Protein 2EXD (pdb70)

InterPro domains:
  IPR002810 NfeD-like, C-terminal domain [PF01957] (87-139)
  IPR012340 Nucleic acid-binding, OB-fold [G3DSA:2.40.50.140] (72-143)
  IPR052165 Membrane-associated protease and related proteins [PTHR33507] (9-140)

Secondary structure (DSSP, 8-state):
---------------TTT-EEEEEE--TT-EEEEETTEEEEE--SS---TT-EEEEEEE-SS-EEEEE---TT-

Nearest PDB structures (foldseek):
  2exd-assembly1_A  TM=8.924E-01  e=5.926E-13  Pyrococcus horikoshii OT3
  3wwv-assembly1_A-2  TM=7.969E-01  e=8.576E-05  Pyrococcus horikoshii OT3
  2k5h-assembly1_A  TM=7.679E-01  e=2.609E-04  Methanothermobacter thermautotrophicus str. Delta H
  8z5g-assembly1_B  TM=8.182E-01  e=1.064E-02  Escherichia coli K-12
  3vyr-assembly1_A  TM=7.582E-01  e=8.183E-02  Thermococcus kodakarensis KOD1

Radius of gyration: 13.89 Å; Cα contacts (8 Å, |Δi|>4): 131; chains: 1; bounding box: 31×40×33 Å

CATH classification: 2.40.50.140

Organism: Pyrococcus horikoshii (strain ATCC 700860 / DSM 12428 / JCM 9974 / NBRC 100139 / OT-3) (NCBI:txid70601)

Foldseek 3Di:
DVDDDDPNDDPDDVPLQFFKWFFQACDPVWTWTQTPNRTATEDDPDDDDHGFIWGFPADPGRYTYTDGDDDDVD

Sequence (74 aa):
RRETTDIGGGKYTFELKGKVGKVVKIAEDHYLVEVEGDKWIAYSDEKLSLGDRVMVVDVDGLKLKVKRIPPQLERRETTDIGGGKYTFELKGKVGKVVKIAEDHYLVEVEGDKWIAYSDEKLSLGDRVMVVDVDGLKLKVKRIPPQLERRETTDIGGGKYTFELKGKVGKVVKIAEDHYLVEVEGDKWIAYSDEKLSLGDRVMVVDVDGLKLKVKRIPPQLERRETTDIGGGKYTFELKGKVGKVVKIAEDHYLVEVEGDKWIAYSDEKLSLGDRVMVVDVDGLKLKVKRIPPQLERRETTDIGGGKYTFELKGKVGKVVKIAEDHYLVEVEGDKWIAYSDEKLSLGDRVMVVDVDGLKLKVKRIPPQLERRETTDIGGGKYTFELKGKVGKVVKIAEDHYLVEVEGDKWIAYSDEKLSLGDRVMVVDVDGLKLKVKRIPPQLERRETTDIGGGKYTFELKGKVGKVVKIAEDHYLVEVEGDKWIAYSDEKLSLGDRVMVVDVDGLKLKVKRIPPQLERRETTDIGGGKYTFELKGKVGKVVKIAEDHYLVEVEGDKWIAYSDEKLSLGDRVMVVDVDGLKLKVKRIPPQLERRETTDIGGGKYTFELKGKVGKVVKIAEDHYLVEVEGDKWIAYSDEKLSLGDRVMVVDVDGLKLKVKRIPPQLERRETTDIGGGKYTFELKGKVGKVVKIAEDHYLVEVEGDKWIAYSDEKLSLGDRVMVVDVDGLKLKVKRIPPQLERRETTDIGGGKYTFELKGKVGKVVKIAEDHYLVEVEGDKWIAYSDEKLSLGDRVMVVDVDGLKLKVKRIPPQLERRETTDIGGGKYTFELKGKVGKVVKIAEDHYLVEVEGDKWIAYSDEKLSLGDRVMVVDVDGLKLKVKRIPPQLERRETTDIGGGKYTFELKGKVGKVVKIAEDHYLVEVEGDKWIAYSDEKLSLGDRVMVVDVDGLKLKVKRIPPQLERRETTDIGGGKYTFELKGKVGKVVKIAEDHYLVEVEGDKWIAYSDEKLSLGDRVMVVDVDGLKLKVKRIPPQLERRETTDIGGGKYTFELKGKVGKVVKIAEDHYLVEVEGDKWIAYSDEKLSLGDRVMVVDVDGLKLKVKRIPPQLERRETTDIGGGKYTFELKGKVGKVVKIAEDHYLVEVEGDKWIAYSDEKLSLGDRVMVVDVDGLKLKVKRIPPQLERRETTDIGGGKYTFELKGKVGKVVKIAEDHYLVEVEGDKWIAYSDEKLSLGDRVMVVDVDGLKLKVKRIPPQLERRETTDIGGGKYTFELKGKVGKVVKIAEDHYLVEVEGDKWIAYSDEKLSLGDRVMVVDVDGLKLKVKRIPPQLERRETTDIGGGKYTFELKGKVGKVVKIAEDHYLVEVEGDKWIAYSDEKLSLGDRVMVVDVDGLKLKVKRIPPQLERRETTDIGGGKYTFELKGKVGKVVKIAEDHYLVEVEGDKWIAYSDEKLSLGDRVMVVDVDGLKLKVKRIPPQLE

Solvent-accessible surface area: 5885 Å² total; per-residue (Å²): 262,207,151,118,116,116,172,57,83,66,79,142,53,138,63,0,103,39,106,75,4,91,1,50,95,48,24,157,132,63,18,25,0,61,1,88,59,54,115,2,57,0,101,10,164,81,188,19,62,136,35,38,136,0,81,2,67,58,9,102,51,89,82,0,71,5,117,161,49,108,62,176,172,163

Structure (mmCIF, N/CA/C/O backbone):
data_2EXD
#
_entry.id   2EXD
#
_cell.length_a   1.000
_cell.length_b   1.000
_cell.length_c   1.000
_cell.angle_alpha   90.00
_cell.angle_beta   90.00
_cell.angle_gamma   90.00
#
_symmetry.space_group_name_H-M   'P 1'
#
loop_
_atom_site.group_PDB
_atom_site.id
_atom_site.type_symbol
_atom_site.label_atom_id
_atom_site.label_alt_id
_atom_site.label_comp_id
_atom_site.label_asym_id
_atom_site.label_entity_id
_atom_site.label_seq_id
_atom_site.pdbx_PDB_ins_code
_atom_site.Cartn_x
_atom_site.Cartn_y
_atom_site.Cartn_z
_atom_site.occupancy
_atom_site.B_iso_or_equiv
_atom_site.auth_seq_id
_atom_site.auth_comp_id
_atom_site.auth_asym_id
_atom_site.auth_atom_id
_atom_site.pdbx_PDB_model_num
ATOM 1 N N . ARG A 1 1 ? 10.306 -25.791 17.509 1.00 0.00 72 ARG A N 1
ATOM 2 C CA . ARG A 1 1 ? 9.524 -25.981 16.293 1.00 0.00 72 ARG A CA 1
ATOM 3 C C . ARG A 1 1 ? 8.517 -24.849 16.112 1.00 0.00 72 ARG A C 1
ATOM 4 O O . ARG A 1 1 ? 8.580 -24.098 15.139 1.00 0.00 72 ARG A O 1
ATOM 25 N N . ARG A 1 2 ? 7.588 -24.734 17.056 1.00 0.00 73 ARG A N 1
ATOM 26 C CA . ARG A 1 2 ? 6.567 -23.695 17.000 1.00 0.00 73 ARG A CA 1
ATOM 27 C C . ARG A 1 2 ? 7.025 -22.441 17.738 1.00 0.00 73 ARG A C 1
ATOM 28 O O . ARG A 1 2 ? 6.767 -21.322 17.298 1.00 0.00 73 ARG A O 1
ATOM 49 N N . GLU A 1 3 ? 7.705 -22.639 18.863 1.00 0.00 74 GLU A N 1
ATOM 50 C CA . GLU A 1 3 ? 8.198 -21.523 19.663 1.00 0.00 74 GLU A CA 1
ATOM 51 C C . GLU A 1 3 ? 8.589 -20.347 18.773 1.00 0.00 74 GLU A C 1
ATOM 52 O O . GLU A 1 3 ? 9.257 -20.519 17.753 1.00 0.00 74 GLU A O 1
ATOM 64 N N . THR A 1 4 ? 8.167 -19.149 19.166 1.00 0.00 75 THR A N 1
ATOM 65 C CA . THR A 1 4 ? 8.471 -17.944 18.405 1.00 0.00 75 THR A CA 1
ATOM 66 C C . THR A 1 4 ? 9.554 -17.119 19.090 1.00 0.00 75 THR A C 1
ATOM 67 O O . THR A 1 4 ? 9.386 -16.675 20.227 1.00 0.00 75 THR A O 1
ATOM 78 N N . THR A 1 5 ? 10.667 -16.915 18.392 1.00 0.00 76 THR A N 1
ATOM 79 C CA . THR A 1 5 ? 11.778 -16.143 18.934 1.00 0.00 76 THR A CA 1
ATOM 80 C C . THR A 1 5 ? 12.077 -14.926 18.066 1.00 0.00 76 THR A C 1
ATOM 81 O O . THR A 1 5 ? 13.221 -14.701 17.669 1.00 0.00 76 THR A O 1
ATOM 92 N N . ASP A 1 6 ? 11.043 -14.144 17.776 1.00 0.00 77 ASP A N 1
ATOM 93 C CA . ASP A 1 6 ? 11.196 -12.948 16.956 1.00 0.00 77 ASP A CA 1
ATOM 94 C C . ASP A 1 6 ? 10.664 -11.718 17.685 1.00 0.00 77 ASP A C 1
ATOM 95 O O . ASP A 1 6 ? 9.454 -11.556 17.847 1.00 0.00 77 ASP A O 1
ATOM 104 N N . ILE A 1 7 ? 11.575 -10.856 18.123 1.00 0.00 78 ILE A N 1
ATOM 105 C CA . ILE A 1 7 ? 11.197 -9.641 18.835 1.00 0.00 78 ILE A CA 1
ATOM 106 C C . ILE A 1 7 ? 10.600 -8.610 17.883 1.00 0.00 78 ILE A C 1
ATOM 107 O O . ILE A 1 7 ? 9.607 -7.958 18.202 1.00 0.00 78 ILE A O 1
ATOM 123 N N . GLY A 1 8 ? 11.213 -8.469 16.712 1.00 0.00 79 GLY A N 1
ATOM 124 C CA . GLY A 1 8 ? 10.727 -7.517 15.730 1.00 0.00 79 GLY A CA 1
ATOM 125 C C . GLY A 1 8 ? 11.489 -6.207 15.767 1.00 0.00 79 GLY A C 1
ATOM 126 O O . GLY A 1 8 ? 12.678 -6.181 16.079 1.00 0.00 79 GLY A O 1
ATOM 130 N N . GLY A 1 9 ? 10.802 -5.115 15.444 1.00 0.00 80 GLY A N 1
ATOM 131 C CA . GLY A 1 9 ? 11.438 -3.811 15.445 1.00 0.00 80 GLY A CA 1
ATOM 132 C C . GLY A 1 9 ? 11.208 -3.052 14.154 1.00 0.00 80 GLY A C 1
ATOM 133 O O . GLY A 1 9 ? 10.480 -2.060 14.129 1.00 0.00 80 GLY A O 1
ATOM 137 N N . GLY A 1 10 ? 11.832 -3.517 13.076 1.00 0.00 81 GLY A N 1
ATOM 138 C CA . GLY A 1 10 ? 11.680 -2.862 11.790 1.00 0.00 81 GLY A CA 1
ATOM 139 C C . GLY A 1 10 ? 10.384 -3.236 11.099 1.00 0.00 81 GLY A C 1
ATOM 140 O O . GLY A 1 10 ? 9.961 -4.391 11.137 1.00 0.00 81 GLY A O 1
ATOM 144 N N . LYS A 1 11 ? 9.749 -2.255 10.465 1.00 0.00 82 LYS A N 1
ATOM 145 C CA . LYS A 1 11 ? 8.492 -2.485 9.763 1.00 0.00 82 LYS A CA 1
ATOM 146 C C . LYS A 1 11 ? 8.746 -2.938 8.329 1.00 0.00 82 LYS A C 1
ATOM 147 O O . LYS A 1 11 ? 7.854 -2.878 7.482 1.00 0.00 82 LYS A O 1
ATOM 166 N N . TYR A 1 12 ? 9.965 -3.393 8.064 1.00 0.00 83 TYR A N 1
ATOM 167 C CA . TYR A 1 12 ? 10.336 -3.856 6.732 1.00 0.00 83 TYR A CA 1
ATOM 168 C C . TYR A 1 12 ? 10.158 -5.366 6.611 1.00 0.00 83 TYR A C 1
ATOM 169 O O . TYR A 1 12 ? 11.052 -6.139 6.959 1.00 0.00 83 TYR A O 1
ATOM 187 N N . THR A 1 13 ? 8.997 -5.781 6.113 1.00 0.00 84 THR A N 1
ATOM 188 C CA . THR A 1 13 ? 8.701 -7.198 5.946 1.00 0.00 84 THR A CA 1
ATOM 189 C C . THR A 1 13 ? 8.970 -7.651 4.516 1.00 0.00 84 THR A C 1
ATOM 190 O O . THR A 1 13 ? 8.939 -8.845 4.216 1.00 0.00 84 THR A O 1
ATOM 201 N N . PHE A 1 14 ? 9.235 -6.691 3.636 1.00 0.00 85 PHE A N 1
ATOM 202 C CA . PHE A 1 14 ? 9.511 -6.992 2.236 1.00 0.00 85 PHE A CA 1
ATOM 203 C C . PHE A 1 14 ? 8.580 -8.086 1.721 1.00 0.00 85 PHE A C 1
ATOM 204 O O . PHE A 1 14 ? 9.025 -9.059 1.115 1.00 0.00 85 PHE A O 1
ATOM 221 N N . GLU A 1 15 ? 7.284 -7.917 1.969 1.00 0.00 86 GLU A N 1
ATOM 222 C CA . GLU A 1 15 ? 6.291 -8.891 1.533 1.00 0.00 86 GLU A CA 1
ATOM 223 C C . GLU A 1 15 ? 5.205 -8.222 0.694 1.00 0.00 86 GLU A C 1
ATOM 224 O O . GLU A 1 15 ? 4.547 -8.869 -0.121 1.00 0.00 86 GLU A O 1
ATOM 236 N N . LEU A 1 16 ? 5.024 -6.922 0.901 1.00 0.00 87 LEU A N 1
ATOM 237 C CA . LEU A 1 16 ? 4.018 -6.163 0.165 1.00 0.00 87 LEU A CA 1
ATOM 238 C C . LEU A 1 16 ? 3.960 -6.608 -1.293 1.00 0.00 87 LEU A C 1
ATOM 239 O O . LEU A 1 16 ? 2.892 -6.623 -1.907 1.00 0.00 87 LEU A O 1
ATOM 255 N N . LYS A 1 17 ? 5.114 -6.972 -1.842 1.00 0.00 88 LYS A N 1
ATOM 256 C CA . LYS A 1 17 ? 5.195 -7.420 -3.227 1.00 0.00 88 LYS A CA 1
ATOM 257 C C . LYS A 1 17 ? 4.154 -8.498 -3.512 1.00 0.00 88 LYS A C 1
ATOM 258 O O . LYS A 1 17 ? 4.241 -9.611 -2.995 1.00 0.00 88 LYS A O 1
ATOM 277 N N . GLY A 1 18 ? 3.170 -8.160 -4.339 1.00 0.00 89 GLY A N 1
ATOM 278 C CA . GLY A 1 18 ? 2.127 -9.111 -4.679 1.00 0.00 89 GLY A CA 1
ATOM 279 C C . GLY A 1 18 ? 0.851 -8.877 -3.895 1.00 0.00 89 GLY A C 1
ATOM 280 O O . GLY A 1 18 ? -0.245 -9.156 -4.380 1.00 0.00 89 GLY A O 1
ATOM 284 N N . LYS A 1 19 ? 0.993 -8.366 -2.677 1.00 0.00 90 LYS A N 1
ATOM 285 C CA . LYS A 1 19 ? -0.156 -8.095 -1.821 1.00 0.00 90 LYS A CA 1
ATOM 286 C C . LYS A 1 19 ? -0.935 -6.883 -2.323 1.00 0.00 90 LYS A C 1
ATOM 287 O O . LYS A 1 19 ? -0.413 -6.071 -3.087 1.00 0.00 90 LYS A O 1
ATOM 306 N N . VAL A 1 20 ? -2.185 -6.767 -1.887 1.00 0.00 91 VAL A N 1
ATOM 307 C CA . VAL A 1 20 ? -3.034 -5.652 -2.290 1.00 0.00 91 VAL A CA 1
ATOM 308 C C . VAL A 1 20 ? -3.199 -4.648 -1.155 1.00 0.00 91 VAL A C 1
ATOM 309 O O . VAL A 1 20 ? -3.526 -5.018 -0.028 1.00 0.00 91 VAL A O 1
ATOM 322 N N . GLY A 1 21 ? -2.971 -3.374 -1.460 1.00 0.00 92 GLY A N 1
ATOM 323 C CA . GLY A 1 21 ? -3.100 -2.336 -0.455 1.00 0.00 92 GLY A CA 1
ATOM 324 C C . GLY A 1 21 ? -4.123 -1.284 -0.835 1.00 0.00 92 GLY A C 1
ATOM 325 O O . GLY A 1 21 ? -4.545 -1.206 -1.989 1.00 0.00 92 GLY A O 1
ATOM 329 N N . LYS A 1 22 ? -4.525 -0.474 0.138 1.00 0.00 93 LYS A N 1
ATOM 330 C CA . LYS A 1 22 ? -5.506 0.579 -0.099 1.00 0.00 93 LYS A CA 1
ATOM 331 C C . LYS A 1 22 ? -4.855 1.956 -0.023 1.00 0.00 93 LYS A C 1
ATOM 332 O O . LYS A 1 22 ? -3.994 2.201 0.822 1.00 0.00 93 LYS A O 1
ATOM 351 N N . VAL A 1 23 ? -5.274 2.854 -0.910 1.00 0.00 94 VAL A N 1
ATOM 352 C CA . VAL A 1 23 ? -4.734 4.208 -0.941 1.00 0.00 94 VAL A CA 1
ATOM 353 C C . VAL A 1 23 ? -5.432 5.102 0.077 1.00 0.00 94 VAL A C 1
ATOM 354 O O . VAL A 1 23 ? -6.555 5.556 -0.147 1.00 0.00 94 VAL A O 1
ATOM 367 N N . VAL A 1 24 ? -4.761 5.352 1.196 1.00 0.00 95 VAL A N 1
ATOM 368 C CA . VAL A 1 24 ? -5.316 6.194 2.249 1.00 0.00 95 VAL A CA 1
ATOM 369 C C . VAL A 1 24 ? -5.084 7.671 1.952 1.00 0.00 95 VAL A C 1
ATOM 370 O O . VAL A 1 24 ? -5.775 8.539 2.485 1.00 0.00 95 VAL A O 1
ATOM 383 N N . LYS A 1 25 ? -4.107 7.950 1.096 1.00 0.00 96 LYS A N 1
ATOM 384 C CA . LYS A 1 25 ? -3.783 9.322 0.724 1.00 0.00 96 LYS A CA 1
ATOM 385 C C . LYS A 1 25 ? -2.879 9.354 -0.504 1.00 0.00 96 LYS A C 1
ATOM 386 O O . LYS A 1 25 ? -2.082 8.442 -0.723 1.00 0.00 96 LYS A O 1
ATOM 405 N N . ILE A 1 26 ? -3.007 10.411 -1.299 1.00 0.00 97 ILE A N 1
ATOM 406 C CA . ILE A 1 26 ? -2.199 10.562 -2.503 1.00 0.00 97 ILE A CA 1
ATOM 407 C C . ILE A 1 26 ? -1.512 11.923 -2.537 1.00 0.00 97 ILE A C 1
ATOM 408 O O . ILE A 1 26 ? -2.067 12.921 -2.079 1.00 0.00 97 ILE A O 1
ATOM 424 N N . ALA A 1 27 ? -0.301 11.955 -3.084 1.00 0.00 98 ALA A N 1
ATOM 425 C CA . ALA A 1 27 ? 0.460 13.194 -3.181 1.00 0.00 98 ALA A CA 1
ATOM 426 C C . ALA A 1 27 ? 1.492 13.118 -4.301 1.00 0.00 98 ALA A C 1
ATOM 427 O O . ALA A 1 27 ? 2.256 12.157 -4.389 1.00 0.00 98 ALA A O 1
ATOM 434 N N . GLU A 1 28 ? 1.508 14.136 -5.156 1.00 0.00 99 GLU A N 1
ATOM 435 C CA . GLU A 1 28 ? 2.446 14.182 -6.271 1.00 0.00 99 GLU A CA 1
ATOM 436 C C . GLU A 1 28 ? 3.833 13.717 -5.835 1.00 0.00 99 GLU A C 1
ATOM 437 O O . GLU A 1 28 ? 4.417 12.818 -6.440 1.00 0.00 99 GLU A O 1
ATOM 449 N N . ASP A 1 29 ? 4.354 14.337 -4.782 1.00 0.00 100 ASP A N 1
ATOM 450 C CA . ASP A 1 29 ? 5.672 13.988 -4.264 1.00 0.00 100 ASP A CA 1
ATOM 451 C C . ASP A 1 29 ? 5.750 12.500 -3.937 1.00 0.00 100 ASP A C 1
ATOM 452 O O . ASP A 1 29 ? 6.792 11.868 -4.115 1.00 0.00 100 ASP A O 1
ATOM 461 N N . HIS A 1 30 ? 4.642 11.946 -3.456 1.00 0.00 101 HIS A N 1
ATOM 462 C CA . HIS A 1 30 ? 4.585 10.532 -3.104 1.00 0.00 101 HIS A CA 1
ATOM 463 C C . HIS A 1 30 ? 3.170 10.129 -2.701 1.00 0.00 101 HIS A C 1
ATOM 464 O O . HIS A 1 30 ? 2.395 10.951 -2.210 1.00 0.00 101 HIS A O 1
ATOM 479 N N . TYR A 1 31 ? 2.838 8.860 -2.911 1.00 0.00 102 TYR A N 1
ATOM 480 C CA . TYR A 1 31 ? 1.516 8.348 -2.573 1.00 0.00 102 TYR A CA 1
ATOM 481 C C . TYR A 1 31 ? 1.562 7.523 -1.291 1.00 0.00 102 TYR A C 1
ATOM 482 O O . TYR A 1 31 ? 2.586 6.924 -0.961 1.00 0.00 102 TYR A O 1
ATOM 500 N N . LEU A 1 32 ? 0.445 7.495 -0.572 1.00 0.00 103 LEU A N 1
ATOM 501 C CA . LEU A 1 32 ? 0.356 6.743 0.674 1.00 0.00 103 LEU A CA 1
ATOM 502 C C . LEU A 1 32 ? -0.541 5.520 0.509 1.00 0.00 103 LEU A C 1
ATOM 503 O O . LEU A 1 32 ? -1.767 5.633 0.492 1.00 0.00 103 LEU A O 1
ATOM 519 N N . VAL A 1 33 ? 0.079 4.350 0.390 1.00 0.00 104 VAL A N 1
ATOM 520 C CA . VAL A 1 33 ? -0.663 3.105 0.229 1.00 0.00 104 VAL A CA 1
ATOM 521 C C . VAL A 1 33 ? -0.576 2.248 1.487 1.00 0.00 104 VAL A C 1
ATOM 522 O O . VAL A 1 33 ? 0.477 1.695 1.801 1.00 0.00 104 VAL A O 1
ATOM 535 N N . GLU A 1 34 ? -1.692 2.141 2.202 1.00 0.00 105 GLU A N 1
ATOM 536 C CA . GLU A 1 34 ? -1.741 1.351 3.426 1.00 0.00 105 GLU A CA 1
ATOM 537 C C . GLU A 1 34 ? -1.720 -0.142 3.111 1.00 0.00 105 GLU A C 1
ATOM 538 O O . GLU A 1 34 ? -2.743 -0.728 2.757 1.00 0.00 105 GLU A O 1
ATOM 550 N N . VAL A 1 35 ? -0.546 -0.752 3.243 1.00 0.00 106 VAL A N 1
ATOM 551 C CA . VAL A 1 35 ? -0.391 -2.177 2.973 1.00 0.00 106 VAL A CA 1
ATOM 552 C C . VAL A 1 35 ? -0.176 -2.960 4.263 1.00 0.00 106 VAL A C 1
ATOM 553 O O . VAL A 1 35 ? 0.591 -2.546 5.131 1.00 0.00 106 VAL A O 1
ATOM 566 N N . GLU A 1 36 ? -0.860 -4.094 4.381 1.00 0.00 107 GLU A N 1
ATOM 567 C CA . GLU A 1 36 ? -0.743 -4.936 5.566 1.00 0.00 107 GLU A CA 1
ATOM 568 C C . GLU A 1 36 ? -0.957 -4.118 6.837 1.00 0.00 107 GLU A C 1
ATOM 569 O O . GLU A 1 36 ? -0.474 -4.480 7.909 1.00 0.00 107 GLU A O 1
ATOM 581 N N . GLY A 1 37 ? -1.684 -3.013 6.707 1.00 0.00 108 GLY A N 1
ATOM 582 C CA . GLY A 1 37 ? -1.949 -2.160 7.852 1.00 0.00 108 GLY A CA 1
ATOM 583 C C . GLY A 1 37 ? -0.819 -1.187 8.123 1.00 0.00 108 GLY A C 1
ATOM 584 O O . GLY A 1 37 ? -0.596 -0.787 9.266 1.00 0.00 108 GLY A O 1
ATOM 588 N N . ASP A 1 38 ? -0.104 -0.805 7.071 1.00 0.00 109 ASP A N 1
ATOM 589 C CA . ASP A 1 38 ? 1.009 0.128 7.201 1.00 0.00 109 ASP A CA 1
ATOM 590 C C . ASP A 1 38 ? 1.120 1.018 5.967 1.00 0.00 109 ASP A C 1
ATOM 591 O O . ASP A 1 38 ? 1.198 0.528 4.840 1.00 0.00 109 ASP A O 1
ATOM 600 N N . LYS A 1 39 ? 1.125 2.328 6.187 1.00 0.00 110 LYS A N 1
ATOM 601 C CA . LYS A 1 39 ? 1.225 3.288 5.094 1.00 0.00 110 LYS A CA 1
ATOM 602 C C . LYS A 1 39 ? 2.628 3.284 4.494 1.00 0.00 110 LYS A C 1
ATOM 603 O O . LYS A 1 39 ? 3.601 3.627 5.165 1.00 0.00 110 LYS A O 1
ATOM 622 N N . TRP A 1 40 ? 2.723 2.895 3.228 1.00 0.00 111 TRP A N 1
ATOM 623 C CA . TRP A 1 40 ? 4.006 2.848 2.537 1.00 0.00 111 TRP A CA 1
ATOM 624 C C . TRP A 1 40 ? 4.190 4.071 1.645 1.00 0.00 111 TRP A C 1
ATOM 625 O O . TRP A 1 40 ? 3.309 4.928 1.563 1.00 0.00 111 TRP A O 1
ATOM 646 N N . ILE A 1 41 ? 5.337 4.145 0.979 1.00 0.00 112 ILE A N 1
ATOM 647 C CA . ILE A 1 41 ? 5.633 5.263 0.092 1.00 0.00 112 ILE A CA 1
ATOM 648 C C . ILE A 1 41 ? 5.809 4.792 -1.347 1.00 0.00 112 ILE A C 1
ATOM 649 O O . ILE A 1 41 ? 6.912 4.439 -1.765 1.00 0.00 112 ILE A O 1
ATOM 665 N N . ALA A 1 42 ? 4.715 4.790 -2.102 1.00 0.00 113 ALA A N 1
ATOM 666 C CA . ALA A 1 42 ? 4.749 4.366 -3.496 1.00 0.00 113 ALA A CA 1
ATOM 667 C C . ALA A 1 42 ? 4.377 5.514 -4.428 1.00 0.00 113 ALA A C 1
ATOM 668 O O . ALA A 1 42 ? 3.855 6.539 -3.989 1.00 0.00 113 ALA A O 1
ATOM 675 N N . TYR A 1 43 ? 4.648 5.335 -5.716 1.00 0.00 114 TYR A N 1
ATOM 676 C CA . TYR A 1 43 ? 4.345 6.358 -6.710 1.00 0.00 114 TYR A CA 1
ATOM 677 C C . TYR A 1 43 ? 3.712 5.739 -7.952 1.00 0.00 114 TYR A C 1
ATOM 678 O O . TYR A 1 43 ? 4.227 4.769 -8.508 1.00 0.00 114 TYR A O 1
ATOM 696 N N . SER A 1 44 ? 2.591 6.308 -8.384 1.00 0.00 115 SER A N 1
ATOM 697 C CA . SER A 1 44 ? 1.884 5.812 -9.559 1.00 0.00 115 SER A CA 1
ATOM 698 C C . SER A 1 44 ? 1.790 6.892 -10.632 1.00 0.00 115 SER A C 1
ATOM 699 O O . SER A 1 44 ? 1.427 8.034 -10.350 1.00 0.00 115 SER A O 1
ATOM 707 N N . ASP A 1 45 ? 2.119 6.521 -11.865 1.00 0.00 116 ASP A N 1
ATOM 708 C CA . ASP A 1 45 ? 2.071 7.456 -12.983 1.00 0.00 116 ASP A CA 1
ATOM 709 C C . ASP A 1 45 ? 0.630 7.826 -13.321 1.00 0.00 116 ASP A C 1
ATOM 710 O O . ASP A 1 45 ? 0.375 8.849 -13.955 1.00 0.00 116 ASP A O 1
ATOM 719 N N . GLU A 1 46 ? -0.307 6.985 -12.894 1.00 0.00 117 GLU A N 1
ATOM 720 C CA . GLU A 1 46 ? -1.722 7.223 -13.153 1.00 0.00 117 GLU A CA 1
ATOM 721 C C . GLU A 1 46 ? -2.434 7.699 -11.890 1.00 0.00 117 GLU A C 1
ATOM 722 O O . GLU A 1 46 ? -2.601 6.941 -10.935 1.00 0.00 117 GLU A O 1
ATOM 734 N N . LYS A 1 47 ? -2.852 8.960 -11.893 1.00 0.00 118 LYS A N 1
ATOM 735 C CA . LYS A 1 47 ? -3.547 9.540 -10.750 1.00 0.00 118 LYS A CA 1
ATOM 736 C C . LYS A 1 47 ? -4.517 8.535 -10.136 1.00 0.00 118 LYS A C 1
ATOM 737 O O . LYS A 1 47 ? -5.376 7.985 -10.827 1.00 0.00 118 LYS A O 1
ATOM 756 N N . LEU A 1 48 ? -4.375 8.300 -8.836 1.00 0.00 119 LEU A N 1
ATOM 757 C CA . LEU A 1 48 ? -5.240 7.362 -8.129 1.00 0.00 119 LEU A CA 1
ATOM 758 C C . LEU A 1 48 ? -6.368 8.097 -7.411 1.00 0.00 119 LEU A C 1
ATOM 759 O O . LEU A 1 48 ? -6.385 9.327 -7.357 1.00 0.00 119 LEU A O 1
ATOM 775 N N . SER A 1 49 ? -7.307 7.335 -6.860 1.00 0.00 120 SER A N 1
ATOM 776 C CA . SER A 1 49 ? -8.439 7.913 -6.146 1.00 0.00 120 SER A CA 1
ATOM 777 C C . SER A 1 49 ? -8.522 7.366 -4.725 1.00 0.00 120 SER A C 1
ATOM 778 O O . SER A 1 49 ? -8.336 6.170 -4.495 1.00 0.00 120 SER A O 1
ATOM 786 N N . LEU A 1 50 ? -8.802 8.250 -3.773 1.00 0.00 121 LEU A N 1
ATOM 787 C CA . LEU A 1 50 ? -8.911 7.857 -2.372 1.00 0.00 121 LEU A CA 1
ATOM 788 C C . LEU A 1 50 ? -9.786 6.617 -2.220 1.00 0.00 121 LEU A C 1
ATOM 789 O O . LEU A 1 50 ? -10.960 6.625 -2.588 1.00 0.00 121 LEU A O 1
ATOM 805 N N . GLY A 1 51 ? -9.206 5.553 -1.674 1.00 0.00 122 GLY A N 1
ATOM 806 C CA . GLY A 1 51 ? -9.949 4.321 -1.481 1.00 0.00 122 GLY A CA 1
ATOM 807 C C . GLY A 1 51 ? -9.792 3.361 -2.643 1.00 0.00 122 GLY A C 1
ATOM 808 O O . GLY A 1 51 ? -10.442 2.316 -2.687 1.00 0.00 122 GLY A O 1
ATOM 812 N N . ASP A 1 52 ? -8.929 3.715 -3.589 1.00 0.00 123 ASP A N 1
ATOM 813 C CA . ASP A 1 52 ? -8.688 2.877 -4.758 1.00 0.00 123 ASP A CA 1
ATOM 814 C C . ASP A 1 52 ? -7.785 1.700 -4.406 1.00 0.00 123 ASP A C 1
ATOM 815 O O . ASP A 1 52 ? -6.743 1.871 -3.774 1.00 0.00 123 ASP A O 1
ATOM 824 N N . ARG A 1 53 ? -8.192 0.504 -4.819 1.00 0.00 124 ARG A N 1
ATOM 825 C CA . ARG A 1 53 ? -7.421 -0.703 -4.546 1.00 0.00 124 ARG A CA 1
ATOM 826 C C . ARG A 1 53 ? -6.253 -0.833 -5.519 1.00 0.00 124 ARG A C 1
ATOM 827 O O . ARG A 1 53 ? -6.420 -0.684 -6.729 1.00 0.00 124 ARG A O 1
ATOM 848 N N . VAL A 1 54 ? -5.070 -1.112 -4.981 1.00 0.00 125 VAL A N 1
ATOM 849 C CA . VAL A 1 54 ? -3.874 -1.264 -5.801 1.00 0.00 125 VAL A CA 1
ATOM 850 C C . VAL A 1 54 ? -2.994 -2.398 -5.286 1.00 0.00 125 VAL A C 1
ATOM 851 O O . VAL A 1 54 ? -2.882 -2.611 -4.079 1.00 0.00 125 VAL A O 1
ATOM 864 N N . MET A 1 55 ? -2.372 -3.123 -6.210 1.00 0.00 126 MET A N 1
ATOM 865 C CA . MET A 1 55 ? -1.501 -4.235 -5.849 1.00 0.00 126 MET A CA 1
ATOM 866 C C . MET A 1 55 ? -0.039 -3.889 -6.116 1.00 0.00 126 MET A C 1
ATOM 867 O O . MET A 1 55 ? 0.301 -3.367 -7.178 1.00 0.00 126 MET A O 1
ATOM 881 N N . VAL A 1 56 ? 0.821 -4.184 -5.146 1.00 0.00 127 VAL A N 1
ATOM 882 C CA . VAL A 1 56 ? 2.246 -3.904 -5.277 1.00 0.00 127 VAL A CA 1
ATOM 883 C C . VAL A 1 56 ? 2.883 -4.787 -6.345 1.00 0.00 127 VAL A C 1
ATOM 884 O O . VAL A 1 56 ? 2.946 -6.008 -6.200 1.00 0.00 127 VAL A O 1
ATOM 897 N N . VAL A 1 57 ? 3.356 -4.161 -7.418 1.00 0.00 128 VAL A N 1
ATOM 898 C CA . VAL A 1 57 ? 3.990 -4.889 -8.510 1.00 0.00 128 VAL A CA 1
ATOM 899 C C . VAL A 1 57 ? 5.417 -5.288 -8.149 1.00 0.00 128 VAL A C 1
ATOM 900 O O . VAL A 1 57 ? 5.888 -6.360 -8.530 1.00 0.00 128 VAL A O 1
ATOM 913 N N . ASP A 1 58 ? 6.099 -4.418 -7.412 1.00 0.00 129 ASP A N 1
ATOM 914 C CA . ASP A 1 58 ? 7.473 -4.680 -6.998 1.00 0.00 129 ASP A CA 1
ATOM 915 C C . ASP A 1 58 ? 7.879 -3.759 -5.851 1.00 0.00 129 ASP A C 1
ATOM 916 O O . ASP A 1 58 ? 7.309 -2.683 -5.674 1.00 0.00 129 ASP A O 1
ATOM 925 N N . VAL A 1 59 ? 8.868 -4.191 -5.074 1.00 0.00 130 VAL A N 1
ATOM 926 C CA . VAL A 1 59 ? 9.350 -3.406 -3.944 1.00 0.00 130 VAL A CA 1
ATOM 927 C C . VAL A 1 59 ? 10.856 -3.185 -4.032 1.00 0.00 130 VAL A C 1
ATOM 928 O O . VAL A 1 59 ? 11.631 -4.139 -4.096 1.00 0.00 130 VAL A O 1
ATOM 941 N N . ASP A 1 60 ? 11.264 -1.920 -4.034 1.00 0.00 131 ASP A N 1
ATOM 942 C CA . ASP A 1 60 ? 12.678 -1.573 -4.112 1.00 0.00 131 ASP A CA 1
ATOM 943 C C . ASP A 1 60 ? 13.204 -1.128 -2.751 1.00 0.00 131 ASP A C 1
ATOM 944 O O . ASP A 1 60 ? 13.922 -0.134 -2.647 1.00 0.00 131 ASP A O 1
ATOM 953 N N . GLY A 1 61 ? 12.840 -1.869 -1.709 1.00 0.00 132 GLY A N 1
ATOM 954 C CA . GLY A 1 61 ? 13.283 -1.534 -0.368 1.00 0.00 132 GLY A CA 1
ATOM 955 C C . GLY A 1 61 ? 12.203 -0.845 0.444 1.00 0.00 132 GLY A C 1
ATOM 956 O O . GLY A 1 61 ? 11.401 -1.503 1.107 1.00 0.00 132 GLY A O 1
ATOM 960 N N . LEU A 1 62 ? 12.184 0.482 0.393 1.00 0.00 133 LEU A N 1
ATOM 961 C CA . LEU A 1 62 ? 11.195 1.261 1.132 1.00 0.00 133 LEU A CA 1
ATOM 962 C C . LEU A 1 62 ? 10.099 1.771 0.202 1.00 0.00 133 LEU A C 1
ATOM 963 O O . LEU A 1 62 ? 9.203 2.503 0.623 1.00 0.00 133 LEU A O 1
ATOM 979 N N . LYS A 1 63 ? 10.175 1.378 -1.065 1.00 0.00 134 LYS A N 1
ATOM 980 C CA . LYS A 1 63 ? 9.188 1.792 -2.055 1.00 0.00 134 LYS A CA 1
ATOM 981 C C . LYS A 1 63 ? 8.563 0.580 -2.740 1.00 0.00 134 LYS A C 1
ATOM 982 O O . LYS A 1 63 ? 9.244 -0.406 -3.023 1.00 0.00 134 LYS A O 1
ATOM 1001 N N . LEU A 1 64 ? 7.263 0.661 -3.003 1.00 0.00 135 LEU A N 1
ATOM 1002 C CA . LEU A 1 64 ? 6.546 -0.429 -3.657 1.00 0.00 135 LEU A CA 1
ATOM 1003 C C . LEU A 1 64 ? 5.600 0.106 -4.727 1.00 0.00 135 LEU A C 1
ATOM 1004 O O . LEU A 1 64 ? 4.573 0.711 -4.417 1.00 0.00 135 LEU A O 1
ATOM 1020 N N . LYS A 1 65 ? 5.951 -0.123 -5.987 1.00 0.00 136 LYS A N 1
ATOM 1021 C CA . LYS A 1 65 ? 5.132 0.333 -7.105 1.00 0.00 136 LYS A CA 1
ATOM 1022 C C . LYS A 1 65 ? 3.735 -0.276 -7.040 1.00 0.00 136 LYS A C 1
ATOM 1023 O O . LYS A 1 65 ? 3.582 -1.495 -6.958 1.00 0.00 136 LYS A O 1
ATOM 1042 N N . VAL A 1 66 ? 2.719 0.580 -7.077 1.00 0.00 137 VAL A N 1
ATOM 1043 C CA . VAL A 1 66 ? 1.334 0.125 -7.025 1.00 0.00 137 VAL A CA 1
ATOM 1044 C C . VAL A 1 66 ? 0.645 0.308 -8.372 1.00 0.00 137 VAL A C 1
ATOM 1045 O O . VAL A 1 66 ? 0.895 1.281 -9.083 1.00 0.00 137 VAL A O 1
ATOM 1058 N N . LYS A 1 67 ? -0.225 -0.635 -8.718 1.00 0.00 138 LYS A N 1
ATOM 1059 C CA . LYS A 1 67 ? -0.953 -0.579 -9.980 1.00 0.00 138 LYS A CA 1
ATOM 1060 C C . LYS A 1 67 ? -2.444 -0.814 -9.758 1.00 0.00 138 LYS A C 1
ATOM 1061 O O . LYS A 1 67 ? -2.852 -1.882 -9.301 1.00 0.00 138 LYS A O 1
ATOM 1080 N N . ARG A 1 68 ? -3.252 0.189 -10.086 1.00 0.00 139 ARG A N 1
ATOM 1081 C CA . ARG A 1 68 ? -4.698 0.090 -9.923 1.00 0.00 139 ARG A CA 1
ATOM 1082 C C . ARG A 1 68 ? -5.218 -1.233 -10.478 1.00 0.00 139 ARG A C 1
ATOM 1083 O O . ARG A 1 68 ? -4.833 -1.655 -11.569 1.00 0.00 139 ARG A O 1
ATOM 1104 N N . ILE A 1 69 ? -6.095 -1.882 -9.719 1.00 0.00 140 ILE A N 1
ATOM 1105 C CA . ILE A 1 69 ? -6.668 -3.157 -10.135 1.00 0.00 140 ILE A CA 1
ATOM 1106 C C . ILE A 1 69 ? -8.191 -3.118 -10.081 1.00 0.00 140 ILE A C 1
ATOM 1107 O O . ILE A 1 69 ? -8.790 -2.513 -9.192 1.00 0.00 140 ILE A O 1
ATOM 1123 N N . PRO A 1 70 ? -8.835 -3.780 -11.054 1.00 0.00 141 PRO A N 1
ATOM 1124 C CA . PRO A 1 70 ? -10.297 -3.839 -11.138 1.00 0.00 141 PRO A CA 1
ATOM 1125 C C . PRO A 1 70 ? -10.908 -4.682 -10.024 1.00 0.00 141 PRO A C 1
ATOM 1126 O O . PRO A 1 70 ? -10.321 -5.659 -9.559 1.00 0.00 141 PRO A O 1
ATOM 1137 N N . PRO A 1 71 ? -12.117 -4.299 -9.586 1.00 0.00 142 PRO A N 1
ATOM 1138 C CA . PRO A 1 71 ? -12.834 -5.008 -8.522 1.00 0.00 142 PRO A CA 1
ATOM 1139 C C . PRO A 1 71 ? -13.324 -6.381 -8.968 1.00 0.00 142 PRO A C 1
ATOM 1140 O O . PRO A 1 71 ? -13.391 -6.667 -10.163 1.00 0.00 142 PRO A O 1
ATOM 1151 N N . GLN A 1 72 ? -13.664 -7.226 -8.000 1.00 0.00 143 GLN A N 1
ATOM 1152 C CA . GLN A 1 72 ? -14.148 -8.570 -8.295 1.00 0.00 143 GLN A CA 1
ATOM 1153 C C . GLN A 1 72 ? -15.424 -8.519 -9.128 1.00 0.00 143 GLN A C 1
ATOM 1154 O O . GLN A 1 72 ? -15.481 -9.065 -10.231 1.00 0.00 143 GLN A O 1
ATOM 1168 N N . LEU A 1 73 ? -16.447 -7.859 -8.595 1.00 0.00 144 LEU A N 1
ATOM 1169 C CA . LEU A 1 73 ? -17.724 -7.737 -9.289 1.00 0.00 144 LEU A CA 1
ATOM 1170 C C . LEU A 1 73 ? -17.516 -7.637 -10.797 1.00 0.00 144 LEU A C 1
ATOM 1171 O O . LEU A 1 73 ? -18.308 -8.163 -11.578 1.00 0.00 144 LEU A O 1
ATOM 1187 N N . GLU A 1 74 ? -16.445 -6.960 -11.199 1.00 0.00 145 GLU A N 1
ATOM 1188 C CA . GLU A 1 74 ? -16.133 -6.793 -12.613 1.00 0.00 145 GLU A CA 1
ATOM 1189 C C . GLU A 1 74 ? -15.468 -8.047 -13.175 1.00 0.00 145 GLU A C 1
ATOM 1190 O O . GLU A 1 74 ? -14.434 -8.489 -12.676 1.00 0.00 145 GLU A O 1
ATOM 1202 N N . ARG A 1 1 ? -5.923 -3.637 29.577 1.00 0.00 72 ARG A N 2
ATOM 1203 C CA . ARG A 1 1 ? -5.159 -3.637 28.335 1.00 0.00 72 ARG A CA 2
ATOM 1204 C C . ARG A 1 1 ? -4.992 -5.056 27.799 1.00 0.00 72 ARG A C 2
ATOM 1205 O O . ARG A 1 1 ? -3.905 -5.447 27.374 1.00 0.00 72 ARG A O 2
ATOM 1226 N N . ARG A 1 2 ? -6.078 -5.823 27.823 1.00 0.00 73 ARG A N 2
ATOM 1227 C CA . ARG A 1 2 ? -6.052 -7.199 27.341 1.00 0.00 73 ARG A CA 2
ATOM 1228 C C . ARG A 1 2 ? -6.259 -7.250 25.830 1.00 0.00 73 ARG A C 2
ATOM 1229 O O . ARG A 1 2 ? -6.375 -8.327 25.247 1.00 0.00 73 ARG A O 2
ATOM 1250 N N . GLU A 1 3 ? -6.305 -6.078 25.204 1.00 0.00 74 GLU A N 2
ATOM 1251 C CA . GLU A 1 3 ? -6.500 -5.990 23.762 1.00 0.00 74 GLU A CA 2
ATOM 1252 C C . GLU A 1 3 ? -5.160 -5.913 23.036 1.00 0.00 74 GLU A C 2
ATOM 1253 O O . GLU A 1 3 ? -5.055 -5.316 21.964 1.00 0.00 74 GLU A O 2
ATOM 1265 N N . THR A 1 4 ? -4.137 -6.521 23.628 1.00 0.00 75 THR A N 2
ATOM 1266 C CA . THR A 1 4 ? -2.803 -6.520 23.040 1.00 0.00 75 THR A CA 2
ATOM 1267 C C . THR A 1 4 ? -2.801 -7.213 21.682 1.00 0.00 75 THR A C 2
ATOM 1268 O O . THR A 1 4 ? -2.508 -8.404 21.580 1.00 0.00 75 THR A O 2
ATOM 1279 N N . THR A 1 5 ? -3.129 -6.458 20.637 1.00 0.00 76 THR A N 2
ATOM 1280 C CA . THR A 1 5 ? -3.165 -6.999 19.285 1.00 0.00 76 THR A CA 2
ATOM 1281 C C . THR A 1 5 ? -1.908 -6.622 18.508 1.00 0.00 76 THR A C 2
ATOM 1282 O O . THR A 1 5 ? -1.156 -7.491 18.066 1.00 0.00 76 THR A O 2
ATOM 1293 N N . ASP A 1 6 ? -1.686 -5.323 18.346 1.00 0.00 77 ASP A N 2
ATOM 1294 C CA . ASP A 1 6 ? -0.519 -4.831 17.624 1.00 0.00 77 ASP A CA 2
ATOM 1295 C C . ASP A 1 6 ? 0.723 -4.870 18.508 1.00 0.00 77 ASP A C 2
ATOM 1296 O O . ASP A 1 6 ? 0.820 -4.136 19.492 1.00 0.00 77 ASP A O 2
ATOM 1305 N N . ILE A 1 7 ? 1.670 -5.732 18.152 1.00 0.00 78 ILE A N 2
ATOM 1306 C CA . ILE A 1 7 ? 2.906 -5.866 18.913 1.00 0.00 78 ILE A CA 2
ATOM 1307 C C . ILE A 1 7 ? 3.948 -4.853 18.453 1.00 0.00 78 ILE A C 2
ATOM 1308 O O . ILE A 1 7 ? 4.544 -4.147 19.266 1.00 0.00 78 ILE A O 2
ATOM 1324 N N . GLY A 1 8 ? 4.163 -4.786 17.143 1.00 0.00 79 GLY A N 2
ATOM 1325 C CA . GLY A 1 8 ? 5.133 -3.855 16.596 1.00 0.00 79 GLY A CA 2
ATOM 1326 C C . GLY A 1 8 ? 6.447 -4.525 16.247 1.00 0.00 79 GLY A C 2
ATOM 1327 O O . GLY A 1 8 ? 7.494 -4.171 16.785 1.00 0.00 79 GLY A O 2
ATOM 1331 N N . GLY A 1 9 ? 6.391 -5.498 15.342 1.00 0.00 80 GLY A N 2
ATOM 1332 C CA . GLY A 1 9 ? 7.592 -6.205 14.939 1.00 0.00 80 GLY A CA 2
ATOM 1333 C C . GLY A 1 9 ? 8.186 -5.654 13.657 1.00 0.00 80 GLY A C 2
ATOM 1334 O O . GLY A 1 9 ? 8.558 -6.411 12.762 1.00 0.00 80 GLY A O 2
ATOM 1338 N N . GLY A 1 10 ? 8.274 -4.330 13.568 1.00 0.00 81 GLY A N 2
ATOM 1339 C CA . GLY A 1 10 ? 8.825 -3.702 12.382 1.00 0.00 81 GLY A CA 2
ATOM 1340 C C . GLY A 1 10 ? 7.885 -3.778 11.195 1.00 0.00 81 GLY A C 2
ATOM 1341 O O . GLY A 1 10 ? 7.183 -4.772 11.012 1.00 0.00 81 GLY A O 2
ATOM 1345 N N . LYS A 1 11 ? 7.869 -2.724 10.386 1.00 0.00 82 LYS A N 2
ATOM 1346 C CA . LYS A 1 11 ? 7.008 -2.673 9.211 1.00 0.00 82 LYS A CA 2
ATOM 1347 C C . LYS A 1 11 ? 7.725 -3.234 7.987 1.00 0.00 82 LYS A C 2
ATOM 1348 O O . LYS A 1 11 ? 7.090 -3.735 7.059 1.00 0.00 82 LYS A O 2
ATOM 1367 N N . TYR A 1 12 ? 9.051 -3.147 7.992 1.00 0.00 83 TYR A N 2
ATOM 1368 C CA . TYR A 1 12 ? 9.854 -3.645 6.881 1.00 0.00 83 TYR A CA 2
ATOM 1369 C C . TYR A 1 12 ? 9.867 -5.170 6.860 1.00 0.00 83 TYR A C 2
ATOM 1370 O O . TYR A 1 12 ? 10.654 -5.807 7.561 1.00 0.00 83 TYR A O 2
ATOM 1388 N N . THR A 1 13 ? 8.989 -5.752 6.048 1.00 0.00 84 THR A N 2
ATOM 1389 C CA . THR A 1 13 ? 8.898 -7.202 5.934 1.00 0.00 84 THR A CA 2
ATOM 1390 C C . THR A 1 13 ? 9.350 -7.674 4.557 1.00 0.00 84 THR A C 2
ATOM 1391 O O . THR A 1 13 ? 9.668 -8.848 4.366 1.00 0.00 84 THR A O 2
ATOM 1402 N N . PHE A 1 14 ? 9.376 -6.753 3.600 1.00 0.00 85 PHE A N 2
ATOM 1403 C CA . PHE A 1 14 ? 9.789 -7.076 2.239 1.00 0.00 85 PHE A CA 2
ATOM 1404 C C . PHE A 1 14 ? 8.860 -8.116 1.620 1.00 0.00 85 PHE A C 2
ATOM 1405 O O . PHE A 1 14 ? 9.310 -9.039 0.942 1.00 0.00 85 PHE A O 2
ATOM 1422 N N . GLU A 1 15 ? 7.562 -7.959 1.861 1.00 0.00 86 GLU A N 2
ATOM 1423 C CA . GLU A 1 15 ? 6.570 -8.885 1.329 1.00 0.00 86 GLU A CA 2
ATOM 1424 C C . GLU A 1 15 ? 5.513 -8.143 0.516 1.00 0.00 86 GLU A C 2
ATOM 1425 O O . GLU A 1 15 ? 4.848 -8.728 -0.340 1.00 0.00 86 GLU A O 2
ATOM 1437 N N . LEU A 1 16 ? 5.364 -6.852 0.790 1.00 0.00 87 LEU A N 2
ATOM 1438 C CA . LEU A 1 16 ? 4.389 -6.028 0.084 1.00 0.00 87 LEU A CA 2
ATOM 1439 C C . LEU A 1 16 ? 4.261 -6.463 -1.372 1.00 0.00 87 LEU A C 2
ATOM 1440 O O . LEU A 1 16 ? 3.170 -6.442 -1.944 1.00 0.00 87 LEU A O 2
ATOM 1456 N N . LYS A 1 17 ? 5.381 -6.857 -1.967 1.00 0.00 88 LYS A N 2
ATOM 1457 C CA . LYS A 1 17 ? 5.395 -7.301 -3.356 1.00 0.00 88 LYS A CA 2
ATOM 1458 C C . LYS A 1 17 ? 4.288 -8.319 -3.614 1.00 0.00 88 LYS A C 2
ATOM 1459 O O . LYS A 1 17 ? 4.298 -9.415 -3.055 1.00 0.00 88 LYS A O 2
ATOM 1478 N N . GLY A 1 18 ? 3.336 -7.948 -4.465 1.00 0.00 89 GLY A N 2
ATOM 1479 C CA . GLY A 1 18 ? 2.237 -8.841 -4.782 1.00 0.00 89 GLY A CA 2
ATOM 1480 C C . GLY A 1 18 ? 1.018 -8.590 -3.918 1.00 0.00 89 GLY A C 2
ATOM 1481 O O . GLY A 1 18 ? -0.116 -8.774 -4.361 1.00 0.00 89 GLY A O 2
ATOM 1485 N N . LYS A 1 19 ? 1.249 -8.169 -2.679 1.00 0.00 90 LYS A N 2
ATOM 1486 C CA . LYS A 1 19 ? 0.161 -7.892 -1.748 1.00 0.00 90 LYS A CA 2
ATOM 1487 C C . LYS A 1 19 ? -0.655 -6.688 -2.208 1.00 0.00 90 LYS A C 2
ATOM 1488 O O . LYS A 1 19 ? -0.158 -5.831 -2.939 1.00 0.00 90 LYS A O 2
ATOM 1507 N N . VAL A 1 20 ? -1.910 -6.629 -1.774 1.00 0.00 91 VAL A N 2
ATOM 1508 C CA . VAL A 1 20 ? -2.794 -5.529 -2.139 1.00 0.00 91 VAL A CA 2
ATOM 1509 C C . VAL A 1 20 ? -3.024 -4.593 -0.958 1.00 0.00 91 VAL A C 2
ATOM 1510 O O . VAL A 1 20 ? -3.173 -5.038 0.180 1.00 0.00 91 VAL A O 2
ATOM 1523 N N . GLY A 1 21 ? -3.051 -3.293 -1.236 1.00 0.00 92 GLY A N 2
ATOM 1524 C CA . GLY A 1 21 ? -3.264 -2.314 -0.186 1.00 0.00 92 GLY A CA 2
ATOM 1525 C C . GLY A 1 21 ? -4.336 -1.305 -0.543 1.00 0.00 92 GLY A C 2
ATOM 1526 O O . GLY A 1 21 ? -4.869 -1.320 -1.653 1.00 0.00 92 GLY A O 2
ATOM 1530 N N . LYS A 1 22 ? -4.656 -0.425 0.400 1.00 0.00 93 LYS A N 2
ATOM 1531 C CA . LYS A 1 22 ? -5.672 0.597 0.180 1.00 0.00 93 LYS A CA 2
ATOM 1532 C C . LYS A 1 22 ? -5.062 1.994 0.244 1.00 0.00 93 LYS A C 2
ATOM 1533 O O . LYS A 1 22 ? -4.480 2.382 1.256 1.00 0.00 93 LYS A O 2
ATOM 1552 N N . VAL A 1 23 ? -5.202 2.746 -0.844 1.00 0.00 94 VAL A N 2
ATOM 1553 C CA . VAL A 1 23 ? -4.666 4.100 -0.910 1.00 0.00 94 VAL A CA 2
ATOM 1554 C C . VAL A 1 23 ? -5.339 5.008 0.113 1.00 0.00 94 VAL A C 2
ATOM 1555 O O . VAL A 1 23 ? -6.496 5.396 -0.051 1.00 0.00 94 VAL A O 2
ATOM 1568 N N . VAL A 1 24 ? -4.607 5.343 1.171 1.00 0.00 95 VAL A N 2
ATOM 1569 C CA . VAL A 1 24 ? -5.132 6.207 2.222 1.00 0.00 95 VAL A CA 2
ATOM 1570 C C . VAL A 1 24 ? -5.026 7.677 1.829 1.00 0.00 95 VAL A C 2
ATOM 1571 O O . VAL A 1 24 ? -5.714 8.531 2.387 1.00 0.00 95 VAL A O 2
ATOM 1584 N N . LYS A 1 25 ? -4.159 7.964 0.864 1.00 0.00 96 LYS A N 2
ATOM 1585 C CA . LYS A 1 25 ? -3.963 9.331 0.394 1.00 0.00 96 LYS A CA 2
ATOM 1586 C C . LYS A 1 25 ? -3.047 9.360 -0.826 1.00 0.00 96 LYS A C 2
ATOM 1587 O O . LYS A 1 25 ? -2.339 8.392 -1.105 1.00 0.00 96 LYS A O 2
ATOM 1606 N N . ILE A 1 26 ? -3.066 10.475 -1.547 1.00 0.00 97 ILE A N 2
ATOM 1607 C CA . ILE A 1 26 ? -2.236 10.630 -2.735 1.00 0.00 97 ILE A CA 2
ATOM 1608 C C . ILE A 1 26 ? -1.517 11.975 -2.732 1.00 0.00 97 ILE A C 2
ATOM 1609 O O . ILE A 1 26 ? -2.071 12.986 -2.301 1.00 0.00 97 ILE A O 2
ATOM 1625 N N . ALA A 1 27 ? -0.279 11.979 -3.216 1.00 0.00 98 ALA A N 2
ATOM 1626 C CA . ALA A 1 27 ? 0.515 13.200 -3.273 1.00 0.00 98 ALA A CA 2
ATOM 1627 C C . ALA A 1 27 ? 1.524 13.146 -4.415 1.00 0.00 98 ALA A C 2
ATOM 1628 O O . ALA A 1 27 ? 2.204 12.139 -4.606 1.00 0.00 98 ALA A O 2
ATOM 1635 N N . GLU A 1 28 ? 1.615 14.237 -5.170 1.00 0.00 99 GLU A N 2
ATOM 1636 C CA . GLU A 1 28 ? 2.541 14.311 -6.294 1.00 0.00 99 GLU A CA 2
ATOM 1637 C C . GLU A 1 28 ? 3.929 13.822 -5.889 1.00 0.00 99 GLU A C 2
ATOM 1638 O O . GLU A 1 28 ? 4.524 12.983 -6.565 1.00 0.00 99 GLU A O 2
ATOM 1650 N N . ASP A 1 29 ? 4.437 14.354 -4.783 1.00 0.00 100 ASP A N 2
ATOM 1651 C CA . ASP A 1 29 ? 5.754 13.972 -4.287 1.00 0.00 100 ASP A CA 2
ATOM 1652 C C . ASP A 1 29 ? 5.806 12.479 -3.977 1.00 0.00 100 ASP A C 2
ATOM 1653 O O . ASP A 1 29 ? 6.843 11.836 -4.142 1.00 0.00 100 ASP A O 2
ATOM 1662 N N . HIS A 1 30 ? 4.681 11.933 -3.527 1.00 0.00 101 HIS A N 2
ATOM 1663 C CA . HIS A 1 30 ? 4.598 10.516 -3.194 1.00 0.00 101 HIS A CA 2
ATOM 1664 C C . HIS A 1 30 ? 3.166 10.123 -2.841 1.00 0.00 101 HIS A C 2
ATOM 1665 O O . HIS A 1 30 ? 2.347 10.973 -2.491 1.00 0.00 101 HIS A O 2
ATOM 1680 N N . TYR A 1 31 ? 2.872 8.831 -2.936 1.00 0.00 102 TYR A N 2
ATOM 1681 C CA . TYR A 1 31 ? 1.539 8.327 -2.630 1.00 0.00 102 TYR A CA 2
ATOM 1682 C C . TYR A 1 31 ? 1.546 7.517 -1.337 1.00 0.00 102 TYR A C 2
ATOM 1683 O O . TYR A 1 31 ? 2.571 6.957 -0.947 1.00 0.00 102 TYR A O 2
ATOM 1701 N N . LEU A 1 32 ? 0.395 7.459 -0.676 1.00 0.00 103 LEU A N 2
ATOM 1702 C CA . LEU A 1 32 ? 0.266 6.718 0.573 1.00 0.00 103 LEU A CA 2
ATOM 1703 C C . LEU A 1 32 ? -0.604 5.479 0.384 1.00 0.00 103 LEU A C 2
ATOM 1704 O O . LEU A 1 32 ? -1.815 5.583 0.188 1.00 0.00 103 LEU A O 2
ATOM 1720 N N . VAL A 1 33 ? 0.021 4.308 0.447 1.00 0.00 104 VAL A N 2
ATOM 1721 C CA . VAL A 1 33 ? -0.696 3.049 0.286 1.00 0.00 104 VAL A CA 2
ATOM 1722 C C . VAL A 1 33 ? -0.608 2.201 1.550 1.00 0.00 104 VAL A C 2
ATOM 1723 O O . VAL A 1 33 ? 0.483 1.868 2.010 1.00 0.00 104 VAL A O 2
ATOM 1736 N N . GLU A 1 34 ? -1.765 1.855 2.106 1.00 0.00 105 GLU A N 2
ATOM 1737 C CA . GLU A 1 34 ? -1.818 1.045 3.317 1.00 0.00 105 GLU A CA 2
ATOM 1738 C C . GLU A 1 34 ? -1.710 -0.440 2.985 1.00 0.00 105 GLU A C 2
ATOM 1739 O O . GLU A 1 34 ? -2.604 -1.015 2.363 1.00 0.00 105 GLU A O 2
ATOM 1751 N N . VAL A 1 35 ? -0.609 -1.056 3.403 1.00 0.00 106 VAL A N 2
ATOM 1752 C CA . VAL A 1 35 ? -0.383 -2.474 3.150 1.00 0.00 106 VAL A CA 2
ATOM 1753 C C . VAL A 1 35 ? -0.222 -3.246 4.455 1.00 0.00 106 VAL A C 2
ATOM 1754 O O . VAL A 1 35 ? 0.719 -3.014 5.213 1.00 0.00 106 VAL A O 2
ATOM 1767 N N . GLU A 1 36 ? -1.149 -4.164 4.711 1.00 0.00 107 GLU A N 2
ATOM 1768 C CA . GLU A 1 36 ? -1.109 -4.971 5.925 1.00 0.00 107 GLU A CA 2
ATOM 1769 C C . GLU A 1 36 ? -1.248 -4.093 7.166 1.00 0.00 107 GLU A C 2
ATOM 1770 O O . GLU A 1 36 ? -0.761 -4.438 8.241 1.00 0.00 107 GLU A O 2
ATOM 1782 N N . GLY A 1 37 ? -1.917 -2.955 7.006 1.00 0.00 108 GLY A N 2
ATOM 1783 C CA . GLY A 1 37 ? -2.108 -2.044 8.120 1.00 0.00 108 GLY A CA 2
ATOM 1784 C C . GLY A 1 37 ? -0.917 -1.132 8.334 1.00 0.00 108 GLY A C 2
ATOM 1785 O O . GLY A 1 37 ? -0.668 -0.677 9.451 1.00 0.00 108 GLY A O 2
ATOM 1789 N N . ASP A 1 38 ? -0.179 -0.865 7.263 1.00 0.00 109 ASP A N 2
ATOM 1790 C CA . ASP A 1 38 ? 0.993 -0.001 7.338 1.00 0.00 109 ASP A CA 2
ATOM 1791 C C . ASP A 1 38 ? 1.154 0.811 6.056 1.00 0.00 109 ASP A C 2
ATOM 1792 O O . ASP A 1 38 ? 1.399 0.257 4.984 1.00 0.00 109 ASP A O 2
ATOM 1801 N N . LYS A 1 39 ? 1.012 2.127 6.174 1.00 0.00 110 LYS A N 2
ATOM 1802 C CA . LYS A 1 39 ? 1.140 3.016 5.025 1.00 0.00 110 LYS A CA 2
ATOM 1803 C C . LYS A 1 39 ? 2.553 2.966 4.453 1.00 0.00 110 LYS A C 2
ATOM 1804 O O . LYS A 1 39 ? 3.534 2.974 5.197 1.00 0.00 110 LYS A O 2
ATOM 1823 N N . TRP A 1 40 ? 2.649 2.915 3.130 1.00 0.00 111 TRP A N 2
ATOM 1824 C CA . TRP A 1 40 ? 3.943 2.864 2.459 1.00 0.00 111 TRP A CA 2
ATOM 1825 C C . TRP A 1 40 ? 4.144 4.088 1.571 1.00 0.00 111 TRP A C 2
ATOM 1826 O O . TRP A 1 40 ? 3.253 4.929 1.448 1.00 0.00 111 TRP A O 2
ATOM 1847 N N . ILE A 1 41 ? 5.317 4.180 0.954 1.00 0.00 112 ILE A N 2
ATOM 1848 C CA . ILE A 1 41 ? 5.632 5.300 0.077 1.00 0.00 112 ILE A CA 2
ATOM 1849 C C . ILE A 1 41 ? 5.854 4.830 -1.357 1.00 0.00 112 ILE A C 2
ATOM 1850 O O . ILE A 1 41 ? 6.964 4.453 -1.732 1.00 0.00 112 ILE A O 2
ATOM 1866 N N . ALA A 1 42 ? 4.791 4.857 -2.154 1.00 0.00 113 ALA A N 2
ATOM 1867 C CA . ALA A 1 42 ? 4.870 4.438 -3.548 1.00 0.00 113 ALA A CA 2
ATOM 1868 C C . ALA A 1 42 ? 4.454 5.566 -4.485 1.00 0.00 113 ALA A C 2
ATOM 1869 O O . ALA A 1 42 ? 3.854 6.552 -4.057 1.00 0.00 113 ALA A O 2
ATOM 1876 N N . TYR A 1 43 ? 4.777 5.416 -5.765 1.00 0.00 114 TYR A N 2
ATOM 1877 C CA . TYR A 1 43 ? 4.439 6.424 -6.762 1.00 0.00 114 TYR A CA 2
ATOM 1878 C C . TYR A 1 43 ? 3.869 5.776 -8.020 1.00 0.00 114 TYR A C 2
ATOM 1879 O O . TYR A 1 43 ? 4.478 4.876 -8.599 1.00 0.00 114 TYR A O 2
ATOM 1897 N N . SER A 1 44 ? 2.696 6.241 -8.438 1.00 0.00 115 SER A N 2
ATOM 1898 C CA . SER A 1 44 ? 2.041 5.706 -9.626 1.00 0.00 115 SER A CA 2
ATOM 1899 C C . SER A 1 44 ? 1.766 6.812 -10.640 1.00 0.00 115 SER A C 2
ATOM 1900 O O . SER A 1 44 ? 1.186 7.845 -10.306 1.00 0.00 115 SER A O 2
ATOM 1908 N N . ASP A 1 45 ? 2.187 6.587 -11.880 1.00 0.00 116 ASP A N 2
ATOM 1909 C CA . ASP A 1 45 ? 1.986 7.564 -12.944 1.00 0.00 116 ASP A CA 2
ATOM 1910 C C . ASP A 1 45 ? 0.502 7.859 -13.137 1.00 0.00 116 ASP A C 2
ATOM 1911 O O . ASP A 1 45 ? 0.128 8.945 -13.580 1.00 0.00 116 ASP A O 2
ATOM 1920 N N . GLU A 1 46 ? -0.339 6.886 -12.802 1.00 0.00 117 GLU A N 2
ATOM 1921 C CA . GLU A 1 46 ? -1.782 7.042 -12.941 1.00 0.00 117 GLU A CA 2
ATOM 1922 C C . GLU A 1 46 ? -2.387 7.650 -11.679 1.00 0.00 117 GLU A C 2
ATOM 1923 O O . GLU A 1 46 ? -2.352 7.046 -10.606 1.00 0.00 117 GLU A O 2
ATOM 1935 N N . LYS A 1 47 ? -2.941 8.850 -11.814 1.00 0.00 118 LYS A N 2
ATOM 1936 C CA . LYS A 1 47 ? -3.555 9.542 -10.687 1.00 0.00 118 LYS A CA 2
ATOM 1937 C C . LYS A 1 47 ? -4.580 8.649 -9.994 1.00 0.00 118 LYS A C 2
ATOM 1938 O O . LYS A 1 47 ? -5.725 8.543 -10.435 1.00 0.00 118 LYS A O 2
ATOM 1957 N N . LEU A 1 48 ? -4.163 8.012 -8.906 1.00 0.00 119 LEU A N 2
ATOM 1958 C CA . LEU A 1 48 ? -5.045 7.130 -8.150 1.00 0.00 119 LEU A CA 2
ATOM 1959 C C . LEU A 1 48 ? -6.168 7.921 -7.487 1.00 0.00 119 LEU A C 2
ATOM 1960 O O . LEU A 1 48 ? -6.269 9.136 -7.656 1.00 0.00 119 LEU A O 2
ATOM 1976 N N . SER A 1 49 ? -7.010 7.224 -6.730 1.00 0.00 120 SER A N 2
ATOM 1977 C CA . SER A 1 49 ? -8.127 7.861 -6.043 1.00 0.00 120 SER A CA 2
ATOM 1978 C C . SER A 1 49 ? -8.311 7.275 -4.646 1.00 0.00 120 SER A C 2
ATOM 1979 O O . SER A 1 49 ? -8.275 6.057 -4.461 1.00 0.00 120 SER A O 2
ATOM 1987 N N . LEU A 1 50 ? -8.508 8.149 -3.666 1.00 0.00 121 LEU A N 2
ATOM 1988 C CA . LEU A 1 50 ? -8.698 7.720 -2.284 1.00 0.00 121 LEU A CA 2
ATOM 1989 C C . LEU A 1 50 ? -9.665 6.543 -2.208 1.00 0.00 121 LEU A C 2
ATOM 1990 O O . LEU A 1 50 ? -10.813 6.641 -2.637 1.00 0.00 121 LEU A O 2
ATOM 2006 N N . GLY A 1 51 ? -9.192 5.429 -1.656 1.00 0.00 122 GLY A N 2
ATOM 2007 C CA . GLY A 1 51 ? -10.028 4.250 -1.532 1.00 0.00 122 GLY A CA 2
ATOM 2008 C C . GLY A 1 51 ? -9.865 3.297 -2.699 1.00 0.00 122 GLY A C 2
ATOM 2009 O O . GLY A 1 51 ? -10.569 2.292 -2.792 1.00 0.00 122 GLY A O 2
ATOM 2013 N N . ASP A 1 52 ? -8.935 3.614 -3.593 1.00 0.00 123 ASP A N 2
ATOM 2014 C CA . ASP A 1 52 ? -8.681 2.779 -4.761 1.00 0.00 123 ASP A CA 2
ATOM 2015 C C . ASP A 1 52 ? -7.758 1.616 -4.408 1.00 0.00 123 ASP A C 2
ATOM 2016 O O . ASP A 1 52 ? -6.643 1.820 -3.928 1.00 0.00 123 ASP A O 2
ATOM 2025 N N . ARG A 1 53 ? -8.231 0.398 -4.649 1.00 0.00 124 ARG A N 2
ATOM 2026 C CA . ARG A 1 53 ? -7.449 -0.797 -4.354 1.00 0.00 124 ARG A CA 2
ATOM 2027 C C . ARG A 1 53 ? -6.303 -0.956 -5.349 1.00 0.00 124 ARG A C 2
ATOM 2028 O O . ARG A 1 53 ? -6.513 -0.941 -6.562 1.00 0.00 124 ARG A O 2
ATOM 2049 N N . VAL A 1 54 ? -5.090 -1.107 -4.827 1.00 0.00 125 VAL A N 2
ATOM 2050 C CA . VAL A 1 54 ? -3.910 -1.270 -5.669 1.00 0.00 125 VAL A CA 2
ATOM 2051 C C . VAL A 1 54 ? -3.063 -2.450 -5.207 1.00 0.00 125 VAL A C 2
ATOM 2052 O O . VAL A 1 54 ? -3.233 -2.952 -4.096 1.00 0.00 125 VAL A O 2
ATOM 2065 N N . MET A 1 55 ? -2.151 -2.889 -6.068 1.00 0.00 126 MET A N 2
ATOM 2066 C CA . MET A 1 55 ? -1.275 -4.011 -5.747 1.00 0.00 126 MET A CA 2
ATOM 2067 C C . MET A 1 55 ? 0.182 -3.662 -6.033 1.00 0.00 126 MET A C 2
ATOM 2068 O O . MET A 1 55 ? 0.486 -2.972 -7.005 1.00 0.00 126 MET A O 2
ATOM 2082 N N . VAL A 1 56 ? 1.079 -4.144 -5.179 1.00 0.00 127 VAL A N 2
ATOM 2083 C CA . VAL A 1 56 ? 2.505 -3.884 -5.340 1.00 0.00 127 VAL A CA 2
ATOM 2084 C C . VAL A 1 56 ? 3.096 -4.737 -6.456 1.00 0.00 127 VAL A C 2
ATOM 2085 O O . VAL A 1 56 ? 3.332 -5.933 -6.280 1.00 0.00 127 VAL A O 2
ATOM 2098 N N . VAL A 1 57 ? 3.336 -4.115 -7.606 1.00 0.00 128 VAL A N 2
ATOM 2099 C CA . VAL A 1 57 ? 3.902 -4.817 -8.752 1.00 0.00 128 VAL A CA 2
ATOM 2100 C C . VAL A 1 57 ? 5.407 -4.998 -8.597 1.00 0.00 128 VAL A C 2
ATOM 2101 O O . VAL A 1 57 ? 6.020 -5.810 -9.290 1.00 0.00 128 VAL A O 2
ATOM 2114 N N . ASP A 1 58 ? 5.998 -4.237 -7.682 1.00 0.00 129 ASP A N 2
ATOM 2115 C CA . ASP A 1 58 ? 7.432 -4.314 -7.433 1.00 0.00 129 ASP A CA 2
ATOM 2116 C C . ASP A 1 58 ? 7.829 -3.424 -6.260 1.00 0.00 129 ASP A C 2
ATOM 2117 O O . ASP A 1 58 ? 7.170 -2.424 -5.974 1.00 0.00 129 ASP A O 2
ATOM 2126 N N . VAL A 1 59 ? 8.911 -3.795 -5.581 1.00 0.00 130 VAL A N 2
ATOM 2127 C CA . VAL A 1 59 ? 9.396 -3.031 -4.438 1.00 0.00 130 VAL A CA 2
ATOM 2128 C C . VAL A 1 59 ? 10.826 -3.420 -4.084 1.00 0.00 130 VAL A C 2
ATOM 2129 O O . VAL A 1 59 ? 11.162 -4.603 -4.024 1.00 0.00 130 VAL A O 2
ATOM 2142 N N . ASP A 1 60 ? 11.666 -2.417 -3.850 1.00 0.00 131 ASP A N 2
ATOM 2143 C CA . ASP A 1 60 ? 13.061 -2.654 -3.499 1.00 0.00 131 ASP A CA 2
ATOM 2144 C C . ASP A 1 60 ? 13.443 -1.884 -2.239 1.00 0.00 131 ASP A C 2
ATOM 2145 O O . ASP A 1 60 ? 14.447 -1.174 -2.213 1.00 0.00 131 ASP A O 2
ATOM 2154 N N . GLY A 1 61 ? 12.633 -2.029 -1.194 1.00 0.00 132 GLY A N 2
ATOM 2155 C CA . GLY A 1 61 ? 12.903 -1.341 0.055 1.00 0.00 132 GLY A CA 2
ATOM 2156 C C . GLY A 1 61 ? 11.667 -0.677 0.629 1.00 0.00 132 GLY A C 2
ATOM 2157 O O . GLY A 1 61 ? 10.851 -1.328 1.283 1.00 0.00 132 GLY A O 2
ATOM 2161 N N . LEU A 1 62 ? 11.528 0.622 0.387 1.00 0.00 133 LEU A N 2
ATOM 2162 C CA . LEU A 1 62 ? 10.383 1.375 0.886 1.00 0.00 133 LEU A CA 2
ATOM 2163 C C . LEU A 1 62 ? 9.529 1.895 -0.266 1.00 0.00 133 LEU A C 2
ATOM 2164 O O . LEU A 1 62 ? 8.499 2.534 -0.050 1.00 0.00 133 LEU A O 2
ATOM 2180 N N . LYS A 1 63 ? 9.962 1.614 -1.490 1.00 0.00 134 LYS A N 2
ATOM 2181 C CA . LYS A 1 63 ? 9.237 2.050 -2.678 1.00 0.00 134 LYS A CA 2
ATOM 2182 C C . LYS A 1 63 ? 8.570 0.867 -3.373 1.00 0.00 134 LYS A C 2
ATOM 2183 O O . LYS A 1 63 ? 9.217 0.123 -4.111 1.00 0.00 134 LYS A O 2
ATOM 2202 N N . LEU A 1 64 ? 7.274 0.700 -3.133 1.00 0.00 135 LEU A N 2
ATOM 2203 C CA . LEU A 1 64 ? 6.520 -0.392 -3.738 1.00 0.00 135 LEU A CA 2
ATOM 2204 C C . LEU A 1 64 ? 5.614 0.123 -4.852 1.00 0.00 135 LEU A C 2
ATOM 2205 O O . LEU A 1 64 ? 4.584 0.746 -4.591 1.00 0.00 135 LEU A O 2
ATOM 2221 N N . LYS A 1 65 ? 6.002 -0.143 -6.094 1.00 0.00 136 LYS A N 2
ATOM 2222 C CA . LYS A 1 65 ? 5.225 0.291 -7.249 1.00 0.00 136 LYS A CA 2
ATOM 2223 C C . LYS A 1 65 ? 3.806 -0.267 -7.190 1.00 0.00 136 LYS A C 2
ATOM 2224 O O . LYS A 1 65 ? 3.601 -1.478 -7.265 1.00 0.00 136 LYS A O 2
ATOM 2243 N N . VAL A 1 66 ? 2.830 0.625 -7.055 1.00 0.00 137 VAL A N 2
ATOM 2244 C CA . VAL A 1 66 ? 1.430 0.222 -6.989 1.00 0.00 137 VAL A CA 2
ATOM 2245 C C . VAL A 1 66 ? 0.722 0.475 -8.315 1.00 0.00 137 VAL A C 2
ATOM 2246 O O . VAL A 1 66 ? 1.075 1.394 -9.055 1.00 0.00 137 VAL A O 2
ATOM 2259 N N . LYS A 1 67 ? -0.281 -0.345 -8.610 1.00 0.00 138 LYS A N 2
ATOM 2260 C CA . LYS A 1 67 ? -1.042 -0.211 -9.846 1.00 0.00 138 LYS A CA 2
ATOM 2261 C C . LYS A 1 67 ? -2.530 -0.432 -9.596 1.00 0.00 138 LYS A C 2
ATOM 2262 O O . LYS A 1 67 ? -2.920 -1.378 -8.911 1.00 0.00 138 LYS A O 2
ATOM 2281 N N . ARG A 1 68 ? -3.356 0.446 -10.156 1.00 0.00 139 ARG A N 2
ATOM 2282 C CA . ARG A 1 68 ? -4.802 0.346 -9.994 1.00 0.00 139 ARG A CA 2
ATOM 2283 C C . ARG A 1 68 ? -5.314 -1.001 -10.498 1.00 0.00 139 ARG A C 2
ATOM 2284 O O . ARG A 1 68 ? -5.105 -1.360 -11.657 1.00 0.00 139 ARG A O 2
ATOM 2305 N N . ILE A 1 69 ? -5.983 -1.739 -9.619 1.00 0.00 140 ILE A N 2
ATOM 2306 C CA . ILE A 1 69 ? -6.525 -3.045 -9.976 1.00 0.00 140 ILE A CA 2
ATOM 2307 C C . ILE A 1 69 ? -8.042 -3.072 -9.821 1.00 0.00 140 ILE A C 2
ATOM 2308 O O . ILE A 1 69 ? -8.603 -2.538 -8.864 1.00 0.00 140 ILE A O 2
ATOM 2324 N N . PRO A 1 70 ? -8.723 -3.710 -10.784 1.00 0.00 141 PRO A N 2
ATOM 2325 C CA . PRO A 1 70 ? -10.185 -3.824 -10.776 1.00 0.00 141 PRO A CA 2
ATOM 2326 C C . PRO A 1 70 ? -10.689 -4.747 -9.672 1.00 0.00 141 PRO A C 2
ATOM 2327 O O . PRO A 1 70 ? -9.927 -5.499 -9.063 1.00 0.00 141 PRO A O 2
ATOM 2338 N N . PRO A 1 71 ? -12.002 -4.691 -9.406 1.00 0.00 142 PRO A N 2
ATOM 2339 C CA . PRO A 1 71 ? -12.637 -5.517 -8.375 1.00 0.00 142 PRO A CA 2
ATOM 2340 C C . PRO A 1 71 ? -12.677 -6.993 -8.757 1.00 0.00 142 PRO A C 2
ATOM 2341 O O . PRO A 1 71 ? -12.493 -7.346 -9.921 1.00 0.00 142 PRO A O 2
ATOM 2352 N N . GLN A 1 72 ? -12.919 -7.849 -7.769 1.00 0.00 143 GLN A N 2
ATOM 2353 C CA . GLN A 1 72 ? -12.983 -9.286 -8.004 1.00 0.00 143 GLN A CA 2
ATOM 2354 C C . GLN A 1 72 ? -14.408 -9.722 -8.330 1.00 0.00 143 GLN A C 2
ATOM 2355 O O . GLN A 1 72 ? -14.861 -10.779 -7.888 1.00 0.00 143 GLN A O 2
ATOM 2369 N N . LEU A 1 73 ? -15.109 -8.901 -9.104 1.00 0.00 144 LEU A N 2
ATOM 2370 C CA . LEU A 1 73 ? -16.484 -9.202 -9.489 1.00 0.00 144 LEU A CA 2
ATOM 2371 C C . LEU A 1 73 ? -16.586 -10.595 -10.102 1.00 0.00 144 LEU A C 2
ATOM 2372 O O . LEU A 1 73 ? -17.545 -11.324 -9.852 1.00 0.00 144 LEU A O 2
ATOM 2388 N N . GLU A 1 74 ? -15.589 -10.958 -10.903 1.00 0.00 145 GLU A N 2
ATOM 2389 C CA . GLU A 1 74 ? -15.567 -12.265 -11.550 1.00 0.00 145 GLU A CA 2
ATOM 2390 C C . GLU A 1 74 ? -15.016 -13.330 -10.605 1.00 0.00 145 GLU A C 2
ATOM 2391 O O . GLU A 1 74 ? -15.260 -14.522 -10.789 1.00 0.00 145 GLU A O 2
ATOM 2403 N N . ARG A 1 1 ? -5.464 8.654 20.832 1.00 0.00 72 ARG A N 3
ATOM 2404 C CA . ARG A 1 1 ? -4.168 8.110 20.445 1.00 0.00 72 ARG A CA 3
ATOM 2405 C C . ARG A 1 1 ? -3.841 8.462 18.997 1.00 0.00 72 ARG A C 3
ATOM 2406 O O . ARG A 1 1 ? -4.131 7.693 18.080 1.00 0.00 72 ARG A O 3
ATOM 2427 N N . ARG A 1 2 ? -3.237 9.629 18.798 1.00 0.00 73 ARG A N 3
ATOM 2428 C CA . ARG A 1 2 ? -2.872 10.083 17.462 1.00 0.00 73 ARG A CA 3
ATOM 2429 C C . ARG A 1 2 ? -2.366 8.921 16.612 1.00 0.00 73 ARG A C 3
ATOM 2430 O O . ARG A 1 2 ? -2.849 8.695 15.503 1.00 0.00 73 ARG A O 3
ATOM 2451 N N . GLU A 1 3 ? -1.391 8.189 17.141 1.00 0.00 74 GLU A N 3
ATOM 2452 C CA . GLU A 1 3 ? -0.819 7.051 16.429 1.00 0.00 74 GLU A CA 3
ATOM 2453 C C . GLU A 1 3 ? -0.392 5.958 17.405 1.00 0.00 74 GLU A C 3
ATOM 2454 O O . GLU A 1 3 ? 0.078 6.242 18.507 1.00 0.00 74 GLU A O 3
ATOM 2466 N N . THR A 1 4 ? -0.559 4.706 16.991 1.00 0.00 75 THR A N 3
ATOM 2467 C CA . THR A 1 4 ? -0.193 3.570 17.827 1.00 0.00 75 THR A CA 3
ATOM 2468 C C . THR A 1 4 ? 1.313 3.521 18.060 1.00 0.00 75 THR A C 3
ATOM 2469 O O . THR A 1 4 ? 2.094 3.383 17.117 1.00 0.00 75 THR A O 3
ATOM 2480 N N . THR A 1 5 ? 1.716 3.633 19.322 1.00 0.00 76 THR A N 3
ATOM 2481 C CA . THR A 1 5 ? 3.129 3.602 19.678 1.00 0.00 76 THR A CA 3
ATOM 2482 C C . THR A 1 5 ? 3.535 2.227 20.196 1.00 0.00 76 THR A C 3
ATOM 2483 O O . THR A 1 5 ? 3.557 1.989 21.404 1.00 0.00 76 THR A O 3
ATOM 2494 N N . ASP A 1 6 ? 3.857 1.324 19.276 1.00 0.00 77 ASP A N 3
ATOM 2495 C CA . ASP A 1 6 ? 4.265 -0.027 19.640 1.00 0.00 77 ASP A CA 3
ATOM 2496 C C . ASP A 1 6 ? 5.153 -0.637 18.560 1.00 0.00 77 ASP A C 3
ATOM 2497 O O . ASP A 1 6 ? 4.804 -0.628 17.379 1.00 0.00 77 ASP A O 3
ATOM 2506 N N . ILE A 1 7 ? 6.300 -1.165 18.972 1.00 0.00 78 ILE A N 3
ATOM 2507 C CA . ILE A 1 7 ? 7.238 -1.778 18.040 1.00 0.00 78 ILE A CA 3
ATOM 2508 C C . ILE A 1 7 ? 6.589 -2.939 17.293 1.00 0.00 78 ILE A C 3
ATOM 2509 O O . ILE A 1 7 ? 6.753 -3.080 16.082 1.00 0.00 78 ILE A O 3
ATOM 2525 N N . GLY A 1 8 ? 5.850 -3.767 18.024 1.00 0.00 79 GLY A N 3
ATOM 2526 C CA . GLY A 1 8 ? 5.186 -4.904 17.414 1.00 0.00 79 GLY A CA 3
ATOM 2527 C C . GLY A 1 8 ? 6.166 -5.908 16.840 1.00 0.00 79 GLY A C 3
ATOM 2528 O O . GLY A 1 8 ? 6.848 -6.614 17.581 1.00 0.00 79 GLY A O 3
ATOM 2532 N N . GLY A 1 9 ? 6.235 -5.974 15.513 1.00 0.00 80 GLY A N 3
ATOM 2533 C CA . GLY A 1 9 ? 7.139 -6.903 14.863 1.00 0.00 80 GLY A CA 3
ATOM 2534 C C . GLY A 1 9 ? 8.171 -6.201 14.002 1.00 0.00 80 GLY A C 3
ATOM 2535 O O . GLY A 1 9 ? 9.373 -6.392 14.181 1.00 0.00 80 GLY A O 3
ATOM 2539 N N . GLY A 1 10 ? 7.700 -5.388 13.061 1.00 0.00 81 GLY A N 3
ATOM 2540 C CA . GLY A 1 10 ? 8.603 -4.669 12.182 1.00 0.00 81 GLY A CA 3
ATOM 2541 C C . GLY A 1 10 ? 7.918 -4.178 10.922 1.00 0.00 81 GLY A C 3
ATOM 2542 O O . GLY A 1 10 ? 7.399 -4.972 10.138 1.00 0.00 81 GLY A O 3
ATOM 2546 N N . LYS A 1 11 ? 7.913 -2.863 10.728 1.00 0.00 82 LYS A N 3
ATOM 2547 C CA . LYS A 1 11 ? 7.286 -2.265 9.555 1.00 0.00 82 LYS A CA 3
ATOM 2548 C C . LYS A 1 11 ? 7.853 -2.861 8.271 1.00 0.00 82 LYS A C 3
ATOM 2549 O O . LYS A 1 11 ? 7.220 -2.804 7.216 1.00 0.00 82 LYS A O 3
ATOM 2568 N N . TYR A 1 12 ? 9.048 -3.433 8.367 1.00 0.00 83 TYR A N 3
ATOM 2569 C CA . TYR A 1 12 ? 9.700 -4.039 7.212 1.00 0.00 83 TYR A CA 3
ATOM 2570 C C . TYR A 1 12 ? 9.483 -5.549 7.194 1.00 0.00 83 TYR A C 3
ATOM 2571 O O . TYR A 1 12 ? 10.206 -6.301 7.848 1.00 0.00 83 TYR A O 3
ATOM 2589 N N . THR A 1 13 ? 8.480 -5.987 6.438 1.00 0.00 84 THR A N 3
ATOM 2590 C CA . THR A 1 13 ? 8.166 -7.406 6.333 1.00 0.00 84 THR A CA 3
ATOM 2591 C C . THR A 1 13 ? 8.542 -7.952 4.960 1.00 0.00 84 THR A C 3
ATOM 2592 O O . THR A 1 13 ? 8.350 -9.135 4.678 1.00 0.00 84 THR A O 3
ATOM 2603 N N . PHE A 1 14 ? 9.080 -7.084 4.110 1.00 0.00 85 PHE A N 3
ATOM 2604 C CA . PHE A 1 14 ? 9.484 -7.480 2.766 1.00 0.00 85 PHE A CA 3
ATOM 2605 C C . PHE A 1 14 ? 8.503 -8.491 2.179 1.00 0.00 85 PHE A C 3
ATOM 2606 O O . PHE A 1 14 ? 8.905 -9.462 1.540 1.00 0.00 85 PHE A O 3
ATOM 2623 N N . GLU A 1 15 ? 7.214 -8.254 2.403 1.00 0.00 86 GLU A N 3
ATOM 2624 C CA . GLU A 1 15 ? 6.176 -9.144 1.898 1.00 0.00 86 GLU A CA 3
ATOM 2625 C C . GLU A 1 15 ? 5.184 -8.383 1.024 1.00 0.00 86 GLU A C 3
ATOM 2626 O O . GLU A 1 15 ? 4.444 -8.979 0.240 1.00 0.00 86 GLU A O 3
ATOM 2638 N N . LEU A 1 16 ? 5.174 -7.062 1.165 1.00 0.00 87 LEU A N 3
ATOM 2639 C CA . LEU A 1 16 ? 4.272 -6.217 0.389 1.00 0.00 87 LEU A CA 3
ATOM 2640 C C . LEU A 1 16 ? 4.192 -6.691 -1.059 1.00 0.00 87 LEU A C 3
ATOM 2641 O O . LEU A 1 16 ? 3.118 -6.707 -1.660 1.00 0.00 87 LEU A O 3
ATOM 2657 N N . LYS A 1 17 ? 5.336 -7.080 -1.613 1.00 0.00 88 LYS A N 3
ATOM 2658 C CA . LYS A 1 17 ? 5.396 -7.558 -2.989 1.00 0.00 88 LYS A CA 3
ATOM 2659 C C . LYS A 1 17 ? 4.284 -8.566 -3.263 1.00 0.00 88 LYS A C 3
ATOM 2660 O O . LYS A 1 17 ? 4.200 -9.606 -2.612 1.00 0.00 88 LYS A O 3
ATOM 2679 N N . GLY A 1 18 ? 3.431 -8.250 -4.234 1.00 0.00 89 GLY A N 3
ATOM 2680 C CA . GLY A 1 18 ? 2.337 -9.139 -4.578 1.00 0.00 89 GLY A CA 3
ATOM 2681 C C . GLY A 1 18 ? 1.078 -8.841 -3.789 1.00 0.00 89 GLY A C 3
ATOM 2682 O O . GLY A 1 18 ? -0.034 -9.039 -4.280 1.00 0.00 89 GLY A O 3
ATOM 2686 N N . LYS A 1 19 ? 1.250 -8.365 -2.561 1.00 0.00 90 LYS A N 3
ATOM 2687 C CA . LYS A 1 19 ? 0.119 -8.039 -1.700 1.00 0.00 90 LYS A CA 3
ATOM 2688 C C . LYS A 1 19 ? -0.601 -6.791 -2.198 1.00 0.00 90 LYS A C 3
ATOM 2689 O O . LYS A 1 19 ? 0.005 -5.919 -2.821 1.00 0.00 90 LYS A O 3
ATOM 2708 N N . VAL A 1 20 ? -1.898 -6.710 -1.917 1.00 0.00 91 VAL A N 3
ATOM 2709 C CA . VAL A 1 20 ? -2.701 -5.566 -2.334 1.00 0.00 91 VAL A CA 3
ATOM 2710 C C . VAL A 1 20 ? -3.094 -4.706 -1.139 1.00 0.00 91 VAL A C 3
ATOM 2711 O O . VAL A 1 20 ? -3.465 -5.221 -0.085 1.00 0.00 91 VAL A O 3
ATOM 2724 N N . GLY A 1 21 ? -3.011 -3.390 -1.311 1.00 0.00 92 GLY A N 3
ATOM 2725 C CA . GLY A 1 21 ? -3.362 -2.478 -0.238 1.00 0.00 92 GLY A CA 3
ATOM 2726 C C . GLY A 1 21 ? -4.435 -1.488 -0.647 1.00 0.00 92 GLY A C 3
ATOM 2727 O O . GLY A 1 21 ? -5.110 -1.674 -1.659 1.00 0.00 92 GLY A O 3
ATOM 2731 N N . LYS A 1 22 ? -4.594 -0.431 0.143 1.00 0.00 93 LYS A N 3
ATOM 2732 C CA . LYS A 1 22 ? -5.592 0.593 -0.140 1.00 0.00 93 LYS A CA 3
ATOM 2733 C C . LYS A 1 22 ? -4.979 1.988 -0.058 1.00 0.00 93 LYS A C 3
ATOM 2734 O O . LYS A 1 22 ? -4.310 2.326 0.919 1.00 0.00 93 LYS A O 3
ATOM 2753 N N . VAL A 1 23 ? -5.213 2.794 -1.089 1.00 0.00 94 VAL A N 3
ATOM 2754 C CA . VAL A 1 23 ? -4.686 4.153 -1.131 1.00 0.00 94 VAL A CA 3
ATOM 2755 C C . VAL A 1 23 ? -5.304 5.016 -0.038 1.00 0.00 94 VAL A C 3
ATOM 2756 O O . VAL A 1 23 ? -6.449 5.453 -0.149 1.00 0.00 94 VAL A O 3
ATOM 2769 N N . VAL A 1 24 ? -4.537 5.259 1.021 1.00 0.00 95 VAL A N 3
ATOM 2770 C CA . VAL A 1 24 ? -5.008 6.073 2.135 1.00 0.00 95 VAL A CA 3
ATOM 2771 C C . VAL A 1 24 ? -4.970 7.556 1.788 1.00 0.00 95 VAL A C 3
ATOM 2772 O O . VAL A 1 24 ? -5.779 8.343 2.282 1.00 0.00 95 VAL A O 3
ATOM 2785 N N . LYS A 1 25 ? -4.026 7.934 0.933 1.00 0.00 96 LYS A N 3
ATOM 2786 C CA . LYS A 1 25 ? -3.882 9.324 0.516 1.00 0.00 96 LYS A CA 3
ATOM 2787 C C . LYS A 1 25 ? -2.884 9.447 -0.631 1.00 0.00 96 LYS A C 3
ATOM 2788 O O . LYS A 1 25 ? -2.060 8.558 -0.848 1.00 0.00 96 LYS A O 3
ATOM 2807 N N . ILE A 1 26 ? -2.963 10.554 -1.362 1.00 0.00 97 ILE A N 3
ATOM 2808 C CA . ILE A 1 26 ? -2.065 10.794 -2.484 1.00 0.00 97 ILE A CA 3
ATOM 2809 C C . ILE A 1 26 ? -1.324 12.117 -2.323 1.00 0.00 97 ILE A C 3
ATOM 2810 O O . ILE A 1 26 ? -1.848 13.067 -1.743 1.00 0.00 97 ILE A O 3
ATOM 2826 N N . ALA A 1 27 ? -0.102 12.172 -2.844 1.00 0.00 98 ALA A N 3
ATOM 2827 C CA . ALA A 1 27 ? 0.710 13.379 -2.761 1.00 0.00 98 ALA A CA 3
ATOM 2828 C C . ALA A 1 27 ? 1.506 13.595 -4.044 1.00 0.00 98 ALA A C 3
ATOM 2829 O O . ALA A 1 27 ? 1.762 12.651 -4.791 1.00 0.00 98 ALA A O 3
ATOM 2836 N N . GLU A 1 28 ? 1.892 14.842 -4.293 1.00 0.00 99 GLU A N 3
ATOM 2837 C CA . GLU A 1 28 ? 2.657 15.180 -5.487 1.00 0.00 99 GLU A CA 3
ATOM 2838 C C . GLU A 1 28 ? 4.016 14.485 -5.477 1.00 0.00 99 GLU A C 3
ATOM 2839 O O . GLU A 1 28 ? 4.438 13.909 -6.480 1.00 0.00 99 GLU A O 3
ATOM 2851 N N . ASP A 1 29 ? 4.696 14.544 -4.337 1.00 0.00 100 ASP A N 3
ATOM 2852 C CA . ASP A 1 29 ? 6.006 13.920 -4.195 1.00 0.00 100 ASP A CA 3
ATOM 2853 C C . ASP A 1 29 ? 5.901 12.403 -4.308 1.00 0.00 100 ASP A C 3
ATOM 2854 O O . ASP A 1 29 ? 6.788 11.748 -4.857 1.00 0.00 100 ASP A O 3
ATOM 2863 N N . HIS A 1 30 ? 4.811 11.849 -3.785 1.00 0.00 101 HIS A N 3
ATOM 2864 C CA . HIS A 1 30 ? 4.590 10.408 -3.827 1.00 0.00 101 HIS A CA 3
ATOM 2865 C C . HIS A 1 30 ? 3.164 10.065 -3.409 1.00 0.00 101 HIS A C 3
ATOM 2866 O O . HIS A 1 30 ? 2.345 10.954 -3.172 1.00 0.00 101 HIS A O 3
ATOM 2881 N N . TYR A 1 31 ? 2.873 8.772 -3.321 1.00 0.00 102 TYR A N 3
ATOM 2882 C CA . TYR A 1 31 ? 1.545 8.312 -2.935 1.00 0.00 102 TYR A CA 3
ATOM 2883 C C . TYR A 1 31 ? 1.602 7.506 -1.641 1.00 0.00 102 TYR A C 3
ATOM 2884 O O . TYR A 1 31 ? 2.623 6.895 -1.320 1.00 0.00 102 TYR A O 3
ATOM 2902 N N . LEU A 1 32 ? 0.499 7.508 -0.901 1.00 0.00 103 LEU A N 3
ATOM 2903 C CA . LEU A 1 32 ? 0.422 6.776 0.359 1.00 0.00 103 LEU A CA 3
ATOM 2904 C C . LEU A 1 32 ? -0.440 5.527 0.211 1.00 0.00 103 LEU A C 3
ATOM 2905 O O . LEU A 1 32 ? -1.639 5.614 -0.056 1.00 0.00 103 LEU A O 3
ATOM 2921 N N . VAL A 1 33 ? 0.178 4.363 0.388 1.00 0.00 104 VAL A N 3
ATOM 2922 C CA . VAL A 1 33 ? -0.533 3.095 0.277 1.00 0.00 104 VAL A CA 3
ATOM 2923 C C . VAL A 1 33 ? -0.440 2.298 1.573 1.00 0.00 104 VAL A C 3
ATOM 2924 O O . VAL A 1 33 ? 0.654 1.982 2.041 1.00 0.00 104 VAL A O 3
ATOM 2937 N N . GLU A 1 34 ? -1.594 1.976 2.148 1.00 0.00 105 GLU A N 3
ATOM 2938 C CA . GLU A 1 34 ? -1.642 1.216 3.391 1.00 0.00 105 GLU A CA 3
ATOM 2939 C C . GLU A 1 34 ? -1.634 -0.285 3.112 1.00 0.00 105 GLU A C 3
ATOM 2940 O O . GLU A 1 34 ? -2.631 -0.848 2.659 1.00 0.00 105 GLU A O 3
ATOM 2952 N N . VAL A 1 35 ? -0.502 -0.926 3.385 1.00 0.00 106 VAL A N 3
ATOM 2953 C CA . VAL A 1 35 ? -0.364 -2.360 3.165 1.00 0.00 106 VAL A CA 3
ATOM 2954 C C . VAL A 1 35 ? -0.291 -3.115 4.487 1.00 0.00 106 VAL A C 3
ATOM 2955 O O . VAL A 1 35 ? 0.614 -2.892 5.291 1.00 0.00 106 VAL A O 3
ATOM 2968 N N . GLU A 1 36 ? -1.249 -4.011 4.705 1.00 0.00 107 GLU A N 3
ATOM 2969 C CA . GLU A 1 36 ? -1.292 -4.799 5.931 1.00 0.00 107 GLU A CA 3
ATOM 2970 C C . GLU A 1 36 ? -1.467 -3.899 7.150 1.00 0.00 107 GLU A C 3
ATOM 2971 O O . GLU A 1 36 ? -0.988 -4.211 8.240 1.00 0.00 107 GLU A O 3
ATOM 2983 N N . GLY A 1 37 ? -2.156 -2.778 6.958 1.00 0.00 108 GLY A N 3
ATOM 2984 C CA . GLY A 1 37 ? -2.381 -1.849 8.050 1.00 0.00 108 GLY A CA 3
ATOM 2985 C C . GLY A 1 37 ? -1.172 -0.978 8.329 1.00 0.00 108 GLY A C 3
ATOM 2986 O O . GLY A 1 37 ? -0.946 -0.563 9.465 1.00 0.00 108 GLY A O 3
ATOM 2990 N N . ASP A 1 38 ? -0.392 -0.701 7.289 1.00 0.00 109 ASP A N 3
ATOM 2991 C CA . ASP A 1 38 ? 0.801 0.126 7.427 1.00 0.00 109 ASP A CA 3
ATOM 2992 C C . ASP A 1 38 ? 1.027 0.967 6.175 1.00 0.00 109 ASP A C 3
ATOM 2993 O O . ASP A 1 38 ? 1.121 0.438 5.067 1.00 0.00 109 ASP A O 3
ATOM 3002 N N . LYS A 1 39 ? 1.112 2.280 6.358 1.00 0.00 110 LYS A N 3
ATOM 3003 C CA . LYS A 1 39 ? 1.328 3.196 5.244 1.00 0.00 110 LYS A CA 3
ATOM 3004 C C . LYS A 1 39 ? 2.666 2.922 4.565 1.00 0.00 110 LYS A C 3
ATOM 3005 O O . LYS A 1 39 ? 3.653 2.599 5.226 1.00 0.00 110 LYS A O 3
ATOM 3024 N N . TRP A 1 40 ? 2.692 3.055 3.244 1.00 0.00 111 TRP A N 3
ATOM 3025 C CA . TRP A 1 40 ? 3.910 2.823 2.477 1.00 0.00 111 TRP A CA 3
ATOM 3026 C C . TRP A 1 40 ? 4.129 3.933 1.454 1.00 0.00 111 TRP A C 3
ATOM 3027 O O . TRP A 1 40 ? 3.263 4.786 1.255 1.00 0.00 111 TRP A O 3
ATOM 3048 N N . ILE A 1 41 ? 5.291 3.917 0.809 1.00 0.00 112 ILE A N 3
ATOM 3049 C CA . ILE A 1 41 ? 5.621 4.922 -0.194 1.00 0.00 112 ILE A CA 3
ATOM 3050 C C . ILE A 1 41 ? 5.627 4.319 -1.595 1.00 0.00 112 ILE A C 3
ATOM 3051 O O . ILE A 1 41 ? 6.595 3.678 -2.002 1.00 0.00 112 ILE A O 3
ATOM 3067 N N . ALA A 1 42 ? 4.540 4.532 -2.329 1.00 0.00 113 ALA A N 3
ATOM 3068 C CA . ALA A 1 42 ? 4.420 4.014 -3.686 1.00 0.00 113 ALA A CA 3
ATOM 3069 C C . ALA A 1 42 ? 4.166 5.140 -4.683 1.00 0.00 113 ALA A C 3
ATOM 3070 O O . ALA A 1 42 ? 3.622 6.185 -4.328 1.00 0.00 113 ALA A O 3
ATOM 3077 N N . TYR A 1 43 ? 4.564 4.919 -5.931 1.00 0.00 114 TYR A N 3
ATOM 3078 C CA . TYR A 1 43 ? 4.382 5.916 -6.979 1.00 0.00 114 TYR A CA 3
ATOM 3079 C C . TYR A 1 43 ? 3.510 5.370 -8.105 1.00 0.00 114 TYR A C 3
ATOM 3080 O O . TYR A 1 43 ? 3.761 4.285 -8.630 1.00 0.00 114 TYR A O 3
ATOM 3098 N N . SER A 1 44 ? 2.484 6.131 -8.472 1.00 0.00 115 SER A N 3
ATOM 3099 C CA . SER A 1 44 ? 1.571 5.724 -9.534 1.00 0.00 115 SER A CA 3
ATOM 3100 C C . SER A 1 44 ? 1.615 6.711 -10.696 1.00 0.00 115 SER A C 3
ATOM 3101 O O . SER A 1 44 ? 1.584 7.925 -10.495 1.00 0.00 115 SER A O 3
ATOM 3109 N N . ASP A 1 45 ? 1.687 6.181 -11.912 1.00 0.00 116 ASP A N 3
ATOM 3110 C CA . ASP A 1 45 ? 1.733 7.014 -13.108 1.00 0.00 116 ASP A CA 3
ATOM 3111 C C . ASP A 1 45 ? 0.359 7.600 -13.416 1.00 0.00 116 ASP A C 3
ATOM 3112 O O . ASP A 1 45 ? 0.242 8.578 -14.153 1.00 0.00 116 ASP A O 3
ATOM 3121 N N . GLU A 1 46 ? -0.678 6.993 -12.847 1.00 0.00 117 GLU A N 3
ATOM 3122 C CA . GLU A 1 46 ? -2.045 7.455 -13.063 1.00 0.00 117 GLU A CA 3
ATOM 3123 C C . GLU A 1 46 ? -2.677 7.916 -11.753 1.00 0.00 117 GLU A C 3
ATOM 3124 O O . GLU A 1 46 ? -2.943 7.111 -10.860 1.00 0.00 117 GLU A O 3
ATOM 3136 N N . LYS A 1 47 ? -2.914 9.219 -11.644 1.00 0.00 118 LYS A N 3
ATOM 3137 C CA . LYS A 1 47 ? -3.515 9.791 -10.445 1.00 0.00 118 LYS A CA 3
ATOM 3138 C C . LYS A 1 47 ? -4.582 8.862 -9.876 1.00 0.00 118 LYS A C 3
ATOM 3139 O O . LYS A 1 47 ? -5.680 8.751 -10.424 1.00 0.00 118 LYS A O 3
ATOM 3158 N N . LEU A 1 48 ? -4.255 8.198 -8.773 1.00 0.00 119 LEU A N 3
ATOM 3159 C CA . LEU A 1 48 ? -5.188 7.280 -8.128 1.00 0.00 119 LEU A CA 3
ATOM 3160 C C . LEU A 1 48 ? -6.284 8.044 -7.393 1.00 0.00 119 LEU A C 3
ATOM 3161 O O . LEU A 1 48 ? -6.237 9.269 -7.288 1.00 0.00 119 LEU A O 3
ATOM 3177 N N . SER A 1 49 ? -7.269 7.311 -6.883 1.00 0.00 120 SER A N 3
ATOM 3178 C CA . SER A 1 49 ? -8.378 7.920 -6.158 1.00 0.00 120 SER A CA 3
ATOM 3179 C C . SER A 1 49 ? -8.498 7.333 -4.755 1.00 0.00 120 SER A C 3
ATOM 3180 O O . SER A 1 49 ? -8.420 6.118 -4.569 1.00 0.00 120 SER A O 3
ATOM 3188 N N . LEU A 1 50 ? -8.689 8.204 -3.771 1.00 0.00 121 LEU A N 3
ATOM 3189 C CA . LEU A 1 50 ? -8.820 7.773 -2.383 1.00 0.00 121 LEU A CA 3
ATOM 3190 C C . LEU A 1 50 ? -9.797 6.608 -2.264 1.00 0.00 121 LEU A C 3
ATOM 3191 O O . LEU A 1 50 ? -10.966 6.725 -2.630 1.00 0.00 121 LEU A O 3
ATOM 3207 N N . GLY A 1 51 ? -9.309 5.484 -1.748 1.00 0.00 122 GLY A N 3
ATOM 3208 C CA . GLY A 1 51 ? -10.153 4.314 -1.589 1.00 0.00 122 GLY A CA 3
ATOM 3209 C C . GLY A 1 51 ? -9.986 3.319 -2.720 1.00 0.00 122 GLY A C 3
ATOM 3210 O O . GLY A 1 51 ? -10.681 2.305 -2.772 1.00 0.00 122 GLY A O 3
ATOM 3214 N N . ASP A 1 52 ? -9.062 3.611 -3.630 1.00 0.00 123 ASP A N 3
ATOM 3215 C CA . ASP A 1 52 ? -8.806 2.734 -4.767 1.00 0.00 123 ASP A CA 3
ATOM 3216 C C . ASP A 1 52 ? -7.843 1.615 -4.384 1.00 0.00 123 ASP A C 3
ATOM 3217 O O . ASP A 1 52 ? -6.812 1.857 -3.756 1.00 0.00 123 ASP A O 3
ATOM 3226 N N . ARG A 1 53 ? -8.188 0.389 -4.765 1.00 0.00 124 ARG A N 3
ATOM 3227 C CA . ARG A 1 53 ? -7.355 -0.768 -4.459 1.00 0.00 124 ARG A CA 3
ATOM 3228 C C . ARG A 1 53 ? -6.222 -0.906 -5.472 1.00 0.00 124 ARG A C 3
ATOM 3229 O O . ARG A 1 53 ? -6.431 -0.760 -6.676 1.00 0.00 124 ARG A O 3
ATOM 3250 N N . VAL A 1 54 ? -5.022 -1.186 -4.975 1.00 0.00 125 VAL A N 3
ATOM 3251 C CA . VAL A 1 54 ? -3.856 -1.344 -5.835 1.00 0.00 125 VAL A CA 3
ATOM 3252 C C . VAL A 1 54 ? -2.950 -2.463 -5.334 1.00 0.00 125 VAL A C 3
ATOM 3253 O O . VAL A 1 54 ? -2.810 -2.669 -4.128 1.00 0.00 125 VAL A O 3
ATOM 3266 N N . MET A 1 55 ? -2.335 -3.182 -6.267 1.00 0.00 126 MET A N 3
ATOM 3267 C CA . MET A 1 55 ? -1.440 -4.280 -5.919 1.00 0.00 126 MET A CA 3
ATOM 3268 C C . MET A 1 55 ? 0.011 -3.914 -6.217 1.00 0.00 126 MET A C 3
ATOM 3269 O O . MET A 1 55 ? 0.320 -3.379 -7.282 1.00 0.00 126 MET A O 3
ATOM 3283 N N . VAL A 1 56 ? 0.897 -4.205 -5.270 1.00 0.00 127 VAL A N 3
ATOM 3284 C CA . VAL A 1 56 ? 2.315 -3.907 -5.432 1.00 0.00 127 VAL A CA 3
ATOM 3285 C C . VAL A 1 56 ? 2.930 -4.751 -6.542 1.00 0.00 127 VAL A C 3
ATOM 3286 O O . VAL A 1 56 ? 2.897 -5.980 -6.494 1.00 0.00 127 VAL A O 3
ATOM 3299 N N . VAL A 1 57 ? 3.493 -4.082 -7.544 1.00 0.00 128 VAL A N 3
ATOM 3300 C CA . VAL A 1 57 ? 4.118 -4.770 -8.667 1.00 0.00 128 VAL A CA 3
ATOM 3301 C C . VAL A 1 57 ? 5.561 -5.146 -8.347 1.00 0.00 128 VAL A C 3
ATOM 3302 O O . VAL A 1 57 ? 6.048 -6.194 -8.770 1.00 0.00 128 VAL A O 3
ATOM 3315 N N . ASP A 1 58 ? 6.238 -4.283 -7.597 1.00 0.00 129 ASP A N 3
ATOM 3316 C CA . ASP A 1 58 ? 7.626 -4.525 -7.218 1.00 0.00 129 ASP A CA 3
ATOM 3317 C C . ASP A 1 58 ? 8.032 -3.636 -6.047 1.00 0.00 129 ASP A C 3
ATOM 3318 O O . ASP A 1 58 ? 7.577 -2.498 -5.931 1.00 0.00 129 ASP A O 3
ATOM 3327 N N . VAL A 1 59 ? 8.891 -4.164 -5.180 1.00 0.00 130 VAL A N 3
ATOM 3328 C CA . VAL A 1 59 ? 9.359 -3.418 -4.018 1.00 0.00 130 VAL A CA 3
ATOM 3329 C C . VAL A 1 59 ? 10.838 -3.071 -4.146 1.00 0.00 130 VAL A C 3
ATOM 3330 O O . VAL A 1 59 ? 11.689 -3.957 -4.223 1.00 0.00 130 VAL A O 3
ATOM 3343 N N . ASP A 1 60 ? 11.135 -1.777 -4.169 1.00 0.00 131 ASP A N 3
ATOM 3344 C CA . ASP A 1 60 ? 12.513 -1.311 -4.286 1.00 0.00 131 ASP A CA 3
ATOM 3345 C C . ASP A 1 60 ? 13.047 -0.848 -2.935 1.00 0.00 131 ASP A C 3
ATOM 3346 O O . ASP A 1 60 ? 13.621 0.234 -2.820 1.00 0.00 131 ASP A O 3
ATOM 3355 N N . GLY A 1 61 ? 12.852 -1.675 -1.912 1.00 0.00 132 GLY A N 3
ATOM 3356 C CA . GLY A 1 61 ? 13.319 -1.332 -0.581 1.00 0.00 132 GLY A CA 3
ATOM 3357 C C . GLY A 1 61 ? 12.222 -0.745 0.285 1.00 0.00 132 GLY A C 3
ATOM 3358 O O . GLY A 1 61 ? 11.305 -1.452 0.703 1.00 0.00 132 GLY A O 3
ATOM 3362 N N . LEU A 1 62 ? 12.315 0.553 0.556 1.00 0.00 133 LEU A N 3
ATOM 3363 C CA . LEU A 1 62 ? 11.323 1.236 1.379 1.00 0.00 133 LEU A CA 3
ATOM 3364 C C . LEU A 1 62 ? 10.161 1.737 0.528 1.00 0.00 133 LEU A C 3
ATOM 3365 O O . LEU A 1 62 ? 9.280 2.445 1.016 1.00 0.00 133 LEU A O 3
ATOM 3381 N N . LYS A 1 63 ? 10.163 1.362 -0.747 1.00 0.00 134 LYS A N 3
ATOM 3382 C CA . LYS A 1 63 ? 9.108 1.770 -1.666 1.00 0.00 134 LYS A CA 3
ATOM 3383 C C . LYS A 1 63 ? 8.590 0.577 -2.464 1.00 0.00 134 LYS A C 3
ATOM 3384 O O . LYS A 1 63 ? 9.334 -0.363 -2.747 1.00 0.00 134 LYS A O 3
ATOM 3403 N N . LEU A 1 64 ? 7.312 0.622 -2.825 1.00 0.00 135 LEU A N 3
ATOM 3404 C CA . LEU A 1 64 ? 6.696 -0.455 -3.592 1.00 0.00 135 LEU A CA 3
ATOM 3405 C C . LEU A 1 64 ? 5.701 0.100 -4.606 1.00 0.00 135 LEU A C 3
ATOM 3406 O O . LEU A 1 64 ? 4.661 0.647 -4.238 1.00 0.00 135 LEU A O 3
ATOM 3422 N N . LYS A 1 65 ? 6.026 -0.046 -5.886 1.00 0.00 136 LYS A N 3
ATOM 3423 C CA . LYS A 1 65 ? 5.161 0.438 -6.956 1.00 0.00 136 LYS A CA 3
ATOM 3424 C C . LYS A 1 65 ? 3.797 -0.245 -6.902 1.00 0.00 136 LYS A C 3
ATOM 3425 O O . LYS A 1 65 ? 3.707 -1.467 -6.786 1.00 0.00 136 LYS A O 3
ATOM 3444 N N . VAL A 1 66 ? 2.738 0.553 -6.990 1.00 0.00 137 VAL A N 3
ATOM 3445 C CA . VAL A 1 66 ? 1.379 0.026 -6.954 1.00 0.00 137 VAL A CA 3
ATOM 3446 C C . VAL A 1 66 ? 0.637 0.332 -8.250 1.00 0.00 137 VAL A C 3
ATOM 3447 O O . VAL A 1 66 ? 0.731 1.435 -8.788 1.00 0.00 137 VAL A O 3
ATOM 3460 N N . LYS A 1 67 ? -0.103 -0.654 -8.748 1.00 0.00 138 LYS A N 3
ATOM 3461 C CA . LYS A 1 67 ? -0.864 -0.492 -9.981 1.00 0.00 138 LYS A CA 3
ATOM 3462 C C . LYS A 1 67 ? -2.340 -0.802 -9.755 1.00 0.00 138 LYS A C 3
ATOM 3463 O O . LYS A 1 67 ? -2.694 -1.899 -9.320 1.00 0.00 138 LYS A O 3
ATOM 3482 N N . ARG A 1 68 ? -3.197 0.169 -10.053 1.00 0.00 139 ARG A N 3
ATOM 3483 C CA . ARG A 1 68 ? -4.634 -0.002 -9.881 1.00 0.00 139 ARG A CA 3
ATOM 3484 C C . ARG A 1 68 ? -5.093 -1.345 -10.441 1.00 0.00 139 ARG A C 3
ATOM 3485 O O . ARG A 1 68 ? -4.683 -1.748 -11.530 1.00 0.00 139 ARG A O 3
ATOM 3506 N N . ILE A 1 69 ? -5.945 -2.034 -9.689 1.00 0.00 140 ILE A N 3
ATOM 3507 C CA . ILE A 1 69 ? -6.459 -3.331 -10.110 1.00 0.00 140 ILE A CA 3
ATOM 3508 C C . ILE A 1 69 ? -7.984 -3.337 -10.132 1.00 0.00 140 ILE A C 3
ATOM 3509 O O . ILE A 1 69 ? -8.644 -2.676 -9.330 1.00 0.00 140 ILE A O 3
ATOM 3525 N N . PRO A 1 70 ? -8.559 -4.104 -11.070 1.00 0.00 141 PRO A N 3
ATOM 3526 C CA . PRO A 1 70 ? -10.013 -4.217 -11.218 1.00 0.00 141 PRO A CA 3
ATOM 3527 C C . PRO A 1 70 ? -10.655 -4.978 -10.064 1.00 0.00 141 PRO A C 3
ATOM 3528 O O . PRO A 1 70 ? -10.048 -5.859 -9.454 1.00 0.00 141 PRO A O 3
ATOM 3539 N N . PRO A 1 71 ? -11.914 -4.633 -9.754 1.00 0.00 142 PRO A N 3
ATOM 3540 C CA . PRO A 1 71 ? -12.667 -5.273 -8.671 1.00 0.00 142 PRO A CA 3
ATOM 3541 C C . PRO A 1 71 ? -13.038 -6.716 -8.997 1.00 0.00 142 PRO A C 3
ATOM 3542 O O . PRO A 1 71 ? -12.739 -7.213 -10.082 1.00 0.00 142 PRO A O 3
ATOM 3553 N N . GLN A 1 72 ? -13.691 -7.382 -8.050 1.00 0.00 143 GLN A N 3
ATOM 3554 C CA . GLN A 1 72 ? -14.102 -8.768 -8.238 1.00 0.00 143 GLN A CA 3
ATOM 3555 C C . GLN A 1 72 ? -15.529 -8.846 -8.771 1.00 0.00 143 GLN A C 3
ATOM 3556 O O . GLN A 1 72 ? -16.071 -9.934 -8.968 1.00 0.00 143 GLN A O 3
ATOM 3570 N N . LEU A 1 73 ? -16.132 -7.685 -9.003 1.00 0.00 144 LEU A N 3
ATOM 3571 C CA . LEU A 1 73 ? -17.497 -7.620 -9.514 1.00 0.00 144 LEU A CA 3
ATOM 3572 C C . LEU A 1 73 ? -17.507 -7.600 -11.039 1.00 0.00 144 LEU A C 3
ATOM 3573 O O . LEU A 1 73 ? -18.277 -6.862 -11.654 1.00 0.00 144 LEU A O 3
ATOM 3589 N N . GLU A 1 74 ? -16.648 -8.416 -11.643 1.00 0.00 145 GLU A N 3
ATOM 3590 C CA . GLU A 1 74 ? -16.560 -8.491 -13.096 1.00 0.00 145 GLU A CA 3
ATOM 3591 C C . GLU A 1 74 ? -17.924 -8.797 -13.709 1.00 0.00 145 GLU A C 3
ATOM 3592 O O . GLU A 1 74 ? -18.589 -9.756 -13.320 1.00 0.00 145 GLU A O 3
ATOM 3604 N N . ARG A 1 1 ? -0.583 -19.111 12.001 1.00 0.00 72 ARG A N 4
ATOM 3605 C CA . ARG A 1 1 ? 0.472 -18.281 11.431 1.00 0.00 72 ARG A CA 4
ATOM 3606 C C . ARG A 1 1 ? 1.808 -18.552 12.116 1.00 0.00 72 ARG A C 4
ATOM 3607 O O . ARG A 1 1 ? 1.920 -18.456 13.338 1.00 0.00 72 ARG A O 4
ATOM 3628 N N . ARG A 1 2 ? 2.817 -18.892 11.321 1.00 0.00 73 ARG A N 4
ATOM 3629 C CA . ARG A 1 2 ? 4.144 -19.178 11.850 1.00 0.00 73 ARG A CA 4
ATOM 3630 C C . ARG A 1 2 ? 4.954 -17.895 12.011 1.00 0.00 73 ARG A C 4
ATOM 3631 O O . ARG A 1 2 ? 5.569 -17.665 13.052 1.00 0.00 73 ARG A O 4
ATOM 3652 N N . GLU A 1 3 ? 4.949 -17.064 10.974 1.00 0.00 74 GLU A N 4
ATOM 3653 C CA . GLU A 1 3 ? 5.685 -15.805 11.000 1.00 0.00 74 GLU A CA 4
ATOM 3654 C C . GLU A 1 3 ? 5.221 -14.929 12.160 1.00 0.00 74 GLU A C 4
ATOM 3655 O O . GLU A 1 3 ? 4.239 -15.240 12.835 1.00 0.00 74 GLU A O 4
ATOM 3667 N N . THR A 1 4 ? 5.935 -13.831 12.387 1.00 0.00 75 THR A N 4
ATOM 3668 C CA . THR A 1 4 ? 5.599 -12.910 13.465 1.00 0.00 75 THR A CA 4
ATOM 3669 C C . THR A 1 4 ? 4.916 -11.658 12.926 1.00 0.00 75 THR A C 4
ATOM 3670 O O . THR A 1 4 ? 5.452 -10.971 12.056 1.00 0.00 75 THR A O 4
ATOM 3681 N N . THR A 1 5 ? 3.730 -11.364 13.449 1.00 0.00 76 THR A N 4
ATOM 3682 C CA . THR A 1 5 ? 2.973 -10.195 13.020 1.00 0.00 76 THR A CA 4
ATOM 3683 C C . THR A 1 5 ? 3.800 -8.922 13.166 1.00 0.00 76 THR A C 4
ATOM 3684 O O . THR A 1 5 ? 3.902 -8.127 12.232 1.00 0.00 76 THR A O 4
ATOM 3695 N N . ASP A 1 6 ? 4.388 -8.736 14.342 1.00 0.00 77 ASP A N 4
ATOM 3696 C CA . ASP A 1 6 ? 5.208 -7.559 14.610 1.00 0.00 77 ASP A CA 4
ATOM 3697 C C . ASP A 1 6 ? 6.482 -7.943 15.355 1.00 0.00 77 ASP A C 4
ATOM 3698 O O . ASP A 1 6 ? 6.435 -8.348 16.517 1.00 0.00 77 ASP A O 4
ATOM 3707 N N . ILE A 1 7 ? 7.618 -7.815 14.678 1.00 0.00 78 ILE A N 4
ATOM 3708 C CA . ILE A 1 7 ? 8.905 -8.148 15.277 1.00 0.00 78 ILE A CA 4
ATOM 3709 C C . ILE A 1 7 ? 9.251 -7.187 16.409 1.00 0.00 78 ILE A C 4
ATOM 3710 O O . ILE A 1 7 ? 10.002 -7.529 17.320 1.00 0.00 78 ILE A O 4
ATOM 3726 N N . GLY A 1 8 ? 8.694 -5.981 16.344 1.00 0.00 79 GLY A N 4
ATOM 3727 C CA . GLY A 1 8 ? 8.954 -4.988 17.371 1.00 0.00 79 GLY A CA 4
ATOM 3728 C C . GLY A 1 8 ? 10.077 -4.043 16.993 1.00 0.00 79 GLY A C 4
ATOM 3729 O O . GLY A 1 8 ? 10.022 -2.851 17.291 1.00 0.00 79 GLY A O 4
ATOM 3733 N N . GLY A 1 9 ? 11.102 -4.578 16.335 1.00 0.00 80 GLY A N 4
ATOM 3734 C CA . GLY A 1 9 ? 12.230 -3.760 15.928 1.00 0.00 80 GLY A CA 4
ATOM 3735 C C . GLY A 1 9 ? 11.868 -2.778 14.832 1.00 0.00 80 GLY A C 4
ATOM 3736 O O . GLY A 1 9 ? 12.192 -1.595 14.917 1.00 0.00 80 GLY A O 4
ATOM 3740 N N . GLY A 1 10 ? 11.195 -3.271 13.796 1.00 0.00 81 GLY A N 4
ATOM 3741 C CA . GLY A 1 10 ? 10.803 -2.416 12.691 1.00 0.00 81 GLY A CA 4
ATOM 3742 C C . GLY A 1 10 ? 9.537 -2.895 12.009 1.00 0.00 81 GLY A C 4
ATOM 3743 O O . GLY A 1 10 ? 9.116 -4.037 12.194 1.00 0.00 81 GLY A O 4
ATOM 3747 N N . LYS A 1 11 ? 8.926 -2.020 11.218 1.00 0.00 82 LYS A N 4
ATOM 3748 C CA . LYS A 1 11 ? 7.699 -2.358 10.505 1.00 0.00 82 LYS A CA 4
ATOM 3749 C C . LYS A 1 11 ? 7.999 -2.746 9.061 1.00 0.00 82 LYS A C 4
ATOM 3750 O O . LYS A 1 11 ? 7.249 -2.402 8.147 1.00 0.00 82 LYS A O 4
ATOM 3769 N N . TYR A 1 12 ? 9.097 -3.466 8.863 1.00 0.00 83 TYR A N 4
ATOM 3770 C CA . TYR A 1 12 ? 9.496 -3.901 7.529 1.00 0.00 83 TYR A CA 4
ATOM 3771 C C . TYR A 1 12 ? 9.535 -5.424 7.441 1.00 0.00 83 TYR A C 4
ATOM 3772 O O . TYR A 1 12 ? 10.380 -6.072 8.059 1.00 0.00 83 TYR A O 4
ATOM 3790 N N . THR A 1 13 ? 8.613 -5.989 6.668 1.00 0.00 84 THR A N 4
ATOM 3791 C CA . THR A 1 13 ? 8.540 -7.435 6.498 1.00 0.00 84 THR A CA 4
ATOM 3792 C C . THR A 1 13 ? 9.042 -7.852 5.121 1.00 0.00 84 THR A C 4
ATOM 3793 O O . THR A 1 13 ? 9.418 -9.005 4.909 1.00 0.00 84 THR A O 4
ATOM 3804 N N . PHE A 1 14 ? 9.046 -6.908 4.186 1.00 0.00 85 PHE A N 4
ATOM 3805 C CA . PHE A 1 14 ? 9.502 -7.178 2.828 1.00 0.00 85 PHE A CA 4
ATOM 3806 C C . PHE A 1 14 ? 8.670 -8.284 2.185 1.00 0.00 85 PHE A C 4
ATOM 3807 O O . PHE A 1 14 ? 9.208 -9.182 1.538 1.00 0.00 85 PHE A O 4
ATOM 3824 N N . GLU A 1 15 ? 7.356 -8.211 2.369 1.00 0.00 86 GLU A N 4
ATOM 3825 C CA . GLU A 1 15 ? 6.450 -9.207 1.808 1.00 0.00 86 GLU A CA 4
ATOM 3826 C C . GLU A 1 15 ? 5.372 -8.543 0.956 1.00 0.00 86 GLU A C 4
ATOM 3827 O O . GLU A 1 15 ? 4.829 -9.155 0.035 1.00 0.00 86 GLU A O 4
ATOM 3839 N N . LEU A 1 16 ? 5.067 -7.289 1.269 1.00 0.00 87 LEU A N 4
ATOM 3840 C CA . LEU A 1 16 ? 4.054 -6.541 0.533 1.00 0.00 87 LEU A CA 4
ATOM 3841 C C . LEU A 1 16 ? 4.030 -6.957 -0.935 1.00 0.00 87 LEU A C 4
ATOM 3842 O O . LEU A 1 16 ? 2.971 -6.998 -1.562 1.00 0.00 87 LEU A O 4
ATOM 3858 N N . LYS A 1 17 ? 5.203 -7.266 -1.476 1.00 0.00 88 LYS A N 4
ATOM 3859 C CA . LYS A 1 17 ? 5.317 -7.682 -2.869 1.00 0.00 88 LYS A CA 4
ATOM 3860 C C . LYS A 1 17 ? 4.186 -8.633 -3.247 1.00 0.00 88 LYS A C 4
ATOM 3861 O O . LYS A 1 17 ? 4.145 -9.776 -2.793 1.00 0.00 88 LYS A O 4
ATOM 3880 N N . GLY A 1 18 ? 3.270 -8.153 -4.083 1.00 0.00 89 GLY A N 4
ATOM 3881 C CA . GLY A 1 18 ? 2.151 -8.974 -4.509 1.00 0.00 89 GLY A CA 4
ATOM 3882 C C . GLY A 1 18 ? 0.875 -8.649 -3.759 1.00 0.00 89 GLY A C 4
ATOM 3883 O O . GLY A 1 18 ? -0.214 -8.670 -4.333 1.00 0.00 89 GLY A O 4
ATOM 3887 N N . LYS A 1 19 ? 1.007 -8.348 -2.472 1.00 0.00 90 LYS A N 4
ATOM 3888 C CA . LYS A 1 19 ? -0.145 -8.018 -1.641 1.00 0.00 90 LYS A CA 4
ATOM 3889 C C . LYS A 1 19 ? -0.838 -6.757 -2.148 1.00 0.00 90 LYS A C 4
ATOM 3890 O O . LYS A 1 19 ? -0.217 -5.912 -2.792 1.00 0.00 90 LYS A O 4
ATOM 3909 N N . VAL A 1 20 ? -2.129 -6.637 -1.853 1.00 0.00 91 VAL A N 4
ATOM 3910 C CA . VAL A 1 20 ? -2.905 -5.479 -2.277 1.00 0.00 91 VAL A CA 4
ATOM 3911 C C . VAL A 1 20 ? -3.068 -4.479 -1.137 1.00 0.00 91 VAL A C 4
ATOM 3912 O O . VAL A 1 20 ? -3.356 -4.857 -0.002 1.00 0.00 91 VAL A O 4
ATOM 3925 N N . GLY A 1 21 ? -2.881 -3.200 -1.447 1.00 0.00 92 GLY A N 4
ATOM 3926 C CA . GLY A 1 21 ? -3.012 -2.165 -0.439 1.00 0.00 92 GLY A CA 4
ATOM 3927 C C . GLY A 1 21 ? -4.154 -1.212 -0.730 1.00 0.00 92 GLY A C 4
ATOM 3928 O O . GLY A 1 21 ? -4.620 -1.118 -1.866 1.00 0.00 92 GLY A O 4
ATOM 3932 N N . LYS A 1 22 ? -4.609 -0.504 0.298 1.00 0.00 93 LYS A N 4
ATOM 3933 C CA . LYS A 1 22 ? -5.704 0.447 0.148 1.00 0.00 93 LYS A CA 4
ATOM 3934 C C . LYS A 1 22 ? -5.173 1.866 -0.027 1.00 0.00 93 LYS A C 4
ATOM 3935 O O . LYS A 1 22 ? -4.284 2.302 0.704 1.00 0.00 93 LYS A O 4
ATOM 3954 N N . VAL A 1 23 ? -5.725 2.583 -1.001 1.00 0.00 94 VAL A N 4
ATOM 3955 C CA . VAL A 1 23 ? -5.309 3.954 -1.271 1.00 0.00 94 VAL A CA 4
ATOM 3956 C C . VAL A 1 23 ? -5.802 4.902 -0.184 1.00 0.00 94 VAL A C 4
ATOM 3957 O O . VAL A 1 23 ? -6.939 5.373 -0.224 1.00 0.00 94 VAL A O 4
ATOM 3970 N N . VAL A 1 24 ? -4.939 5.180 0.788 1.00 0.00 95 VAL A N 4
ATOM 3971 C CA . VAL A 1 24 ? -5.286 6.074 1.887 1.00 0.00 95 VAL A CA 4
ATOM 3972 C C . VAL A 1 24 ? -5.203 7.534 1.454 1.00 0.00 95 VAL A C 4
ATOM 3973 O O . VAL A 1 24 ? -6.070 8.342 1.788 1.00 0.00 95 VAL A O 4
ATOM 3986 N N . LYS A 1 25 ? -4.154 7.865 0.709 1.00 0.00 96 LYS A N 4
ATOM 3987 C CA . LYS A 1 25 ? -3.956 9.228 0.229 1.00 0.00 96 LYS A CA 4
ATOM 3988 C C . LYS A 1 25 ? -3.080 9.243 -1.020 1.00 0.00 96 LYS A C 4
ATOM 3989 O O . LYS A 1 25 ? -2.496 8.224 -1.391 1.00 0.00 96 LYS A O 4
ATOM 4008 N N . ILE A 1 26 ? -2.993 10.403 -1.662 1.00 0.00 97 ILE A N 4
ATOM 4009 C CA . ILE A 1 26 ? -2.186 10.549 -2.867 1.00 0.00 97 ILE A CA 4
ATOM 4010 C C . ILE A 1 26 ? -1.485 11.903 -2.897 1.00 0.00 97 ILE A C 4
ATOM 4011 O O . ILE A 1 26 ? -2.087 12.933 -2.596 1.00 0.00 97 ILE A O 4
ATOM 4027 N N . ALA A 1 27 ? -0.208 11.893 -3.265 1.00 0.00 98 ALA A N 4
ATOM 4028 C CA . ALA A 1 27 ? 0.575 13.121 -3.339 1.00 0.00 98 ALA A CA 4
ATOM 4029 C C . ALA A 1 27 ? 1.474 13.125 -4.571 1.00 0.00 98 ALA A C 4
ATOM 4030 O O . ALA A 1 27 ? 1.965 12.080 -4.995 1.00 0.00 98 ALA A O 4
ATOM 4037 N N . GLU A 1 28 ? 1.683 14.308 -5.141 1.00 0.00 99 GLU A N 4
ATOM 4038 C CA . GLU A 1 28 ? 2.522 14.446 -6.326 1.00 0.00 99 GLU A CA 4
ATOM 4039 C C . GLU A 1 28 ? 3.925 13.906 -6.066 1.00 0.00 99 GLU A C 4
ATOM 4040 O O . GLU A 1 28 ? 4.466 13.142 -6.866 1.00 0.00 99 GLU A O 4
ATOM 4052 N N . ASP A 1 29 ? 4.508 14.308 -4.942 1.00 0.00 100 ASP A N 4
ATOM 4053 C CA . ASP A 1 29 ? 5.848 13.864 -4.575 1.00 0.00 100 ASP A CA 4
ATOM 4054 C C . ASP A 1 29 ? 5.867 12.363 -4.303 1.00 0.00 100 ASP A C 4
ATOM 4055 O O . ASP A 1 29 ? 6.863 11.687 -4.563 1.00 0.00 100 ASP A O 4
ATOM 4064 N N . HIS A 1 30 ? 4.761 11.848 -3.776 1.00 0.00 101 HIS A N 4
ATOM 4065 C CA . HIS A 1 30 ? 4.651 10.426 -3.468 1.00 0.00 101 HIS A CA 4
ATOM 4066 C C . HIS A 1 30 ? 3.215 10.058 -3.109 1.00 0.00 101 HIS A C 4
ATOM 4067 O O . HIS A 1 30 ? 2.395 10.928 -2.816 1.00 0.00 101 HIS A O 4
ATOM 4082 N N . TYR A 1 31 ? 2.918 8.763 -3.133 1.00 0.00 102 TYR A N 4
ATOM 4083 C CA . TYR A 1 31 ? 1.580 8.280 -2.813 1.00 0.00 102 TYR A CA 4
ATOM 4084 C C . TYR A 1 31 ? 1.576 7.525 -1.487 1.00 0.00 102 TYR A C 4
ATOM 4085 O O . TYR A 1 31 ? 2.588 6.949 -1.084 1.00 0.00 102 TYR A O 4
ATOM 4103 N N . LEU A 1 32 ? 0.431 7.531 -0.814 1.00 0.00 103 LEU A N 4
ATOM 4104 C CA . LEU A 1 32 ? 0.293 6.846 0.466 1.00 0.00 103 LEU A CA 4
ATOM 4105 C C . LEU A 1 32 ? -0.568 5.595 0.325 1.00 0.00 103 LEU A C 4
ATOM 4106 O O . LEU A 1 32 ? -1.758 5.678 0.018 1.00 0.00 103 LEU A O 4
ATOM 4122 N N . VAL A 1 33 ? 0.040 4.435 0.552 1.00 0.00 104 VAL A N 4
ATOM 4123 C CA . VAL A 1 33 ? -0.671 3.166 0.453 1.00 0.00 104 VAL A CA 4
ATOM 4124 C C . VAL A 1 33 ? -0.599 2.392 1.764 1.00 0.00 104 VAL A C 4
ATOM 4125 O O . VAL A 1 33 ? 0.457 2.310 2.390 1.00 0.00 104 VAL A O 4
ATOM 4138 N N . GLU A 1 34 ? -1.729 1.825 2.173 1.00 0.00 105 GLU A N 4
ATOM 4139 C CA . GLU A 1 34 ? -1.794 1.057 3.411 1.00 0.00 105 GLU A CA 4
ATOM 4140 C C . GLU A 1 34 ? -1.753 -0.442 3.124 1.00 0.00 105 GLU A C 4
ATOM 4141 O O . GLU A 1 34 ? -2.749 -1.032 2.704 1.00 0.00 105 GLU A O 4
ATOM 4153 N N . VAL A 1 35 ? -0.594 -1.051 3.354 1.00 0.00 106 VAL A N 4
ATOM 4154 C CA . VAL A 1 35 ? -0.423 -2.480 3.122 1.00 0.00 106 VAL A CA 4
ATOM 4155 C C . VAL A 1 35 ? -0.305 -3.241 4.438 1.00 0.00 106 VAL A C 4
ATOM 4156 O O . VAL A 1 35 ? 0.483 -2.874 5.309 1.00 0.00 106 VAL A O 4
ATOM 4169 N N . GLU A 1 36 ? -1.094 -4.302 4.574 1.00 0.00 107 GLU A N 4
ATOM 4170 C CA . GLU A 1 36 ? -1.077 -5.115 5.785 1.00 0.00 107 GLU A CA 4
ATOM 4171 C C . GLU A 1 36 ? -1.189 -4.239 7.029 1.00 0.00 107 GLU A C 4
ATOM 4172 O O . GLU A 1 36 ? -0.643 -4.565 8.082 1.00 0.00 107 GLU A O 4
ATOM 4184 N N . GLY A 1 37 ? -1.900 -3.123 6.899 1.00 0.00 108 GLY A N 4
ATOM 4185 C CA . GLY A 1 37 ? -2.071 -2.216 8.019 1.00 0.00 108 GLY A CA 4
ATOM 4186 C C . GLY A 1 37 ? -0.840 -1.368 8.270 1.00 0.00 108 GLY A C 4
ATOM 4187 O O . GLY A 1 37 ? -0.524 -1.044 9.415 1.00 0.00 108 GLY A O 4
ATOM 4191 N N . ASP A 1 38 ? -0.142 -1.008 7.199 1.00 0.00 109 ASP A N 4
ATOM 4192 C CA . ASP A 1 38 ? 1.061 -0.192 7.308 1.00 0.00 109 ASP A CA 4
ATOM 4193 C C . ASP A 1 38 ? 1.140 0.816 6.166 1.00 0.00 109 ASP A C 4
ATOM 4194 O O . ASP A 1 38 ? 0.878 0.482 5.010 1.00 0.00 109 ASP A O 4
ATOM 4203 N N . LYS A 1 39 ? 1.503 2.050 6.497 1.00 0.00 110 LYS A N 4
ATOM 4204 C CA . LYS A 1 39 ? 1.617 3.108 5.500 1.00 0.00 110 LYS A CA 4
ATOM 4205 C C . LYS A 1 39 ? 2.961 3.036 4.781 1.00 0.00 110 LYS A C 4
ATOM 4206 O O . LYS A 1 39 ? 4.016 3.080 5.413 1.00 0.00 110 LYS A O 4
ATOM 4225 N N . TRP A 1 40 ? 2.913 2.926 3.458 1.00 0.00 111 TRP A N 4
ATOM 4226 C CA . TRP A 1 40 ? 4.128 2.849 2.654 1.00 0.00 111 TRP A CA 4
ATOM 4227 C C . TRP A 1 40 ? 4.221 4.031 1.695 1.00 0.00 111 TRP A C 4
ATOM 4228 O O . TRP A 1 40 ? 3.295 4.837 1.597 1.00 0.00 111 TRP A O 4
ATOM 4249 N N . ILE A 1 41 ? 5.343 4.128 0.990 1.00 0.00 112 ILE A N 4
ATOM 4250 C CA . ILE A 1 41 ? 5.555 5.212 0.039 1.00 0.00 112 ILE A CA 4
ATOM 4251 C C . ILE A 1 41 ? 5.680 4.677 -1.384 1.00 0.00 112 ILE A C 4
ATOM 4252 O O . ILE A 1 41 ? 6.761 4.279 -1.816 1.00 0.00 112 ILE A O 4
ATOM 4268 N N . ALA A 1 42 ? 4.566 4.673 -2.108 1.00 0.00 113 ALA A N 4
ATOM 4269 C CA . ALA A 1 42 ? 4.550 4.191 -3.484 1.00 0.00 113 ALA A CA 4
ATOM 4270 C C . ALA A 1 42 ? 4.331 5.338 -4.465 1.00 0.00 113 ALA A C 4
ATOM 4271 O O . ALA A 1 42 ? 3.894 6.423 -4.079 1.00 0.00 113 ALA A O 4
ATOM 4278 N N . TYR A 1 43 ? 4.638 5.092 -5.733 1.00 0.00 114 TYR A N 4
ATOM 4279 C CA . TYR A 1 43 ? 4.477 6.105 -6.769 1.00 0.00 114 TYR A CA 4
ATOM 4280 C C . TYR A 1 43 ? 3.874 5.501 -8.034 1.00 0.00 114 TYR A C 4
ATOM 4281 O O . TYR A 1 43 ? 4.433 4.574 -8.620 1.00 0.00 114 TYR A O 4
ATOM 4299 N N . SER A 1 44 ? 2.729 6.034 -8.448 1.00 0.00 115 SER A N 4
ATOM 4300 C CA . SER A 1 44 ? 2.047 5.547 -9.641 1.00 0.00 115 SER A CA 4
ATOM 4301 C C . SER A 1 44 ? 1.643 6.706 -10.547 1.00 0.00 115 SER A C 4
ATOM 4302 O O . SER A 1 44 ? 0.758 7.493 -10.210 1.00 0.00 115 SER A O 4
ATOM 4310 N N . ASP A 1 45 ? 2.297 6.805 -11.699 1.00 0.00 116 ASP A N 4
ATOM 4311 C CA . ASP A 1 45 ? 2.006 7.866 -12.656 1.00 0.00 116 ASP A CA 4
ATOM 4312 C C . ASP A 1 45 ? 0.501 8.026 -12.849 1.00 0.00 116 ASP A C 4
ATOM 4313 O O . ASP A 1 45 ? 0.012 9.127 -13.098 1.00 0.00 116 ASP A O 4
ATOM 4322 N N . GLU A 1 46 ? -0.226 6.920 -12.733 1.00 0.00 117 GLU A N 4
ATOM 4323 C CA . GLU A 1 46 ? -1.675 6.938 -12.897 1.00 0.00 117 GLU A CA 4
ATOM 4324 C C . GLU A 1 46 ? -2.352 7.561 -11.679 1.00 0.00 117 GLU A C 4
ATOM 4325 O O . GLU A 1 46 ? -2.329 6.998 -10.585 1.00 0.00 117 GLU A O 4
ATOM 4337 N N . LYS A 1 47 ? -2.954 8.729 -11.878 1.00 0.00 118 LYS A N 4
ATOM 4338 C CA . LYS A 1 47 ? -3.639 9.431 -10.799 1.00 0.00 118 LYS A CA 4
ATOM 4339 C C . LYS A 1 47 ? -4.627 8.509 -10.091 1.00 0.00 118 LYS A C 4
ATOM 4340 O O . LYS A 1 47 ? -5.645 8.117 -10.664 1.00 0.00 118 LYS A O 4
ATOM 4359 N N . LEU A 1 48 ? -4.322 8.168 -8.844 1.00 0.00 119 LEU A N 4
ATOM 4360 C CA . LEU A 1 48 ? -5.185 7.294 -8.058 1.00 0.00 119 LEU A CA 4
ATOM 4361 C C . LEU A 1 48 ? -6.257 8.098 -7.329 1.00 0.00 119 LEU A C 4
ATOM 4362 O O . LEU A 1 48 ? -6.362 9.312 -7.504 1.00 0.00 119 LEU A O 4
ATOM 4378 N N . SER A 1 49 ? -7.049 7.413 -6.511 1.00 0.00 120 SER A N 4
ATOM 4379 C CA . SER A 1 49 ? -8.114 8.064 -5.756 1.00 0.00 120 SER A CA 4
ATOM 4380 C C . SER A 1 49 ? -8.244 7.454 -4.364 1.00 0.00 120 SER A C 4
ATOM 4381 O O . SER A 1 49 ? -7.930 6.281 -4.155 1.00 0.00 120 SER A O 4
ATOM 4389 N N . LEU A 1 50 ? -8.710 8.257 -3.414 1.00 0.00 121 LEU A N 4
ATOM 4390 C CA . LEU A 1 50 ? -8.883 7.798 -2.040 1.00 0.00 121 LEU A CA 4
ATOM 4391 C C . LEU A 1 50 ? -9.850 6.621 -1.977 1.00 0.00 121 LEU A C 4
ATOM 4392 O O . LEU A 1 50 ? -10.894 6.626 -2.628 1.00 0.00 121 LEU A O 4
ATOM 4408 N N . GLY A 1 51 ? -9.496 5.612 -1.187 1.00 0.00 122 GLY A N 4
ATOM 4409 C CA . GLY A 1 51 ? -10.344 4.443 -1.051 1.00 0.00 122 GLY A CA 4
ATOM 4410 C C . GLY A 1 51 ? -10.182 3.472 -2.204 1.00 0.00 122 GLY A C 4
ATOM 4411 O O . GLY A 1 51 ? -10.858 2.444 -2.259 1.00 0.00 122 GLY A O 4
ATOM 4415 N N . ASP A 1 52 ? -9.285 3.798 -3.128 1.00 0.00 123 ASP A N 4
ATOM 4416 C CA . ASP A 1 52 ? -9.036 2.947 -4.286 1.00 0.00 123 ASP A CA 4
ATOM 4417 C C . ASP A 1 52 ? -8.228 1.715 -3.891 1.00 0.00 123 ASP A C 4
ATOM 4418 O O . ASP A 1 52 ? -7.802 1.581 -2.744 1.00 0.00 123 ASP A O 4
ATOM 4427 N N . ARG A 1 53 ? -8.022 0.816 -4.849 1.00 0.00 124 ARG A N 4
ATOM 4428 C CA . ARG A 1 53 ? -7.268 -0.406 -4.600 1.00 0.00 124 ARG A CA 4
ATOM 4429 C C . ARG A 1 53 ? -6.057 -0.495 -5.524 1.00 0.00 124 ARG A C 4
ATOM 4430 O O . ARG A 1 53 ? -6.170 -0.299 -6.734 1.00 0.00 124 ARG A O 4
ATOM 4451 N N . VAL A 1 54 ? -4.898 -0.791 -4.944 1.00 0.00 125 VAL A N 4
ATOM 4452 C CA . VAL A 1 54 ? -3.665 -0.907 -5.714 1.00 0.00 125 VAL A CA 4
ATOM 4453 C C . VAL A 1 54 ? -2.807 -2.061 -5.209 1.00 0.00 125 VAL A C 4
ATOM 4454 O O . VAL A 1 54 ? -2.616 -2.224 -4.004 1.00 0.00 125 VAL A O 4
ATOM 4467 N N . MET A 1 55 ? -2.292 -2.859 -6.138 1.00 0.00 126 MET A N 4
ATOM 4468 C CA . MET A 1 55 ? -1.452 -3.998 -5.786 1.00 0.00 126 MET A CA 4
ATOM 4469 C C . MET A 1 55 ? 0.019 -3.691 -6.048 1.00 0.00 126 MET A C 4
ATOM 4470 O O . MET A 1 55 ? 0.351 -2.920 -6.948 1.00 0.00 126 MET A O 4
ATOM 4484 N N . VAL A 1 56 ? 0.896 -4.297 -5.255 1.00 0.00 127 VAL A N 4
ATOM 4485 C CA . VAL A 1 56 ? 2.331 -4.089 -5.401 1.00 0.00 127 VAL A CA 4
ATOM 4486 C C . VAL A 1 56 ? 2.905 -4.970 -6.505 1.00 0.00 127 VAL A C 4
ATOM 4487 O O . VAL A 1 56 ? 2.783 -6.194 -6.463 1.00 0.00 127 VAL A O 4
ATOM 4500 N N . VAL A 1 57 ? 3.532 -4.339 -7.492 1.00 0.00 128 VAL A N 4
ATOM 4501 C CA . VAL A 1 57 ? 4.127 -5.065 -8.608 1.00 0.00 128 VAL A CA 4
ATOM 4502 C C . VAL A 1 57 ? 5.626 -5.253 -8.404 1.00 0.00 128 VAL A C 4
ATOM 4503 O O . VAL A 1 57 ? 6.218 -6.206 -8.911 1.00 0.00 128 VAL A O 4
ATOM 4516 N N . ASP A 1 58 ? 6.236 -4.337 -7.660 1.00 0.00 129 ASP A N 4
ATOM 4517 C CA . ASP A 1 58 ? 7.667 -4.402 -7.387 1.00 0.00 129 ASP A CA 4
ATOM 4518 C C . ASP A 1 58 ? 8.015 -3.622 -6.123 1.00 0.00 129 ASP A C 4
ATOM 4519 O O . ASP A 1 58 ? 7.399 -2.600 -5.822 1.00 0.00 129 ASP A O 4
ATOM 4528 N N . VAL A 1 59 ? 9.007 -4.112 -5.386 1.00 0.00 130 VAL A N 4
ATOM 4529 C CA . VAL A 1 59 ? 9.438 -3.462 -4.154 1.00 0.00 130 VAL A CA 4
ATOM 4530 C C . VAL A 1 59 ? 10.941 -3.209 -4.162 1.00 0.00 130 VAL A C 4
ATOM 4531 O O . VAL A 1 59 ? 11.737 -4.141 -4.282 1.00 0.00 130 VAL A O 4
ATOM 4544 N N . ASP A 1 60 ? 11.323 -1.943 -4.035 1.00 0.00 131 ASP A N 4
ATOM 4545 C CA . ASP A 1 60 ? 12.732 -1.567 -4.026 1.00 0.00 131 ASP A CA 4
ATOM 4546 C C . ASP A 1 60 ? 13.170 -1.135 -2.630 1.00 0.00 131 ASP A C 4
ATOM 4547 O O . ASP A 1 60 ? 14.117 -0.365 -2.475 1.00 0.00 131 ASP A O 4
ATOM 4556 N N . GLY A 1 61 ? 12.473 -1.637 -1.614 1.00 0.00 132 GLY A N 4
ATOM 4557 C CA . GLY A 1 61 ? 12.805 -1.291 -0.244 1.00 0.00 132 GLY A CA 4
ATOM 4558 C C . GLY A 1 61 ? 11.672 -0.573 0.462 1.00 0.00 132 GLY A C 4
ATOM 4559 O O . GLY A 1 61 ? 10.700 -1.198 0.888 1.00 0.00 132 GLY A O 4
ATOM 4563 N N . LEU A 1 62 ? 11.797 0.743 0.591 1.00 0.00 133 LEU A N 4
ATOM 4564 C CA . LEU A 1 62 ? 10.777 1.548 1.253 1.00 0.00 133 LEU A CA 4
ATOM 4565 C C . LEU A 1 62 ? 9.682 1.954 0.271 1.00 0.00 133 LEU A C 4
ATOM 4566 O O . LEU A 1 62 ? 8.636 2.469 0.668 1.00 0.00 133 LEU A O 4
ATOM 4582 N N . LYS A 1 63 ? 9.927 1.716 -1.013 1.00 0.00 134 LYS A N 4
ATOM 4583 C CA . LYS A 1 63 ? 8.962 2.053 -2.052 1.00 0.00 134 LYS A CA 4
ATOM 4584 C C . LYS A 1 63 ? 8.457 0.796 -2.754 1.00 0.00 134 LYS A C 4
ATOM 4585 O O . LYS A 1 63 ? 9.230 -0.120 -3.041 1.00 0.00 134 LYS A O 4
ATOM 4604 N N . LEU A 1 64 ? 7.158 0.759 -3.030 1.00 0.00 135 LEU A N 4
ATOM 4605 C CA . LEU A 1 64 ? 6.551 -0.385 -3.700 1.00 0.00 135 LEU A CA 4
ATOM 4606 C C . LEU A 1 64 ? 5.670 0.069 -4.860 1.00 0.00 135 LEU A C 4
ATOM 4607 O O . LEU A 1 64 ? 4.570 0.584 -4.654 1.00 0.00 135 LEU A O 4
ATOM 4623 N N . LYS A 1 65 ? 6.158 -0.128 -6.080 1.00 0.00 136 LYS A N 4
ATOM 4624 C CA . LYS A 1 65 ? 5.415 0.257 -7.274 1.00 0.00 136 LYS A CA 4
ATOM 4625 C C . LYS A 1 65 ? 4.036 -0.396 -7.290 1.00 0.00 136 LYS A C 4
ATOM 4626 O O . LYS A 1 65 ? 3.913 -1.604 -7.491 1.00 0.00 136 LYS A O 4
ATOM 4645 N N . VAL A 1 66 ? 3.002 0.412 -7.080 1.00 0.00 137 VAL A N 4
ATOM 4646 C CA . VAL A 1 66 ? 1.632 -0.087 -7.073 1.00 0.00 137 VAL A CA 4
ATOM 4647 C C . VAL A 1 66 ? 0.906 0.283 -8.362 1.00 0.00 137 VAL A C 4
ATOM 4648 O O . VAL A 1 66 ? 1.190 1.313 -8.974 1.00 0.00 137 VAL A O 4
ATOM 4661 N N . LYS A 1 67 ? -0.032 -0.565 -8.770 1.00 0.00 138 LYS A N 4
ATOM 4662 C CA . LYS A 1 67 ? -0.801 -0.328 -9.986 1.00 0.00 138 LYS A CA 4
ATOM 4663 C C . LYS A 1 67 ? -2.297 -0.317 -9.690 1.00 0.00 138 LYS A C 4
ATOM 4664 O O . LYS A 1 67 ? -2.757 -0.955 -8.743 1.00 0.00 138 LYS A O 4
ATOM 4683 N N . ARG A 1 68 ? -3.052 0.412 -10.506 1.00 0.00 139 ARG A N 4
ATOM 4684 C CA . ARG A 1 68 ? -4.496 0.506 -10.331 1.00 0.00 139 ARG A CA 4
ATOM 4685 C C . ARG A 1 68 ? -5.166 -0.836 -10.613 1.00 0.00 139 ARG A C 4
ATOM 4686 O O . ARG A 1 68 ? -5.074 -1.366 -11.721 1.00 0.00 139 ARG A O 4
ATOM 4707 N N . ILE A 1 69 ? -5.840 -1.379 -9.605 1.00 0.00 140 ILE A N 4
ATOM 4708 C CA . ILE A 1 69 ? -6.525 -2.658 -9.745 1.00 0.00 140 ILE A CA 4
ATOM 4709 C C . ILE A 1 69 ? -7.984 -2.549 -9.316 1.00 0.00 140 ILE A C 4
ATOM 4710 O O . ILE A 1 69 ? -8.322 -1.879 -8.339 1.00 0.00 140 ILE A O 4
ATOM 4726 N N . PRO A 1 70 ? -8.872 -3.225 -10.060 1.00 0.00 141 PRO A N 4
ATOM 4727 C CA . PRO A 1 70 ? -10.310 -3.222 -9.775 1.00 0.00 141 PRO A CA 4
ATOM 4728 C C . PRO A 1 70 ? -10.649 -3.987 -8.500 1.00 0.00 141 PRO A C 4
ATOM 4729 O O . PRO A 1 70 ? -10.015 -4.986 -8.160 1.00 0.00 141 PRO A O 4
ATOM 4740 N N . PRO A 1 71 ? -11.674 -3.511 -7.778 1.00 0.00 142 PRO A N 4
ATOM 4741 C CA . PRO A 1 71 ? -12.121 -4.136 -6.530 1.00 0.00 142 PRO A CA 4
ATOM 4742 C C . PRO A 1 71 ? -12.788 -5.487 -6.765 1.00 0.00 142 PRO A C 4
ATOM 4743 O O . PRO A 1 71 ? -13.701 -5.604 -7.581 1.00 0.00 142 PRO A O 4
ATOM 4754 N N . GLN A 1 72 ? -12.324 -6.504 -6.045 1.00 0.00 143 GLN A N 4
ATOM 4755 C CA . GLN A 1 72 ? -12.877 -7.847 -6.176 1.00 0.00 143 GLN A CA 4
ATOM 4756 C C . GLN A 1 72 ? -14.401 -7.809 -6.193 1.00 0.00 143 GLN A C 4
ATOM 4757 O O . GLN A 1 72 ? -15.045 -8.612 -6.870 1.00 0.00 143 GLN A O 4
ATOM 4771 N N . LEU A 1 73 ? -14.973 -6.872 -5.445 1.00 0.00 144 LEU A N 4
ATOM 4772 C CA . LEU A 1 73 ? -16.423 -6.730 -5.374 1.00 0.00 144 LEU A CA 4
ATOM 4773 C C . LEU A 1 73 ? -16.942 -5.861 -6.516 1.00 0.00 144 LEU A C 4
ATOM 4774 O O . LEU A 1 73 ? -17.872 -5.076 -6.337 1.00 0.00 144 LEU A O 4
ATOM 4790 N N . GLU A 1 74 ? -16.334 -6.009 -7.689 1.00 0.00 145 GLU A N 4
ATOM 4791 C CA . GLU A 1 74 ? -16.735 -5.238 -8.859 1.00 0.00 145 GLU A CA 4
ATOM 4792 C C . GLU A 1 74 ? -16.397 -3.761 -8.681 1.00 0.00 145 GLU A C 4
ATOM 4793 O O . GLU A 1 74 ? -17.038 -2.892 -9.270 1.00 0.00 145 GLU A O 4
ATOM 4805 N N . ARG A 1 1 ? 22.548 -2.901 23.994 1.00 0.00 72 ARG A N 5
ATOM 4806 C CA . ARG A 1 1 ? 23.640 -3.812 23.673 1.00 0.00 72 ARG A CA 5
ATOM 4807 C C . ARG A 1 1 ? 23.465 -4.400 22.276 1.00 0.00 72 ARG A C 5
ATOM 4808 O O . ARG A 1 1 ? 22.347 -4.690 21.850 1.00 0.00 72 ARG A O 5
ATOM 4829 N N . ARG A 1 2 ? 24.576 -4.574 21.569 1.00 0.00 73 ARG A N 5
ATOM 4830 C CA . ARG A 1 2 ? 24.545 -5.126 20.220 1.00 0.00 73 ARG A CA 5
ATOM 4831 C C . ARG A 1 2 ? 23.690 -6.389 20.169 1.00 0.00 73 ARG A C 5
ATOM 4832 O O . ARG A 1 2 ? 22.840 -6.538 19.293 1.00 0.00 73 ARG A O 5
ATOM 4853 N N . GLU A 1 3 ? 23.924 -7.294 21.114 1.00 0.00 74 GLU A N 5
ATOM 4854 C CA . GLU A 1 3 ? 23.176 -8.544 21.175 1.00 0.00 74 GLU A CA 5
ATOM 4855 C C . GLU A 1 3 ? 21.740 -8.342 20.701 1.00 0.00 74 GLU A C 5
ATOM 4856 O O . GLU A 1 3 ? 21.168 -7.262 20.855 1.00 0.00 74 GLU A O 5
ATOM 4868 N N . THR A 1 4 ? 21.160 -9.390 20.124 1.00 0.00 75 THR A N 5
ATOM 4869 C CA . THR A 1 4 ? 19.792 -9.329 19.626 1.00 0.00 75 THR A CA 5
ATOM 4870 C C . THR A 1 4 ? 18.799 -9.789 20.688 1.00 0.00 75 THR A C 5
ATOM 4871 O O . THR A 1 4 ? 17.998 -10.694 20.455 1.00 0.00 75 THR A O 5
ATOM 4882 N N . THR A 1 5 ? 18.856 -9.158 21.857 1.00 0.00 76 THR A N 5
ATOM 4883 C CA . THR A 1 5 ? 17.963 -9.502 22.956 1.00 0.00 76 THR A CA 5
ATOM 4884 C C . THR A 1 5 ? 16.588 -8.871 22.765 1.00 0.00 76 THR A C 5
ATOM 4885 O O . THR A 1 5 ? 15.564 -9.500 23.031 1.00 0.00 76 THR A O 5
ATOM 4896 N N . ASP A 1 6 ? 16.574 -7.626 22.303 1.00 0.00 77 ASP A N 5
ATOM 4897 C CA . ASP A 1 6 ? 15.324 -6.910 22.074 1.00 0.00 77 ASP A CA 5
ATOM 4898 C C . ASP A 1 6 ? 14.622 -7.428 20.823 1.00 0.00 77 ASP A C 5
ATOM 4899 O O . ASP A 1 6 ? 15.264 -7.712 19.812 1.00 0.00 77 ASP A O 5
ATOM 4908 N N . ILE A 1 7 ? 13.301 -7.549 20.899 1.00 0.00 78 ILE A N 5
ATOM 4909 C CA . ILE A 1 7 ? 12.512 -8.033 19.773 1.00 0.00 78 ILE A CA 5
ATOM 4910 C C . ILE A 1 7 ? 12.645 -7.105 18.570 1.00 0.00 78 ILE A C 5
ATOM 4911 O O . ILE A 1 7 ? 12.893 -7.554 17.452 1.00 0.00 78 ILE A O 5
ATOM 4927 N N . GLY A 1 8 ? 12.480 -5.808 18.809 1.00 0.00 79 GLY A N 5
ATOM 4928 C CA . GLY A 1 8 ? 12.588 -4.836 17.735 1.00 0.00 79 GLY A CA 5
ATOM 4929 C C . GLY A 1 8 ? 11.449 -4.944 16.741 1.00 0.00 79 GLY A C 5
ATOM 4930 O O . GLY A 1 8 ? 11.377 -5.900 15.970 1.00 0.00 79 GLY A O 5
ATOM 4934 N N . GLY A 1 9 ? 10.555 -3.959 16.757 1.00 0.00 80 GLY A N 5
ATOM 4935 C CA . GLY A 1 9 ? 9.426 -3.967 15.847 1.00 0.00 80 GLY A CA 5
ATOM 4936 C C . GLY A 1 9 ? 9.837 -3.707 14.411 1.00 0.00 80 GLY A C 5
ATOM 4937 O O . GLY A 1 9 ? 10.588 -4.483 13.822 1.00 0.00 80 GLY A O 5
ATOM 4941 N N . GLY A 1 10 ? 9.341 -2.610 13.845 1.00 0.00 81 GLY A N 5
ATOM 4942 C CA . GLY A 1 10 ? 9.671 -2.270 12.473 1.00 0.00 81 GLY A CA 5
ATOM 4943 C C . GLY A 1 10 ? 8.571 -2.648 11.501 1.00 0.00 81 GLY A C 5
ATOM 4944 O O . GLY A 1 10 ? 8.150 -3.804 11.447 1.00 0.00 81 GLY A O 5
ATOM 4948 N N . LYS A 1 11 ? 8.102 -1.671 10.732 1.00 0.00 82 LYS A N 5
ATOM 4949 C CA . LYS A 1 11 ? 7.043 -1.906 9.758 1.00 0.00 82 LYS A CA 5
ATOM 4950 C C . LYS A 1 11 ? 7.620 -2.401 8.435 1.00 0.00 82 LYS A C 5
ATOM 4951 O O . LYS A 1 11 ? 7.164 -2.007 7.362 1.00 0.00 82 LYS A O 5
ATOM 4970 N N . TYR A 1 12 ? 8.624 -3.267 8.521 1.00 0.00 83 TYR A N 5
ATOM 4971 C CA . TYR A 1 12 ? 9.263 -3.815 7.331 1.00 0.00 83 TYR A CA 5
ATOM 4972 C C . TYR A 1 12 ? 9.132 -5.335 7.293 1.00 0.00 83 TYR A C 5
ATOM 4973 O O . TYR A 1 12 ? 9.679 -6.039 8.142 1.00 0.00 83 TYR A O 5
ATOM 4991 N N . THR A 1 13 ? 8.402 -5.834 6.300 1.00 0.00 84 THR A N 5
ATOM 4992 C CA . THR A 1 13 ? 8.197 -7.270 6.150 1.00 0.00 84 THR A CA 5
ATOM 4993 C C . THR A 1 13 ? 8.675 -7.753 4.785 1.00 0.00 84 THR A C 5
ATOM 4994 O O . THR A 1 13 ? 8.770 -8.956 4.540 1.00 0.00 84 THR A O 5
ATOM 5005 N N . PHE A 1 14 ? 8.976 -6.808 3.900 1.00 0.00 85 PHE A N 5
ATOM 5006 C CA . PHE A 1 14 ? 9.445 -7.139 2.559 1.00 0.00 85 PHE A CA 5
ATOM 5007 C C . PHE A 1 14 ? 8.566 -8.213 1.926 1.00 0.00 85 PHE A C 5
ATOM 5008 O O . PHE A 1 14 ? 9.063 -9.126 1.267 1.00 0.00 85 PHE A O 5
ATOM 5025 N N . GLU A 1 15 ? 7.258 -8.097 2.131 1.00 0.00 86 GLU A N 5
ATOM 5026 C CA . GLU A 1 15 ? 6.311 -9.059 1.581 1.00 0.00 86 GLU A CA 5
ATOM 5027 C C . GLU A 1 15 ? 5.261 -8.359 0.723 1.00 0.00 86 GLU A C 5
ATOM 5028 O O . GLU A 1 15 ? 4.685 -8.958 -0.187 1.00 0.00 86 GLU A O 5
ATOM 5040 N N . LEU A 1 16 ? 5.015 -7.087 1.019 1.00 0.00 87 LEU A N 5
ATOM 5041 C CA . LEU A 1 16 ? 4.034 -6.304 0.276 1.00 0.00 87 LEU A CA 5
ATOM 5042 C C . LEU A 1 16 ? 4.037 -6.687 -1.201 1.00 0.00 87 LEU A C 5
ATOM 5043 O O . LEU A 1 16 ? 2.997 -6.675 -1.859 1.00 0.00 87 LEU A O 5
ATOM 5059 N N . LYS A 1 17 ? 5.214 -7.028 -1.715 1.00 0.00 88 LYS A N 5
ATOM 5060 C CA . LYS A 1 17 ? 5.353 -7.418 -3.113 1.00 0.00 88 LYS A CA 5
ATOM 5061 C C . LYS A 1 17 ? 4.324 -8.481 -3.487 1.00 0.00 88 LYS A C 5
ATOM 5062 O O . LYS A 1 17 ? 4.517 -9.666 -3.222 1.00 0.00 88 LYS A O 5
ATOM 5081 N N . GLY A 1 18 ? 3.231 -8.047 -4.107 1.00 0.00 89 GLY A N 5
ATOM 5082 C CA . GLY A 1 18 ? 2.189 -8.973 -4.508 1.00 0.00 89 GLY A CA 5
ATOM 5083 C C . GLY A 1 18 ? 0.884 -8.732 -3.775 1.00 0.00 89 GLY A C 5
ATOM 5084 O O . GLY A 1 18 ? -0.194 -8.996 -4.307 1.00 0.00 89 GLY A O 5
ATOM 5088 N N . LYS A 1 19 ? 0.981 -8.231 -2.548 1.00 0.00 90 LYS A N 5
ATOM 5089 C CA . LYS A 1 19 ? -0.200 -7.955 -1.739 1.00 0.00 90 LYS A CA 5
ATOM 5090 C C . LYS A 1 19 ? -0.932 -6.718 -2.249 1.00 0.00 90 LYS A C 5
ATOM 5091 O O . LYS A 1 19 ? -0.403 -5.964 -3.066 1.00 0.00 90 LYS A O 5
ATOM 5110 N N . VAL A 1 20 ? -2.152 -6.515 -1.762 1.00 0.00 91 VAL A N 5
ATOM 5111 C CA . VAL A 1 20 ? -2.956 -5.368 -2.167 1.00 0.00 91 VAL A CA 5
ATOM 5112 C C . VAL A 1 20 ? -3.037 -4.332 -1.051 1.00 0.00 91 VAL A C 5
ATOM 5113 O O . VAL A 1 20 ? -3.195 -4.676 0.119 1.00 0.00 91 VAL A O 5
ATOM 5126 N N . GLY A 1 21 ? -2.928 -3.060 -1.423 1.00 0.00 92 GLY A N 5
ATOM 5127 C CA . GLY A 1 21 ? -2.992 -1.992 -0.442 1.00 0.00 92 GLY A CA 5
ATOM 5128 C C . GLY A 1 21 ? -4.067 -0.974 -0.763 1.00 0.00 92 GLY A C 5
ATOM 5129 O O . GLY A 1 21 ? -4.487 -0.844 -1.913 1.00 0.00 92 GLY A O 5
ATOM 5133 N N . LYS A 1 22 ? -4.516 -0.249 0.256 1.00 0.00 93 LYS A N 5
ATOM 5134 C CA . LYS A 1 22 ? -5.550 0.764 0.078 1.00 0.00 93 LYS A CA 5
ATOM 5135 C C . LYS A 1 22 ? -4.946 2.164 0.077 1.00 0.00 93 LYS A C 5
ATOM 5136 O O . LYS A 1 22 ? -4.305 2.576 1.044 1.00 0.00 93 LYS A O 5
ATOM 5155 N N . VAL A 1 23 ? -5.155 2.893 -1.015 1.00 0.00 94 VAL A N 5
ATOM 5156 C CA . VAL A 1 23 ? -4.633 4.248 -1.141 1.00 0.00 94 VAL A CA 5
ATOM 5157 C C . VAL A 1 23 ? -5.292 5.187 -0.136 1.00 0.00 94 VAL A C 5
ATOM 5158 O O . VAL A 1 23 ? -6.307 5.816 -0.432 1.00 0.00 94 VAL A O 5
ATOM 5171 N N . VAL A 1 24 ? -4.707 5.276 1.054 1.00 0.00 95 VAL A N 5
ATOM 5172 C CA . VAL A 1 24 ? -5.236 6.139 2.104 1.00 0.00 95 VAL A CA 5
ATOM 5173 C C . VAL A 1 24 ? -5.110 7.609 1.721 1.00 0.00 95 VAL A C 5
ATOM 5174 O O . VAL A 1 24 ? -5.945 8.433 2.095 1.00 0.00 95 VAL A O 5
ATOM 5187 N N . LYS A 1 25 ? -4.060 7.933 0.974 1.00 0.00 96 LYS A N 5
ATOM 5188 C CA . LYS A 1 25 ? -3.823 9.304 0.538 1.00 0.00 96 LYS A CA 5
ATOM 5189 C C . LYS A 1 25 ? -2.976 9.334 -0.729 1.00 0.00 96 LYS A C 5
ATOM 5190 O O . LYS A 1 25 ? -2.371 8.329 -1.106 1.00 0.00 96 LYS A O 5
ATOM 5209 N N . ILE A 1 26 ? -2.935 10.491 -1.381 1.00 0.00 97 ILE A N 5
ATOM 5210 C CA . ILE A 1 26 ? -2.159 10.651 -2.605 1.00 0.00 97 ILE A CA 5
ATOM 5211 C C . ILE A 1 26 ? -1.416 11.982 -2.614 1.00 0.00 97 ILE A C 5
ATOM 5212 O O . ILE A 1 26 ? -1.966 13.015 -2.233 1.00 0.00 97 ILE A O 5
ATOM 5228 N N . ALA A 1 27 ? -0.162 11.951 -3.054 1.00 0.00 98 ALA A N 5
ATOM 5229 C CA . ALA A 1 27 ? 0.656 13.155 -3.117 1.00 0.00 98 ALA A CA 5
ATOM 5230 C C . ALA A 1 27 ? 1.609 13.110 -4.306 1.00 0.00 98 ALA A C 5
ATOM 5231 O O . ALA A 1 27 ? 2.255 12.094 -4.557 1.00 0.00 98 ALA A O 5
ATOM 5238 N N . GLU A 1 28 ? 1.690 14.218 -5.036 1.00 0.00 99 GLU A N 5
ATOM 5239 C CA . GLU A 1 28 ? 2.563 14.303 -6.201 1.00 0.00 99 GLU A CA 5
ATOM 5240 C C . GLU A 1 28 ? 3.934 13.707 -5.897 1.00 0.00 99 GLU A C 5
ATOM 5241 O O . GLU A 1 28 ? 4.420 12.839 -6.623 1.00 0.00 99 GLU A O 5
ATOM 5253 N N . ASP A 1 29 ? 4.553 14.179 -4.821 1.00 0.00 100 ASP A N 5
ATOM 5254 C CA . ASP A 1 29 ? 5.868 13.692 -4.419 1.00 0.00 100 ASP A CA 5
ATOM 5255 C C . ASP A 1 29 ? 5.849 12.181 -4.215 1.00 0.00 100 ASP A C 5
ATOM 5256 O O . ASP A 1 29 ? 6.793 11.482 -4.584 1.00 0.00 100 ASP A O 5
ATOM 5265 N N . HIS A 1 30 ? 4.768 11.682 -3.623 1.00 0.00 101 HIS A N 5
ATOM 5266 C CA . HIS A 1 30 ? 4.626 10.253 -3.369 1.00 0.00 101 HIS A CA 5
ATOM 5267 C C . HIS A 1 30 ? 3.199 9.915 -2.949 1.00 0.00 101 HIS A C 5
ATOM 5268 O O . HIS A 1 30 ? 2.434 10.793 -2.550 1.00 0.00 101 HIS A O 5
ATOM 5283 N N . TYR A 1 31 ? 2.847 8.637 -3.041 1.00 0.00 102 TYR A N 5
ATOM 5284 C CA . TYR A 1 31 ? 1.511 8.184 -2.674 1.00 0.00 102 TYR A CA 5
ATOM 5285 C C . TYR A 1 31 ? 1.547 7.374 -1.381 1.00 0.00 102 TYR A C 5
ATOM 5286 O O . TYR A 1 31 ? 2.493 6.626 -1.129 1.00 0.00 102 TYR A O 5
ATOM 5304 N N . LEU A 1 32 ? 0.510 7.527 -0.566 1.00 0.00 103 LEU A N 5
ATOM 5305 C CA . LEU A 1 32 ? 0.420 6.810 0.701 1.00 0.00 103 LEU A CA 5
ATOM 5306 C C . LEU A 1 32 ? -0.456 5.569 0.564 1.00 0.00 103 LEU A C 5
ATOM 5307 O O . LEU A 1 32 ? -1.674 5.669 0.420 1.00 0.00 103 LEU A O 5
ATOM 5323 N N . VAL A 1 33 ? 0.173 4.398 0.612 1.00 0.00 104 VAL A N 5
ATOM 5324 C CA . VAL A 1 33 ? -0.550 3.137 0.496 1.00 0.00 104 VAL A CA 5
ATOM 5325 C C . VAL A 1 33 ? -0.418 2.310 1.769 1.00 0.00 104 VAL A C 5
ATOM 5326 O O . VAL A 1 33 ? 0.686 2.087 2.265 1.00 0.00 104 VAL A O 5
ATOM 5339 N N . GLU A 1 34 ? -1.552 1.855 2.293 1.00 0.00 105 GLU A N 5
ATOM 5340 C CA . GLU A 1 34 ? -1.563 1.052 3.510 1.00 0.00 105 GLU A CA 5
ATOM 5341 C C . GLU A 1 34 ? -1.572 -0.438 3.178 1.00 0.00 105 GLU A C 5
ATOM 5342 O O . GLU A 1 34 ? -2.594 -0.986 2.764 1.00 0.00 105 GLU A O 5
ATOM 5354 N N . VAL A 1 35 ? -0.427 -1.086 3.363 1.00 0.00 106 VAL A N 5
ATOM 5355 C CA . VAL A 1 35 ? -0.302 -2.512 3.084 1.00 0.00 106 VAL A CA 5
ATOM 5356 C C . VAL A 1 35 ? -0.131 -3.311 4.371 1.00 0.00 106 VAL A C 5
ATOM 5357 O O . VAL A 1 35 ? 0.769 -3.040 5.165 1.00 0.00 106 VAL A O 5
ATOM 5370 N N . GLU A 1 36 ? -1.002 -4.296 4.570 1.00 0.00 107 GLU A N 5
ATOM 5371 C CA . GLU A 1 36 ? -0.946 -5.134 5.762 1.00 0.00 107 GLU A CA 5
ATOM 5372 C C . GLU A 1 36 ? -1.055 -4.288 7.028 1.00 0.00 107 GLU A C 5
ATOM 5373 O O . GLU A 1 36 ? -0.510 -4.641 8.073 1.00 0.00 107 GLU A O 5
ATOM 5385 N N . GLY A 1 37 ? -1.762 -3.167 6.925 1.00 0.00 108 GLY A N 5
ATOM 5386 C CA . GLY A 1 37 ? -1.929 -2.287 8.067 1.00 0.00 108 GLY A CA 5
ATOM 5387 C C . GLY A 1 37 ? -0.707 -1.426 8.318 1.00 0.00 108 GLY A C 5
ATOM 5388 O O . GLY A 1 37 ? -0.449 -1.019 9.451 1.00 0.00 108 GLY A O 5
ATOM 5392 N N . ASP A 1 38 ? 0.048 -1.149 7.261 1.00 0.00 109 ASP A N 5
ATOM 5393 C CA . ASP A 1 38 ? 1.250 -0.331 7.373 1.00 0.00 109 ASP A CA 5
ATOM 5394 C C . ASP A 1 38 ? 1.394 0.591 6.166 1.00 0.00 109 ASP A C 5
ATOM 5395 O O . ASP A 1 38 ? 1.339 0.145 5.020 1.00 0.00 109 ASP A O 5
ATOM 5404 N N . LYS A 1 39 ? 1.576 1.880 6.432 1.00 0.00 110 LYS A N 5
ATOM 5405 C CA . LYS A 1 39 ? 1.727 2.867 5.369 1.00 0.00 110 LYS A CA 5
ATOM 5406 C C . LYS A 1 39 ? 3.012 2.626 4.582 1.00 0.00 110 LYS A C 5
ATOM 5407 O O . LYS A 1 39 ? 4.038 2.255 5.150 1.00 0.00 110 LYS A O 5
ATOM 5426 N N . TRP A 1 40 ? 2.947 2.841 3.273 1.00 0.00 111 TRP A N 5
ATOM 5427 C CA . TRP A 1 40 ? 4.106 2.648 2.409 1.00 0.00 111 TRP A CA 5
ATOM 5428 C C . TRP A 1 40 ? 4.271 3.822 1.450 1.00 0.00 111 TRP A C 5
ATOM 5429 O O . TRP A 1 40 ? 3.413 4.703 1.379 1.00 0.00 111 TRP A O 5
ATOM 5450 N N . ILE A 1 41 ? 5.378 3.829 0.715 1.00 0.00 112 ILE A N 5
ATOM 5451 C CA . ILE A 1 41 ? 5.653 4.895 -0.240 1.00 0.00 112 ILE A CA 5
ATOM 5452 C C . ILE A 1 41 ? 5.663 4.364 -1.669 1.00 0.00 112 ILE A C 5
ATOM 5453 O O . ILE A 1 41 ? 6.687 3.890 -2.160 1.00 0.00 112 ILE A O 5
ATOM 5469 N N . ALA A 1 42 ? 4.515 4.448 -2.334 1.00 0.00 113 ALA A N 5
ATOM 5470 C CA . ALA A 1 42 ? 4.392 3.979 -3.708 1.00 0.00 113 ALA A CA 5
ATOM 5471 C C . ALA A 1 42 ? 4.170 5.144 -4.668 1.00 0.00 113 ALA A C 5
ATOM 5472 O O . ALA A 1 42 ? 3.594 6.167 -4.295 1.00 0.00 113 ALA A O 5
ATOM 5479 N N . TYR A 1 43 ? 4.631 4.983 -5.903 1.00 0.00 114 TYR A N 5
ATOM 5480 C CA . TYR A 1 43 ? 4.486 6.023 -6.915 1.00 0.00 114 TYR A CA 5
ATOM 5481 C C . TYR A 1 43 ? 3.728 5.497 -8.130 1.00 0.00 114 TYR A C 5
ATOM 5482 O O . TYR A 1 43 ? 4.145 4.529 -8.765 1.00 0.00 114 TYR A O 5
ATOM 5500 N N . SER A 1 44 ? 2.612 6.145 -8.449 1.00 0.00 115 SER A N 5
ATOM 5501 C CA . SER A 1 44 ? 1.793 5.743 -9.587 1.00 0.00 115 SER A CA 5
ATOM 5502 C C . SER A 1 44 ? 1.523 6.929 -10.508 1.00 0.00 115 SER A C 5
ATOM 5503 O O . SER A 1 44 ? 0.749 7.826 -10.172 1.00 0.00 115 SER A O 5
ATOM 5511 N N . ASP A 1 45 ? 2.166 6.926 -11.670 1.00 0.00 116 ASP A N 5
ATOM 5512 C CA . ASP A 1 45 ? 1.995 8.000 -12.641 1.00 0.00 116 ASP A CA 5
ATOM 5513 C C . ASP A 1 45 ? 0.520 8.201 -12.975 1.00 0.00 116 ASP A C 5
ATOM 5514 O O . ASP A 1 45 ? 0.096 9.305 -13.316 1.00 0.00 116 ASP A O 5
ATOM 5523 N N . GLU A 1 46 ? -0.256 7.126 -12.876 1.00 0.00 117 GLU A N 5
ATOM 5524 C CA . GLU A 1 46 ? -1.683 7.184 -13.170 1.00 0.00 117 GLU A CA 5
ATOM 5525 C C . GLU A 1 46 ? -2.461 7.736 -11.979 1.00 0.00 117 GLU A C 5
ATOM 5526 O O . GLU A 1 46 ? -2.570 7.087 -10.939 1.00 0.00 117 GLU A O 5
ATOM 5538 N N . LYS A 1 47 ? -3.001 8.940 -12.139 1.00 0.00 118 LYS A N 5
ATOM 5539 C CA . LYS A 1 47 ? -3.770 9.581 -11.079 1.00 0.00 118 LYS A CA 5
ATOM 5540 C C . LYS A 1 47 ? -4.664 8.570 -10.368 1.00 0.00 118 LYS A C 5
ATOM 5541 O O . LYS A 1 47 ? -5.604 8.034 -10.958 1.00 0.00 118 LYS A O 5
ATOM 5560 N N . LEU A 1 48 ? -4.368 8.315 -9.099 1.00 0.00 119 LEU A N 5
ATOM 5561 C CA . LEU A 1 48 ? -5.146 7.370 -8.306 1.00 0.00 119 LEU A CA 5
ATOM 5562 C C . LEU A 1 48 ? -6.270 8.081 -7.559 1.00 0.00 119 LEU A C 5
ATOM 5563 O O . LEU A 1 48 ? -6.253 9.303 -7.409 1.00 0.00 119 LEU A O 5
ATOM 5579 N N . SER A 1 49 ? -7.244 7.307 -7.090 1.00 0.00 120 SER A N 5
ATOM 5580 C CA . SER A 1 49 ? -8.377 7.864 -6.360 1.00 0.00 120 SER A CA 5
ATOM 5581 C C . SER A 1 49 ? -8.389 7.368 -4.917 1.00 0.00 120 SER A C 5
ATOM 5582 O O . SER A 1 49 ? -8.199 6.179 -4.655 1.00 0.00 120 SER A O 5
ATOM 5590 N N . LEU A 1 50 ? -8.614 8.286 -3.984 1.00 0.00 121 LEU A N 5
ATOM 5591 C CA . LEU A 1 50 ? -8.651 7.944 -2.567 1.00 0.00 121 LEU A CA 5
ATOM 5592 C C . LEU A 1 50 ? -9.636 6.809 -2.306 1.00 0.00 121 LEU A C 5
ATOM 5593 O O . LEU A 1 50 ? -10.823 6.921 -2.609 1.00 0.00 121 LEU A O 5
ATOM 5609 N N . GLY A 1 51 ? -9.134 5.715 -1.740 1.00 0.00 122 GLY A N 5
ATOM 5610 C CA . GLY A 1 51 ? -9.983 4.576 -1.447 1.00 0.00 122 GLY A CA 5
ATOM 5611 C C . GLY A 1 51 ? -9.925 3.515 -2.528 1.00 0.00 122 GLY A C 5
ATOM 5612 O O . GLY A 1 51 ? -10.664 2.531 -2.482 1.00 0.00 122 GLY A O 5
ATOM 5616 N N . ASP A 1 52 ? -9.046 3.715 -3.504 1.00 0.00 123 ASP A N 5
ATOM 5617 C CA . ASP A 1 52 ? -8.895 2.768 -4.602 1.00 0.00 123 ASP A CA 5
ATOM 5618 C C . ASP A 1 52 ? -8.035 1.581 -4.181 1.00 0.00 123 ASP A C 5
ATOM 5619 O O . ASP A 1 52 ? -7.107 1.725 -3.385 1.00 0.00 123 ASP A O 5
ATOM 5628 N N . ARG A 1 53 ? -8.350 0.408 -4.720 1.00 0.00 124 ARG A N 5
ATOM 5629 C CA . ARG A 1 53 ? -7.607 -0.805 -4.398 1.00 0.00 124 ARG A CA 5
ATOM 5630 C C . ARG A 1 53 ? -6.483 -1.037 -5.404 1.00 0.00 124 ARG A C 5
ATOM 5631 O O . ARG A 1 53 ? -6.727 -1.180 -6.602 1.00 0.00 124 ARG A O 5
ATOM 5652 N N . VAL A 1 54 ? -5.251 -1.073 -4.908 1.00 0.00 125 VAL A N 5
ATOM 5653 C CA . VAL A 1 54 ? -4.089 -1.288 -5.762 1.00 0.00 125 VAL A CA 5
ATOM 5654 C C . VAL A 1 54 ? -3.265 -2.477 -5.281 1.00 0.00 125 VAL A C 5
ATOM 5655 O O . VAL A 1 54 ? -3.382 -2.901 -4.131 1.00 0.00 125 VAL A O 5
ATOM 5668 N N . MET A 1 55 ? -2.432 -3.011 -6.168 1.00 0.00 126 MET A N 5
ATOM 5669 C CA . MET A 1 55 ? -1.587 -4.151 -5.833 1.00 0.00 126 MET A CA 5
ATOM 5670 C C . MET A 1 55 ? -0.122 -3.846 -6.125 1.00 0.00 126 MET A C 5
ATOM 5671 O O . MET A 1 55 ? 0.219 -3.368 -7.207 1.00 0.00 126 MET A O 5
ATOM 5685 N N . VAL A 1 56 ? 0.742 -4.127 -5.155 1.00 0.00 127 VAL A N 5
ATOM 5686 C CA . VAL A 1 56 ? 2.171 -3.883 -5.309 1.00 0.00 127 VAL A CA 5
ATOM 5687 C C . VAL A 1 56 ? 2.774 -4.802 -6.366 1.00 0.00 127 VAL A C 5
ATOM 5688 O O . VAL A 1 56 ? 2.618 -6.022 -6.306 1.00 0.00 127 VAL A O 5
ATOM 5701 N N . VAL A 1 57 ? 3.465 -4.208 -7.334 1.00 0.00 128 VAL A N 5
ATOM 5702 C CA . VAL A 1 57 ? 4.093 -4.973 -8.405 1.00 0.00 128 VAL A CA 5
ATOM 5703 C C . VAL A 1 57 ? 5.598 -5.085 -8.189 1.00 0.00 128 VAL A C 5
ATOM 5704 O O . VAL A 1 57 ? 6.215 -6.087 -8.553 1.00 0.00 128 VAL A O 5
ATOM 5717 N N . ASP A 1 58 ? 6.184 -4.051 -7.595 1.00 0.00 129 ASP A N 5
ATOM 5718 C CA . ASP A 1 58 ? 7.618 -4.034 -7.329 1.00 0.00 129 ASP A CA 5
ATOM 5719 C C . ASP A 1 58 ? 7.922 -3.275 -6.041 1.00 0.00 129 ASP A C 5
ATOM 5720 O O . ASP A 1 58 ? 7.256 -2.293 -5.715 1.00 0.00 129 ASP A O 5
ATOM 5729 N N . VAL A 1 59 ? 8.933 -3.737 -5.312 1.00 0.00 130 VAL A N 5
ATOM 5730 C CA . VAL A 1 59 ? 9.327 -3.101 -4.060 1.00 0.00 130 VAL A CA 5
ATOM 5731 C C . VAL A 1 59 ? 10.838 -2.915 -3.989 1.00 0.00 130 VAL A C 5
ATOM 5732 O O . VAL A 1 59 ? 11.596 -3.885 -4.031 1.00 0.00 130 VAL A O 5
ATOM 5745 N N . ASP A 1 60 ? 11.270 -1.664 -3.882 1.00 0.00 131 ASP A N 5
ATOM 5746 C CA . ASP A 1 60 ? 12.692 -1.350 -3.803 1.00 0.00 131 ASP A CA 5
ATOM 5747 C C . ASP A 1 60 ? 13.094 -1.005 -2.372 1.00 0.00 131 ASP A C 5
ATOM 5748 O O . ASP A 1 60 ? 14.031 -0.2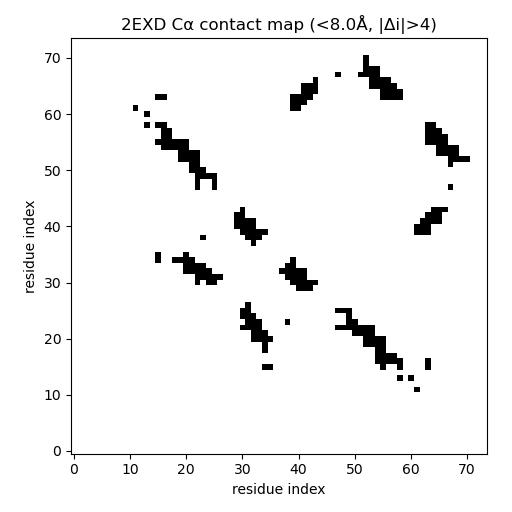40 -2.147 1.00 0.00 131 ASP A O 5
ATOM 5757 N N . GLY A 1 61 ? 12.376 -1.574 -1.408 1.00 0.00 132 GLY A N 5
ATOM 5758 C CA . GLY A 1 61 ? 12.673 -1.314 -0.011 1.00 0.00 132 GLY A CA 5
ATOM 5759 C C . GLY A 1 61 ? 11.595 -0.491 0.667 1.00 0.00 132 GLY A C 5
ATOM 5760 O O . GLY A 1 61 ? 10.499 -0.988 0.933 1.00 0.00 132 GLY A O 5
ATOM 5764 N N . LEU A 1 62 ? 11.904 0.769 0.949 1.00 0.00 133 LEU A N 5
ATOM 5765 C CA . LEU A 1 62 ? 10.954 1.663 1.602 1.00 0.00 133 LEU A CA 5
ATOM 5766 C C . LEU A 1 62 ? 9.996 2.276 0.586 1.00 0.00 133 LEU A C 5
ATOM 5767 O O . LEU A 1 62 ? 9.373 3.305 0.845 1.00 0.00 133 LEU A O 5
ATOM 5783 N N . LYS A 1 63 ? 9.881 1.634 -0.572 1.00 0.00 134 LYS A N 5
ATOM 5784 C CA . LYS A 1 63 ? 8.996 2.113 -1.628 1.00 0.00 134 LYS A CA 5
ATOM 5785 C C . LYS A 1 63 ? 8.660 0.992 -2.606 1.00 0.00 134 LYS A C 5
ATOM 5786 O O . LYS A 1 63 ? 9.527 0.203 -2.983 1.00 0.00 134 LYS A O 5
ATOM 5805 N N . LEU A 1 64 ? 7.398 0.929 -3.016 1.00 0.00 135 LEU A N 5
ATOM 5806 C CA . LEU A 1 64 ? 6.948 -0.095 -3.952 1.00 0.00 135 LEU A CA 5
ATOM 5807 C C . LEU A 1 64 ? 5.926 0.475 -4.932 1.00 0.00 135 LEU A C 5
ATOM 5808 O O . LEU A 1 64 ? 5.156 1.372 -4.591 1.00 0.00 135 LEU A O 5
ATOM 5824 N N . LYS A 1 65 ? 5.925 -0.054 -6.151 1.00 0.00 136 LYS A N 5
ATOM 5825 C CA . LYS A 1 65 ? 4.997 0.398 -7.181 1.00 0.00 136 LYS A CA 5
ATOM 5826 C C . LYS A 1 65 ? 3.657 -0.321 -7.059 1.00 0.00 136 LYS A C 5
ATOM 5827 O O . LYS A 1 65 ? 3.607 -1.520 -6.785 1.00 0.00 136 LYS A O 5
ATOM 5846 N N . VAL A 1 66 ? 2.573 0.419 -7.267 1.00 0.00 137 VAL A N 5
ATOM 5847 C CA . VAL A 1 66 ? 1.232 -0.149 -7.184 1.00 0.00 137 VAL A CA 5
ATOM 5848 C C . VAL A 1 66 ? 0.479 0.025 -8.497 1.00 0.00 137 VAL A C 5
ATOM 5849 O O . VAL A 1 66 ? 0.642 1.029 -9.192 1.00 0.00 137 VAL A O 5
ATOM 5862 N N . LYS A 1 67 ? -0.349 -0.958 -8.834 1.00 0.00 138 LYS A N 5
ATOM 5863 C CA . LYS A 1 67 ? -1.130 -0.915 -10.064 1.00 0.00 138 LYS A CA 5
ATOM 5864 C C . LYS A 1 67 ? -2.623 -0.851 -9.758 1.00 0.00 138 LYS A C 5
ATOM 5865 O O . LYS A 1 67 ? -3.142 -1.651 -8.980 1.00 0.00 138 LYS A O 5
ATOM 5884 N N . ARG A 1 68 ? -3.309 0.106 -10.376 1.00 0.00 139 ARG A N 5
ATOM 5885 C CA . ARG A 1 68 ? -4.742 0.274 -10.169 1.00 0.00 139 ARG A CA 5
ATOM 5886 C C . ARG A 1 68 ? -5.500 -0.988 -10.570 1.00 0.00 139 ARG A C 5
ATOM 5887 O O . ARG A 1 68 ? -5.426 -1.431 -11.717 1.00 0.00 139 ARG A O 5
ATOM 5908 N N . ILE A 1 69 ? -6.229 -1.562 -9.619 1.00 0.00 140 ILE A N 5
ATOM 5909 C CA . ILE A 1 69 ? -7.001 -2.772 -9.873 1.00 0.00 140 ILE A CA 5
ATOM 5910 C C . ILE A 1 69 ? -8.458 -2.592 -9.459 1.00 0.00 140 ILE A C 5
ATOM 5911 O O . ILE A 1 69 ? -8.766 -2.016 -8.416 1.00 0.00 140 ILE A O 5
ATOM 5927 N N . PRO A 1 70 ? -9.377 -3.097 -10.295 1.00 0.00 141 PRO A N 5
ATOM 5928 C CA . PRO A 1 70 ? -10.817 -3.007 -10.036 1.00 0.00 141 PRO A CA 5
ATOM 5929 C C . PRO A 1 70 ? -11.252 -3.886 -8.869 1.00 0.00 141 PRO A C 5
ATOM 5930 O O . PRO A 1 70 ? -10.508 -4.746 -8.397 1.00 0.00 141 PRO A O 5
ATOM 5941 N N . PRO A 1 71 ? -12.487 -3.669 -8.392 1.00 0.00 142 PRO A N 5
ATOM 5942 C CA . PRO A 1 71 ? -13.049 -4.433 -7.274 1.00 0.00 142 PRO A CA 5
ATOM 5943 C C . PRO A 1 71 ? -13.344 -5.880 -7.652 1.00 0.00 142 PRO A C 5
ATOM 5944 O O . PRO A 1 71 ? -13.210 -6.268 -8.812 1.00 0.00 142 PRO A O 5
ATOM 5955 N N . GLN A 1 72 ? -13.748 -6.674 -6.665 1.00 0.00 143 GLN A N 5
ATOM 5956 C CA . GLN A 1 72 ? -14.061 -8.079 -6.895 1.00 0.00 143 GLN A CA 5
ATOM 5957 C C . GLN A 1 72 ? -15.565 -8.283 -7.047 1.00 0.00 143 GLN A C 5
ATOM 5958 O O . GLN A 1 72 ? -16.011 -9.236 -7.688 1.00 0.00 143 GLN A O 5
ATOM 5972 N N . LEU A 1 73 ? -16.342 -7.384 -6.454 1.00 0.00 144 LEU A N 5
ATOM 5973 C CA . LEU A 1 73 ? -17.797 -7.465 -6.523 1.00 0.00 144 LEU A CA 5
ATOM 5974 C C . LEU A 1 73 ? -18.321 -6.791 -7.787 1.00 0.00 144 LEU A C 5
ATOM 5975 O O . LEU A 1 73 ? -19.376 -6.159 -7.772 1.00 0.00 144 LEU A O 5
ATOM 5991 N N . GLU A 1 74 ? -17.576 -6.931 -8.879 1.00 0.00 145 GLU A N 5
ATOM 5992 C CA . GLU A 1 74 ? -17.966 -6.336 -10.151 1.00 0.00 145 GLU A CA 5
ATOM 5993 C C . GLU A 1 74 ? -17.963 -7.381 -11.264 1.00 0.00 145 GLU A C 5
ATOM 5994 O O . GLU A 1 74 ? -17.290 -8.406 -11.164 1.00 0.00 145 GLU A O 5
ATOM 6006 N N . ARG A 1 1 ? 26.297 -23.455 12.671 1.00 0.00 72 ARG A N 6
ATOM 6007 C CA . ARG A 1 1 ? 25.031 -22.925 13.162 1.00 0.00 72 ARG A CA 6
ATOM 6008 C C . ARG A 1 1 ? 24.733 -21.564 12.540 1.00 0.00 72 ARG A C 6
ATOM 6009 O O . ARG A 1 1 ? 24.147 -20.692 13.181 1.00 0.00 72 ARG A O 6
ATOM 6030 N N . ARG A 1 2 ? 25.142 -21.390 11.287 1.00 0.00 73 ARG A N 6
ATOM 6031 C CA . ARG A 1 2 ? 24.921 -20.136 10.578 1.00 0.00 73 ARG A CA 6
ATOM 6032 C C . ARG A 1 2 ? 23.530 -20.104 9.950 1.00 0.00 73 ARG A C 6
ATOM 6033 O O . ARG A 1 2 ? 23.196 -19.182 9.207 1.00 0.00 73 ARG A O 6
ATOM 6054 N N . GLU A 1 3 ? 22.726 -21.118 10.253 1.00 0.00 74 GLU A N 6
ATOM 6055 C CA . GLU A 1 3 ? 21.373 -21.206 9.717 1.00 0.00 74 GLU A CA 6
ATOM 6056 C C . GLU A 1 3 ? 20.704 -19.835 9.701 1.00 0.00 74 GLU A C 6
ATOM 6057 O O . GLU A 1 3 ? 20.397 -19.268 10.751 1.00 0.00 74 GLU A O 6
ATOM 6069 N N . THR A 1 4 ? 20.480 -19.306 8.502 1.00 0.00 75 THR A N 6
ATOM 6070 C CA . THR A 1 4 ? 19.849 -18.001 8.349 1.00 0.00 75 THR A CA 6
ATOM 6071 C C . THR A 1 4 ? 18.333 -18.105 8.477 1.00 0.00 75 THR A C 6
ATOM 6072 O O . THR A 1 4 ? 17.670 -18.727 7.646 1.00 0.00 75 THR A O 6
ATOM 6083 N N . THR A 1 5 ? 17.789 -17.491 9.523 1.00 0.00 76 THR A N 6
ATOM 6084 C CA . THR A 1 5 ? 16.351 -17.514 9.760 1.00 0.00 76 THR A CA 6
ATOM 6085 C C . THR A 1 5 ? 15.832 -16.130 10.131 1.00 0.00 76 THR A C 6
ATOM 6086 O O . THR A 1 5 ? 15.980 -15.685 11.269 1.00 0.00 76 THR A O 6
ATOM 6097 N N . ASP A 1 6 ? 15.224 -15.453 9.163 1.00 0.00 77 ASP A N 6
ATOM 6098 C CA . ASP A 1 6 ? 14.681 -14.118 9.388 1.00 0.00 77 ASP A CA 6
ATOM 6099 C C . ASP A 1 6 ? 13.203 -14.189 9.761 1.00 0.00 77 ASP A C 6
ATOM 6100 O O . ASP A 1 6 ? 12.386 -14.714 9.004 1.00 0.00 77 ASP A O 6
ATOM 6109 N N . ILE A 1 7 ? 12.868 -13.658 10.932 1.00 0.00 78 ILE A N 6
ATOM 6110 C CA . ILE A 1 7 ? 11.489 -13.661 11.405 1.00 0.00 78 ILE A CA 6
ATOM 6111 C C . ILE A 1 7 ? 10.753 -12.402 10.961 1.00 0.00 78 ILE A C 6
ATOM 6112 O O . ILE A 1 7 ? 9.724 -12.475 10.290 1.00 0.00 78 ILE A O 6
ATOM 6128 N N . GLY A 1 8 ? 11.289 -11.245 11.339 1.00 0.00 79 GLY A N 6
ATOM 6129 C CA . GLY A 1 8 ? 10.671 -9.985 10.970 1.00 0.00 79 GLY A CA 6
ATOM 6130 C C . GLY A 1 8 ? 10.748 -8.955 12.079 1.00 0.00 79 GLY A C 6
ATOM 6131 O O . GLY A 1 8 ? 11.798 -8.769 12.692 1.00 0.00 79 GLY A O 6
ATOM 6135 N N . GLY A 1 9 ? 9.631 -8.280 12.337 1.00 0.00 80 GLY A N 6
ATOM 6136 C CA . GLY A 1 9 ? 9.599 -7.269 13.378 1.00 0.00 80 GLY A CA 6
ATOM 6137 C C . GLY A 1 9 ? 9.675 -5.861 12.822 1.00 0.00 80 GLY A C 6
ATOM 6138 O O . GLY A 1 9 ? 10.687 -5.468 12.244 1.00 0.00 80 GLY A O 6
ATOM 6142 N N . GLY A 1 10 ? 8.599 -5.099 12.996 1.00 0.00 81 GLY A N 6
ATOM 6143 C CA . GLY A 1 10 ? 8.568 -3.735 12.500 1.00 0.00 81 GLY A CA 6
ATOM 6144 C C . GLY A 1 10 ? 7.682 -3.582 11.280 1.00 0.00 81 GLY A C 6
ATOM 6145 O O . GLY A 1 10 ? 6.778 -4.387 11.054 1.00 0.00 81 GLY A O 6
ATOM 6149 N N . LYS A 1 11 ? 7.938 -2.545 10.491 1.00 0.00 82 LYS A N 6
ATOM 6150 C CA . LYS A 1 11 ? 7.157 -2.287 9.287 1.00 0.00 82 LYS A CA 6
ATOM 6151 C C . LYS A 1 11 ? 7.884 -2.796 8.047 1.00 0.00 82 LYS A C 6
ATOM 6152 O O . LYS A 1 11 ? 7.326 -2.809 6.949 1.00 0.00 82 LYS A O 6
ATOM 6171 N N . TYR A 1 12 ? 9.131 -3.217 8.228 1.00 0.00 83 TYR A N 6
ATOM 6172 C CA . TYR A 1 12 ? 9.934 -3.727 7.124 1.00 0.00 83 TYR A CA 6
ATOM 6173 C C . TYR A 1 12 ? 9.874 -5.250 7.064 1.00 0.00 83 TYR A C 6
ATOM 6174 O O . TYR A 1 12 ? 10.603 -5.941 7.777 1.00 0.00 83 TYR A O 6
ATOM 6192 N N . THR A 1 13 ? 9.000 -5.769 6.207 1.00 0.00 84 THR A N 6
ATOM 6193 C CA . THR A 1 13 ? 8.844 -7.209 6.053 1.00 0.00 84 THR A CA 6
ATOM 6194 C C . THR A 1 13 ? 9.247 -7.660 4.654 1.00 0.00 84 THR A C 6
ATOM 6195 O O . THR A 1 13 ? 9.410 -8.853 4.398 1.00 0.00 84 THR A O 6
ATOM 6206 N N . PHE A 1 14 ? 9.407 -6.698 3.751 1.00 0.00 85 PHE A N 6
ATOM 6207 C CA . PHE A 1 14 ? 9.792 -6.997 2.376 1.00 0.00 85 PHE A CA 6
ATOM 6208 C C . PHE A 1 14 ? 8.903 -8.089 1.788 1.00 0.00 85 PHE A C 6
ATOM 6209 O O . PHE A 1 14 ? 9.386 -8.999 1.114 1.00 0.00 85 PHE A O 6
ATOM 6226 N N . GLU A 1 15 ? 7.604 -7.990 2.048 1.00 0.00 86 GLU A N 6
ATOM 6227 C CA . GLU A 1 15 ? 6.648 -8.971 1.545 1.00 0.00 86 GLU A CA 6
ATOM 6228 C C . GLU A 1 15 ? 5.539 -8.290 0.749 1.00 0.00 86 GLU A C 6
ATOM 6229 O O . GLU A 1 15 ? 4.910 -8.906 -0.113 1.00 0.00 86 GLU A O 6
ATOM 6241 N N . LEU A 1 16 ? 5.304 -7.016 1.042 1.00 0.00 87 LEU A N 6
ATOM 6242 C CA . LEU A 1 16 ? 4.270 -6.250 0.355 1.00 0.00 87 LEU A CA 6
ATOM 6243 C C . LEU A 1 16 ? 4.152 -6.682 -1.104 1.00 0.00 87 LEU A C 6
ATOM 6244 O O . LEU A 1 16 ? 3.050 -6.816 -1.636 1.00 0.00 87 LEU A O 6
ATOM 6260 N N . LYS A 1 17 ? 5.295 -6.902 -1.745 1.00 0.00 88 LYS A N 6
ATOM 6261 C CA . LYS A 1 17 ? 5.321 -7.322 -3.141 1.00 0.00 88 LYS A CA 6
ATOM 6262 C C . LYS A 1 17 ? 4.315 -8.441 -3.391 1.00 0.00 88 LYS A C 6
ATOM 6263 O O . LYS A 1 17 ? 4.453 -9.543 -2.862 1.00 0.00 88 LYS A O 6
ATOM 6282 N N . GLY A 1 18 ? 3.303 -8.151 -4.203 1.00 0.00 89 GLY A N 6
ATOM 6283 C CA . GLY A 1 18 ? 2.290 -9.143 -4.510 1.00 0.00 89 GLY A CA 6
ATOM 6284 C C . GLY A 1 18 ? 0.993 -8.898 -3.764 1.00 0.00 89 GLY A C 6
ATOM 6285 O O . GLY A 1 18 ? -0.091 -9.171 -4.280 1.00 0.00 89 GLY A O 6
ATOM 6289 N N . LYS A 1 19 ? 1.103 -8.383 -2.544 1.00 0.00 90 LYS A N 6
ATOM 6290 C CA . LYS A 1 19 ? -0.069 -8.102 -1.723 1.00 0.00 90 LYS A CA 6
ATOM 6291 C C . LYS A 1 19 ? -0.827 -6.889 -2.255 1.00 0.00 90 LYS A C 6
ATOM 6292 O O . LYS A 1 19 ? -0.325 -6.156 -3.107 1.00 0.00 90 LYS A O 6
ATOM 6311 N N . VAL A 1 20 ? -2.037 -6.683 -1.745 1.00 0.00 91 VAL A N 6
ATOM 6312 C CA . VAL A 1 20 ? -2.863 -5.558 -2.167 1.00 0.00 91 VAL A CA 6
ATOM 6313 C C . VAL A 1 20 ? -3.030 -4.546 -1.039 1.00 0.00 91 VAL A C 6
ATOM 6314 O O . VAL A 1 20 ? -3.223 -4.916 0.118 1.00 0.00 91 VAL A O 6
ATOM 6327 N N . GLY A 1 21 ? -2.955 -3.264 -1.385 1.00 0.00 92 GLY A N 6
ATOM 6328 C CA . GLY A 1 21 ? -3.101 -2.218 -0.391 1.00 0.00 92 GLY A CA 6
ATOM 6329 C C . GLY A 1 21 ? -4.200 -1.235 -0.740 1.00 0.00 92 GLY A C 6
ATOM 6330 O O . GLY A 1 21 ? -4.751 -1.273 -1.841 1.00 0.00 92 GLY A O 6
ATOM 6334 N N . LYS A 1 22 ? -4.523 -0.352 0.199 1.00 0.00 93 LYS A N 6
ATOM 6335 C CA . LYS A 1 22 ? -5.564 0.646 -0.014 1.00 0.00 93 LYS A CA 6
ATOM 6336 C C . LYS A 1 22 ? -4.988 2.057 0.049 1.00 0.00 93 LYS A C 6
ATOM 6337 O O . LYS A 1 22 ? -4.324 2.424 1.019 1.00 0.00 93 LYS A O 6
ATOM 6356 N N . VAL A 1 23 ? -5.246 2.844 -0.990 1.00 0.00 94 VAL A N 6
ATOM 6357 C CA . VAL A 1 23 ? -4.755 4.216 -1.051 1.00 0.00 94 VAL A CA 6
ATOM 6358 C C . VAL A 1 23 ? -5.442 5.092 -0.010 1.00 0.00 94 VAL A C 6
ATOM 6359 O O . VAL A 1 23 ? -6.584 5.514 -0.194 1.00 0.00 94 VAL A O 6
ATOM 6372 N N . VAL A 1 24 ? -4.738 5.364 1.085 1.00 0.00 95 VAL A N 6
ATOM 6373 C CA . VAL A 1 24 ? -5.279 6.192 2.156 1.00 0.00 95 VAL A CA 6
ATOM 6374 C C . VAL A 1 24 ? -5.129 7.674 1.833 1.00 0.00 95 VAL A C 6
ATOM 6375 O O . VAL A 1 24 ? -5.875 8.511 2.343 1.00 0.00 95 VAL A O 6
ATOM 6388 N N . LYS A 1 25 ? -4.160 7.994 0.982 1.00 0.00 96 LYS A N 6
ATOM 6389 C CA . LYS A 1 25 ? -3.911 9.376 0.589 1.00 0.00 96 LYS A CA 6
ATOM 6390 C C . LYS A 1 25 ? -2.986 9.439 -0.622 1.00 0.00 96 LYS A C 6
ATOM 6391 O O . LYS A 1 25 ? -2.168 8.543 -0.836 1.00 0.00 96 LYS A O 6
ATOM 6410 N N . ILE A 1 26 ? -3.120 10.501 -1.409 1.00 0.00 97 ILE A N 6
ATOM 6411 C CA . ILE A 1 26 ? -2.293 10.681 -2.596 1.00 0.00 97 ILE A CA 6
ATOM 6412 C C . ILE A 1 26 ? -1.553 12.013 -2.554 1.00 0.00 97 ILE A C 6
ATOM 6413 O O . ILE A 1 26 ? -2.116 13.035 -2.163 1.00 0.00 97 ILE A O 6
ATOM 6429 N N . ALA A 1 27 ? -0.288 11.994 -2.961 1.00 0.00 98 ALA A N 6
ATOM 6430 C CA . ALA A 1 27 ? 0.528 13.202 -2.974 1.00 0.00 98 ALA A CA 6
ATOM 6431 C C . ALA A 1 27 ? 1.487 13.203 -4.160 1.00 0.00 98 ALA A C 6
ATOM 6432 O O . ALA A 1 27 ? 2.158 12.207 -4.428 1.00 0.00 98 ALA A O 6
ATOM 6439 N N . GLU A 1 28 ? 1.546 14.328 -4.866 1.00 0.00 99 GLU A N 6
ATOM 6440 C CA . GLU A 1 28 ? 2.422 14.457 -6.024 1.00 0.00 99 GLU A CA 6
ATOM 6441 C C . GLU A 1 28 ? 3.817 13.922 -5.713 1.00 0.00 99 GLU A C 6
ATOM 6442 O O . GLU A 1 28 ? 4.368 13.118 -6.466 1.00 0.00 99 GLU A O 6
ATOM 6454 N N . ASP A 1 29 ? 4.383 14.375 -4.600 1.00 0.00 100 ASP A N 6
ATOM 6455 C CA . ASP A 1 29 ? 5.713 13.942 -4.188 1.00 0.00 100 ASP A CA 6
ATOM 6456 C C . ASP A 1 29 ? 5.747 12.434 -3.956 1.00 0.00 100 ASP A C 6
ATOM 6457 O O . ASP A 1 29 ? 6.731 11.768 -4.279 1.00 0.00 100 ASP A O 6
ATOM 6466 N N . HIS A 1 30 ? 4.666 11.903 -3.393 1.00 0.00 101 HIS A N 6
ATOM 6467 C CA . HIS A 1 30 ? 4.572 10.474 -3.118 1.00 0.00 101 HIS A CA 6
ATOM 6468 C C . HIS A 1 30 ? 3.145 10.087 -2.740 1.00 0.00 101 HIS A C 6
ATOM 6469 O O . HIS A 1 30 ? 2.363 10.923 -2.287 1.00 0.00 101 HIS A O 6
ATOM 6484 N N . TYR A 1 31 ? 2.813 8.815 -2.930 1.00 0.00 102 TYR A N 6
ATOM 6485 C CA . TYR A 1 31 ? 1.479 8.317 -2.612 1.00 0.00 102 TYR A CA 6
ATOM 6486 C C . TYR A 1 31 ? 1.485 7.547 -1.295 1.00 0.00 102 TYR A C 6
ATOM 6487 O O . TYR A 1 31 ? 2.485 6.930 -0.927 1.00 0.00 102 TYR A O 6
ATOM 6505 N N . LEU A 1 32 ? 0.360 7.588 -0.589 1.00 0.00 103 LEU A N 6
ATOM 6506 C CA . LEU A 1 32 ? 0.233 6.895 0.688 1.00 0.00 103 LEU A CA 6
ATOM 6507 C C . LEU A 1 32 ? -0.593 5.621 0.535 1.00 0.00 103 LEU A C 6
ATOM 6508 O O . LEU A 1 32 ? -1.820 5.671 0.448 1.00 0.00 103 LEU A O 6
ATOM 6524 N N . VAL A 1 33 ? 0.088 4.480 0.506 1.00 0.00 104 VAL A N 6
ATOM 6525 C CA . VAL A 1 33 ? -0.582 3.193 0.368 1.00 0.00 104 VAL A CA 6
ATOM 6526 C C . VAL A 1 33 ? -0.457 2.368 1.644 1.00 0.00 104 VAL A C 6
ATOM 6527 O O . VAL A 1 33 ? 0.646 2.026 2.068 1.00 0.00 104 VAL A O 6
ATOM 6540 N N . GLU A 1 34 ? -1.597 2.052 2.252 1.00 0.00 105 GLU A N 6
ATOM 6541 C CA . GLU A 1 34 ? -1.614 1.268 3.481 1.00 0.00 105 GLU A CA 6
ATOM 6542 C C . GLU A 1 34 ? -1.591 -0.227 3.172 1.00 0.00 105 GLU A C 6
ATOM 6543 O O . GLU A 1 34 ? -2.555 -0.777 2.638 1.00 0.00 105 GLU A O 6
ATOM 6555 N N . VAL A 1 35 ? -0.484 -0.878 3.512 1.00 0.00 106 VAL A N 6
ATOM 6556 C CA . VAL A 1 35 ? -0.334 -2.309 3.273 1.00 0.00 106 VAL A CA 6
ATOM 6557 C C . VAL A 1 35 ? -0.272 -3.082 4.586 1.00 0.00 106 VAL A C 6
ATOM 6558 O O . VAL A 1 35 ? 0.459 -2.709 5.502 1.00 0.00 106 VAL A O 6
ATOM 6571 N N . GLU A 1 36 ? -1.044 -4.161 4.668 1.00 0.00 107 GLU A N 6
ATOM 6572 C CA . GLU A 1 36 ? -1.076 -4.987 5.869 1.00 0.00 107 GLU A CA 6
ATOM 6573 C C . GLU A 1 36 ? -1.165 -4.121 7.122 1.00 0.00 107 GLU A C 6
ATOM 6574 O O . GLU A 1 36 ? -0.631 -4.474 8.173 1.00 0.00 107 GLU A O 6
ATOM 6586 N N . GLY A 1 37 ? -1.843 -2.984 7.002 1.00 0.00 108 GLY A N 6
ATOM 6587 C CA . GLY A 1 37 ? -1.990 -2.084 8.131 1.00 0.00 108 GLY A CA 6
ATOM 6588 C C . GLY A 1 37 ? -0.736 -1.274 8.394 1.00 0.00 108 GLY A C 6
ATOM 6589 O O . GLY A 1 37 ? -0.428 -0.948 9.540 1.00 0.00 108 GLY A O 6
ATOM 6593 N N . ASP A 1 38 ? -0.010 -0.950 7.329 1.00 0.00 109 ASP A N 6
ATOM 6594 C CA . ASP A 1 38 ? 1.218 -0.173 7.450 1.00 0.00 109 ASP A CA 6
ATOM 6595 C C . ASP A 1 38 ? 1.399 0.748 6.247 1.00 0.00 109 ASP A C 6
ATOM 6596 O O . ASP A 1 38 ? 1.524 0.288 5.112 1.00 0.00 109 ASP A O 6
ATOM 6605 N N . LYS A 1 39 ? 1.410 2.052 6.503 1.00 0.00 110 LYS A N 6
ATOM 6606 C CA . LYS A 1 39 ? 1.575 3.039 5.443 1.00 0.00 110 LYS A CA 6
ATOM 6607 C C . LYS A 1 39 ? 2.946 2.911 4.788 1.00 0.00 110 LYS A C 6
ATOM 6608 O O . LYS A 1 39 ? 3.944 2.655 5.462 1.00 0.00 110 LYS A O 6
ATOM 6627 N N . TRP A 1 40 ? 2.988 3.090 3.473 1.00 0.00 111 TRP A N 6
ATOM 6628 C CA . TRP A 1 40 ? 4.239 2.996 2.728 1.00 0.00 111 TRP A CA 6
ATOM 6629 C C . TRP A 1 40 ? 4.414 4.195 1.803 1.00 0.00 111 TRP A C 6
ATOM 6630 O O . TRP A 1 40 ? 3.510 5.020 1.664 1.00 0.00 111 TRP A O 6
ATOM 6651 N N . ILE A 1 41 ? 5.580 4.286 1.174 1.00 0.00 112 ILE A N 6
ATOM 6652 C CA . ILE A 1 41 ? 5.872 5.385 0.261 1.00 0.00 112 ILE A CA 6
ATOM 6653 C C . ILE A 1 41 ? 6.030 4.883 -1.170 1.00 0.00 112 ILE A C 6
ATOM 6654 O O . ILE A 1 41 ? 7.119 4.484 -1.582 1.00 0.00 112 ILE A O 6
ATOM 6670 N N . ALA A 1 42 ? 4.936 4.908 -1.925 1.00 0.00 113 ALA A N 6
ATOM 6671 C CA . ALA A 1 42 ? 4.954 4.460 -3.311 1.00 0.00 113 ALA A CA 6
ATOM 6672 C C . ALA A 1 42 ? 4.449 5.552 -4.248 1.00 0.00 113 ALA A C 6
ATOM 6673 O O . ALA A 1 42 ? 3.818 6.515 -3.811 1.00 0.00 113 ALA A O 6
ATOM 6680 N N . TYR A 1 43 ? 4.730 5.396 -5.537 1.00 0.00 114 TYR A N 6
ATOM 6681 C CA . TYR A 1 43 ? 4.307 6.371 -6.535 1.00 0.00 114 TYR A CA 6
ATOM 6682 C C . TYR A 1 43 ? 3.789 5.676 -7.790 1.00 0.00 114 TYR A C 6
ATOM 6683 O O . TYR A 1 43 ? 4.396 4.724 -8.282 1.00 0.00 114 TYR A O 6
ATOM 6701 N N . SER A 1 44 ? 2.662 6.159 -8.304 1.00 0.00 115 SER A N 6
ATOM 6702 C CA . SER A 1 44 ? 2.059 5.583 -9.500 1.00 0.00 115 SER A CA 6
ATOM 6703 C C . SER A 1 44 ? 1.719 6.670 -10.515 1.00 0.00 115 SER A C 6
ATOM 6704 O O . SER A 1 44 ? 0.861 7.518 -10.268 1.00 0.00 115 SER A O 6
ATOM 6712 N N . ASP A 1 45 ? 2.397 6.638 -11.656 1.00 0.00 116 ASP A N 6
ATOM 6713 C CA . ASP A 1 45 ? 2.167 7.620 -12.710 1.00 0.00 116 ASP A CA 6
ATOM 6714 C C . ASP A 1 45 ? 0.674 7.794 -12.974 1.00 0.00 116 ASP A C 6
ATOM 6715 O O . ASP A 1 45 ? 0.231 8.856 -13.408 1.00 0.00 116 ASP A O 6
ATOM 6724 N N . GLU A 1 46 ? -0.095 6.742 -12.711 1.00 0.00 117 GLU A N 6
ATOM 6725 C CA . GLU A 1 46 ? -1.537 6.778 -12.923 1.00 0.00 117 GLU A CA 6
ATOM 6726 C C . GLU A 1 46 ? -2.238 7.492 -11.770 1.00 0.00 117 GLU A C 6
ATOM 6727 O O . GLU A 1 46 ? -2.196 7.039 -10.626 1.00 0.00 117 GLU A O 6
ATOM 6739 N N . LYS A 1 47 ? -2.883 8.611 -12.080 1.00 0.00 118 LYS A N 6
ATOM 6740 C CA . LYS A 1 47 ? -3.594 9.389 -11.073 1.00 0.00 118 LYS A CA 6
ATOM 6741 C C . LYS A 1 47 ? -4.579 8.514 -10.305 1.00 0.00 118 LYS A C 6
ATOM 6742 O O . LYS A 1 47 ? -5.688 8.251 -10.773 1.00 0.00 118 LYS A O 6
ATOM 6761 N N . LEU A 1 48 ? -4.169 8.065 -9.124 1.00 0.00 119 LEU A N 6
ATOM 6762 C CA . LEU A 1 48 ? -5.016 7.220 -8.290 1.00 0.00 119 LEU A CA 6
ATOM 6763 C C . LEU A 1 48 ? -6.076 8.051 -7.573 1.00 0.00 119 LEU A C 6
ATOM 6764 O O . LEU A 1 48 ? -6.011 9.280 -7.559 1.00 0.00 119 LEU A O 6
ATOM 6780 N N . SER A 1 49 ? -7.050 7.370 -6.977 1.00 0.00 120 SER A N 6
ATOM 6781 C CA . SER A 1 49 ? -8.126 8.045 -6.260 1.00 0.00 120 SER A CA 6
ATOM 6782 C C . SER A 1 49 ? -8.284 7.472 -4.855 1.00 0.00 120 SER A C 6
ATOM 6783 O O . SER A 1 49 ? -8.185 6.262 -4.650 1.00 0.00 120 SER A O 6
ATOM 6791 N N . LEU A 1 50 ? -8.532 8.350 -3.889 1.00 0.00 121 LEU A N 6
ATOM 6792 C CA . LEU A 1 50 ? -8.705 7.934 -2.502 1.00 0.00 121 LEU A CA 6
ATOM 6793 C C . LEU A 1 50 ? -9.762 6.840 -2.390 1.00 0.00 121 LEU A C 6
ATOM 6794 O O . LEU A 1 50 ? -10.917 7.037 -2.766 1.00 0.00 121 LEU A O 6
ATOM 6810 N N . GLY A 1 51 ? -9.359 5.686 -1.867 1.00 0.00 122 GLY A N 6
ATOM 6811 C CA . GLY A 1 51 ? -10.284 4.578 -1.713 1.00 0.00 122 GLY A CA 6
ATOM 6812 C C . GLY A 1 51 ? -10.162 3.561 -2.830 1.00 0.00 122 GLY A C 6
ATOM 6813 O O . GLY A 1 51 ? -10.965 2.632 -2.922 1.00 0.00 122 GLY A O 6
ATOM 6817 N N . ASP A 1 52 ? -9.157 3.736 -3.681 1.00 0.00 123 ASP A N 6
ATOM 6818 C CA . ASP A 1 52 ? -8.933 2.826 -4.798 1.00 0.00 123 ASP A CA 6
ATOM 6819 C C . ASP A 1 52 ? -7.986 1.699 -4.399 1.00 0.00 123 ASP A C 6
ATOM 6820 O O . ASP A 1 52 ? -6.956 1.935 -3.766 1.00 0.00 123 ASP A O 6
ATOM 6829 N N . ARG A 1 53 ? -8.341 0.474 -4.771 1.00 0.00 124 ARG A N 6
ATOM 6830 C CA . ARG A 1 53 ? -7.524 -0.690 -4.450 1.00 0.00 124 ARG A CA 6
ATOM 6831 C C . ARG A 1 53 ? -6.361 -0.824 -5.429 1.00 0.00 124 ARG A C 6
ATOM 6832 O O . ARG A 1 53 ? -6.507 -0.563 -6.623 1.00 0.00 124 ARG A O 6
ATOM 6853 N N . VAL A 1 54 ? -5.205 -1.232 -4.914 1.00 0.00 125 VAL A N 6
ATOM 6854 C CA . VAL A 1 54 ? -4.017 -1.402 -5.742 1.00 0.00 125 VAL A CA 6
ATOM 6855 C C . VAL A 1 54 ? -3.162 -2.562 -5.246 1.00 0.00 125 VAL A C 6
ATOM 6856 O O . VAL A 1 54 ? -3.212 -2.925 -4.071 1.00 0.00 125 VAL A O 6
ATOM 6869 N N . MET A 1 55 ? -2.378 -3.141 -6.150 1.00 0.00 126 MET A N 6
ATOM 6870 C CA . MET A 1 55 ? -1.510 -4.261 -5.803 1.00 0.00 126 MET A CA 6
ATOM 6871 C C . MET A 1 55 ? -0.052 -3.933 -6.109 1.00 0.00 126 MET A C 6
ATOM 6872 O O . MET A 1 55 ? 0.250 -3.265 -7.098 1.00 0.00 126 MET A O 6
ATOM 6886 N N . VAL A 1 56 ? 0.848 -4.409 -5.255 1.00 0.00 127 VAL A N 6
ATOM 6887 C CA . VAL A 1 56 ? 2.275 -4.167 -5.435 1.00 0.00 127 VAL A CA 6
ATOM 6888 C C . VAL A 1 56 ? 2.848 -5.054 -6.535 1.00 0.00 127 VAL A C 6
ATOM 6889 O O . VAL A 1 56 ? 2.836 -6.280 -6.429 1.00 0.00 127 VAL A O 6
ATOM 6902 N N . VAL A 1 57 ? 3.350 -4.425 -7.593 1.00 0.00 128 VAL A N 6
ATOM 6903 C CA . VAL A 1 57 ? 3.930 -5.156 -8.713 1.00 0.00 128 VAL A CA 6
ATOM 6904 C C . VAL A 1 57 ? 5.438 -5.311 -8.547 1.00 0.00 128 VAL A C 6
ATOM 6905 O O . VAL A 1 57 ? 6.037 -6.251 -9.069 1.00 0.00 128 VAL A O 6
ATOM 6918 N N . ASP A 1 58 ? 6.045 -4.381 -7.818 1.00 0.00 129 ASP A N 6
ATOM 6919 C CA . ASP A 1 58 ? 7.484 -4.415 -7.581 1.00 0.00 129 ASP A CA 6
ATOM 6920 C C . ASP A 1 58 ? 7.844 -3.645 -6.315 1.00 0.00 129 ASP A C 6
ATOM 6921 O O . ASP A 1 58 ? 7.056 -2.839 -5.819 1.00 0.00 129 ASP A O 6
ATOM 6930 N N . VAL A 1 59 ? 9.041 -3.898 -5.794 1.00 0.00 130 VAL A N 6
ATOM 6931 C CA . VAL A 1 59 ? 9.506 -3.228 -4.585 1.00 0.00 130 VAL A CA 6
ATOM 6932 C C . VAL A 1 59 ? 11.007 -2.968 -4.645 1.00 0.00 130 VAL A C 6
ATOM 6933 O O . VAL A 1 59 ? 11.766 -3.769 -5.190 1.00 0.00 130 VAL A O 6
ATOM 6946 N N . ASP A 1 60 ? 11.429 -1.843 -4.079 1.00 0.00 131 ASP A N 6
ATOM 6947 C CA . ASP A 1 60 ? 12.841 -1.476 -4.065 1.00 0.00 131 ASP A CA 6
ATOM 6948 C C . ASP A 1 60 ? 13.304 -1.151 -2.649 1.00 0.00 131 ASP A C 6
ATOM 6949 O O . ASP A 1 60 ? 14.324 -0.491 -2.454 1.00 0.00 131 ASP A O 6
ATOM 6958 N N . GLY A 1 61 ? 12.546 -1.619 -1.661 1.00 0.00 132 GLY A N 6
ATOM 6959 C CA . GLY A 1 61 ? 12.895 -1.366 -0.275 1.00 0.00 132 GLY A CA 6
ATOM 6960 C C . GLY A 1 61 ? 11.804 -0.623 0.470 1.00 0.00 132 GLY A C 6
ATOM 6961 O O . GLY A 1 61 ? 11.004 -1.230 1.184 1.00 0.00 132 GLY A O 6
ATOM 6965 N N . LEU A 1 62 ? 11.772 0.695 0.308 1.00 0.00 133 LEU A N 6
ATOM 6966 C CA . LEU A 1 62 ? 10.772 1.524 0.973 1.00 0.00 133 LEU A CA 6
ATOM 6967 C C . LEU A 1 62 ? 9.662 1.919 0.006 1.00 0.00 133 LEU A C 6
ATOM 6968 O O . LEU A 1 62 ? 8.658 2.511 0.403 1.00 0.00 133 LEU A O 6
ATOM 6984 N N . LYS A 1 63 ? 9.847 1.586 -1.267 1.00 0.00 134 LYS A N 6
ATOM 6985 C CA . LYS A 1 63 ? 8.860 1.902 -2.293 1.00 0.00 134 LYS A CA 6
ATOM 6986 C C . LYS A 1 63 ? 8.178 0.636 -2.802 1.00 0.00 134 LYS A C 6
ATOM 6987 O O . LYS A 1 63 ? 8.800 -0.424 -2.889 1.00 0.00 134 LYS A O 6
ATOM 7006 N N . LEU A 1 64 ? 6.899 0.752 -3.138 1.00 0.00 135 LEU A N 6
ATOM 7007 C CA . LEU A 1 64 ? 6.133 -0.384 -3.640 1.00 0.00 135 LEU A CA 6
ATOM 7008 C C . LEU A 1 64 ? 5.302 0.015 -4.855 1.00 0.00 135 LEU A C 6
ATOM 7009 O O . LEU A 1 64 ? 4.163 0.464 -4.722 1.00 0.00 135 LEU A O 6
ATOM 7025 N N . LYS A 1 65 ? 5.877 -0.155 -6.041 1.00 0.00 136 LYS A N 6
ATOM 7026 C CA . LYS A 1 65 ? 5.189 0.183 -7.281 1.00 0.00 136 LYS A CA 6
ATOM 7027 C C . LYS A 1 65 ? 3.825 -0.495 -7.349 1.00 0.00 136 LYS A C 6
ATOM 7028 O O . LYS A 1 65 ? 3.729 -1.692 -7.623 1.00 0.00 136 LYS A O 6
ATOM 7047 N N . VAL A 1 66 ? 2.772 0.276 -7.099 1.00 0.00 137 VAL A N 6
ATOM 7048 C CA . VAL A 1 66 ? 1.413 -0.250 -7.135 1.00 0.00 137 VAL A CA 6
ATOM 7049 C C . VAL A 1 66 ? 0.716 0.117 -8.441 1.00 0.00 137 VAL A C 6
ATOM 7050 O O . VAL A 1 66 ? 1.066 1.103 -9.089 1.00 0.00 137 VAL A O 6
ATOM 7063 N N . LYS A 1 67 ? -0.274 -0.684 -8.821 1.00 0.00 138 LYS A N 6
ATOM 7064 C CA . LYS A 1 67 ? -1.023 -0.445 -10.049 1.00 0.00 138 LYS A CA 6
ATOM 7065 C C . LYS A 1 67 ? -2.515 -0.675 -9.830 1.00 0.00 138 LYS A C 6
ATOM 7066 O O . LYS A 1 67 ? -2.911 -1.546 -9.055 1.00 0.00 138 LYS A O 6
ATOM 7085 N N . ARG A 1 68 ? -3.338 0.110 -10.518 1.00 0.00 139 ARG A N 6
ATOM 7086 C CA . ARG A 1 68 ? -4.786 -0.009 -10.398 1.00 0.00 139 ARG A CA 6
ATOM 7087 C C . ARG A 1 68 ? -5.247 -1.417 -10.760 1.00 0.00 139 ARG A C 6
ATOM 7088 O O . ARG A 1 68 ? -4.920 -1.933 -11.829 1.00 0.00 139 ARG A O 6
ATOM 7109 N N . ILE A 1 69 ? -6.009 -2.034 -9.862 1.00 0.00 140 ILE A N 6
ATOM 7110 C CA . ILE A 1 69 ? -6.515 -3.382 -10.087 1.00 0.00 140 ILE A CA 6
ATOM 7111 C C . ILE A 1 69 ? -8.034 -3.427 -9.960 1.00 0.00 140 ILE A C 6
ATOM 7112 O O . ILE A 1 69 ? -8.627 -2.805 -9.078 1.00 0.00 140 ILE A O 6
ATOM 7128 N N . PRO A 1 70 ? -8.681 -4.182 -10.860 1.00 0.00 141 PRO A N 6
ATOM 7129 C CA . PRO A 1 70 ? -10.139 -4.328 -10.869 1.00 0.00 141 PRO A CA 6
ATOM 7130 C C . PRO A 1 70 ? -10.648 -5.137 -9.680 1.00 0.00 141 PRO A C 6
ATOM 7131 O O . PRO A 1 70 ? -9.980 -6.045 -9.185 1.00 0.00 141 PRO A O 6
ATOM 7142 N N . PRO A 1 71 ? -11.858 -4.802 -9.210 1.00 0.00 142 PRO A N 6
ATOM 7143 C CA . PRO A 1 71 ? -12.483 -5.486 -8.074 1.00 0.00 142 PRO A CA 6
ATOM 7144 C C . PRO A 1 71 ? -12.902 -6.912 -8.415 1.00 0.00 142 PRO A C 6
ATOM 7145 O O . PRO A 1 71 ? -12.630 -7.403 -9.510 1.00 0.00 142 PRO A O 6
ATOM 7156 N N . GLN A 1 72 ? -13.565 -7.571 -7.470 1.00 0.00 143 GLN A N 6
ATOM 7157 C CA . GLN A 1 72 ? -14.020 -8.942 -7.672 1.00 0.00 143 GLN A CA 6
ATOM 7158 C C . GLN A 1 72 ? -15.532 -8.990 -7.865 1.00 0.00 143 GLN A C 6
ATOM 7159 O O . GLN A 1 72 ? -16.055 -9.880 -8.538 1.00 0.00 143 GLN A O 6
ATOM 7173 N N . LEU A 1 73 ? -16.230 -8.028 -7.272 1.00 0.00 144 LEU A N 6
ATOM 7174 C CA . LEU A 1 73 ? -17.684 -7.960 -7.379 1.00 0.00 144 LEU A CA 6
ATOM 7175 C C . LEU A 1 73 ? -18.103 -7.216 -8.643 1.00 0.00 144 LEU A C 6
ATOM 7176 O O . LEU A 1 73 ? -19.110 -6.510 -8.653 1.00 0.00 144 LEU A O 6
ATOM 7192 N N . GLU A 1 74 ? -17.324 -7.383 -9.707 1.00 0.00 145 GLU A N 6
ATOM 7193 C CA . GLU A 1 74 ? -17.616 -6.728 -10.977 1.00 0.00 145 GLU A CA 6
ATOM 7194 C C . GLU A 1 74 ? -17.896 -7.757 -12.068 1.00 0.00 145 GLU A C 6
ATOM 7195 O O . GLU A 1 74 ? -16.989 -8.178 -12.785 1.00 0.00 145 GLU A O 6
ATOM 7207 N N . ARG A 1 1 ? 7.252 -19.183 9.665 1.00 0.00 72 ARG A N 7
ATOM 7208 C CA . ARG A 1 1 ? 5.936 -19.592 10.143 1.00 0.00 72 ARG A CA 7
ATOM 7209 C C . ARG A 1 1 ? 4.902 -18.500 9.887 1.00 0.00 72 ARG A C 7
ATOM 7210 O O . ARG A 1 1 ? 5.042 -17.375 10.366 1.00 0.00 72 ARG A O 7
ATOM 7231 N N . ARG A 1 2 ? 3.864 -18.841 9.130 1.00 0.00 73 ARG A N 7
ATOM 7232 C CA . ARG A 1 2 ? 2.807 -17.890 8.810 1.00 0.00 73 ARG A CA 7
ATOM 7233 C C . ARG A 1 2 ? 2.373 -17.120 10.053 1.00 0.00 73 ARG A C 7
ATOM 7234 O O . ARG A 1 2 ? 1.903 -15.986 9.960 1.00 0.00 73 ARG A O 7
ATOM 7255 N N . GLU A 1 3 ? 2.534 -17.744 11.216 1.00 0.00 74 GLU A N 7
ATOM 7256 C CA . GLU A 1 3 ? 2.158 -17.117 12.477 1.00 0.00 74 GLU A CA 7
ATOM 7257 C C . GLU A 1 3 ? 3.058 -15.924 12.782 1.00 0.00 74 GLU A C 7
ATOM 7258 O O . GLU A 1 3 ? 4.270 -15.974 12.567 1.00 0.00 74 GLU A O 7
ATOM 7270 N N . THR A 1 4 ? 2.458 -14.849 13.284 1.00 0.00 75 THR A N 7
ATOM 7271 C CA . THR A 1 4 ? 3.203 -13.642 13.617 1.00 0.00 75 THR A CA 7
ATOM 7272 C C . THR A 1 4 ? 2.521 -12.866 14.738 1.00 0.00 75 THR A C 7
ATOM 7273 O O . THR A 1 4 ? 1.401 -12.379 14.579 1.00 0.00 75 THR A O 7
ATOM 7284 N N . THR A 1 5 ? 3.204 -12.753 15.873 1.00 0.00 76 THR A N 7
ATOM 7285 C CA . THR A 1 5 ? 2.663 -12.036 17.021 1.00 0.00 76 THR A CA 7
ATOM 7286 C C . THR A 1 5 ? 3.468 -10.774 17.310 1.00 0.00 76 THR A C 7
ATOM 7287 O O . THR A 1 5 ? 2.905 -9.721 17.610 1.00 0.00 76 THR A O 7
ATOM 7298 N N . ASP A 1 6 ? 4.789 -10.886 17.218 1.00 0.00 77 ASP A N 7
ATOM 7299 C CA . ASP A 1 6 ? 5.672 -9.753 17.468 1.00 0.00 77 ASP A CA 7
ATOM 7300 C C . ASP A 1 6 ? 6.649 -9.560 16.312 1.00 0.00 77 ASP A C 7
ATOM 7301 O O . ASP A 1 6 ? 7.521 -10.397 16.078 1.00 0.00 77 ASP A O 7
ATOM 7310 N N . ILE A 1 7 ? 6.495 -8.454 15.593 1.00 0.00 78 ILE A N 7
ATOM 7311 C CA . ILE A 1 7 ? 7.363 -8.152 14.461 1.00 0.00 78 ILE A CA 7
ATOM 7312 C C . ILE A 1 7 ? 8.819 -8.038 14.901 1.00 0.00 78 ILE A C 7
ATOM 7313 O O . ILE A 1 7 ? 9.716 -8.586 14.262 1.00 0.00 78 ILE A O 7
ATOM 7329 N N . GLY A 1 8 ? 9.046 -7.322 15.998 1.00 0.00 79 GLY A N 7
ATOM 7330 C CA . GLY A 1 8 ? 10.394 -7.150 16.506 1.00 0.00 79 GLY A CA 7
ATOM 7331 C C . GLY A 1 8 ? 10.759 -5.692 16.702 1.00 0.00 79 GLY A C 7
ATOM 7332 O O . GLY A 1 8 ? 10.823 -5.207 17.831 1.00 0.00 79 GLY A O 7
ATOM 7336 N N . GLY A 1 9 ? 10.999 -4.990 15.599 1.00 0.00 80 GLY A N 7
ATOM 7337 C CA . GLY A 1 9 ? 11.358 -3.586 15.677 1.00 0.00 80 GLY A CA 7
ATOM 7338 C C . GLY A 1 9 ? 11.431 -2.930 14.312 1.00 0.00 80 GLY A C 7
ATOM 7339 O O . GLY A 1 9 ? 12.433 -3.053 13.609 1.00 0.00 80 GLY A O 7
ATOM 7343 N N . GLY A 1 10 ? 10.365 -2.230 13.935 1.00 0.00 81 GLY A N 7
ATOM 7344 C CA . GLY A 1 10 ? 10.333 -1.564 12.646 1.00 0.00 81 GLY A CA 7
ATOM 7345 C C . GLY A 1 10 ? 9.135 -1.973 11.812 1.00 0.00 81 GLY A C 7
ATOM 7346 O O . GLY A 1 10 ? 8.737 -3.138 11.812 1.00 0.00 81 GLY A O 7
ATOM 7350 N N . LYS A 1 11 ? 8.556 -1.012 11.100 1.00 0.00 82 LYS A N 7
ATOM 7351 C CA . LYS A 1 11 ? 7.396 -1.277 10.257 1.00 0.00 82 LYS A CA 7
ATOM 7352 C C . LYS A 1 11 ? 7.825 -1.668 8.847 1.00 0.00 82 LYS A C 7
ATOM 7353 O O . LYS A 1 11 ? 7.176 -1.302 7.866 1.00 0.00 82 LYS A O 7
ATOM 7372 N N . TYR A 1 12 ? 8.921 -2.413 8.752 1.00 0.00 83 TYR A N 7
ATOM 7373 C CA . TYR A 1 12 ? 9.437 -2.852 7.461 1.00 0.00 83 TYR A CA 7
ATOM 7374 C C . TYR A 1 12 ? 9.457 -4.375 7.371 1.00 0.00 83 TYR A C 7
ATOM 7375 O O . TYR A 1 12 ? 10.221 -5.041 8.071 1.00 0.00 83 TYR A O 7
ATOM 7393 N N . THR A 1 13 ? 8.610 -4.921 6.504 1.00 0.00 84 THR A N 7
ATOM 7394 C CA . THR A 1 13 ? 8.528 -6.365 6.322 1.00 0.00 84 THR A CA 7
ATOM 7395 C C . THR A 1 13 ? 9.144 -6.787 4.993 1.00 0.00 84 THR A C 7
ATOM 7396 O O . THR A 1 13 ? 9.598 -7.921 4.840 1.00 0.00 84 THR A O 7
ATOM 7407 N N . PHE A 1 14 ? 9.158 -5.867 4.033 1.00 0.00 85 PHE A N 7
ATOM 7408 C CA . PHE A 1 14 ? 9.719 -6.145 2.716 1.00 0.00 85 PHE A CA 7
ATOM 7409 C C . PHE A 1 14 ? 8.984 -7.301 2.045 1.00 0.00 85 PHE A C 7
ATOM 7410 O O . PHE A 1 14 ? 9.596 -8.136 1.380 1.00 0.00 85 PHE A O 7
ATOM 7427 N N . GLU A 1 15 ? 7.667 -7.342 2.224 1.00 0.00 86 GLU A N 7
ATOM 7428 C CA . GLU A 1 15 ? 6.849 -8.396 1.637 1.00 0.00 86 GLU A CA 7
ATOM 7429 C C . GLU A 1 15 ? 5.734 -7.805 0.778 1.00 0.00 86 GLU A C 7
ATOM 7430 O O . GLU A 1 15 ? 5.117 -8.505 -0.026 1.00 0.00 86 GLU A O 7
ATOM 7442 N N . LEU A 1 16 ? 5.481 -6.513 0.955 1.00 0.00 87 LEU A N 7
ATOM 7443 C CA . LEU A 1 16 ? 4.440 -5.827 0.198 1.00 0.00 87 LEU A CA 7
ATOM 7444 C C . LEU A 1 16 ? 4.381 -6.342 -1.236 1.00 0.00 87 LEU A C 7
ATOM 7445 O O . LEU A 1 16 ? 3.305 -6.446 -1.827 1.00 0.00 87 LEU A O 7
ATOM 7461 N N . LYS A 1 17 ? 5.544 -6.667 -1.792 1.00 0.00 88 LYS A N 7
ATOM 7462 C CA . LYS A 1 17 ? 5.626 -7.175 -3.156 1.00 0.00 88 LYS A CA 7
ATOM 7463 C C . LYS A 1 17 ? 4.572 -8.251 -3.399 1.00 0.00 88 LYS A C 7
ATOM 7464 O O . LYS A 1 17 ? 4.665 -9.356 -2.867 1.00 0.00 88 LYS A O 7
ATOM 7483 N N . GLY A 1 18 ? 3.571 -7.920 -4.209 1.00 0.00 89 GLY A N 7
ATOM 7484 C CA . GLY A 1 18 ? 2.515 -8.870 -4.510 1.00 0.00 89 GLY A CA 7
ATOM 7485 C C . GLY A 1 18 ? 1.263 -8.623 -3.692 1.00 0.00 89 GLY A C 7
ATOM 7486 O O . GLY A 1 18 ? 0.147 -8.789 -4.186 1.00 0.00 89 GLY A O 7
ATOM 7490 N N . LYS A 1 19 ? 1.446 -8.226 -2.438 1.00 0.00 90 LYS A N 7
ATOM 7491 C CA . LYS A 1 19 ? 0.322 -7.956 -1.548 1.00 0.00 90 LYS A CA 7
ATOM 7492 C C . LYS A 1 19 ? -0.537 -6.817 -2.088 1.00 0.00 90 LYS A C 7
ATOM 7493 O O . LYS A 1 19 ? -0.074 -6.000 -2.884 1.00 0.00 90 LYS A O 7
ATOM 7512 N N . VAL A 1 20 ? -1.790 -6.767 -1.648 1.00 0.00 91 VAL A N 7
ATOM 7513 C CA . VAL A 1 20 ? -2.713 -5.726 -2.084 1.00 0.00 91 VAL A CA 7
ATOM 7514 C C . VAL A 1 20 ? -3.052 -4.777 -0.940 1.00 0.00 91 VAL A C 7
ATOM 7515 O O . VAL A 1 20 ? -3.433 -5.209 0.147 1.00 0.00 91 VAL A O 7
ATOM 7528 N N . GLY A 1 21 ? -2.911 -3.479 -1.193 1.00 0.00 92 GLY A N 7
ATOM 7529 C CA . GLY A 1 21 ? -3.207 -2.489 -0.175 1.00 0.00 92 GLY A CA 7
ATOM 7530 C C . GLY A 1 21 ? -4.379 -1.604 -0.550 1.00 0.00 92 GLY A C 7
ATOM 7531 O O . GLY A 1 21 ? -5.167 -1.945 -1.433 1.00 0.00 92 GLY A O 7
ATOM 7535 N N . LYS A 1 22 ? -4.496 -0.464 0.122 1.00 0.00 93 LYS A N 7
ATOM 7536 C CA . LYS A 1 22 ? -5.581 0.474 -0.144 1.00 0.00 93 LYS A CA 7
ATOM 7537 C C . LYS A 1 22 ? -5.083 1.914 -0.080 1.00 0.00 93 LYS A C 7
ATOM 7538 O O . LYS A 1 22 ? -4.578 2.362 0.949 1.00 0.00 93 LYS A O 7
ATOM 7557 N N . VAL A 1 23 ? -5.230 2.636 -1.187 1.00 0.00 94 VAL A N 7
ATOM 7558 C CA . VAL A 1 23 ? -4.797 4.027 -1.255 1.00 0.00 94 VAL A CA 7
ATOM 7559 C C . VAL A 1 23 ? -5.501 4.874 -0.200 1.00 0.00 94 VAL A C 7
ATOM 7560 O O . VAL A 1 23 ? -6.726 4.993 -0.200 1.00 0.00 94 VAL A O 7
ATOM 7573 N N . VAL A 1 24 ? -4.717 5.461 0.699 1.00 0.00 95 VAL A N 7
ATOM 7574 C CA . VAL A 1 24 ? -5.264 6.299 1.759 1.00 0.00 95 VAL A CA 7
ATOM 7575 C C . VAL A 1 24 ? -5.161 7.777 1.400 1.00 0.00 95 VAL A C 7
ATOM 7576 O O . VAL A 1 24 ? -6.099 8.546 1.612 1.00 0.00 95 VAL A O 7
ATOM 7589 N N . LYS A 1 25 ? -4.015 8.169 0.855 1.00 0.00 96 LYS A N 7
ATOM 7590 C CA . LYS A 1 25 ? -3.788 9.555 0.464 1.00 0.00 96 LYS A CA 7
ATOM 7591 C C . LYS A 1 25 ? -2.898 9.633 -0.773 1.00 0.00 96 LYS A C 7
ATOM 7592 O O . LYS A 1 25 ? -2.115 8.721 -1.044 1.00 0.00 96 LYS A O 7
ATOM 7611 N N . ILE A 1 26 ? -3.022 10.726 -1.517 1.00 0.00 97 ILE A N 7
ATOM 7612 C CA . ILE A 1 26 ? -2.226 10.923 -2.723 1.00 0.00 97 ILE A CA 7
ATOM 7613 C C . ILE A 1 26 ? -1.451 12.234 -2.662 1.00 0.00 97 ILE A C 7
ATOM 7614 O O . ILE A 1 26 ? -1.917 13.217 -2.086 1.00 0.00 97 ILE A O 7
ATOM 7630 N N . ALA A 1 27 ? -0.264 12.242 -3.261 1.00 0.00 98 ALA A N 7
ATOM 7631 C CA . ALA A 1 27 ? 0.575 13.434 -3.279 1.00 0.00 98 ALA A CA 7
ATOM 7632 C C . ALA A 1 27 ? 1.596 13.370 -4.409 1.00 0.00 98 ALA A C 7
ATOM 7633 O O . ALA A 1 27 ? 2.287 12.366 -4.577 1.00 0.00 98 ALA A O 7
ATOM 7640 N N . GLU A 1 28 ? 1.684 14.448 -5.183 1.00 0.00 99 GLU A N 7
ATOM 7641 C CA . GLU A 1 28 ? 2.620 14.512 -6.299 1.00 0.00 99 GLU A CA 7
ATOM 7642 C C . GLU A 1 28 ? 3.990 13.977 -5.891 1.00 0.00 99 GLU A C 7
ATOM 7643 O O . GLU A 1 28 ? 4.580 13.154 -6.591 1.00 0.00 99 GLU A O 7
ATOM 7655 N N . ASP A 1 29 ? 4.490 14.451 -4.755 1.00 0.00 100 ASP A N 7
ATOM 7656 C CA . ASP A 1 29 ? 5.789 14.021 -4.253 1.00 0.00 100 ASP A CA 7
ATOM 7657 C C . ASP A 1 29 ? 5.807 12.515 -4.010 1.00 0.00 100 ASP A C 7
ATOM 7658 O O . ASP A 1 29 ? 6.817 11.849 -4.241 1.00 0.00 100 ASP A O 7
ATOM 7667 N N . HIS A 1 30 ? 4.682 11.983 -3.542 1.00 0.00 101 HIS A N 7
ATOM 7668 C CA . HIS A 1 30 ? 4.568 10.555 -3.268 1.00 0.00 101 HIS A CA 7
ATOM 7669 C C . HIS A 1 30 ? 3.133 10.184 -2.906 1.00 0.00 101 HIS A C 7
ATOM 7670 O O . HIS A 1 30 ? 2.335 11.043 -2.529 1.00 0.00 101 HIS A O 7
ATOM 7685 N N . TYR A 1 31 ? 2.811 8.901 -3.024 1.00 0.00 102 TYR A N 7
ATOM 7686 C CA . TYR A 1 31 ? 1.471 8.417 -2.712 1.00 0.00 102 TYR A CA 7
ATOM 7687 C C . TYR A 1 31 ? 1.476 7.584 -1.434 1.00 0.00 102 TYR A C 7
ATOM 7688 O O . TYR A 1 31 ? 2.442 6.877 -1.143 1.00 0.00 102 TYR A O 7
ATOM 7706 N N . LEU A 1 32 ? 0.390 7.671 -0.674 1.00 0.00 103 LEU A N 7
ATOM 7707 C CA . LEU A 1 32 ? 0.267 6.925 0.574 1.00 0.00 103 LEU A CA 7
ATOM 7708 C C . LEU A 1 32 ? -0.603 5.687 0.384 1.00 0.00 103 LEU A C 7
ATOM 7709 O O . LEU A 1 32 ? -1.782 5.789 0.046 1.00 0.00 103 LEU A O 7
ATOM 7725 N N . VAL A 1 33 ? -0.013 4.516 0.606 1.00 0.00 104 VAL A N 7
ATOM 7726 C CA . VAL A 1 33 ? -0.735 3.257 0.463 1.00 0.00 104 VAL A CA 7
ATOM 7727 C C . VAL A 1 33 ? -0.628 2.415 1.729 1.00 0.00 104 VAL A C 7
ATOM 7728 O O . VAL A 1 33 ? 0.469 2.053 2.154 1.00 0.00 104 VAL A O 7
ATOM 7741 N N . GLU A 1 34 ? -1.774 2.107 2.327 1.00 0.00 105 GLU A N 7
ATOM 7742 C CA . GLU A 1 34 ? -1.808 1.308 3.546 1.00 0.00 105 GLU A CA 7
ATOM 7743 C C . GLU A 1 34 ? -1.804 -0.183 3.219 1.00 0.00 105 GLU A C 7
ATOM 7744 O O . GLU A 1 34 ? -2.807 -0.732 2.762 1.00 0.00 105 GLU A O 7
ATOM 7756 N N . VAL A 1 35 ? -0.669 -0.832 3.455 1.00 0.00 106 VAL A N 7
ATOM 7757 C CA . VAL A 1 35 ? -0.533 -2.258 3.187 1.00 0.00 106 VAL A CA 7
ATOM 7758 C C . VAL A 1 35 ? -0.556 -3.065 4.480 1.00 0.00 106 VAL A C 7
ATOM 7759 O O . VAL A 1 35 ? 0.151 -2.746 5.435 1.00 0.00 106 VAL A O 7
ATOM 7772 N N . GLU A 1 36 ? -1.374 -4.113 4.503 1.00 0.00 107 GLU A N 7
ATOM 7773 C CA . GLU A 1 36 ? -1.489 -4.966 5.680 1.00 0.00 107 GLU A CA 7
ATOM 7774 C C . GLU A 1 36 ? -1.559 -4.129 6.954 1.00 0.00 107 GLU A C 7
ATOM 7775 O O . GLU A 1 36 ? -0.999 -4.499 7.985 1.00 0.00 107 GLU A O 7
ATOM 7787 N N . GLY A 1 37 ? -2.252 -2.997 6.874 1.00 0.00 108 GLY A N 7
ATOM 7788 C CA . GLY A 1 37 ? -2.383 -2.124 8.025 1.00 0.00 108 GLY A CA 7
ATOM 7789 C C . GLY A 1 37 ? -1.107 -1.363 8.324 1.00 0.00 108 GLY A C 7
ATOM 7790 O O . GLY A 1 37 ? -0.796 -1.090 9.484 1.00 0.00 108 GLY A O 7
ATOM 7794 N N . ASP A 1 38 ? -0.366 -1.020 7.276 1.00 0.00 109 ASP A N 7
ATOM 7795 C CA . ASP A 1 38 ? 0.884 -0.285 7.432 1.00 0.00 109 ASP A CA 7
ATOM 7796 C C . ASP A 1 38 ? 1.102 0.671 6.263 1.00 0.00 109 ASP A C 7
ATOM 7797 O O . ASP A 1 38 ? 1.227 0.246 5.114 1.00 0.00 109 ASP A O 7
ATOM 7806 N N . LYS A 1 39 ? 1.145 1.964 6.564 1.00 0.00 110 LYS A N 7
ATOM 7807 C CA . LYS A 1 39 ? 1.347 2.982 5.539 1.00 0.00 110 LYS A CA 7
ATOM 7808 C C . LYS A 1 39 ? 2.653 2.745 4.787 1.00 0.00 110 LYS A C 7
ATOM 7809 O O . LYS A 1 39 ? 3.630 2.264 5.359 1.00 0.00 110 LYS A O 7
ATOM 7828 N N . TRP A 1 40 ? 2.662 3.089 3.505 1.00 0.00 111 TRP A N 7
ATOM 7829 C CA . TRP A 1 40 ? 3.849 2.914 2.675 1.00 0.00 111 TRP A CA 7
ATOM 7830 C C . TRP A 1 40 ? 4.019 4.086 1.715 1.00 0.00 111 TRP A C 7
ATOM 7831 O O . TRP A 1 40 ? 3.158 4.963 1.634 1.00 0.00 111 TRP A O 7
ATOM 7852 N N . ILE A 1 41 ? 5.132 4.095 0.990 1.00 0.00 112 ILE A N 7
ATOM 7853 C CA . ILE A 1 41 ? 5.413 5.160 0.035 1.00 0.00 112 ILE A CA 7
ATOM 7854 C C . ILE A 1 41 ? 5.538 4.609 -1.381 1.00 0.00 112 ILE A C 7
ATOM 7855 O O . ILE A 1 41 ? 6.579 4.073 -1.760 1.00 0.00 112 ILE A O 7
ATOM 7871 N N . ALA A 1 42 ? 4.470 4.746 -2.160 1.00 0.00 113 ALA A N 7
ATOM 7872 C CA . ALA A 1 42 ? 4.462 4.266 -3.536 1.00 0.00 113 ALA A CA 7
ATOM 7873 C C . ALA A 1 42 ? 4.204 5.407 -4.515 1.00 0.00 113 ALA A C 7
ATOM 7874 O O . ALA A 1 42 ? 3.662 6.447 -4.141 1.00 0.00 113 ALA A O 7
ATOM 7881 N N . TYR A 1 43 ? 4.597 5.205 -5.767 1.00 0.00 114 TYR A N 7
ATOM 7882 C CA . TYR A 1 43 ? 4.412 6.219 -6.799 1.00 0.00 114 TYR A CA 7
ATOM 7883 C C . TYR A 1 43 ? 3.781 5.615 -8.050 1.00 0.00 114 TYR A C 7
ATOM 7884 O O . TYR A 1 43 ? 4.282 4.634 -8.600 1.00 0.00 114 TYR A O 7
ATOM 7902 N N . SER A 1 44 ? 2.677 6.208 -8.493 1.00 0.00 115 SER A N 7
ATOM 7903 C CA . SER A 1 44 ? 1.975 5.728 -9.677 1.00 0.00 115 SER A CA 7
ATOM 7904 C C . SER A 1 44 ? 1.914 6.811 -10.750 1.00 0.00 115 SER A C 7
ATOM 7905 O O . SER A 1 44 ? 1.563 7.957 -10.471 1.00 0.00 115 SER A O 7
ATOM 7913 N N . ASP A 1 45 ? 2.259 6.439 -11.978 1.00 0.00 116 ASP A N 7
ATOM 7914 C CA . ASP A 1 45 ? 2.243 7.377 -13.094 1.00 0.00 116 ASP A CA 7
ATOM 7915 C C . ASP A 1 45 ? 0.817 7.812 -13.418 1.00 0.00 116 ASP A C 7
ATOM 7916 O O . ASP A 1 45 ? 0.598 8.888 -13.972 1.00 0.00 116 ASP A O 7
ATOM 7925 N N . GLU A 1 46 ? -0.148 6.967 -13.069 1.00 0.00 117 GLU A N 7
ATOM 7926 C CA . GLU A 1 46 ? -1.552 7.264 -13.325 1.00 0.00 117 GLU A CA 7
ATOM 7927 C C . GLU A 1 46 ? -2.247 7.746 -12.055 1.00 0.00 117 GLU A C 7
ATOM 7928 O O . GLU A 1 46 ? -2.394 6.994 -11.090 1.00 0.00 117 GLU A O 7
ATOM 7940 N N . LYS A 1 47 ? -2.672 9.004 -12.061 1.00 0.00 118 LYS A N 7
ATOM 7941 C CA . LYS A 1 47 ? -3.351 9.589 -10.911 1.00 0.00 118 LYS A CA 7
ATOM 7942 C C . LYS A 1 47 ? -4.261 8.565 -10.238 1.00 0.00 118 LYS A C 7
ATOM 7943 O O . LYS A 1 47 ? -5.258 8.131 -10.817 1.00 0.00 118 LYS A O 7
ATOM 7962 N N . LEU A 1 48 ? -3.913 8.185 -9.014 1.00 0.00 119 LEU A N 7
ATOM 7963 C CA . LEU A 1 48 ? -4.699 7.214 -8.262 1.00 0.00 119 LEU A CA 7
ATOM 7964 C C . LEU A 1 48 ? -5.894 7.883 -7.591 1.00 0.00 119 LEU A C 7
ATOM 7965 O O . LEU A 1 48 ? -6.145 9.071 -7.790 1.00 0.00 119 LEU A O 7
ATOM 7981 N N . SER A 1 49 ? -6.628 7.112 -6.795 1.00 0.00 120 SER A N 7
ATOM 7982 C CA . SER A 1 49 ? -7.798 7.629 -6.096 1.00 0.00 120 SER A CA 7
ATOM 7983 C C . SER A 1 49 ? -7.682 7.393 -4.593 1.00 0.00 120 SER A C 7
ATOM 7984 O O . SER A 1 49 ? -6.656 6.917 -4.105 1.00 0.00 120 SER A O 7
ATOM 7992 N N . LEU A 1 50 ? -8.741 7.728 -3.865 1.00 0.00 121 LEU A N 7
ATOM 7993 C CA . LEU A 1 50 ? -8.760 7.553 -2.416 1.00 0.00 121 LEU A CA 7
ATOM 7994 C C . LEU A 1 50 ? -9.690 6.412 -2.018 1.00 0.00 121 LEU A C 7
ATOM 7995 O O . LEU A 1 50 ? -10.889 6.450 -2.291 1.00 0.00 121 LEU A O 7
ATOM 8011 N N . GLY A 1 51 ? -9.129 5.397 -1.368 1.00 0.00 122 GLY A N 7
ATOM 8012 C CA . GLY A 1 51 ? -9.923 4.260 -0.941 1.00 0.00 122 GLY A CA 7
ATOM 8013 C C . GLY A 1 51 ? -9.919 3.134 -1.956 1.00 0.00 122 GLY A C 7
ATOM 8014 O O . GLY A 1 51 ? -10.531 2.089 -1.737 1.00 0.00 122 GLY A O 7
ATOM 8018 N N . ASP A 1 52 ? -9.228 3.349 -3.071 1.00 0.00 123 ASP A N 7
ATOM 8019 C CA . ASP A 1 52 ? -9.147 2.344 -4.125 1.00 0.00 123 ASP A CA 7
ATOM 8020 C C . ASP A 1 52 ? -8.230 1.197 -3.713 1.00 0.00 123 ASP A C 7
ATOM 8021 O O . ASP A 1 52 ? -7.475 1.309 -2.746 1.00 0.00 123 ASP A O 7
ATOM 8030 N N . ARG A 1 53 ? -8.300 0.095 -4.452 1.00 0.00 124 ARG A N 7
ATOM 8031 C CA . ARG A 1 53 ? -7.478 -1.074 -4.162 1.00 0.00 124 ARG A CA 7
ATOM 8032 C C . ARG A 1 53 ? -6.327 -1.189 -5.157 1.00 0.00 124 ARG A C 7
ATOM 8033 O O . ARG A 1 53 ? -6.540 -1.208 -6.369 1.00 0.00 124 ARG A O 7
ATOM 8054 N N . VAL A 1 54 ? -5.107 -1.266 -4.636 1.00 0.00 125 VAL A N 7
ATOM 8055 C CA . VAL A 1 54 ? -3.922 -1.380 -5.478 1.00 0.00 125 VAL A CA 7
ATOM 8056 C C . VAL A 1 54 ? -3.006 -2.496 -4.990 1.00 0.00 125 VAL A C 7
ATOM 8057 O O . VAL A 1 54 ? -3.077 -2.910 -3.833 1.00 0.00 125 VAL A O 7
ATOM 8070 N N . MET A 1 55 ? -2.145 -2.980 -5.879 1.00 0.00 126 MET A N 7
ATOM 8071 C CA . MET A 1 55 ? -1.213 -4.048 -5.538 1.00 0.00 126 ME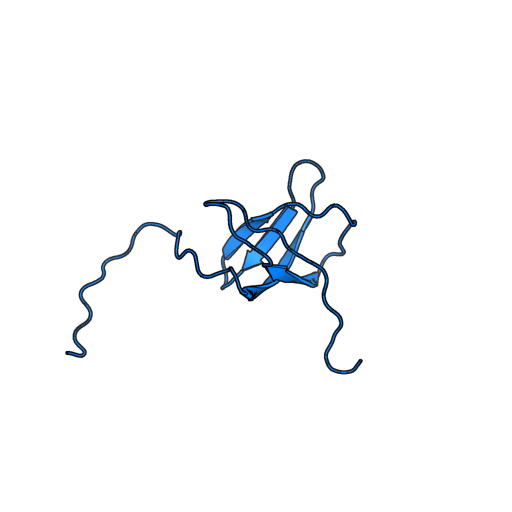T A CA 7
ATOM 8072 C C . MET A 1 55 ? 0.219 -3.651 -5.882 1.00 0.00 126 MET A C 7
ATOM 8073 O O . MET A 1 55 ? 0.460 -2.953 -6.868 1.00 0.00 126 MET A O 7
ATOM 8087 N N . VAL A 1 56 ? 1.166 -4.099 -5.064 1.00 0.00 127 VAL A N 7
ATOM 8088 C CA . VAL A 1 56 ? 2.574 -3.791 -5.283 1.00 0.00 127 VAL A CA 7
ATOM 8089 C C . VAL A 1 56 ? 3.107 -4.504 -6.520 1.00 0.00 127 VAL A C 7
ATOM 8090 O O . VAL A 1 56 ? 3.271 -5.724 -6.525 1.00 0.00 127 VAL A O 7
ATOM 8103 N N . VAL A 1 57 ? 3.377 -3.734 -7.570 1.00 0.00 128 VAL A N 7
ATOM 8104 C CA . VAL A 1 57 ? 3.893 -4.292 -8.814 1.00 0.00 128 VAL A CA 7
ATOM 8105 C C . VAL A 1 57 ? 5.381 -4.604 -8.701 1.00 0.00 128 VAL A C 7
ATOM 8106 O O . VAL A 1 57 ? 5.861 -5.596 -9.250 1.00 0.00 128 VAL A O 7
ATOM 8119 N N . ASP A 1 58 ? 6.105 -3.751 -7.985 1.00 0.00 129 ASP A N 7
ATOM 8120 C CA . ASP A 1 58 ? 7.540 -3.937 -7.797 1.00 0.00 129 ASP A CA 7
ATOM 8121 C C . ASP A 1 58 ? 8.037 -3.144 -6.592 1.00 0.00 129 ASP A C 7
ATOM 8122 O O . ASP A 1 58 ? 7.580 -2.030 -6.337 1.00 0.00 129 ASP A O 7
ATOM 8131 N N . VAL A 1 59 ? 8.976 -3.727 -5.853 1.00 0.00 130 VAL A N 7
ATOM 8132 C CA . VAL A 1 59 ? 9.536 -3.075 -4.675 1.00 0.00 130 VAL A CA 7
ATOM 8133 C C . VAL A 1 59 ? 10.984 -3.494 -4.452 1.00 0.00 130 VAL A C 7
ATOM 8134 O O . VAL A 1 59 ? 11.330 -4.668 -4.586 1.00 0.00 130 VAL A O 7
ATOM 8147 N N . ASP A 1 60 ? 11.828 -2.526 -4.111 1.00 0.00 131 ASP A N 7
ATOM 8148 C CA . ASP A 1 60 ? 13.240 -2.793 -3.866 1.00 0.00 131 ASP A CA 7
ATOM 8149 C C . ASP A 1 60 ? 13.656 -2.300 -2.484 1.00 0.00 131 ASP A C 7
ATOM 8150 O O . ASP A 1 60 ? 14.843 -2.244 -2.164 1.00 0.00 131 ASP A O 7
ATOM 8159 N N . GLY A 1 61 ? 12.670 -1.940 -1.668 1.00 0.00 132 GLY A N 7
ATOM 8160 C CA . GLY A 1 61 ? 12.953 -1.455 -0.330 1.00 0.00 132 GLY A CA 7
ATOM 8161 C C . GLY A 1 61 ? 11.739 -0.835 0.331 1.00 0.00 132 GLY A C 7
ATOM 8162 O O . GLY A 1 61 ? 10.905 -1.540 0.901 1.00 0.00 132 GLY A O 7
ATOM 8166 N N . LEU A 1 62 ? 11.638 0.488 0.258 1.00 0.00 133 LEU A N 7
ATOM 8167 C CA . LEU A 1 62 ? 10.516 1.204 0.856 1.00 0.00 133 LEU A CA 7
ATOM 8168 C C . LEU A 1 62 ? 9.584 1.752 -0.219 1.00 0.00 133 LEU A C 7
ATOM 8169 O O . LEU A 1 62 ? 8.614 2.448 0.080 1.00 0.00 133 LEU A O 7
ATOM 8185 N N . LYS A 1 63 ? 9.884 1.431 -1.474 1.00 0.00 134 LYS A N 7
ATOM 8186 C CA . LYS A 1 63 ? 9.072 1.888 -2.595 1.00 0.00 134 LYS A CA 7
ATOM 8187 C C . LYS A 1 63 ? 8.429 0.708 -3.318 1.00 0.00 134 LYS A C 7
ATOM 8188 O O . LYS A 1 63 ? 9.074 0.033 -4.121 1.00 0.00 134 LYS A O 7
ATOM 8207 N N . LEU A 1 64 ? 7.155 0.467 -3.028 1.00 0.00 135 LEU A N 7
ATOM 8208 C CA . LEU A 1 64 ? 6.424 -0.631 -3.652 1.00 0.00 135 LEU A CA 7
ATOM 8209 C C . LEU A 1 64 ? 5.421 -0.106 -4.675 1.00 0.00 135 LEU A C 7
ATOM 8210 O O . LEU A 1 64 ? 4.226 -0.007 -4.395 1.00 0.00 135 LEU A O 7
ATOM 8226 N N . LYS A 1 65 ? 5.915 0.228 -5.862 1.00 0.00 136 LYS A N 7
ATOM 8227 C CA . LYS A 1 65 ? 5.063 0.740 -6.929 1.00 0.00 136 LYS A CA 7
ATOM 8228 C C . LYS A 1 65 ? 3.678 0.104 -6.872 1.00 0.00 136 LYS A C 7
ATOM 8229 O O . LYS A 1 65 ? 3.546 -1.120 -6.863 1.00 0.00 136 LYS A O 7
ATOM 8248 N N . VAL A 1 66 ? 2.647 0.942 -6.834 1.00 0.00 137 VAL A N 7
ATOM 8249 C CA . VAL A 1 66 ? 1.272 0.462 -6.780 1.00 0.00 137 VAL A CA 7
ATOM 8250 C C . VAL A 1 66 ? 0.567 0.662 -8.117 1.00 0.00 137 VAL A C 7
ATOM 8251 O O . VAL A 1 66 ? 0.764 1.674 -8.790 1.00 0.00 137 VAL A O 7
ATOM 8264 N N . LYS A 1 67 ? -0.257 -0.309 -8.497 1.00 0.00 138 LYS A N 7
ATOM 8265 C CA . LYS A 1 67 ? -0.994 -0.240 -9.753 1.00 0.00 138 LYS A CA 7
ATOM 8266 C C . LYS A 1 67 ? -2.480 -0.495 -9.526 1.00 0.00 138 LYS A C 7
ATOM 8267 O O . LYS A 1 67 ? -2.858 -1.342 -8.717 1.00 0.00 138 LYS A O 7
ATOM 8286 N N . ARG A 1 68 ? -3.319 0.242 -10.247 1.00 0.00 139 ARG A N 7
ATOM 8287 C CA . ARG A 1 68 ? -4.764 0.095 -10.124 1.00 0.00 139 ARG A CA 7
ATOM 8288 C C . ARG A 1 68 ? -5.209 -1.296 -10.566 1.00 0.00 139 ARG A C 7
ATOM 8289 O O . ARG A 1 68 ? -5.013 -1.684 -11.718 1.00 0.00 139 ARG A O 7
ATOM 8310 N N . ILE A 1 69 ? -5.807 -2.041 -9.643 1.00 0.00 140 ILE A N 7
ATOM 8311 C CA . ILE A 1 69 ? -6.279 -3.389 -9.937 1.00 0.00 140 ILE A CA 7
ATOM 8312 C C . ILE A 1 69 ? -7.783 -3.505 -9.716 1.00 0.00 140 ILE A C 7
ATOM 8313 O O . ILE A 1 69 ? -8.335 -2.987 -8.745 1.00 0.00 140 ILE A O 7
ATOM 8329 N N . PRO A 1 70 ? -8.465 -4.202 -10.637 1.00 0.00 141 PRO A N 7
ATOM 8330 C CA . PRO A 1 70 ? -9.914 -4.405 -10.563 1.00 0.00 141 PRO A CA 7
ATOM 8331 C C . PRO A 1 70 ? -10.313 -5.335 -9.422 1.00 0.00 141 PRO A C 7
ATOM 8332 O O . PRO A 1 70 ? -9.568 -6.236 -9.035 1.00 0.00 141 PRO A O 7
ATOM 8343 N N . PRO A 1 71 ? -11.515 -5.115 -8.870 1.00 0.00 142 PRO A N 7
ATOM 8344 C CA . PRO A 1 71 ? -12.039 -5.924 -7.766 1.00 0.00 142 PRO A CA 7
ATOM 8345 C C . PRO A 1 71 ? -12.391 -7.342 -8.202 1.00 0.00 142 PRO A C 7
ATOM 8346 O O . PRO A 1 71 ? -11.998 -7.784 -9.281 1.00 0.00 142 PRO A O 7
ATOM 8357 N N . GLN A 1 72 ? -13.134 -8.049 -7.357 1.00 0.00 143 GLN A N 7
ATOM 8358 C CA . GLN A 1 72 ? -13.538 -9.418 -7.657 1.00 0.00 143 GLN A CA 7
ATOM 8359 C C . GLN A 1 72 ? -15.056 -9.528 -7.755 1.00 0.00 143 GLN A C 7
ATOM 8360 O O . GLN A 1 72 ? -15.582 -10.376 -8.478 1.00 0.00 143 GLN A O 7
ATOM 8374 N N . LEU A 1 73 ? -15.755 -8.667 -7.024 1.00 0.00 144 LEU A N 7
ATOM 8375 C CA . LEU A 1 73 ? -17.214 -8.668 -7.029 1.00 0.00 144 LEU A CA 7
ATOM 8376 C C . LEU A 1 73 ? -17.755 -8.048 -8.313 1.00 0.00 144 LEU A C 7
ATOM 8377 O O . LEU A 1 73 ? -18.940 -8.168 -8.620 1.00 0.00 144 LEU A O 7
ATOM 8393 N N . GLU A 1 74 ? -16.876 -7.386 -9.060 1.00 0.00 145 GLU A N 7
ATOM 8394 C CA . GLU A 1 74 ? -17.267 -6.748 -10.312 1.00 0.00 145 GLU A CA 7
ATOM 8395 C C . GLU A 1 74 ? -16.371 -7.208 -11.459 1.00 0.00 145 GLU A C 7
ATOM 8396 O O . GLU A 1 74 ? -15.191 -7.496 -11.261 1.00 0.00 145 GLU A O 7
ATOM 8408 N N . ARG A 1 1 ? 33.982 -11.890 2.882 1.00 0.00 72 ARG A N 8
ATOM 8409 C CA . ARG A 1 1 ? 33.998 -13.251 2.359 1.00 0.00 72 ARG A CA 8
ATOM 8410 C C . ARG A 1 1 ? 32.580 -13.757 2.116 1.00 0.00 72 ARG A C 8
ATOM 8411 O O . ARG A 1 1 ? 32.187 -14.011 0.977 1.00 0.00 72 ARG A O 8
ATOM 8432 N N . ARG A 1 2 ? 31.815 -13.901 3.194 1.00 0.00 73 ARG A N 8
ATOM 8433 C CA . ARG A 1 2 ? 30.441 -14.379 3.098 1.00 0.00 73 ARG A CA 8
ATOM 8434 C C . ARG A 1 2 ? 29.470 -13.212 2.943 1.00 0.00 73 ARG A C 8
ATOM 8435 O O . ARG A 1 2 ? 28.522 -13.282 2.162 1.00 0.00 73 ARG A O 8
ATOM 8456 N N . GLU A 1 3 ? 29.715 -12.141 3.692 1.00 0.00 74 GLU A N 8
ATOM 8457 C CA . GLU A 1 3 ? 28.860 -10.961 3.638 1.00 0.00 74 GLU A CA 8
ATOM 8458 C C . GLU A 1 3 ? 29.658 -9.698 3.951 1.00 0.00 74 GLU A C 8
ATOM 8459 O O . GLU A 1 3 ? 30.657 -9.742 4.670 1.00 0.00 74 GLU A O 8
ATOM 8471 N N . THR A 1 4 ? 29.209 -8.571 3.406 1.00 0.00 75 THR A N 8
ATOM 8472 C CA . THR A 1 4 ? 29.880 -7.296 3.625 1.00 0.00 75 THR A CA 8
ATOM 8473 C C . THR A 1 4 ? 29.416 -6.647 4.924 1.00 0.00 75 THR A C 8
ATOM 8474 O O . THR A 1 4 ? 29.444 -5.423 5.064 1.00 0.00 75 THR A O 8
ATOM 8485 N N . THR A 1 5 ? 28.990 -7.473 5.874 1.00 0.00 76 THR A N 8
ATOM 8486 C CA . THR A 1 5 ? 28.521 -6.979 7.162 1.00 0.00 76 THR A CA 8
ATOM 8487 C C . THR A 1 5 ? 27.351 -6.017 6.989 1.00 0.00 76 THR A C 8
ATOM 8488 O O . THR A 1 5 ? 27.332 -4.935 7.575 1.00 0.00 76 THR A O 8
ATOM 8499 N N . ASP A 1 6 ? 26.375 -6.419 6.182 1.00 0.00 77 ASP A N 8
ATOM 8500 C CA . ASP A 1 6 ? 25.200 -5.593 5.933 1.00 0.00 77 ASP A CA 8
ATOM 8501 C C . ASP A 1 6 ? 23.955 -6.458 5.760 1.00 0.00 77 ASP A C 8
ATOM 8502 O O . ASP A 1 6 ? 23.952 -7.411 4.981 1.00 0.00 77 ASP A O 8
ATOM 8511 N N . ILE A 1 7 ? 22.899 -6.120 6.493 1.00 0.00 78 ILE A N 8
ATOM 8512 C CA . ILE A 1 7 ? 21.649 -6.865 6.421 1.00 0.00 78 ILE A CA 8
ATOM 8513 C C . ILE A 1 7 ? 21.271 -7.166 4.975 1.00 0.00 78 ILE A C 8
ATOM 8514 O O . ILE A 1 7 ? 21.035 -8.317 4.610 1.00 0.00 78 ILE A O 8
ATOM 8530 N N . GLY A 1 8 ? 21.217 -6.122 4.153 1.00 0.00 79 GLY A N 8
ATOM 8531 C CA . GLY A 1 8 ? 20.869 -6.296 2.755 1.00 0.00 79 GLY A CA 8
ATOM 8532 C C . GLY A 1 8 ? 19.626 -7.142 2.568 1.00 0.00 79 GLY A C 8
ATOM 8533 O O . GLY A 1 8 ? 19.588 -8.021 1.707 1.00 0.00 79 GLY A O 8
ATOM 8537 N N . GLY A 1 9 ? 18.604 -6.879 3.377 1.00 0.00 80 GLY A N 8
ATOM 8538 C CA . GLY A 1 9 ? 17.368 -7.633 3.282 1.00 0.00 80 GLY A CA 8
ATOM 8539 C C . GLY A 1 9 ? 16.141 -6.756 3.436 1.00 0.00 80 GLY A C 8
ATOM 8540 O O . GLY A 1 9 ? 16.086 -5.652 2.897 1.00 0.00 80 GLY A O 8
ATOM 8544 N N . GLY A 1 10 ? 15.151 -7.251 4.174 1.00 0.00 81 GLY A N 8
ATOM 8545 C CA . GLY A 1 10 ? 13.931 -6.493 4.383 1.00 0.00 81 GLY A CA 8
ATOM 8546 C C . GLY A 1 10 ? 14.067 -5.472 5.495 1.00 0.00 81 GLY A C 8
ATOM 8547 O O . GLY A 1 10 ? 14.982 -5.553 6.315 1.00 0.00 81 GLY A O 8
ATOM 8551 N N . LYS A 1 11 ? 13.154 -4.506 5.524 1.00 0.00 82 LYS A N 8
ATOM 8552 C CA . LYS A 1 11 ? 13.175 -3.464 6.543 1.00 0.00 82 LYS A CA 8
ATOM 8553 C C . LYS A 1 11 ? 12.245 -3.815 7.699 1.00 0.00 82 LYS A C 8
ATOM 8554 O O . LYS A 1 11 ? 12.590 -3.625 8.866 1.00 0.00 82 LYS A O 8
ATOM 8573 N N . TYR A 1 12 ? 11.066 -4.330 7.369 1.00 0.00 83 TYR A N 8
ATOM 8574 C CA . TYR A 1 12 ? 10.086 -4.707 8.381 1.00 0.00 83 TYR A CA 8
ATOM 8575 C C . TYR A 1 12 ? 9.552 -6.113 8.125 1.00 0.00 83 TYR A C 8
ATOM 8576 O O . TYR A 1 12 ? 9.651 -6.994 8.980 1.00 0.00 83 TYR A O 8
ATOM 8594 N N . THR A 1 13 ? 8.985 -6.317 6.940 1.00 0.00 84 THR A N 8
ATOM 8595 C CA . THR A 1 13 ? 8.435 -7.615 6.569 1.00 0.00 84 THR A CA 8
ATOM 8596 C C . THR A 1 13 ? 8.894 -8.029 5.175 1.00 0.00 84 THR A C 8
ATOM 8597 O O . THR A 1 13 ? 9.068 -9.215 4.895 1.00 0.00 84 THR A O 8
ATOM 8608 N N . PHE A 1 14 ? 9.090 -7.044 4.305 1.00 0.00 85 PHE A N 8
ATOM 8609 C CA . PHE A 1 14 ? 9.529 -7.306 2.940 1.00 0.00 85 PHE A CA 8
ATOM 8610 C C . PHE A 1 14 ? 8.662 -8.379 2.286 1.00 0.00 85 PHE A C 8
ATOM 8611 O O . PHE A 1 14 ? 9.173 -9.307 1.660 1.00 0.00 85 PHE A O 8
ATOM 8628 N N . GLU A 1 15 ? 7.349 -8.243 2.438 1.00 0.00 86 GLU A N 8
ATOM 8629 C CA . GLU A 1 15 ? 6.411 -9.202 1.864 1.00 0.00 86 GLU A CA 8
ATOM 8630 C C . GLU A 1 15 ? 5.389 -8.498 0.977 1.00 0.00 86 GLU A C 8
ATOM 8631 O O . GLU A 1 15 ? 4.786 -9.113 0.096 1.00 0.00 86 GLU A O 8
ATOM 8643 N N . LEU A 1 16 ? 5.198 -7.205 1.215 1.00 0.00 87 LEU A N 8
ATOM 8644 C CA . LEU A 1 16 ? 4.248 -6.416 0.439 1.00 0.00 87 LEU A CA 8
ATOM 8645 C C . LEU A 1 16 ? 4.190 -6.900 -1.006 1.00 0.00 87 LEU A C 8
ATOM 8646 O O . LEU A 1 16 ? 3.122 -6.943 -1.616 1.00 0.00 87 LEU A O 8
ATOM 8662 N N . LYS A 1 17 ? 5.347 -7.267 -1.548 1.00 0.00 88 LYS A N 8
ATOM 8663 C CA . LYS A 1 17 ? 5.429 -7.752 -2.921 1.00 0.00 8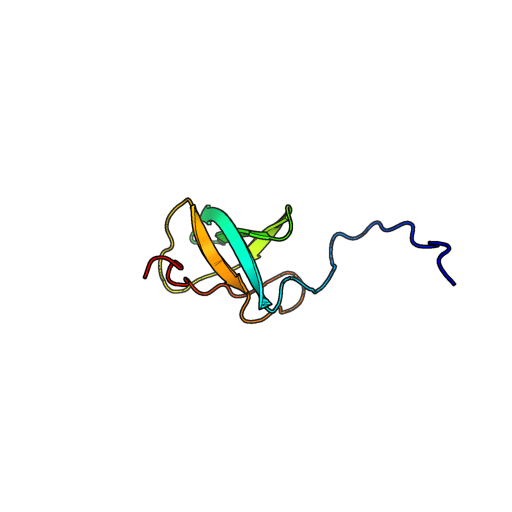8 LYS A CA 8
ATOM 8664 C C . LYS A 1 17 ? 4.293 -8.724 -3.224 1.00 0.00 88 LYS A C 8
ATOM 8665 O O . LYS A 1 17 ? 4.296 -9.862 -2.758 1.00 0.00 88 LYS A O 8
ATOM 8684 N N . GLY A 1 18 ? 3.322 -8.266 -4.008 1.00 0.00 89 GLY A N 8
ATOM 8685 C CA . GLY A 1 18 ? 2.194 -9.108 -4.361 1.00 0.00 89 GLY A CA 8
ATOM 8686 C C . GLY A 1 18 ? 0.941 -8.755 -3.583 1.00 0.00 89 GLY A C 8
ATOM 8687 O O . GLY A 1 18 ? -0.168 -8.825 -4.113 1.00 0.00 89 GLY A O 8
ATOM 8691 N N . LYS A 1 19 ? 1.117 -8.375 -2.322 1.00 0.00 90 LYS A N 8
ATOM 8692 C CA . LYS A 1 19 ? -0.007 -8.010 -1.468 1.00 0.00 90 LYS A CA 8
ATOM 8693 C C . LYS A 1 19 ? -0.720 -6.774 -2.007 1.00 0.00 90 LYS A C 8
ATOM 8694 O O . LYS A 1 19 ? -0.110 -5.931 -2.665 1.00 0.00 90 LYS A O 8
ATOM 8713 N N . VAL A 1 20 ? -2.014 -6.671 -1.722 1.00 0.00 91 VAL A N 8
ATOM 8714 C CA . VAL A 1 20 ? -2.809 -5.536 -2.175 1.00 0.00 91 VAL A CA 8
ATOM 8715 C C . VAL A 1 20 ? -3.174 -4.621 -1.011 1.00 0.00 91 VAL A C 8
ATOM 8716 O O . VAL A 1 20 ? -3.522 -5.086 0.073 1.00 0.00 91 VAL A O 8
ATOM 8729 N N . GLY A 1 21 ? -3.092 -3.314 -1.245 1.00 0.00 92 GLY A N 8
ATOM 8730 C CA . GLY A 1 21 ? -3.417 -2.354 -0.207 1.00 0.00 92 GLY A CA 8
ATOM 8731 C C . GLY A 1 21 ? -4.383 -1.288 -0.685 1.00 0.00 92 GLY A C 8
ATOM 8732 O O . GLY A 1 21 ? -4.786 -1.281 -1.849 1.00 0.00 92 GLY A O 8
ATOM 8736 N N . LYS A 1 22 ? -4.758 -0.385 0.214 1.00 0.00 93 LYS A N 8
ATOM 8737 C CA . LYS A 1 22 ? -5.684 0.691 -0.121 1.00 0.00 93 LYS A CA 8
ATOM 8738 C C . LYS A 1 22 ? -4.992 2.048 -0.044 1.00 0.00 93 LYS A C 8
ATOM 8739 O O . LYS A 1 22 ? -4.299 2.348 0.928 1.00 0.00 93 LYS A O 8
ATOM 8758 N N . VAL A 1 23 ? -5.185 2.865 -1.074 1.00 0.00 94 VAL A N 8
ATOM 8759 C CA . VAL A 1 23 ? -4.582 4.192 -1.122 1.00 0.00 94 VAL A CA 8
ATOM 8760 C C . VAL A 1 23 ? -5.221 5.123 -0.099 1.00 0.00 94 VAL A C 8
ATOM 8761 O O . VAL A 1 23 ? -6.239 5.759 -0.373 1.00 0.00 94 VAL A O 8
ATOM 8774 N N . VAL A 1 24 ? -4.617 5.200 1.083 1.00 0.00 95 VAL A N 8
ATOM 8775 C CA . VAL A 1 24 ? -5.126 6.056 2.148 1.00 0.00 95 VAL A CA 8
ATOM 8776 C C . VAL A 1 24 ? -5.042 7.527 1.758 1.00 0.00 95 VAL A C 8
ATOM 8777 O O . VAL A 1 24 ? -5.929 8.318 2.079 1.00 0.00 95 VAL A O 8
ATOM 8790 N N . LYS A 1 25 ? -3.969 7.889 1.062 1.00 0.00 96 LYS A N 8
ATOM 8791 C CA . LYS A 1 25 ? -3.768 9.265 0.626 1.00 0.00 96 LYS A CA 8
ATOM 8792 C C . LYS A 1 25 ? -2.903 9.317 -0.629 1.00 0.00 96 LYS A C 8
ATOM 8793 O O . LYS A 1 25 ? -2.061 8.446 -0.851 1.00 0.00 96 LYS A O 8
ATOM 8812 N N . ILE A 1 26 ? -3.114 10.344 -1.446 1.00 0.00 97 ILE A N 8
ATOM 8813 C CA . ILE A 1 26 ? -2.351 10.510 -2.677 1.00 0.00 97 ILE A CA 8
ATOM 8814 C C . ILE A 1 26 ? -1.652 11.864 -2.712 1.00 0.00 97 ILE A C 8
ATOM 8815 O O . ILE A 1 26 ? -2.218 12.877 -2.302 1.00 0.00 97 ILE A O 8
ATOM 8831 N N . ALA A 1 27 ? -0.418 11.875 -3.207 1.00 0.00 98 ALA A N 8
ATOM 8832 C CA . ALA A 1 27 ? 0.357 13.105 -3.299 1.00 0.00 98 ALA A CA 8
ATOM 8833 C C . ALA A 1 27 ? 1.350 13.043 -4.455 1.00 0.00 98 ALA A C 8
ATOM 8834 O O . ALA A 1 27 ? 2.078 12.063 -4.607 1.00 0.00 98 ALA A O 8
ATOM 8841 N N . GLU A 1 28 ? 1.373 14.095 -5.267 1.00 0.00 99 GLU A N 8
ATOM 8842 C CA . GLU A 1 28 ? 2.276 14.158 -6.410 1.00 0.00 99 GLU A CA 8
ATOM 8843 C C . GLU A 1 28 ? 3.675 13.686 -6.025 1.00 0.00 99 GLU A C 8
ATOM 8844 O O . GLU A 1 28 ? 4.260 12.832 -6.691 1.00 0.00 99 GLU A O 8
ATOM 8856 N N . ASP A 1 29 ? 4.206 14.250 -4.945 1.00 0.00 100 ASP A N 8
ATOM 8857 C CA . ASP A 1 29 ? 5.536 13.888 -4.469 1.00 0.00 100 ASP A CA 8
ATOM 8858 C C . ASP A 1 29 ? 5.613 12.397 -4.155 1.00 0.00 100 ASP A C 8
ATOM 8859 O O . ASP A 1 29 ? 6.631 11.751 -4.408 1.00 0.00 100 ASP A O 8
ATOM 8868 N N . HIS A 1 30 ? 4.533 11.857 -3.601 1.00 0.00 101 HIS A N 8
ATOM 8869 C CA . HIS A 1 30 ? 4.478 10.442 -3.252 1.00 0.00 101 HIS A CA 8
ATOM 8870 C C . HIS A 1 30 ? 3.056 10.027 -2.886 1.00 0.00 101 HIS A C 8
ATOM 8871 O O . HIS A 1 30 ? 2.233 10.861 -2.508 1.00 0.00 101 HIS A O 8
ATOM 8886 N N . TYR A 1 31 ? 2.775 8.734 -3.003 1.00 0.00 102 TYR A N 8
ATOM 8887 C CA . TYR A 1 31 ? 1.451 8.208 -2.688 1.00 0.00 102 TYR A CA 8
ATOM 8888 C C . TYR A 1 31 ? 1.485 7.377 -1.409 1.00 0.00 102 TYR A C 8
ATOM 8889 O O . TYR A 1 31 ? 2.440 6.640 -1.159 1.00 0.00 102 TYR A O 8
ATOM 8907 N N . LEU A 1 32 ? 0.436 7.500 -0.604 1.00 0.00 103 LEU A N 8
ATOM 8908 C CA . LEU A 1 32 ? 0.344 6.760 0.650 1.00 0.00 103 LEU A CA 8
ATOM 8909 C C . LEU A 1 32 ? -0.536 5.524 0.489 1.00 0.00 103 LEU A C 8
ATOM 8910 O O . LEU A 1 32 ? -1.760 5.628 0.401 1.00 0.00 103 LEU A O 8
ATOM 8926 N N . VAL A 1 33 ? 0.095 4.355 0.453 1.00 0.00 104 VAL A N 8
ATOM 8927 C CA . VAL A 1 33 ? -0.631 3.099 0.306 1.00 0.00 104 VAL A CA 8
ATOM 8928 C C . VAL A 1 33 ? -0.492 2.235 1.555 1.00 0.00 104 VAL A C 8
ATOM 8929 O O . VAL A 1 33 ? 0.615 1.863 1.943 1.00 0.00 104 VAL A O 8
ATOM 8942 N N . GLU A 1 34 ? -1.623 1.919 2.178 1.00 0.00 105 GLU A N 8
ATOM 8943 C CA . GLU A 1 34 ? -1.626 1.098 3.383 1.00 0.00 105 GLU A CA 8
ATOM 8944 C C . GLU A 1 34 ? -1.576 -0.386 3.031 1.00 0.00 105 GLU A C 8
ATOM 8945 O O . GLU A 1 34 ? -2.487 -0.916 2.395 1.00 0.00 105 GLU A O 8
ATOM 8957 N N . VAL A 1 35 ? -0.503 -1.051 3.448 1.00 0.00 106 VAL A N 8
ATOM 8958 C CA . VAL A 1 35 ? -0.333 -2.474 3.178 1.00 0.00 106 VAL A CA 8
ATOM 8959 C C . VAL A 1 35 ? -0.069 -3.250 4.464 1.00 0.00 106 VAL A C 8
ATOM 8960 O O . VAL A 1 35 ? 0.830 -2.909 5.232 1.00 0.00 106 VAL A O 8
ATOM 8973 N N . GLU A 1 36 ? -0.858 -4.295 4.690 1.00 0.00 107 GLU A N 8
ATOM 8974 C CA . GLU A 1 36 ? -0.709 -5.120 5.884 1.00 0.00 107 GLU A CA 8
ATOM 8975 C C . GLU A 1 36 ? -0.734 -4.261 7.145 1.00 0.00 107 GLU A C 8
ATOM 8976 O O . GLU A 1 36 ? -0.002 -4.519 8.100 1.00 0.00 107 GLU A O 8
ATOM 8988 N N . GLY A 1 37 ? -1.581 -3.236 7.139 1.00 0.00 108 GLY A N 8
ATOM 8989 C CA . GLY A 1 37 ? -1.686 -2.354 8.287 1.00 0.00 108 GLY A CA 8
ATOM 8990 C C . GLY A 1 37 ? -0.452 -1.491 8.469 1.00 0.00 108 GLY A C 8
ATOM 8991 O O . GLY A 1 37 ? -0.113 -1.111 9.590 1.00 0.00 108 GLY A O 8
ATOM 8995 N N . ASP A 1 38 ? 0.221 -1.183 7.366 1.00 0.00 109 ASP A N 8
ATOM 8996 C CA . ASP A 1 38 ? 1.424 -0.361 7.409 1.00 0.00 109 ASP A CA 8
ATOM 8997 C C . ASP A 1 38 ? 1.506 0.546 6.185 1.00 0.00 109 ASP A C 8
ATOM 8998 O O . ASP A 1 38 ? 1.659 0.074 5.058 1.00 0.00 109 ASP A O 8
ATOM 9007 N N . LYS A 1 39 ? 1.404 1.851 6.414 1.00 0.00 110 LYS A N 8
ATOM 9008 C CA . LYS A 1 39 ? 1.467 2.825 5.330 1.00 0.00 110 LYS A CA 8
ATOM 9009 C C . LYS A 1 39 ? 2.797 2.730 4.590 1.00 0.00 110 LYS A C 8
ATOM 9010 O O . LYS A 1 39 ? 3.851 2.580 5.207 1.00 0.00 110 LYS A O 8
ATOM 9029 N N . TRP A 1 40 ? 2.739 2.820 3.266 1.00 0.00 111 TRP A N 8
ATOM 9030 C CA . TRP A 1 40 ? 3.940 2.746 2.442 1.00 0.00 111 TRP A CA 8
ATOM 9031 C C . TRP A 1 40 ? 4.042 3.954 1.518 1.00 0.00 111 TRP A C 8
ATOM 9032 O O . TRP A 1 40 ? 3.101 4.739 1.403 1.00 0.00 111 TRP A O 8
ATOM 9053 N N . ILE A 1 41 ? 5.188 4.096 0.860 1.00 0.00 112 ILE A N 8
ATOM 9054 C CA . ILE A 1 41 ? 5.410 5.208 -0.055 1.00 0.00 112 ILE A CA 8
ATOM 9055 C C . ILE A 1 41 ? 5.581 4.715 -1.488 1.00 0.00 112 ILE A C 8
ATOM 9056 O O . ILE A 1 41 ? 6.681 4.349 -1.901 1.00 0.00 112 ILE A O 8
ATOM 9072 N N . ALA A 1 42 ? 4.487 4.711 -2.241 1.00 0.00 113 ALA A N 8
ATOM 9073 C CA . ALA A 1 42 ? 4.516 4.267 -3.629 1.00 0.00 113 ALA A CA 8
ATOM 9074 C C . ALA A 1 42 ? 4.288 5.434 -4.584 1.00 0.00 113 ALA A C 8
ATOM 9075 O O . ALA A 1 42 ? 3.781 6.484 -4.187 1.00 0.00 113 ALA A O 8
ATOM 9082 N N . TYR A 1 43 ? 4.665 5.245 -5.843 1.00 0.00 114 TYR A N 8
ATOM 9083 C CA . TYR A 1 43 ? 4.503 6.283 -6.854 1.00 0.00 114 TYR A CA 8
ATOM 9084 C C . TYR A 1 43 ? 3.851 5.721 -8.114 1.00 0.00 114 TYR A C 8
ATOM 9085 O O . TYR A 1 43 ? 4.368 4.791 -8.732 1.00 0.00 114 TYR A O 8
ATOM 9103 N N . SER A 1 44 ? 2.711 6.294 -8.488 1.00 0.00 115 SER A N 8
ATOM 9104 C CA . SER A 1 44 ? 1.985 5.849 -9.671 1.00 0.00 115 SER A CA 8
ATOM 9105 C C . SER A 1 44 ? 1.723 7.016 -10.619 1.00 0.00 115 SER A C 8
ATOM 9106 O O . SER A 1 44 ? 1.069 7.992 -10.252 1.00 0.00 115 SER A O 8
ATOM 9114 N N . ASP A 1 45 ? 2.240 6.907 -11.838 1.00 0.00 116 ASP A N 8
ATOM 9115 C CA . ASP A 1 45 ? 2.062 7.952 -12.839 1.00 0.00 116 ASP A CA 8
ATOM 9116 C C . ASP A 1 45 ? 0.581 8.182 -13.128 1.00 0.00 116 ASP A C 8
ATOM 9117 O O . ASP A 1 45 ? 0.188 9.254 -13.585 1.00 0.00 116 ASP A O 8
ATOM 9126 N N . GLU A 1 46 ? -0.233 7.166 -12.858 1.00 0.00 117 GLU A N 8
ATOM 9127 C CA . GLU A 1 46 ? -1.670 7.258 -13.091 1.00 0.00 117 GLU A CA 8
ATOM 9128 C C . GLU A 1 46 ? -2.380 7.862 -11.883 1.00 0.00 117 GLU A C 8
ATOM 9129 O O . GLU A 1 46 ? -2.402 7.273 -10.802 1.00 0.00 117 GLU A O 8
ATOM 9141 N N . LYS A 1 47 ? -2.959 9.043 -12.074 1.00 0.00 118 LYS A N 8
ATOM 9142 C CA . LYS A 1 47 ? -3.670 9.729 -11.002 1.00 0.00 118 LYS A CA 8
ATOM 9143 C C . LYS A 1 47 ? -4.670 8.795 -10.328 1.00 0.00 118 LYS A C 8
ATOM 9144 O O . LYS A 1 47 ? -5.758 8.551 -10.852 1.00 0.00 118 LYS A O 8
ATOM 9163 N N . LEU A 1 48 ? -4.296 8.276 -9.164 1.00 0.00 119 LEU A N 8
ATOM 9164 C CA . LEU A 1 48 ? -5.161 7.370 -8.416 1.00 0.00 119 LEU A CA 8
ATOM 9165 C C . LEU A 1 48 ? -6.249 8.142 -7.677 1.00 0.00 119 LEU A C 8
ATOM 9166 O O . LEU A 1 48 ? -6.298 9.371 -7.730 1.00 0.00 119 LEU A O 8
ATOM 9182 N N . SER A 1 49 ? -7.120 7.413 -6.986 1.00 0.00 120 SER A N 8
ATOM 9183 C CA . SER A 1 49 ? -8.209 8.029 -6.237 1.00 0.00 120 SER A CA 8
ATOM 9184 C C . SER A 1 49 ? -8.282 7.463 -4.822 1.00 0.00 120 SER A C 8
ATOM 9185 O O . SER A 1 49 ? -8.172 6.253 -4.618 1.00 0.00 120 SER A O 8
ATOM 9193 N N . LEU A 1 50 ? -8.470 8.346 -3.848 1.00 0.00 121 LEU A N 8
ATOM 9194 C CA . LEU A 1 50 ? -8.559 7.937 -2.450 1.00 0.00 121 LEU A CA 8
ATOM 9195 C C . LEU A 1 50 ? -9.527 6.771 -2.285 1.00 0.00 121 LEU A C 8
ATOM 9196 O O . LEU A 1 50 ? -10.708 6.880 -2.613 1.00 0.00 121 LEU A O 8
ATOM 9212 N N . GLY A 1 51 ? -9.019 5.654 -1.773 1.00 0.00 122 GLY A N 8
ATOM 9213 C CA . GLY A 1 51 ? -9.854 4.484 -1.571 1.00 0.00 122 GLY A CA 8
ATOM 9214 C C . GLY A 1 51 ? -9.748 3.492 -2.712 1.00 0.00 122 GLY A C 8
ATOM 9215 O O . GLY A 1 51 ? -10.461 2.489 -2.740 1.00 0.00 122 GLY A O 8
ATOM 9219 N N . ASP A 1 52 ? -8.858 3.774 -3.658 1.00 0.00 123 ASP A N 8
ATOM 9220 C CA . ASP A 1 52 ? -8.661 2.899 -4.808 1.00 0.00 123 ASP A CA 8
ATOM 9221 C C . ASP A 1 52 ? -7.790 1.703 -4.438 1.00 0.00 123 ASP A C 8
ATOM 9222 O O . ASP A 1 52 ? -6.749 1.854 -3.798 1.00 0.00 123 ASP A O 8
ATOM 9231 N N . ARG A 1 53 ? -8.223 0.513 -4.844 1.00 0.00 124 ARG A N 8
ATOM 9232 C CA . ARG A 1 53 ? -7.483 -0.709 -4.554 1.00 0.00 124 ARG A CA 8
ATOM 9233 C C . ARG A 1 53 ? -6.303 -0.870 -5.508 1.00 0.00 124 ARG A C 8
ATOM 9234 O O . ARG A 1 53 ? -6.472 -0.867 -6.727 1.00 0.00 124 ARG A O 8
ATOM 9255 N N . VAL A 1 54 ? -5.108 -1.010 -4.944 1.00 0.00 125 VAL A N 8
ATOM 9256 C CA . VAL A 1 54 ? -3.899 -1.173 -5.744 1.00 0.00 125 VAL A CA 8
ATOM 9257 C C . VAL A 1 54 ? -3.038 -2.312 -5.211 1.00 0.00 125 VAL A C 8
ATOM 9258 O O . VAL A 1 54 ? -2.928 -2.508 -4.001 1.00 0.00 125 VAL A O 8
ATOM 9271 N N . MET A 1 55 ? -2.427 -3.061 -6.123 1.00 0.00 126 MET A N 8
ATOM 9272 C CA . MET A 1 55 ? -1.572 -4.180 -5.745 1.00 0.00 126 MET A CA 8
ATOM 9273 C C . MET A 1 55 ? -0.106 -3.864 -6.024 1.00 0.00 126 MET A C 8
ATOM 9274 O O . MET A 1 55 ? 0.222 -3.227 -7.026 1.00 0.00 126 MET A O 8
ATOM 9288 N N . VAL A 1 56 ? 0.772 -4.312 -5.132 1.00 0.00 127 VAL A N 8
ATOM 9289 C CA . VAL A 1 56 ? 2.203 -4.077 -5.283 1.00 0.00 127 VAL A CA 8
ATOM 9290 C C . VAL A 1 56 ? 2.762 -4.840 -6.479 1.00 0.00 127 VAL A C 8
ATOM 9291 O O . VAL A 1 56 ? 2.719 -6.070 -6.520 1.00 0.00 127 VAL A O 8
ATOM 9304 N N . VAL A 1 57 ? 3.287 -4.103 -7.452 1.00 0.00 128 VAL A N 8
ATOM 9305 C CA . VAL A 1 57 ? 3.857 -4.709 -8.649 1.00 0.00 128 VAL A CA 8
ATOM 9306 C C . VAL A 1 57 ? 5.337 -5.019 -8.457 1.00 0.00 128 VAL A C 8
ATOM 9307 O O . VAL A 1 57 ? 5.905 -5.852 -9.164 1.00 0.00 128 VAL A O 8
ATOM 9320 N N . ASP A 1 58 ? 5.957 -4.344 -7.496 1.00 0.00 129 ASP A N 8
ATOM 9321 C CA . ASP A 1 58 ? 7.372 -4.547 -7.208 1.00 0.00 129 ASP A CA 8
ATOM 9322 C C . ASP A 1 58 ? 7.787 -3.788 -5.952 1.00 0.00 129 ASP A C 8
ATOM 9323 O O . ASP A 1 58 ? 7.229 -2.737 -5.637 1.00 0.00 129 ASP A O 8
ATOM 9332 N N . VAL A 1 59 ? 8.768 -4.328 -5.237 1.00 0.00 130 VAL A N 8
ATOM 9333 C CA . VAL A 1 59 ? 9.258 -3.702 -4.014 1.00 0.00 130 VAL A CA 8
ATOM 9334 C C . VAL A 1 59 ? 10.754 -3.421 -4.102 1.00 0.00 130 VAL A C 8
ATOM 9335 O O . VAL A 1 59 ? 11.526 -4.257 -4.571 1.00 0.00 130 VAL A O 8
ATOM 9348 N N . ASP A 1 60 ? 11.156 -2.240 -3.646 1.00 0.00 131 ASP A N 8
ATOM 9349 C CA . ASP A 1 60 ? 12.560 -1.849 -3.670 1.00 0.00 131 ASP A CA 8
ATOM 9350 C C . ASP A 1 60 ? 13.024 -1.400 -2.288 1.00 0.00 131 ASP A C 8
ATOM 9351 O O . ASP A 1 60 ? 13.991 -0.652 -2.159 1.00 0.00 131 ASP A O 8
ATOM 9360 N N . GLY A 1 61 ? 12.325 -1.863 -1.256 1.00 0.00 132 GLY A N 8
ATOM 9361 C CA . GLY A 1 61 ? 12.679 -1.498 0.104 1.00 0.00 132 GLY A CA 8
ATOM 9362 C C . GLY A 1 61 ? 11.704 -0.508 0.710 1.00 0.00 132 GLY A C 8
ATOM 9363 O O . GLY A 1 61 ? 10.625 -0.888 1.167 1.00 0.00 132 GLY A O 8
ATOM 9367 N N . LEU A 1 62 ? 12.083 0.765 0.717 1.00 0.00 133 LEU A N 8
ATOM 9368 C CA . LEU A 1 62 ? 11.236 1.813 1.274 1.00 0.00 133 LEU A CA 8
ATOM 9369 C C . LEU A 1 62 ? 10.337 2.416 0.199 1.00 0.00 133 LEU A C 8
ATOM 9370 O O . LEU A 1 62 ? 9.961 3.586 0.272 1.00 0.00 133 LEU A O 8
ATOM 9386 N N . LYS A 1 63 ? 9.993 1.608 -0.798 1.00 0.00 134 LYS A N 8
ATOM 9387 C CA . LYS A 1 63 ? 9.136 2.058 -1.888 1.00 0.00 134 LYS A CA 8
ATOM 9388 C C . LYS A 1 63 ? 8.683 0.881 -2.746 1.00 0.00 134 LYS A C 8
ATOM 9389 O O . LYS A 1 63 ? 9.482 0.011 -3.095 1.00 0.00 134 LYS A O 8
ATOM 9408 N N . LEU A 1 64 ? 7.399 0.861 -3.085 1.00 0.00 135 LEU A N 8
ATOM 9409 C CA . LEU A 1 64 ? 6.840 -0.208 -3.905 1.00 0.00 135 LEU A CA 8
ATOM 9410 C C . LEU A 1 64 ? 5.836 0.345 -4.911 1.00 0.00 135 LEU A C 8
ATOM 9411 O O . LEU A 1 64 ? 4.947 1.119 -4.555 1.00 0.00 135 LEU A O 8
ATOM 9427 N N . LYS A 1 65 ? 5.982 -0.059 -6.168 1.00 0.00 136 LYS A N 8
ATOM 9428 C CA . LYS A 1 65 ? 5.086 0.392 -7.226 1.00 0.00 136 LYS A CA 8
ATOM 9429 C C . LYS A 1 65 ? 3.693 -0.205 -7.052 1.00 0.00 136 LYS A C 8
ATOM 9430 O O . LYS A 1 65 ? 3.546 -1.406 -6.822 1.00 0.00 136 LYS A O 8
ATOM 9449 N N . VAL A 1 66 ? 2.673 0.640 -7.164 1.00 0.00 137 VAL A N 8
ATOM 9450 C CA . VAL A 1 66 ? 1.292 0.195 -7.022 1.00 0.00 137 VAL A CA 8
ATOM 9451 C C . VAL A 1 66 ? 0.502 0.436 -8.303 1.00 0.00 137 VAL A C 8
ATOM 9452 O O . VAL A 1 66 ? 0.510 1.538 -8.852 1.00 0.00 137 VAL A O 8
ATOM 9465 N N . LYS A 1 67 ? -0.181 -0.602 -8.774 1.00 0.00 138 LYS A N 8
ATOM 9466 C CA . LYS A 1 67 ? -0.979 -0.504 -9.991 1.00 0.00 138 LYS A CA 8
ATOM 9467 C C . LYS A 1 67 ? -2.469 -0.514 -9.666 1.00 0.00 138 LYS A C 8
ATOM 9468 O O . LYS A 1 67 ? -2.940 -1.349 -8.894 1.00 0.00 138 LYS A O 8
ATOM 9487 N N . ARG A 1 68 ? -3.205 0.419 -10.261 1.00 0.00 139 ARG A N 8
ATOM 9488 C CA . ARG A 1 68 ? -4.642 0.517 -10.035 1.00 0.00 139 ARG A CA 8
ATOM 9489 C C . ARG A 1 68 ? -5.349 -0.767 -10.460 1.00 0.00 139 ARG A C 8
ATOM 9490 O O . ARG A 1 68 ? -5.253 -1.187 -11.613 1.00 0.00 139 ARG A O 8
ATOM 9511 N N . ILE A 1 69 ? -6.057 -1.385 -9.521 1.00 0.00 140 ILE A N 8
ATOM 9512 C CA . ILE A 1 69 ? -6.779 -2.620 -9.799 1.00 0.00 140 ILE A CA 8
ATOM 9513 C C . ILE A 1 69 ? -8.243 -2.506 -9.386 1.00 0.00 140 ILE A C 8
ATOM 9514 O O . ILE A 1 69 ? -8.579 -1.929 -8.352 1.00 0.00 140 ILE A O 8
ATOM 9530 N N . PRO A 1 70 ? -9.136 -3.070 -10.213 1.00 0.00 141 PRO A N 8
ATOM 9531 C CA . PRO A 1 70 ? -10.579 -3.046 -9.954 1.00 0.00 141 PRO A CA 8
ATOM 9532 C C . PRO A 1 70 ? -10.970 -3.927 -8.772 1.00 0.00 141 PRO A C 8
ATOM 9533 O O . PRO A 1 70 ? -10.549 -5.078 -8.658 1.00 0.00 141 PRO A O 8
ATOM 9544 N N . PRO A 1 71 ? -11.796 -3.375 -7.870 1.00 0.00 142 PRO A N 8
ATOM 9545 C CA . PRO A 1 71 ? -12.263 -4.094 -6.681 1.00 0.00 142 PRO A CA 8
ATOM 9546 C C . PRO A 1 71 ? -13.233 -5.218 -7.027 1.00 0.00 142 PRO A C 8
ATOM 9547 O O . PRO A 1 71 ? -13.588 -5.407 -8.189 1.00 0.00 142 PRO A O 8
ATOM 9558 N N . GLN A 1 72 ? -13.657 -5.961 -6.009 1.00 0.00 143 GLN A N 8
ATOM 9559 C CA . GLN A 1 72 ? -14.587 -7.067 -6.207 1.00 0.00 143 GLN A CA 8
ATOM 9560 C C . GLN A 1 72 ? -15.860 -6.860 -5.394 1.00 0.00 143 GLN A C 8
ATOM 9561 O O . GLN A 1 72 ? -16.349 -7.784 -4.741 1.00 0.00 143 GLN A O 8
ATOM 9575 N N . LEU A 1 73 ? -16.393 -5.644 -5.437 1.00 0.00 144 LEU A N 8
ATOM 9576 C CA . LEU A 1 73 ? -17.610 -5.316 -4.703 1.00 0.00 144 LEU A CA 8
ATOM 9577 C C . LEU A 1 73 ? -18.705 -4.838 -5.651 1.00 0.00 144 LEU A C 8
ATOM 9578 O O . LEU A 1 73 ? -19.607 -4.103 -5.252 1.00 0.00 144 LEU A O 8
ATOM 9594 N N . GLU A 1 74 ? -18.620 -5.264 -6.908 1.00 0.00 145 GLU A N 8
ATOM 9595 C CA . GLU A 1 74 ? -19.605 -4.880 -7.912 1.00 0.00 145 GLU A CA 8
ATOM 9596 C C . GLU A 1 74 ? -20.881 -5.704 -7.766 1.00 0.00 145 GLU A C 8
ATOM 9597 O O . GLU A 1 74 ? -20.837 -6.934 -7.737 1.00 0.00 145 GLU A O 8
ATOM 9609 N N . ARG A 1 1 ? -10.407 -11.026 16.141 1.00 0.00 72 ARG A N 9
ATOM 9610 C CA . ARG A 1 1 ? -10.553 -12.075 15.139 1.00 0.00 72 ARG A CA 9
ATOM 9611 C C . ARG A 1 1 ? -9.250 -12.851 14.969 1.00 0.00 72 ARG A C 9
ATOM 9612 O O . ARG A 1 1 ? -8.282 -12.622 15.694 1.00 0.00 72 ARG A O 9
ATOM 9633 N N . ARG A 1 2 ? -9.235 -13.769 14.009 1.00 0.00 73 ARG A N 9
ATOM 9634 C CA . ARG A 1 2 ? -8.052 -14.580 13.745 1.00 0.00 73 ARG A CA 9
ATOM 9635 C C . ARG A 1 2 ? -6.895 -13.711 13.260 1.00 0.00 73 ARG A C 9
ATOM 9636 O O . ARG A 1 2 ? -5.768 -14.185 13.120 1.00 0.00 73 ARG A O 9
ATOM 9657 N N . GLU A 1 3 ? -7.183 -12.439 13.006 1.00 0.00 74 GLU A N 9
ATOM 9658 C CA . GLU A 1 3 ? -6.166 -11.505 12.535 1.00 0.00 74 GLU A CA 9
ATOM 9659 C C . GLU A 1 3 ? -4.935 -11.542 13.437 1.00 0.00 74 GLU A C 9
ATOM 9660 O O . GLU A 1 3 ? -5.028 -11.316 14.644 1.00 0.00 74 GLU A O 9
ATOM 9672 N N . THR A 1 4 ? -3.781 -11.829 12.842 1.00 0.00 75 THR A N 9
ATOM 9673 C CA . THR A 1 4 ? -2.532 -11.898 13.590 1.00 0.00 75 THR A CA 9
ATOM 9674 C C . THR A 1 4 ? -1.393 -11.241 12.818 1.00 0.00 75 THR A C 9
ATOM 9675 O O . THR A 1 4 ? -1.069 -11.647 11.702 1.00 0.00 75 THR A O 9
ATOM 9686 N N . THR A 1 5 ? -0.787 -10.222 13.420 1.00 0.00 76 THR A N 9
ATOM 9687 C CA . THR A 1 5 ? 0.316 -9.508 12.790 1.00 0.00 76 THR A CA 9
ATOM 9688 C C . THR A 1 5 ? 1.652 -9.905 13.407 1.00 0.00 76 THR A C 9
ATOM 9689 O O . THR A 1 5 ? 2.619 -10.177 12.695 1.00 0.00 76 THR A O 9
ATOM 9700 N N . ASP A 1 6 ? 1.699 -9.936 14.734 1.00 0.00 77 ASP A N 9
ATOM 9701 C CA . ASP A 1 6 ? 2.917 -10.302 15.448 1.00 0.00 77 ASP A CA 9
ATOM 9702 C C . ASP A 1 6 ? 4.145 -9.701 14.771 1.00 0.00 77 ASP A C 9
ATOM 9703 O O . ASP A 1 6 ? 5.199 -10.334 14.700 1.00 0.00 77 ASP A O 9
ATOM 9712 N N . ILE A 1 7 ? 4.001 -8.478 14.274 1.00 0.00 78 ILE A N 9
ATOM 9713 C CA . ILE A 1 7 ? 5.098 -7.792 13.603 1.00 0.00 78 ILE A CA 9
ATOM 9714 C C . ILE A 1 7 ? 6.402 -7.954 14.375 1.00 0.00 78 ILE A C 9
ATOM 9715 O O . ILE A 1 7 ? 7.484 -7.976 13.790 1.00 0.00 78 ILE A O 9
ATOM 9731 N N . GLY A 1 8 ? 6.292 -8.070 15.695 1.00 0.00 79 GLY A N 9
ATOM 9732 C CA . GLY A 1 8 ? 7.470 -8.231 16.527 1.00 0.00 79 GLY A CA 9
ATOM 9733 C C . GLY A 1 8 ? 8.221 -6.929 16.727 1.00 0.00 79 GLY A C 9
ATOM 9734 O O . GLY A 1 8 ? 8.600 -6.589 17.846 1.00 0.00 79 GLY A O 9
ATOM 9738 N N . GLY A 1 9 ? 8.438 -6.200 15.637 1.00 0.00 80 GLY A N 9
ATOM 9739 C CA . GLY A 1 9 ? 9.150 -4.938 15.718 1.00 0.00 80 GLY A CA 9
ATOM 9740 C C . GLY A 1 9 ? 9.314 -4.276 14.364 1.00 0.00 80 GLY A C 9
ATOM 9741 O O . GLY A 1 9 ? 9.994 -4.805 13.486 1.00 0.00 80 GLY A O 9
ATOM 9745 N N . GLY A 1 10 ? 8.687 -3.116 14.194 1.00 0.00 81 GLY A N 9
ATOM 9746 C CA . GLY A 1 10 ? 8.778 -2.401 12.934 1.00 0.00 81 GLY A CA 9
ATOM 9747 C C . GLY A 1 10 ? 7.757 -2.879 11.922 1.00 0.00 81 GLY A C 9
ATOM 9748 O O . GLY A 1 10 ? 7.219 -3.980 12.043 1.00 0.00 81 GLY A O 9
ATOM 9752 N N . LYS A 1 11 ? 7.487 -2.050 10.920 1.00 0.00 82 LYS A N 9
ATOM 9753 C CA . LYS A 1 11 ? 6.522 -2.392 9.881 1.00 0.00 82 LYS A CA 9
ATOM 9754 C C . LYS A 1 11 ? 7.218 -3.026 8.681 1.00 0.00 82 LYS A C 9
ATOM 9755 O O . LYS A 1 11 ? 6.564 -3.511 7.757 1.00 0.00 82 LYS A O 9
ATOM 9774 N N . TYR A 1 12 ? 8.546 -3.021 8.701 1.00 0.00 83 TYR A N 9
ATOM 9775 C CA . TYR A 1 12 ? 9.330 -3.595 7.614 1.00 0.00 83 TYR A CA 9
ATOM 9776 C C . TYR A 1 12 ? 9.226 -5.117 7.613 1.00 0.00 83 TYR A C 9
ATOM 9777 O O . TYR A 1 12 ? 9.717 -5.787 8.522 1.00 0.00 83 TYR A O 9
ATOM 9795 N N . THR A 1 13 ? 8.583 -5.659 6.583 1.00 0.00 84 THR A N 9
ATOM 9796 C CA . THR A 1 13 ? 8.413 -7.101 6.461 1.00 0.00 84 THR A CA 9
ATOM 9797 C C . THR A 1 13 ? 8.956 -7.608 5.130 1.00 0.00 84 THR A C 9
ATOM 9798 O O . THR A 1 13 ? 9.221 -8.800 4.969 1.00 0.00 84 THR A O 9
ATOM 9809 N N . PHE A 1 14 ? 9.120 -6.696 4.177 1.00 0.00 85 PHE A N 9
ATOM 9810 C CA . PHE A 1 14 ? 9.632 -7.051 2.859 1.00 0.00 85 PHE A CA 9
ATOM 9811 C C . PHE A 1 14 ? 8.776 -8.140 2.218 1.00 0.00 85 PHE A C 9
ATOM 9812 O O . PHE A 1 14 ? 9.295 -9.061 1.588 1.00 0.00 85 PHE A O 9
ATOM 9829 N N . GLU A 1 15 ? 7.462 -8.026 2.385 1.00 0.00 86 GLU A N 9
ATOM 9830 C CA . GLU A 1 15 ? 6.534 -9.001 1.824 1.00 0.00 86 GLU A CA 9
ATOM 9831 C C . GLU A 1 15 ? 5.472 -8.313 0.971 1.00 0.00 86 GLU A C 9
ATOM 9832 O O . GLU A 1 15 ? 4.896 -8.921 0.068 1.00 0.00 86 GLU A O 9
ATOM 9844 N N . LEU A 1 16 ? 5.219 -7.043 1.263 1.00 0.00 87 LEU A N 9
ATOM 9845 C CA . LEU A 1 16 ? 4.226 -6.271 0.524 1.00 0.00 87 LEU A CA 9
ATOM 9846 C C . LEU A 1 16 ? 4.160 -6.721 -0.932 1.00 0.00 87 LEU A C 9
ATOM 9847 O O . LEU A 1 16 ? 3.080 -6.822 -1.515 1.00 0.00 87 LEU A O 9
ATOM 9863 N N . LYS A 1 17 ? 5.323 -6.992 -1.515 1.00 0.00 88 LYS A N 9
ATOM 9864 C CA . LYS A 1 17 ? 5.400 -7.434 -2.902 1.00 0.00 88 LYS A CA 9
ATOM 9865 C C . LYS A 1 17 ? 4.343 -8.494 -3.194 1.00 0.00 88 LYS A C 9
ATOM 9866 O O . LYS A 1 17 ? 4.393 -9.599 -2.655 1.00 0.00 88 LYS A O 9
ATOM 9885 N N . GLY A 1 18 ? 3.387 -8.151 -4.052 1.00 0.00 89 GLY A N 9
ATOM 9886 C CA . GLY A 1 18 ? 2.333 -9.085 -4.401 1.00 0.00 89 GLY A CA 9
ATOM 9887 C C . GLY A 1 18 ? 1.038 -8.800 -3.665 1.00 0.00 89 GLY A C 9
ATOM 9888 O O . GLY A 1 18 ? -0.049 -8.984 -4.212 1.00 0.00 89 GLY A O 9
ATOM 9892 N N . LYS A 1 19 ? 1.154 -8.351 -2.420 1.00 0.00 90 LYS A N 9
ATOM 9893 C CA . LYS A 1 19 ? -0.015 -8.041 -1.606 1.00 0.00 90 LYS A CA 9
ATOM 9894 C C . LYS A 1 19 ? -0.693 -6.764 -2.092 1.00 0.00 90 LYS A C 9
ATOM 9895 O O . LYS A 1 19 ? -0.040 -5.868 -2.627 1.00 0.00 90 LYS A O 9
ATOM 9914 N N . VAL A 1 20 ? -2.007 -6.688 -1.902 1.00 0.00 91 VAL A N 9
ATOM 9915 C CA . VAL A 1 20 ? -2.773 -5.519 -2.319 1.00 0.00 91 VAL A CA 9
ATOM 9916 C C . VAL A 1 20 ? -3.051 -4.595 -1.139 1.00 0.00 91 VAL A C 9
ATOM 9917 O O . VAL A 1 20 ? -3.380 -5.050 -0.045 1.00 0.00 91 VAL A O 9
ATOM 9930 N N . GLY A 1 21 ? -2.917 -3.292 -1.370 1.00 0.00 92 GLY A N 9
ATOM 9931 C CA . GLY A 1 21 ? -3.158 -2.323 -0.317 1.00 0.00 92 GLY A CA 9
ATOM 9932 C C . GLY A 1 21 ? -4.220 -1.309 -0.694 1.00 0.00 92 GLY A C 9
ATOM 9933 O O . GLY A 1 21 ? -4.718 -1.309 -1.820 1.00 0.00 92 GLY A O 9
ATOM 9937 N N . LYS A 1 22 ? -4.570 -0.443 0.250 1.00 0.00 93 LYS A N 9
ATOM 9938 C CA . LYS A 1 22 ? -5.580 0.581 0.013 1.00 0.00 93 LYS A CA 9
ATOM 9939 C C . LYS A 1 22 ? -4.980 1.978 0.139 1.00 0.00 93 LYS A C 9
ATOM 9940 O O . LYS A 1 22 ? -4.414 2.330 1.174 1.00 0.00 93 LYS A O 9
ATOM 9959 N N . VAL A 1 23 ? -5.108 2.770 -0.921 1.00 0.00 94 VAL A N 9
ATOM 9960 C CA . VAL A 1 23 ? -4.580 4.129 -0.928 1.00 0.00 94 VAL A CA 9
ATOM 9961 C C . VAL A 1 23 ? -5.281 4.997 0.111 1.00 0.00 94 VAL A C 9
ATOM 9962 O O . VAL A 1 23 ? -6.489 5.224 0.032 1.00 0.00 94 VAL A O 9
ATOM 9975 N N . VAL A 1 24 ? -4.517 5.479 1.085 1.00 0.00 95 VAL A N 9
ATOM 9976 C CA . VAL A 1 24 ? -5.064 6.324 2.140 1.00 0.00 95 VAL A CA 9
ATOM 9977 C C . VAL A 1 24 ? -4.757 7.795 1.881 1.00 0.00 95 VAL A C 9
ATOM 9978 O O . VAL A 1 24 ? -5.343 8.682 2.502 1.00 0.00 95 VAL A O 9
ATOM 9991 N N . LYS A 1 25 ? -3.834 8.048 0.959 1.00 0.00 96 LYS A N 9
ATOM 9992 C CA . LYS A 1 25 ? -3.449 9.411 0.616 1.00 0.00 96 LYS A CA 9
ATOM 9993 C C . LYS A 1 25 ? -2.697 9.446 -0.711 1.00 0.00 96 LYS A C 9
ATOM 9994 O O . LYS A 1 25 ? -2.198 8.422 -1.180 1.00 0.00 96 LYS A O 9
ATOM 10013 N N . ILE A 1 26 ? -2.619 10.629 -1.311 1.00 0.00 97 ILE A N 9
ATOM 10014 C CA . ILE A 1 26 ? -1.926 10.796 -2.582 1.00 0.00 97 ILE A CA 9
ATOM 10015 C C . ILE A 1 26 ? -1.190 12.131 -2.636 1.00 0.00 97 ILE A C 9
ATOM 10016 O O . ILE A 1 26 ? -1.714 13.158 -2.204 1.00 0.00 97 ILE A O 9
ATOM 10032 N N . ALA A 1 27 ? 0.026 12.109 -3.169 1.00 0.00 98 ALA A N 9
ATOM 10033 C CA . ALA A 1 27 ? 0.833 13.317 -3.283 1.00 0.00 98 ALA A CA 9
ATOM 10034 C C . ALA A 1 27 ? 1.770 13.241 -4.484 1.00 0.00 98 ALA A C 9
ATOM 10035 O O . ALA A 1 27 ? 2.490 12.259 -4.659 1.00 0.00 98 ALA A O 9
ATOM 10042 N N . GLU A 1 28 ? 1.753 14.284 -5.309 1.00 0.00 99 GLU A N 9
ATOM 10043 C CA . GLU A 1 28 ? 2.600 14.333 -6.495 1.00 0.00 99 GLU A CA 9
ATOM 10044 C C . GLU A 1 28 ? 3.971 13.726 -6.209 1.00 0.00 99 GLU A C 9
ATOM 10045 O O . GLU A 1 28 ? 4.401 12.790 -6.885 1.00 0.00 99 GLU A O 9
ATOM 10057 N N . ASP A 1 29 ? 4.653 14.265 -5.205 1.00 0.00 100 ASP A N 9
ATOM 10058 C CA . ASP A 1 29 ? 5.974 13.777 -4.828 1.00 0.00 100 ASP A CA 9
ATOM 10059 C C . ASP A 1 29 ? 5.941 12.278 -4.551 1.00 0.00 100 ASP A C 9
ATOM 10060 O O . ASP A 1 29 ? 6.840 11.541 -4.959 1.00 0.00 100 ASP A O 9
ATOM 10069 N N . HIS A 1 30 ? 4.900 11.832 -3.855 1.00 0.00 101 HIS A N 9
ATOM 10070 C CA . HIS A 1 30 ? 4.750 10.420 -3.524 1.00 0.00 101 HIS A CA 9
ATOM 10071 C C . HIS A 1 30 ? 3.351 10.133 -2.988 1.00 0.00 101 HIS A C 9
ATOM 10072 O O . HIS A 1 30 ? 2.751 10.969 -2.312 1.00 0.00 101 HIS A O 9
ATOM 10087 N N . TYR A 1 31 ? 2.836 8.947 -3.295 1.00 0.00 102 TYR A N 9
ATOM 10088 C CA . TYR A 1 31 ? 1.506 8.552 -2.848 1.00 0.00 102 TYR A CA 9
ATOM 10089 C C . TYR A 1 31 ? 1.586 7.715 -1.575 1.00 0.00 102 TYR A C 9
ATOM 10090 O O . TYR A 1 31 ? 2.649 7.202 -1.220 1.00 0.00 102 TYR A O 9
ATOM 10108 N N . LEU A 1 32 ? 0.455 7.580 -0.892 1.00 0.00 103 LEU A N 9
ATOM 10109 C CA . LEU A 1 32 ? 0.395 6.804 0.342 1.00 0.00 103 LEU A CA 9
ATOM 10110 C C . LEU A 1 32 ? -0.526 5.598 0.183 1.00 0.00 103 LEU A C 9
ATOM 10111 O O . LEU A 1 32 ? -1.742 5.745 0.055 1.00 0.00 103 LEU A O 9
ATOM 10127 N N . VAL A 1 33 ? 0.061 4.406 0.195 1.00 0.00 104 VAL A N 9
ATOM 10128 C CA . VAL A 1 33 ? -0.707 3.174 0.055 1.00 0.00 104 VAL A CA 9
ATOM 10129 C C . VAL A 1 33 ? -0.533 2.277 1.275 1.00 0.00 104 VAL A C 9
ATOM 10130 O O . VAL A 1 33 ? 0.585 1.915 1.636 1.00 0.00 104 VAL A O 9
ATOM 10143 N N . GLU A 1 34 ? -1.649 1.922 1.905 1.00 0.00 105 GLU A N 9
ATOM 10144 C CA . GLU A 1 34 ? -1.619 1.067 3.086 1.00 0.00 105 GLU A CA 9
ATOM 10145 C C . GLU A 1 34 ? -1.570 -0.406 2.690 1.00 0.00 105 GLU A C 9
ATOM 10146 O O . GLU A 1 34 ? -2.376 -0.871 1.884 1.00 0.00 105 GLU A O 9
ATOM 10158 N N . VAL A 1 35 ? -0.616 -1.135 3.261 1.00 0.00 106 VAL A N 9
ATOM 10159 C CA . VAL A 1 35 ? -0.460 -2.554 2.969 1.00 0.00 106 VAL A CA 9
ATOM 10160 C C . VAL A 1 35 ? -0.449 -3.381 4.250 1.00 0.00 106 VAL A C 9
ATOM 10161 O O . VAL A 1 35 ? 0.265 -3.061 5.200 1.00 0.00 106 VAL A O 9
ATOM 10174 N N . GLU A 1 36 ? -1.244 -4.446 4.268 1.00 0.00 107 GLU A N 9
ATOM 10175 C CA . GLU A 1 36 ? -1.326 -5.319 5.433 1.00 0.00 107 GLU A CA 9
ATOM 10176 C C . GLU A 1 36 ? -1.284 -4.507 6.725 1.00 0.00 107 GLU A C 9
ATOM 10177 O O . GLU A 1 36 ? -0.626 -4.890 7.691 1.00 0.00 107 GLU A O 9
ATOM 10189 N N . GLY A 1 37 ? -1.993 -3.382 6.733 1.00 0.00 108 GLY A N 9
ATOM 10190 C CA . GLY A 1 37 ? -2.024 -2.533 7.909 1.00 0.00 108 GLY A CA 9
ATOM 10191 C C . GLY A 1 37 ? -0.721 -1.788 8.122 1.00 0.00 108 GLY A C 9
ATOM 10192 O O . GLY A 1 37 ? -0.328 -1.522 9.257 1.00 0.00 108 GLY A O 9
ATOM 10196 N N . ASP A 1 38 ? -0.048 -1.454 7.026 1.00 0.00 109 ASP A N 9
ATOM 10197 C CA . ASP A 1 38 ? 1.220 -0.736 7.097 1.00 0.00 109 ASP A CA 9
ATOM 10198 C C . ASP A 1 38 ? 1.337 0.273 5.959 1.00 0.00 109 ASP A C 9
ATOM 10199 O O . ASP A 1 38 ? 1.452 -0.101 4.792 1.00 0.00 109 ASP A O 9
ATOM 10208 N N . LYS A 1 39 ? 1.306 1.556 6.307 1.00 0.00 110 LYS A N 9
ATOM 10209 C CA . LYS A 1 39 ? 1.408 2.620 5.316 1.00 0.00 110 LYS A CA 9
ATOM 10210 C C . LYS A 1 39 ? 2.697 2.490 4.509 1.00 0.00 110 LYS A C 9
ATOM 10211 O O . LYS A 1 39 ? 3.742 2.125 5.047 1.00 0.00 110 LYS A O 9
ATOM 10230 N N . TRP A 1 40 ? 2.614 2.793 3.219 1.00 0.00 111 TRP A N 9
ATOM 10231 C CA . TRP A 1 40 ? 3.775 2.711 2.339 1.00 0.00 111 TRP A CA 9
ATOM 10232 C C . TRP A 1 40 ? 3.800 3.881 1.361 1.00 0.00 111 TRP A C 9
ATOM 10233 O O . TRP A 1 40 ? 2.753 4.401 0.975 1.00 0.00 111 TRP A O 9
ATOM 10254 N N . ILE A 1 41 ? 5.000 4.289 0.964 1.00 0.00 112 ILE A N 9
ATOM 10255 C CA . ILE A 1 41 ? 5.160 5.396 0.030 1.00 0.00 112 ILE A CA 9
ATOM 10256 C C . ILE A 1 41 ? 5.395 4.889 -1.389 1.00 0.00 112 ILE A C 9
ATOM 10257 O O . ILE A 1 41 ? 6.514 4.529 -1.753 1.00 0.00 112 ILE A O 9
ATOM 10273 N N . ALA A 1 42 ? 4.332 4.865 -2.187 1.00 0.00 113 ALA A N 9
ATOM 10274 C CA . ALA A 1 42 ? 4.424 4.405 -3.567 1.00 0.00 113 ALA A CA 9
ATOM 10275 C C . ALA A 1 42 ? 4.115 5.536 -4.543 1.00 0.00 113 ALA A C 9
ATOM 10276 O O . ALA A 1 42 ? 3.597 6.582 -4.153 1.00 0.00 113 ALA A O 9
ATOM 10283 N N . TYR A 1 43 ? 4.438 5.318 -5.813 1.00 0.00 114 TYR A N 9
ATOM 10284 C CA . TYR A 1 43 ? 4.198 6.320 -6.845 1.00 0.00 114 TYR A CA 9
ATOM 10285 C C . TYR A 1 43 ? 3.686 5.671 -8.127 1.00 0.00 114 TYR A C 9
ATOM 10286 O O . TYR A 1 43 ? 4.316 4.763 -8.670 1.00 0.00 114 TYR A O 9
ATOM 10304 N N . SER A 1 44 ? 2.540 6.143 -8.606 1.00 0.00 115 SER A N 9
ATOM 10305 C CA . SER A 1 44 ? 1.940 5.608 -9.822 1.00 0.00 115 SER A CA 9
ATOM 10306 C C . SER A 1 44 ? 1.652 6.723 -10.822 1.00 0.00 115 SER A C 9
ATOM 10307 O O . SER A 1 44 ? 0.992 7.710 -10.496 1.00 0.00 115 SER A O 9
ATOM 10315 N N . ASP A 1 45 ? 2.151 6.558 -12.042 1.00 0.00 116 ASP A N 9
ATOM 10316 C CA . ASP A 1 45 ? 1.947 7.550 -13.092 1.00 0.00 116 ASP A CA 9
ATOM 10317 C C . ASP A 1 45 ? 0.464 7.862 -13.264 1.00 0.00 116 ASP A C 9
ATOM 10318 O O . ASP A 1 45 ? 0.097 8.935 -13.741 1.00 0.00 116 ASP A O 9
ATOM 10327 N N . GLU A 1 46 ? -0.384 6.916 -12.872 1.00 0.00 117 GLU A N 9
ATOM 10328 C CA . GLU A 1 46 ? -1.828 7.091 -12.985 1.00 0.00 117 GLU A CA 9
ATOM 10329 C C . GLU A 1 46 ? -2.417 7.610 -11.676 1.00 0.00 117 GLU A C 9
ATOM 10330 O O . GLU A 1 46 ? -2.377 6.930 -10.651 1.00 0.00 117 GLU A O 9
ATOM 10342 N N . LYS A 1 47 ? -2.963 8.820 -11.719 1.00 0.00 118 LYS A N 9
ATOM 10343 C CA . LYS A 1 47 ? -3.561 9.433 -10.539 1.00 0.00 118 LYS A CA 9
ATOM 10344 C C . LYS A 1 47 ? -4.655 8.542 -9.959 1.00 0.00 118 LYS A C 9
ATOM 10345 O O . LYS A 1 47 ? -5.661 8.269 -10.616 1.00 0.00 118 LYS A O 9
ATOM 10364 N N . LEU A 1 48 ? -4.454 8.093 -8.725 1.00 0.00 119 LEU A N 9
ATOM 10365 C CA . LEU A 1 48 ? -5.425 7.234 -8.056 1.00 0.00 119 LEU A CA 9
ATOM 10366 C C . LEU A 1 48 ? -6.419 8.062 -7.248 1.00 0.00 119 LEU A C 9
ATOM 10367 O O . LEU A 1 48 ? -6.378 9.292 -7.268 1.00 0.00 119 LEU A O 9
ATOM 10383 N N . SER A 1 49 ? -7.310 7.379 -6.537 1.00 0.00 120 SER A N 9
ATOM 10384 C CA . SER A 1 49 ? -8.316 8.052 -5.723 1.00 0.00 120 SER A CA 9
ATOM 10385 C C . SER A 1 49 ? -8.389 7.435 -4.330 1.00 0.00 120 SER A C 9
ATOM 10386 O O . SER A 1 49 ? -8.336 6.214 -4.175 1.00 0.00 120 SER A O 9
ATOM 10394 N N . LEU A 1 50 ? -8.511 8.287 -3.318 1.00 0.00 121 LEU A N 9
ATOM 10395 C CA . LEU A 1 50 ? -8.591 7.827 -1.936 1.00 0.00 121 LEU A CA 9
ATOM 10396 C C . LEU A 1 50 ? -9.534 6.634 -1.813 1.00 0.00 121 LEU A C 9
ATOM 10397 O O . LEU A 1 50 ? -10.729 6.743 -2.085 1.00 0.00 121 LEU A O 9
ATOM 10413 N N . GLY A 1 51 ? -8.988 5.495 -1.399 1.00 0.00 122 GLY A N 9
ATOM 10414 C CA . GLY A 1 51 ? -9.794 4.298 -1.245 1.00 0.00 122 GLY A CA 9
ATOM 10415 C C . GLY A 1 51 ? -9.651 3.348 -2.417 1.00 0.00 122 GLY A C 9
ATOM 10416 O O . GLY A 1 51 ? -10.275 2.287 -2.444 1.00 0.00 122 GLY A O 9
ATOM 10420 N N . ASP A 1 52 ? -8.829 3.729 -3.388 1.00 0.00 123 ASP A N 9
ATOM 10421 C CA . ASP A 1 52 ? -8.606 2.903 -4.569 1.00 0.00 123 ASP A CA 9
ATOM 10422 C C . ASP A 1 52 ? -7.699 1.720 -4.242 1.00 0.00 123 ASP A C 9
ATOM 10423 O O . ASP A 1 52 ? -6.654 1.883 -3.614 1.00 0.00 123 ASP A O 9
ATOM 10432 N N . ARG A 1 53 ? -8.108 0.531 -4.672 1.00 0.00 124 ARG A N 9
ATOM 10433 C CA . ARG A 1 53 ? -7.334 -0.679 -4.423 1.00 0.00 124 ARG A CA 9
ATOM 10434 C C . ARG A 1 53 ? -6.201 -0.817 -5.436 1.00 0.00 124 ARG A C 9
ATOM 10435 O O . ARG A 1 53 ? -6.400 -0.628 -6.636 1.00 0.00 124 ARG A O 9
ATOM 10456 N N . VAL A 1 54 ? -5.011 -1.149 -4.944 1.00 0.00 125 VAL A N 9
ATOM 10457 C CA . VAL A 1 54 ? -3.847 -1.313 -5.805 1.00 0.00 125 VAL A CA 9
ATOM 10458 C C . VAL A 1 54 ? -2.971 -2.468 -5.331 1.00 0.00 125 VAL A C 9
ATOM 10459 O O . VAL A 1 54 ? -2.863 -2.726 -4.132 1.00 0.00 125 VAL A O 9
ATOM 10472 N N . MET A 1 55 ? -2.347 -3.158 -6.279 1.00 0.00 126 MET A N 9
ATOM 10473 C CA . MET A 1 55 ? -1.478 -4.285 -5.958 1.00 0.00 126 MET A CA 9
ATOM 10474 C C . MET A 1 55 ? -0.011 -3.909 -6.140 1.00 0.00 126 MET A C 9
ATOM 10475 O O . MET A 1 55 ? 0.374 -3.349 -7.166 1.00 0.00 126 MET A O 9
ATOM 10489 N N . VAL A 1 56 ? 0.804 -4.220 -5.137 1.00 0.00 127 VAL A N 9
ATOM 10490 C CA . VAL A 1 56 ? 2.229 -3.916 -5.187 1.00 0.00 127 VAL A CA 9
ATOM 10491 C C . VAL A 1 56 ? 2.899 -4.615 -6.364 1.00 0.00 127 VAL A C 9
ATOM 10492 O O . VAL A 1 56 ? 3.070 -5.834 -6.361 1.00 0.00 127 VAL A O 9
ATOM 10505 N N . VAL A 1 57 ? 3.279 -3.834 -7.371 1.00 0.00 128 VAL A N 9
ATOM 10506 C CA . VAL A 1 57 ? 3.932 -4.378 -8.555 1.00 0.00 128 VAL A CA 9
ATOM 10507 C C . VAL A 1 57 ? 5.335 -4.878 -8.228 1.00 0.00 128 VAL A C 9
ATOM 10508 O O . VAL A 1 57 ? 5.771 -5.910 -8.737 1.00 0.00 128 VAL A O 9
ATOM 10521 N N . ASP A 1 58 ? 6.036 -4.138 -7.376 1.00 0.00 129 ASP A N 9
ATOM 10522 C CA . ASP A 1 58 ? 7.390 -4.507 -6.979 1.00 0.00 129 ASP A CA 9
ATOM 10523 C C . ASP A 1 58 ? 7.846 -3.688 -5.775 1.00 0.00 129 ASP A C 9
ATOM 10524 O O . ASP A 1 58 ? 7.415 -2.550 -5.587 1.00 0.00 129 ASP A O 9
ATOM 10533 N N . VAL A 1 59 ? 8.718 -4.275 -4.963 1.00 0.00 130 VAL A N 9
ATOM 10534 C CA . VAL A 1 59 ? 9.232 -3.600 -3.777 1.00 0.00 130 VAL A CA 9
ATOM 10535 C C . VAL A 1 59 ? 10.754 -3.513 -3.810 1.00 0.00 130 VAL A C 9
ATOM 10536 O O . VAL A 1 59 ? 11.435 -4.485 -4.137 1.00 0.00 130 VAL A O 9
ATOM 10549 N N . ASP A 1 60 ? 11.282 -2.343 -3.469 1.00 0.00 131 ASP A N 9
ATOM 10550 C CA . ASP A 1 60 ? 12.724 -2.129 -3.457 1.00 0.00 131 ASP A CA 9
ATOM 10551 C C . ASP A 1 60 ? 13.199 -1.702 -2.072 1.00 0.00 131 ASP A C 9
ATOM 10552 O O . ASP A 1 60 ? 14.398 -1.680 -1.795 1.00 0.00 131 ASP A O 9
ATOM 10561 N N . GLY A 1 61 ? 12.250 -1.362 -1.205 1.00 0.00 132 GLY A N 9
ATOM 10562 C CA . GLY A 1 61 ? 12.592 -0.940 0.141 1.00 0.00 132 GLY A CA 9
ATOM 10563 C C . GLY A 1 61 ? 11.502 -0.103 0.780 1.00 0.00 132 GLY A C 9
ATOM 10564 O O . GLY A 1 61 ? 10.509 -0.637 1.277 1.00 0.00 132 GLY A O 9
ATOM 10568 N N . LEU A 1 62 ? 11.686 1.213 0.770 1.00 0.00 133 LEU A N 9
ATOM 10569 C CA . LEU A 1 62 ? 10.710 2.127 1.354 1.00 0.00 133 LEU A CA 9
ATOM 10570 C C . LEU A 1 62 ? 9.813 2.728 0.277 1.00 0.00 133 LEU A C 9
ATOM 10571 O O . LEU A 1 62 ? 9.151 3.742 0.499 1.00 0.00 133 LEU A O 9
ATOM 10587 N N . LYS A 1 63 ? 9.794 2.094 -0.891 1.00 0.00 134 LYS A N 9
ATOM 10588 C CA . LYS A 1 63 ? 8.976 2.563 -2.003 1.00 0.00 134 LYS A CA 9
ATOM 10589 C C . LYS A 1 63 ? 8.612 1.411 -2.934 1.00 0.00 134 LYS A C 9
ATOM 10590 O O . LYS A 1 63 ? 9.450 0.925 -3.695 1.00 0.00 134 LYS A O 9
ATOM 10609 N N . LEU A 1 64 ? 7.357 0.980 -2.870 1.00 0.00 135 LEU A N 9
ATOM 10610 C CA . LEU A 1 64 ? 6.881 -0.115 -3.709 1.00 0.00 135 LEU A CA 9
ATOM 10611 C C . LEU A 1 64 ? 5.893 0.392 -4.756 1.00 0.00 135 LEU A C 9
ATOM 10612 O O . LEU A 1 64 ? 5.017 1.204 -4.458 1.00 0.00 135 LEU A O 9
ATOM 10628 N N . LYS A 1 65 ? 6.039 -0.095 -5.984 1.00 0.00 136 LYS A N 9
ATOM 10629 C CA . LYS A 1 65 ? 5.159 0.304 -7.075 1.00 0.00 136 LYS A CA 9
ATOM 10630 C C . LYS A 1 65 ? 3.741 -0.211 -6.847 1.00 0.00 136 LYS A C 9
ATOM 10631 O O . LYS A 1 65 ? 3.542 -1.267 -6.247 1.00 0.00 136 LYS A O 9
ATOM 10650 N N . VAL A 1 66 ? 2.758 0.543 -7.330 1.00 0.00 137 VAL A N 9
ATOM 10651 C CA . VAL A 1 66 ? 1.359 0.161 -7.181 1.00 0.00 137 VAL A CA 9
ATOM 10652 C C . VAL A 1 66 ? 0.586 0.390 -8.476 1.00 0.00 137 VAL A C 9
ATOM 10653 O O . VAL A 1 66 ? 0.705 1.440 -9.106 1.00 0.00 137 VAL A O 9
ATOM 10666 N N . LYS A 1 67 ? -0.208 -0.601 -8.867 1.00 0.00 138 LYS A N 9
ATOM 10667 C CA . LYS A 1 67 ? -1.003 -0.509 -10.086 1.00 0.00 138 LYS A CA 9
ATOM 10668 C C . LYS A 1 67 ? -2.481 -0.746 -9.790 1.00 0.00 138 LYS A C 9
ATOM 10669 O O . LYS A 1 67 ? -2.852 -1.768 -9.213 1.00 0.00 138 LYS A O 9
ATOM 10688 N N . ARG A 1 68 ? -3.319 0.204 -10.191 1.00 0.00 139 ARG A N 9
ATOM 10689 C CA . ARG A 1 68 ? -4.756 0.098 -9.970 1.00 0.00 139 ARG A CA 9
ATOM 10690 C C . ARG A 1 68 ? -5.284 -1.248 -10.458 1.00 0.00 139 ARG A C 9
ATOM 10691 O O . ARG A 1 68 ? -4.933 -1.705 -11.547 1.00 0.00 139 ARG A O 9
ATOM 10712 N N . ILE A 1 69 ? -6.128 -1.876 -9.647 1.00 0.00 140 ILE A N 9
ATOM 10713 C CA . ILE A 1 69 ? -6.704 -3.169 -9.997 1.00 0.00 140 ILE A CA 9
ATOM 10714 C C . ILE A 1 69 ? -8.225 -3.138 -9.896 1.00 0.00 140 ILE A C 9
ATOM 10715 O O . ILE A 1 69 ? -8.801 -2.491 -9.021 1.00 0.00 140 ILE A O 9
ATOM 10731 N N . PRO A 1 70 ? -8.893 -3.857 -10.810 1.00 0.00 141 PRO A N 9
ATOM 10732 C CA . PRO A 1 70 ? -10.357 -3.931 -10.843 1.00 0.00 141 PRO A CA 9
ATOM 10733 C C . PRO A 1 70 ? -10.925 -4.717 -9.666 1.00 0.00 141 PRO A C 9
ATOM 10734 O O . PRO A 1 70 ? -10.222 -5.477 -8.999 1.00 0.00 141 PRO A O 9
ATOM 10745 N N . PRO A 1 71 ? -12.227 -4.533 -9.404 1.00 0.00 142 PRO A N 9
ATOM 10746 C CA . PRO A 1 71 ? -12.918 -5.218 -8.307 1.00 0.00 142 PRO A CA 9
ATOM 10747 C C . PRO A 1 71 ? -13.081 -6.711 -8.567 1.00 0.00 142 PRO A C 9
ATOM 10748 O O . PRO A 1 71 ? -12.765 -7.199 -9.652 1.00 0.00 142 PRO A O 9
ATOM 10759 N N . GLN A 1 72 ? -13.576 -7.431 -7.565 1.00 0.00 143 GLN A N 9
ATOM 10760 C CA . GLN A 1 72 ? -13.780 -8.870 -7.687 1.00 0.00 143 GLN A CA 9
ATOM 10761 C C . GLN A 1 72 ? -15.217 -9.247 -7.341 1.00 0.00 143 GLN A C 9
ATOM 10762 O O . GLN A 1 72 ? -15.497 -9.721 -6.239 1.00 0.00 143 GLN A O 9
ATOM 10776 N N . LEU A 1 73 ? -16.124 -9.034 -8.288 1.00 0.00 144 LEU A N 9
ATOM 10777 C CA . LEU A 1 73 ? -17.533 -9.351 -8.083 1.00 0.00 144 LEU A CA 9
ATOM 10778 C C . LEU A 1 73 ? -18.002 -8.885 -6.708 1.00 0.00 144 LEU A C 9
ATOM 10779 O O . LEU A 1 73 ? -18.960 -9.423 -6.154 1.00 0.00 144 LEU A O 9
ATOM 10795 N N . GLU A 1 74 ? -17.321 -7.880 -6.165 1.00 0.00 145 GLU A N 9
ATOM 10796 C CA . GLU A 1 74 ? -17.670 -7.341 -4.856 1.00 0.00 145 GLU A CA 9
ATOM 10797 C C . GLU A 1 74 ? -17.663 -5.816 -4.877 1.00 0.00 145 GLU A C 9
ATOM 10798 O O . GLU A 1 74 ? -16.947 -5.199 -5.665 1.00 0.00 145 GLU A O 9
ATOM 10810 N N . ARG A 1 1 ? 5.260 -16.797 17.541 1.00 0.00 72 ARG A N 10
ATOM 10811 C CA . ARG A 1 1 ? 6.486 -17.228 18.201 1.00 0.00 72 ARG A CA 10
ATOM 10812 C C . ARG A 1 1 ? 7.346 -18.066 17.258 1.00 0.00 72 ARG A C 10
ATOM 10813 O O . ARG A 1 1 ? 8.455 -17.671 16.897 1.00 0.00 72 ARG A O 10
ATOM 10834 N N . ARG A 1 2 ? 6.826 -19.223 16.863 1.00 0.00 73 ARG A N 10
ATOM 10835 C CA . ARG A 1 2 ? 7.545 -20.117 15.964 1.00 0.00 73 ARG A CA 10
ATOM 10836 C C . ARG A 1 2 ? 7.210 -19.809 14.507 1.00 0.00 73 ARG A C 10
ATOM 10837 O O . ARG A 1 2 ? 8.086 -19.821 13.643 1.00 0.00 73 ARG A O 10
ATOM 10858 N N . GLU A 1 3 ? 5.936 -19.534 14.244 1.00 0.00 74 GLU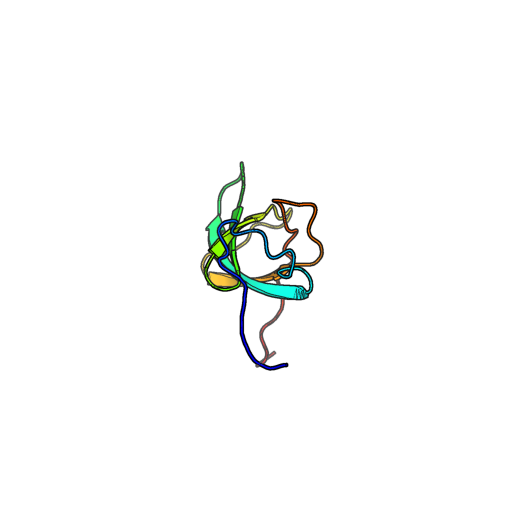 A N 10
ATOM 10859 C CA . GLU A 1 3 ? 5.486 -19.224 12.892 1.00 0.00 74 GLU A CA 10
ATOM 10860 C C . GLU A 1 3 ? 5.923 -17.821 12.481 1.00 0.00 74 GLU A C 10
ATOM 10861 O O . GLU A 1 3 ? 6.503 -17.081 13.276 1.00 0.00 74 GLU A O 10
ATOM 10873 N N . THR A 1 4 ? 5.641 -17.461 11.233 1.00 0.00 75 THR A N 10
ATOM 10874 C CA . THR A 1 4 ? 6.006 -16.149 10.714 1.00 0.00 75 THR A CA 10
ATOM 10875 C C . THR A 1 4 ? 4.974 -15.097 11.105 1.00 0.00 75 THR A C 10
ATOM 10876 O O . THR A 1 4 ? 4.529 -14.308 10.270 1.00 0.00 75 THR A O 10
ATOM 10887 N N . THR A 1 5 ? 4.595 -15.091 12.379 1.00 0.00 76 THR A N 10
ATOM 10888 C CA . THR A 1 5 ? 3.615 -14.136 12.880 1.00 0.00 76 THR A CA 10
ATOM 10889 C C . THR A 1 5 ? 4.287 -12.849 13.345 1.00 0.00 76 THR A C 10
ATOM 10890 O O . THR A 1 5 ? 3.912 -11.755 12.925 1.00 0.00 76 THR A O 10
ATOM 10901 N N . ASP A 1 6 ? 5.284 -12.988 14.212 1.00 0.00 77 ASP A N 10
ATOM 10902 C CA . ASP A 1 6 ? 6.011 -11.836 14.733 1.00 0.00 77 ASP A CA 10
ATOM 10903 C C . ASP A 1 6 ? 6.966 -11.277 13.683 1.00 0.00 77 ASP A C 10
ATOM 10904 O O . ASP A 1 6 ? 7.951 -11.921 13.321 1.00 0.00 77 ASP A O 10
ATOM 10913 N N . ILE A 1 7 ? 6.667 -10.077 13.198 1.00 0.00 78 ILE A N 10
ATOM 10914 C CA . ILE A 1 7 ? 7.499 -9.432 12.190 1.00 0.00 78 ILE A CA 10
ATOM 10915 C C . ILE A 1 7 ? 8.919 -9.218 12.703 1.00 0.00 78 ILE A C 10
ATOM 10916 O O . ILE A 1 7 ? 9.891 -9.481 11.998 1.00 0.00 78 ILE A O 10
ATOM 10932 N N . GLY A 1 8 ? 9.029 -8.740 13.939 1.00 0.00 79 GLY A N 10
ATOM 10933 C CA . GLY A 1 8 ? 10.334 -8.501 14.528 1.00 0.00 79 GLY A CA 10
ATOM 10934 C C . GLY A 1 8 ? 11.168 -7.531 13.714 1.00 0.00 79 GLY A C 10
ATOM 10935 O O . GLY A 1 8 ? 12.332 -7.799 13.419 1.00 0.00 79 GLY A O 10
ATOM 10939 N N . GLY A 1 9 ? 10.571 -6.401 13.349 1.00 0.00 80 GLY A N 10
ATOM 10940 C CA . GLY A 1 9 ? 11.280 -5.406 12.566 1.00 0.00 80 GLY A CA 10
ATOM 10941 C C . GLY A 1 9 ? 10.386 -4.260 12.137 1.00 0.00 80 GLY A C 10
ATOM 10942 O O . GLY A 1 9 ? 10.314 -3.929 10.954 1.00 0.00 80 GLY A O 10
ATOM 10946 N N . GLY A 1 10 ? 9.700 -3.653 13.101 1.00 0.00 81 GLY A N 10
ATOM 10947 C CA . GLY A 1 10 ? 8.814 -2.545 12.796 1.00 0.00 81 GLY A CA 10
ATOM 10948 C C . GLY A 1 10 ? 7.762 -2.910 11.766 1.00 0.00 81 GLY A C 10
ATOM 10949 O O . GLY A 1 10 ? 7.013 -3.871 11.946 1.00 0.00 81 GLY A O 10
ATOM 10953 N N . LYS A 1 11 ? 7.704 -2.141 10.684 1.00 0.00 82 LYS A N 10
ATOM 10954 C CA . LYS A 1 11 ? 6.737 -2.387 9.621 1.00 0.00 82 LYS A CA 10
ATOM 10955 C C . LYS A 1 11 ? 7.422 -2.957 8.383 1.00 0.00 82 LYS A C 10
ATOM 10956 O O . LYS A 1 11 ? 6.780 -3.193 7.360 1.00 0.00 82 LYS A O 10
ATOM 10975 N N . TYR A 1 12 ? 8.728 -3.178 8.484 1.00 0.00 83 TYR A N 10
ATOM 10976 C CA . TYR A 1 12 ? 9.500 -3.720 7.372 1.00 0.00 83 TYR A CA 10
ATOM 10977 C C . TYR A 1 12 ? 9.316 -5.231 7.267 1.00 0.00 83 TYR A C 10
ATOM 10978 O O . TYR A 1 12 ? 9.795 -5.988 8.112 1.00 0.00 83 TYR A O 10
ATOM 10996 N N . THR A 1 13 ? 8.618 -5.664 6.221 1.00 0.00 84 THR A N 10
ATOM 10997 C CA . THR A 1 13 ? 8.370 -7.083 6.003 1.00 0.00 84 THR A CA 10
ATOM 10998 C C . THR A 1 13 ? 8.845 -7.519 4.622 1.00 0.00 84 THR A C 10
ATOM 10999 O O . THR A 1 13 ? 9.029 -8.709 4.364 1.00 0.00 84 THR A O 10
ATOM 11010 N N . PHE A 1 14 ? 9.043 -6.548 3.736 1.00 0.00 85 PHE A N 10
ATOM 11011 C CA . PHE A 1 14 ? 9.497 -6.832 2.379 1.00 0.00 85 PHE A CA 10
ATOM 11012 C C . PHE A 1 14 ? 8.618 -7.891 1.722 1.00 0.00 85 PHE A C 10
ATOM 11013 O O . PHE A 1 14 ? 9.109 -8.762 1.005 1.00 0.00 85 PHE A O 10
ATOM 11030 N N . GLU A 1 15 ? 7.315 -7.810 1.973 1.00 0.00 86 GLU A N 10
ATOM 11031 C CA . GLU A 1 15 ? 6.367 -8.762 1.407 1.00 0.00 86 GLU A CA 10
ATOM 11032 C C . GLU A 1 15 ? 5.281 -8.042 0.612 1.00 0.00 86 GLU A C 10
ATOM 11033 O O . GLU A 1 15 ? 4.615 -8.640 -0.234 1.00 0.00 86 GLU A O 10
ATOM 11045 N N . LEU A 1 16 ? 5.108 -6.755 0.891 1.00 0.00 87 LEU A N 10
ATOM 11046 C CA . LEU A 1 16 ? 4.103 -5.952 0.203 1.00 0.00 87 LEU A CA 10
ATOM 11047 C C . LEU A 1 16 ? 3.942 -6.404 -1.245 1.00 0.00 87 LEU A C 10
ATOM 11048 O O . LEU A 1 16 ? 2.831 -6.447 -1.774 1.00 0.00 87 LEU A O 10
ATOM 11064 N N . LYS A 1 17 ? 5.059 -6.742 -1.881 1.00 0.00 88 LYS A N 10
ATOM 11065 C CA . LYS A 1 17 ? 5.043 -7.194 -3.267 1.00 0.00 88 LYS A CA 10
ATOM 11066 C C . LYS A 1 17 ? 3.978 -8.265 -3.478 1.00 0.00 88 LYS A C 10
ATOM 11067 O O . LYS A 1 17 ? 3.864 -9.204 -2.692 1.00 0.00 88 LYS A O 10
ATOM 11086 N N . GLY A 1 18 ? 3.201 -8.118 -4.547 1.00 0.00 89 GLY A N 10
ATOM 11087 C CA . GLY A 1 18 ? 2.157 -9.081 -4.843 1.00 0.00 89 GLY A CA 10
ATOM 11088 C C . GLY A 1 18 ? 0.889 -8.822 -4.054 1.00 0.00 89 GLY A C 10
ATOM 11089 O O . GLY A 1 18 ? -0.213 -9.110 -4.522 1.00 0.00 89 GLY A O 10
ATOM 11093 N N . LYS A 1 19 ? 1.043 -8.278 -2.852 1.00 0.00 90 LYS A N 10
ATOM 11094 C CA . LYS A 1 19 ? -0.098 -7.980 -1.994 1.00 0.00 90 LYS A CA 10
ATOM 11095 C C . LYS A 1 19 ? -0.835 -6.737 -2.481 1.00 0.00 90 LYS A C 10
ATOM 11096 O O . LYS A 1 19 ? -0.272 -5.910 -3.198 1.00 0.00 90 LYS A O 10
ATOM 11115 N N . VAL A 1 20 ? -2.098 -6.610 -2.086 1.00 0.00 91 VAL A N 10
ATOM 11116 C CA . VAL A 1 20 ? -2.911 -5.466 -2.480 1.00 0.00 91 VAL A CA 10
ATOM 11117 C C . VAL A 1 20 ? -3.211 -4.567 -1.286 1.00 0.00 91 VAL A C 10
ATOM 11118 O O . VAL A 1 20 ? -3.531 -5.047 -0.200 1.00 0.00 91 VAL A O 10
ATOM 11131 N N . GLY A 1 21 ? -3.105 -3.258 -1.496 1.00 0.00 92 GLY A N 10
ATOM 11132 C CA . GLY A 1 21 ? -3.368 -2.312 -0.428 1.00 0.00 92 GLY A CA 10
ATOM 11133 C C . GLY A 1 21 ? -4.430 -1.297 -0.802 1.00 0.00 92 GLY A C 10
ATOM 11134 O O . GLY A 1 21 ? -4.992 -1.348 -1.896 1.00 0.00 92 GLY A O 10
ATOM 11138 N N . LYS A 1 22 ? -4.708 -0.371 0.110 1.00 0.00 93 LYS A N 10
ATOM 11139 C CA . LYS A 1 22 ? -5.711 0.660 -0.127 1.00 0.00 93 LYS A CA 10
ATOM 11140 C C . LYS A 1 22 ? -5.104 2.052 0.020 1.00 0.00 93 LYS A C 10
ATOM 11141 O O . LYS A 1 22 ? -4.664 2.437 1.103 1.00 0.00 93 LYS A O 10
ATOM 11160 N N . VAL A 1 23 ? -5.085 2.804 -1.077 1.00 0.00 94 VAL A N 10
ATOM 11161 C CA . VAL A 1 23 ? -4.535 4.154 -1.069 1.00 0.00 94 VAL A CA 10
ATOM 11162 C C . VAL A 1 23 ? -5.242 5.029 -0.041 1.00 0.00 94 VAL A C 10
ATOM 11163 O O . VAL A 1 23 ? -6.432 5.318 -0.168 1.00 0.00 94 VAL A O 10
ATOM 11176 N N . VAL A 1 24 ? -4.502 5.450 0.980 1.00 0.00 95 VAL A N 10
ATOM 11177 C CA . VAL A 1 24 ? -5.057 6.295 2.031 1.00 0.00 95 VAL A CA 10
ATOM 11178 C C . VAL A 1 24 ? -4.955 7.770 1.661 1.00 0.00 95 VAL A C 10
ATOM 11179 O O . VAL A 1 24 ? -5.784 8.583 2.070 1.00 0.00 95 VAL A O 10
ATOM 11192 N N . LYS A 1 25 ? -3.932 8.110 0.884 1.00 0.00 96 LYS A N 10
ATOM 11193 C CA . LYS A 1 25 ? -3.721 9.488 0.456 1.00 0.00 96 LYS A CA 10
ATOM 11194 C C . LYS A 1 25 ? -2.768 9.548 -0.734 1.00 0.00 96 LYS A C 10
ATOM 11195 O O . LYS A 1 25 ? -1.953 8.647 -0.935 1.00 0.00 96 LYS A O 10
ATOM 11214 N N . ILE A 1 26 ? -2.876 10.615 -1.518 1.00 0.00 97 ILE A N 10
ATOM 11215 C CA . ILE A 1 26 ? -2.022 10.793 -2.686 1.00 0.00 97 ILE A CA 10
ATOM 11216 C C . ILE A 1 26 ? -1.294 12.133 -2.637 1.00 0.00 97 ILE A C 10
ATOM 11217 O O . ILE A 1 26 ? -1.846 13.133 -2.180 1.00 0.00 97 ILE A O 10
ATOM 11233 N N . ALA A 1 27 ? -0.053 12.143 -3.112 1.00 0.00 98 ALA A N 10
ATOM 11234 C CA . ALA A 1 27 ? 0.749 13.360 -3.125 1.00 0.00 98 ALA A CA 10
ATOM 11235 C C . ALA A 1 27 ? 1.593 13.447 -4.392 1.00 0.00 98 ALA A C 10
ATOM 11236 O O . ALA A 1 27 ? 1.947 12.428 -4.984 1.00 0.00 98 ALA A O 10
ATOM 11243 N N . GLU A 1 28 ? 1.913 14.671 -4.802 1.00 0.00 99 GLU A N 10
ATOM 11244 C CA . GLU A 1 28 ? 2.715 14.889 -6.000 1.00 0.00 99 GLU A CA 10
ATOM 11245 C C . GLU A 1 28 ? 4.115 14.308 -5.831 1.00 0.00 99 GLU A C 10
ATOM 11246 O O . GLU A 1 28 ? 4.657 13.687 -6.746 1.00 0.00 99 GLU A O 10
ATOM 11258 N N . ASP A 1 29 ? 4.696 14.514 -4.654 1.00 0.00 100 ASP A N 10
ATOM 11259 C CA . ASP A 1 29 ? 6.033 14.010 -4.363 1.00 0.00 100 ASP A CA 10
ATOM 11260 C C . ASP A 1 29 ? 6.018 12.495 -4.192 1.00 0.00 100 ASP A C 10
ATOM 11261 O O . ASP A 1 29 ? 6.994 11.814 -4.509 1.00 0.00 100 ASP A O 10
ATOM 11270 N N . HIS A 1 30 ? 4.905 11.972 -3.687 1.00 0.00 101 HIS A N 10
ATOM 11271 C CA . HIS A 1 30 ? 4.763 10.536 -3.474 1.00 0.00 101 HIS A CA 10
ATOM 11272 C C . HIS A 1 30 ? 3.312 10.173 -3.171 1.00 0.00 101 HIS A C 10
ATOM 11273 O O . HIS A 1 30 ? 2.450 11.047 -3.078 1.00 0.00 101 HIS A O 10
ATOM 11288 N N . TYR A 1 31 ? 3.050 8.880 -3.021 1.00 0.00 102 TYR A N 10
ATOM 11289 C CA . TYR A 1 31 ? 1.704 8.401 -2.733 1.00 0.00 102 TYR A CA 10
ATOM 11290 C C . TYR A 1 31 ? 1.666 7.644 -1.409 1.00 0.00 102 TYR A C 10
ATOM 11291 O O . TYR A 1 31 ? 2.608 6.932 -1.059 1.00 0.00 102 TYR A O 10
ATOM 11309 N N . LEU A 1 32 ? 0.570 7.804 -0.675 1.00 0.00 103 LEU A N 10
ATOM 11310 C CA . LEU A 1 32 ? 0.407 7.136 0.612 1.00 0.00 103 LEU A CA 10
ATOM 11311 C C . LEU A 1 32 ? -0.493 5.911 0.479 1.00 0.00 103 LEU A C 10
ATOM 11312 O O . LEU A 1 32 ? -1.708 6.035 0.322 1.00 0.00 103 LEU A O 10
ATOM 11328 N N . VAL A 1 33 ? 0.111 4.729 0.546 1.00 0.00 104 VAL A N 10
ATOM 11329 C CA . VAL A 1 33 ? -0.636 3.482 0.437 1.00 0.00 104 VAL A CA 10
ATOM 11330 C C . VAL A 1 33 ? -0.612 2.711 1.752 1.00 0.00 104 VAL A C 10
ATOM 11331 O O . VAL A 1 33 ? 0.315 2.851 2.548 1.00 0.00 104 VAL A O 10
ATOM 11344 N N . GLU A 1 34 ? -1.639 1.895 1.972 1.00 0.00 105 GLU A N 10
ATOM 11345 C CA . GLU A 1 34 ? -1.736 1.102 3.191 1.00 0.00 105 GLU A CA 10
ATOM 11346 C C . GLU A 1 34 ? -1.732 -0.390 2.871 1.00 0.00 105 GLU A C 10
ATOM 11347 O O . GLU A 1 34 ? -2.652 -0.902 2.235 1.00 0.00 105 GLU A O 10
ATOM 11359 N N . VAL A 1 35 ? -0.688 -1.082 3.318 1.00 0.00 106 VAL A N 10
ATOM 11360 C CA . VAL A 1 35 ? -0.563 -2.515 3.080 1.00 0.00 106 VAL A CA 10
ATOM 11361 C C . VAL A 1 35 ? -0.495 -3.286 4.393 1.00 0.00 106 VAL A C 10
ATOM 11362 O O . VAL A 1 35 ? 0.370 -3.030 5.230 1.00 0.00 106 VAL A O 10
ATOM 11375 N N . GLU A 1 36 ? -1.413 -4.232 4.566 1.00 0.00 107 GLU A N 10
ATOM 11376 C CA . GLU A 1 36 ? -1.456 -5.041 5.779 1.00 0.00 107 GLU A CA 10
ATOM 11377 C C . GLU A 1 36 ? -1.380 -4.160 7.023 1.00 0.00 107 GLU A C 10
ATOM 11378 O O . GLU A 1 36 ? -0.759 -4.527 8.020 1.00 0.00 107 GLU A O 10
ATOM 11390 N N . GLY A 1 37 ? -2.017 -2.995 6.956 1.00 0.00 108 GLY A N 10
ATOM 11391 C CA . GLY A 1 37 ? -2.009 -2.079 8.082 1.00 0.00 108 GLY A CA 10
ATOM 11392 C C . GLY A 1 37 ? -0.664 -1.405 8.272 1.00 0.00 108 GLY A C 10
ATOM 11393 O O . GLY A 1 37 ? -0.221 -1.195 9.401 1.00 0.00 108 GLY A O 10
ATOM 11397 N N . ASP A 1 38 ? -0.012 -1.067 7.165 1.00 0.00 109 ASP A N 10
ATOM 11398 C CA . ASP A 1 38 ? 1.290 -0.413 7.214 1.00 0.00 109 ASP A CA 10
ATOM 11399 C C . ASP A 1 38 ? 1.446 0.575 6.063 1.00 0.00 109 ASP A C 10
ATOM 11400 O O . ASP A 1 38 ? 1.422 0.192 4.893 1.00 0.00 109 ASP A O 10
ATOM 11409 N N . LYS A 1 39 ? 1.604 1.850 6.402 1.00 0.00 110 LYS A N 10
ATOM 11410 C CA . LYS A 1 39 ? 1.764 2.896 5.398 1.00 0.00 110 LYS A CA 10
ATOM 11411 C C . LYS A 1 39 ? 3.041 2.684 4.590 1.00 0.00 110 LYS A C 10
ATOM 11412 O O . LYS A 1 39 ? 4.096 2.383 5.148 1.00 0.00 110 LYS A O 10
ATOM 11431 N N . TRP A 1 40 ? 2.937 2.846 3.276 1.00 0.00 111 TRP A N 10
ATOM 11432 C CA . TRP A 1 40 ? 4.085 2.674 2.393 1.00 0.00 111 TRP A CA 10
ATOM 11433 C C . TRP A 1 40 ? 4.215 3.853 1.434 1.00 0.00 111 TRP A C 10
ATOM 11434 O O . TRP A 1 40 ? 3.215 4.433 1.011 1.00 0.00 111 TRP A O 10
ATOM 11455 N N . ILE A 1 41 ? 5.452 4.201 1.096 1.00 0.00 112 ILE A N 10
ATOM 11456 C CA . ILE A 1 41 ? 5.711 5.309 0.185 1.00 0.00 112 ILE A CA 10
ATOM 11457 C C . ILE A 1 41 ? 5.838 4.821 -1.254 1.00 0.00 112 ILE A C 10
ATOM 11458 O O . ILE A 1 41 ? 6.925 4.458 -1.703 1.00 0.00 112 ILE A O 10
ATOM 11474 N N . ALA A 1 42 ? 4.720 4.817 -1.972 1.00 0.00 113 ALA A N 10
ATOM 11475 C CA . ALA A 1 42 ? 4.707 4.377 -3.362 1.00 0.00 113 ALA A CA 10
ATOM 11476 C C . ALA A 1 42 ? 4.486 5.553 -4.307 1.00 0.00 113 ALA A C 10
ATOM 11477 O O . ALA A 1 42 ? 4.090 6.639 -3.882 1.00 0.00 113 ALA A O 10
ATOM 11484 N N . TYR A 1 43 ? 4.745 5.330 -5.591 1.00 0.00 114 TYR A N 10
ATOM 11485 C CA . TYR A 1 43 ? 4.578 6.373 -6.597 1.00 0.00 114 TYR A CA 10
ATOM 11486 C C . TYR A 1 43 ? 4.046 5.790 -7.902 1.00 0.00 114 TYR A C 10
ATOM 11487 O O . TYR A 1 43 ? 4.663 4.907 -8.498 1.00 0.00 114 TYR A O 10
ATOM 11505 N N . SER A 1 44 ? 2.896 6.292 -8.341 1.00 0.00 115 SER A N 10
ATOM 11506 C CA . SER A 1 44 ? 2.277 5.820 -9.575 1.00 0.00 115 SER A CA 10
ATOM 11507 C C . SER A 1 44 ? 1.807 6.992 -10.430 1.00 0.00 115 SER A C 10
ATOM 11508 O O . SER A 1 44 ? 1.360 8.014 -9.910 1.00 0.00 115 SER A O 10
ATOM 11516 N N . ASP A 1 45 ? 1.913 6.837 -11.745 1.00 0.00 116 ASP A N 10
ATOM 11517 C CA . ASP A 1 45 ? 1.497 7.881 -12.674 1.00 0.00 116 ASP A CA 10
ATOM 11518 C C . ASP A 1 45 ? 0.003 7.787 -12.965 1.00 0.00 116 ASP A C 10
ATOM 11519 O O . ASP A 1 45 ? -0.606 8.741 -13.448 1.00 0.00 116 ASP A O 10
ATOM 11528 N N . GLU A 1 46 ? -0.581 6.631 -12.668 1.00 0.00 117 GLU A N 10
ATOM 11529 C CA . GLU A 1 46 ? -2.004 6.413 -12.899 1.00 0.00 117 GLU A CA 10
ATOM 11530 C C . GLU A 1 46 ? -2.844 7.155 -11.863 1.00 0.00 117 GLU A C 10
ATOM 11531 O O . GLU A 1 46 ? -2.742 6.896 -10.664 1.00 0.00 117 GLU A O 10
ATOM 11543 N N . LYS A 1 47 ? -3.674 8.079 -12.335 1.00 0.00 118 LYS A N 10
ATOM 11544 C CA . LYS A 1 47 ? -4.533 8.859 -11.452 1.00 0.00 118 LYS A CA 10
ATOM 11545 C C . LYS A 1 47 ? -5.282 7.953 -10.481 1.00 0.00 118 LYS A C 10
ATOM 11546 O O . LYS A 1 47 ? -6.318 7.381 -10.822 1.00 0.00 118 LYS A O 10
ATOM 11565 N N . LEU A 1 48 ? -4.753 7.826 -9.269 1.00 0.00 119 LEU A N 10
ATOM 11566 C CA . LEU A 1 48 ? -5.372 6.990 -8.247 1.00 0.00 119 LEU A CA 10
ATOM 11567 C C . LEU A 1 48 ? -6.500 7.737 -7.543 1.00 0.00 119 LEU A C 10
ATOM 11568 O O . LEU A 1 48 ? -6.701 8.931 -7.764 1.00 0.00 119 LEU A O 10
ATOM 11584 N N . SER A 1 49 ? -7.233 7.026 -6.692 1.00 0.00 120 SER A N 10
ATOM 11585 C CA . SER A 1 49 ? -8.343 7.622 -5.955 1.00 0.00 120 SER A CA 10
ATOM 11586 C C . SER A 1 49 ? -8.341 7.158 -4.502 1.00 0.00 120 SER A C 10
ATOM 11587 O O . SER A 1 49 ? -8.175 5.971 -4.217 1.00 0.00 120 SER A O 10
ATOM 11595 N N . LEU A 1 50 ? -8.527 8.102 -3.586 1.00 0.00 121 LEU A N 10
ATOM 11596 C CA . LEU A 1 50 ? -8.548 7.792 -2.161 1.00 0.00 121 LEU A CA 10
ATOM 11597 C C . LEU A 1 50 ? -9.460 6.604 -1.875 1.00 0.00 121 LEU A C 10
ATOM 11598 O O . LEU A 1 50 ? -10.661 6.652 -2.139 1.00 0.00 121 LEU A O 10
ATOM 11614 N N . GLY A 1 51 ? -8.882 5.537 -1.332 1.00 0.00 122 GLY A N 10
ATOM 11615 C CA . GLY A 1 51 ? -9.658 4.352 -1.017 1.00 0.00 122 GLY A CA 10
ATOM 11616 C C . GLY A 1 51 ? -9.719 3.375 -2.174 1.00 0.00 122 GLY A C 10
ATOM 11617 O O . GLY A 1 51 ? -10.508 2.430 -2.156 1.00 0.00 122 GLY A O 10
ATOM 11621 N N . ASP A 1 52 ? -8.885 3.602 -3.182 1.00 0.00 123 ASP A N 10
ATOM 11622 C CA . ASP A 1 52 ? -8.847 2.734 -4.354 1.00 0.00 123 ASP A CA 10
ATOM 11623 C C . ASP A 1 52 ? -7.987 1.502 -4.090 1.00 0.00 123 ASP A C 10
ATOM 11624 O O . ASP A 1 52 ? -7.031 1.555 -3.316 1.00 0.00 123 ASP A O 10
ATOM 11633 N N . ARG A 1 53 ? -8.334 0.395 -4.737 1.00 0.00 124 ARG A N 10
ATOM 11634 C CA . ARG A 1 53 ? -7.595 -0.851 -4.571 1.00 0.00 124 ARG A CA 10
ATOM 11635 C C . ARG A 1 53 ? -6.435 -0.932 -5.560 1.00 0.00 124 ARG A C 10
ATOM 11636 O O . ARG A 1 53 ? -6.612 -0.716 -6.758 1.00 0.00 124 ARG A O 10
ATOM 11657 N N . VAL A 1 54 ? -5.249 -1.244 -5.048 1.00 0.00 125 VAL A N 10
ATOM 11658 C CA . VAL A 1 54 ? -4.060 -1.354 -5.886 1.00 0.00 125 VAL A CA 10
ATOM 11659 C C . VAL A 1 54 ? -3.185 -2.522 -5.447 1.00 0.00 125 VAL A C 10
ATOM 11660 O O . VAL A 1 54 ? -3.127 -2.858 -4.264 1.00 0.00 125 VAL A O 10
ATOM 11673 N N . MET A 1 55 ? -2.505 -3.138 -6.408 1.00 0.00 126 MET A N 10
ATOM 11674 C CA . MET A 1 55 ? -1.630 -4.269 -6.120 1.00 0.00 126 MET A CA 10
ATOM 11675 C C . MET A 1 55 ? -0.170 -3.905 -6.370 1.00 0.00 126 MET A C 10
ATOM 11676 O O . MET A 1 55 ? 0.177 -3.382 -7.429 1.00 0.00 126 MET A O 10
ATOM 11690 N N . VAL A 1 56 ? 0.681 -4.183 -5.387 1.00 0.00 127 VAL A N 10
ATOM 11691 C CA . VAL A 1 56 ? 2.104 -3.885 -5.501 1.00 0.00 127 VAL A CA 10
ATOM 11692 C C . VAL A 1 56 ? 2.742 -4.675 -6.638 1.00 0.00 127 VAL A C 10
ATOM 11693 O O . VAL A 1 56 ? 2.618 -5.898 -6.704 1.00 0.00 127 VAL A O 10
ATOM 11706 N N . VAL A 1 57 ? 3.425 -3.968 -7.532 1.00 0.00 128 VAL A N 10
ATOM 11707 C CA . VAL A 1 57 ? 4.085 -4.603 -8.667 1.00 0.00 128 VAL A CA 10
ATOM 11708 C C . VAL A 1 57 ? 5.525 -4.973 -8.329 1.00 0.00 128 VAL A C 10
ATOM 11709 O O . VAL A 1 57 ? 6.065 -5.948 -8.851 1.00 0.00 128 VAL A O 10
ATOM 11722 N N . ASP A 1 58 ? 6.141 -4.188 -7.452 1.00 0.00 129 ASP A N 10
ATOM 11723 C CA . ASP A 1 58 ? 7.519 -4.434 -7.042 1.00 0.00 129 ASP A CA 10
ATOM 11724 C C . ASP A 1 58 ? 7.857 -3.650 -5.778 1.00 0.00 129 ASP A C 10
ATOM 11725 O O . ASP A 1 58 ? 7.235 -2.630 -5.482 1.00 0.00 129 ASP A O 10
ATOM 11734 N N . VAL A 1 59 ? 8.848 -4.134 -5.035 1.00 0.00 130 VAL A N 10
ATOM 11735 C CA . VAL A 1 59 ? 9.270 -3.479 -3.803 1.00 0.00 130 VAL A CA 10
ATOM 11736 C C . VAL A 1 59 ? 10.783 -3.296 -3.767 1.00 0.00 130 VAL A C 10
ATOM 11737 O O . VAL A 1 59 ? 11.534 -4.267 -3.672 1.00 0.00 130 VAL A O 10
ATOM 11750 N N . ASP A 1 60 ? 11.224 -2.046 -3.844 1.00 0.00 131 ASP A N 10
ATOM 11751 C CA . ASP A 1 60 ? 12.649 -1.734 -3.819 1.00 0.00 131 ASP A CA 10
ATOM 11752 C C . ASP A 1 60 ? 13.102 -1.379 -2.407 1.00 0.00 131 ASP A C 10
ATOM 11753 O O . ASP A 1 60 ? 14.109 -0.696 -2.221 1.00 0.00 131 ASP A O 10
ATOM 11762 N N . GLY A 1 61 ? 12.352 -1.847 -1.414 1.00 0.00 132 GLY A N 10
ATOM 11763 C CA . GLY A 1 61 ? 12.693 -1.567 -0.031 1.00 0.00 132 GLY A CA 10
ATOM 11764 C C . GLY A 1 61 ? 11.631 -0.745 0.673 1.00 0.00 132 GLY A C 10
ATOM 11765 O O . GLY A 1 61 ? 10.629 -1.285 1.144 1.00 0.00 132 GLY A O 10
ATOM 11769 N N . LEU A 1 62 ? 11.850 0.563 0.746 1.00 0.00 133 LEU A N 10
ATOM 11770 C CA . LEU A 1 62 ? 10.904 1.461 1.400 1.00 0.00 133 LEU A CA 10
ATOM 11771 C C . LEU A 1 62 ? 9.970 2.104 0.379 1.00 0.00 133 LEU A C 10
ATOM 11772 O O . LEU A 1 62 ? 9.219 3.024 0.702 1.00 0.00 133 LEU A O 10
ATOM 11788 N N . LYS A 1 63 ? 10.021 1.613 -0.854 1.00 0.00 134 LYS A N 10
ATOM 11789 C CA . LYS A 1 63 ? 9.178 2.136 -1.922 1.00 0.00 134 LYS A CA 10
ATOM 11790 C C . LYS A 1 63 ? 8.676 1.010 -2.820 1.00 0.00 134 LYS A C 10
ATOM 11791 O O . LYS A 1 63 ? 9.466 0.297 -3.441 1.00 0.00 134 LYS A O 10
ATOM 11810 N N . LEU A 1 64 ? 7.358 0.855 -2.886 1.00 0.00 135 LEU A N 10
ATOM 11811 C CA . LEU A 1 64 ? 6.750 -0.184 -3.709 1.00 0.00 135 LEU A CA 10
ATOM 11812 C C . LEU A 1 64 ? 5.787 0.421 -4.726 1.00 0.00 135 LEU A C 10
ATOM 11813 O O . LEU A 1 64 ? 4.902 1.201 -4.371 1.00 0.00 135 LEU A O 10
ATOM 11829 N N . LYS A 1 65 ? 5.962 0.055 -5.991 1.00 0.00 136 LYS A N 10
ATOM 11830 C CA . LYS A 1 65 ? 5.108 0.558 -7.059 1.00 0.00 136 LYS A CA 10
ATOM 11831 C C . LYS A 1 65 ? 3.733 -0.102 -7.013 1.00 0.00 136 LYS A C 10
ATOM 11832 O O . LYS A 1 65 ? 3.621 -1.311 -6.810 1.00 0.00 136 LYS A O 10
ATOM 11851 N N . VAL A 1 66 ? 2.690 0.699 -7.205 1.00 0.00 137 VAL A N 10
ATOM 11852 C CA . VAL A 1 66 ? 1.323 0.191 -7.188 1.00 0.00 137 VAL A CA 10
ATOM 11853 C C . VAL A 1 66 ? 0.673 0.318 -8.561 1.00 0.00 137 VAL A C 10
ATOM 11854 O O . VAL A 1 66 ? 0.857 1.316 -9.258 1.00 0.00 137 VAL A O 10
ATOM 11867 N N . LYS A 1 67 ? -0.090 -0.700 -8.945 1.00 0.00 138 LYS A N 10
ATOM 11868 C CA . LYS A 1 67 ? -0.771 -0.703 -10.234 1.00 0.00 138 LYS A CA 10
ATOM 11869 C C . LYS A 1 67 ? -2.276 -0.869 -10.055 1.00 0.00 138 LYS A C 10
ATOM 11870 O O . LYS A 1 67 ? -2.741 -1.884 -9.535 1.00 0.00 138 LYS A O 10
ATOM 11889 N N . ARG A 1 68 ? -3.033 0.133 -10.489 1.00 0.00 139 ARG A N 10
ATOM 11890 C CA . ARG A 1 68 ? -4.486 0.098 -10.375 1.00 0.00 139 ARG A CA 10
ATOM 11891 C C . ARG A 1 68 ? -5.031 -1.265 -10.793 1.00 0.00 139 ARG A C 10
ATOM 11892 O O . ARG A 1 68 ? -4.682 -1.785 -11.853 1.00 0.00 139 ARG A O 10
ATOM 11913 N N . ILE A 1 69 ? -5.887 -1.837 -9.953 1.00 0.00 140 ILE A N 10
ATOM 11914 C CA . ILE A 1 69 ? -6.479 -3.139 -10.236 1.00 0.00 140 ILE A CA 10
ATOM 11915 C C . ILE A 1 69 ? -8.000 -3.083 -10.139 1.00 0.00 140 ILE A C 10
ATOM 11916 O O . ILE A 1 69 ? -8.568 -2.447 -9.251 1.00 0.00 140 ILE A O 10
ATOM 11932 N N . PRO A 1 70 ? -8.677 -3.765 -11.075 1.00 0.00 141 PRO A N 10
ATOM 11933 C CA . PRO A 1 70 ? -10.142 -3.811 -11.116 1.00 0.00 141 PRO A CA 10
ATOM 11934 C C . PRO A 1 70 ? -10.730 -4.617 -9.962 1.00 0.00 141 PRO A C 10
ATOM 11935 O O . PRO A 1 70 ? -10.052 -5.429 -9.332 1.00 0.00 141 PRO A O 10
ATOM 11946 N N . PRO A 1 71 ? -12.020 -4.389 -9.677 1.00 0.00 142 PRO A N 10
ATOM 11947 C CA . PRO A 1 71 ? -12.728 -5.085 -8.598 1.00 0.00 142 PRO A CA 10
ATOM 11948 C C . PRO A 1 71 ? -12.955 -6.560 -8.912 1.00 0.00 142 PRO A C 10
ATOM 11949 O O . PRO A 1 71 ? -12.540 -7.052 -9.960 1.00 0.00 142 PRO A O 10
ATOM 11960 N N . GLN A 1 72 ? -13.618 -7.259 -7.996 1.00 0.00 143 GLN A N 10
ATOM 11961 C CA . GLN A 1 72 ? -13.900 -8.679 -8.176 1.00 0.00 143 GLN A CA 10
ATOM 11962 C C . GLN A 1 72 ? -15.389 -8.912 -8.411 1.00 0.00 143 GLN A C 10
ATOM 11963 O O . GLN A 1 72 ? -15.966 -9.872 -7.899 1.00 0.00 143 GLN A O 10
ATOM 11977 N N . LEU A 1 73 ? -16.006 -8.028 -9.188 1.00 0.00 144 LEU A N 10
ATOM 11978 C CA . LEU A 1 73 ? -17.428 -8.138 -9.492 1.00 0.00 144 LEU A CA 10
ATOM 11979 C C . LEU A 1 73 ? -17.767 -9.529 -10.019 1.00 0.00 144 LEU A C 10
ATOM 11980 O O . LEU A 1 73 ? -18.804 -10.096 -9.676 1.00 0.00 144 LEU A O 10
ATOM 11996 N N . GLU A 1 74 ? -16.885 -10.072 -10.851 1.00 0.00 145 GLU A N 10
ATOM 11997 C CA . GLU A 1 74 ? -17.091 -11.397 -11.424 1.00 0.00 145 GLU A CA 10
ATOM 11998 C C . GLU A 1 74 ? -18.543 -11.585 -11.852 1.00 0.00 145 GLU A C 10
ATOM 11999 O O . GLU A 1 74 ? -19.154 -12.617 -11.576 1.00 0.00 145 GLU A O 10
ATOM 12011 N N . ARG A 1 1 ? 17.366 -15.127 27.630 1.00 0.00 72 ARG A N 11
ATOM 12012 C CA . ARG A 1 1 ? 18.486 -15.860 27.052 1.00 0.00 72 ARG A CA 11
ATOM 12013 C C . ARG A 1 1 ? 18.677 -15.492 25.583 1.00 0.00 72 ARG A C 11
ATOM 12014 O O . ARG A 1 1 ? 17.897 -14.725 25.019 1.00 0.00 72 ARG A O 11
ATOM 12035 N N . ARG A 1 2 ? 19.720 -16.043 24.971 1.00 0.00 73 ARG A N 11
ATOM 12036 C CA . ARG A 1 2 ? 20.014 -15.772 23.569 1.00 0.00 73 ARG A CA 11
ATOM 12037 C C . ARG A 1 2 ? 18.736 -15.766 22.737 1.00 0.00 73 ARG A C 11
ATOM 12038 O O . ARG A 1 2 ? 18.679 -15.148 21.674 1.00 0.00 73 ARG A O 11
ATOM 12059 N N . GLU A 1 3 ? 17.713 -16.459 23.227 1.00 0.00 74 GLU A N 11
ATOM 12060 C CA . GLU A 1 3 ? 16.436 -16.534 22.527 1.00 0.00 74 GLU A CA 11
ATOM 12061 C C . GLU A 1 3 ? 15.689 -15.207 22.613 1.00 0.00 74 GLU A C 11
ATOM 12062 O O . GLU A 1 3 ? 15.152 -14.849 23.662 1.00 0.00 74 GLU A O 11
ATOM 12074 N N . THR A 1 4 ? 15.659 -14.477 21.502 1.00 0.00 75 THR A N 11
ATOM 12075 C CA . THR A 1 4 ? 14.981 -13.189 21.451 1.00 0.00 75 THR A CA 11
ATOM 12076 C C . THR A 1 4 ? 14.066 -13.097 20.235 1.00 0.00 75 THR A C 11
ATOM 12077 O O . THR A 1 4 ? 14.532 -12.965 19.102 1.00 0.00 75 THR A O 11
ATOM 12088 N N . THR A 1 5 ? 12.760 -13.166 20.475 1.00 0.00 76 THR A N 11
ATOM 12089 C CA . THR A 1 5 ? 11.780 -13.091 19.399 1.00 0.00 76 THR A CA 11
ATOM 12090 C C . THR A 1 5 ? 11.439 -11.643 19.066 1.00 0.00 76 THR A C 11
ATOM 12091 O O . THR A 1 5 ? 11.483 -11.236 17.905 1.00 0.00 76 THR A O 11
ATOM 12102 N N . ASP A 1 6 ? 11.101 -10.869 20.092 1.00 0.00 77 ASP A N 11
ATOM 12103 C CA . ASP A 1 6 ? 10.755 -9.464 19.907 1.00 0.00 77 ASP A CA 11
ATOM 12104 C C . ASP A 1 6 ? 11.942 -8.679 19.360 1.00 0.00 77 ASP A C 11
ATOM 12105 O O . ASP A 1 6 ? 13.041 -8.730 19.914 1.00 0.00 77 ASP A O 11
ATOM 12114 N N . ILE A 1 7 ? 11.714 -7.955 18.270 1.00 0.00 78 ILE A N 11
ATOM 12115 C CA . ILE A 1 7 ? 12.765 -7.159 17.648 1.00 0.00 78 ILE A CA 11
ATOM 12116 C C . ILE A 1 7 ? 12.842 -5.768 18.268 1.00 0.00 78 ILE A C 11
ATOM 12117 O O . ILE A 1 7 ? 13.884 -5.361 18.778 1.00 0.00 78 ILE A O 11
ATOM 12133 N N . GLY A 1 8 ? 11.728 -5.043 18.221 1.00 0.00 79 GLY A N 11
ATOM 12134 C CA . GLY A 1 8 ? 11.690 -3.706 18.783 1.00 0.00 79 GLY A CA 11
ATOM 12135 C C . GLY A 1 8 ? 12.216 -2.658 17.822 1.00 0.00 79 GLY A C 11
ATOM 12136 O O . GLY A 1 8 ? 13.377 -2.258 17.903 1.00 0.00 79 GLY A O 11
ATOM 12140 N N . GLY A 1 9 ? 11.360 -2.211 16.908 1.00 0.00 80 GLY A N 11
ATOM 12141 C CA . GLY A 1 9 ? 11.764 -1.209 15.940 1.00 0.00 80 GLY A CA 11
ATOM 12142 C C . GLY A 1 9 ? 11.989 -1.793 14.560 1.00 0.00 80 GLY A C 11
ATOM 12143 O O . GLY A 1 9 ? 12.858 -2.644 14.372 1.00 0.00 80 GLY A O 11
ATOM 12147 N N . GLY A 1 10 ? 11.203 -1.337 13.590 1.00 0.00 81 GLY A N 11
ATOM 12148 C CA . GLY A 1 10 ? 11.335 -1.832 12.232 1.00 0.00 81 GLY A CA 11
ATOM 12149 C C . GLY A 1 10 ? 10.000 -2.207 11.619 1.00 0.00 81 GLY A C 11
ATOM 12150 O O . GLY A 1 10 ? 9.440 -3.259 11.928 1.00 0.00 81 GLY A O 11
ATOM 12154 N N . LYS A 1 11 ? 9.488 -1.345 10.748 1.00 0.00 82 LYS A N 11
ATOM 12155 C CA . LYS A 1 11 ? 8.210 -1.589 10.090 1.00 0.00 82 LYS A CA 11
ATOM 12156 C C . LYS A 1 11 ? 8.419 -2.097 8.667 1.00 0.00 82 LYS A C 11
ATOM 12157 O O . LYS A 1 11 ? 7.703 -1.704 7.746 1.00 0.00 82 LYS A O 11
ATOM 12176 N N . TYR A 1 12 ? 9.403 -2.973 8.495 1.00 0.00 83 TYR A N 11
ATOM 12177 C CA . TYR A 1 12 ? 9.707 -3.534 7.184 1.00 0.00 83 TYR A CA 11
ATOM 12178 C C . TYR A 1 12 ? 9.561 -5.053 7.195 1.00 0.00 83 TYR A C 11
ATOM 12179 O O . TYR A 1 12 ? 10.263 -5.752 7.926 1.00 0.00 83 TYR A O 11
ATOM 12197 N N . THR A 1 13 ? 8.644 -5.558 6.376 1.00 0.00 84 THR A N 11
ATOM 12198 C CA . THR A 1 13 ? 8.404 -6.993 6.289 1.00 0.00 84 THR A CA 11
ATOM 12199 C C . THR A 1 13 ? 8.885 -7.552 4.955 1.00 0.00 84 THR A C 11
ATOM 12200 O O . THR A 1 13 ? 9.072 -8.760 4.808 1.00 0.00 84 THR A O 11
ATOM 12211 N N . PHE A 1 14 ? 9.086 -6.665 3.986 1.00 0.00 85 PHE A N 11
ATOM 12212 C CA . PHE A 1 14 ? 9.547 -7.070 2.663 1.00 0.00 85 PHE A CA 11
ATOM 12213 C C . PHE A 1 14 ? 8.623 -8.128 2.065 1.00 0.00 85 PHE A C 11
ATOM 12214 O O . PHE A 1 14 ? 9.082 -9.120 1.502 1.00 0.00 85 PHE A O 11
ATOM 12231 N N . GLU A 1 15 ? 7.318 -7.906 2.195 1.00 0.00 86 GLU A N 11
ATOM 12232 C CA . GLU A 1 15 ? 6.330 -8.841 1.669 1.00 0.00 86 GLU A CA 11
ATOM 12233 C C . GLU A 1 15 ? 5.344 -8.128 0.748 1.00 0.00 86 GLU A C 11
ATOM 12234 O O . GLU A 1 15 ? 4.759 -8.740 -0.147 1.00 0.00 86 GLU A O 11
ATOM 12246 N N . LEU A 1 16 ? 5.163 -6.832 0.974 1.00 0.00 87 LEU A N 11
ATOM 12247 C CA . LEU A 1 16 ? 4.248 -6.034 0.165 1.00 0.00 87 LEU A CA 11
ATOM 12248 C C . LEU A 1 16 ? 4.210 -6.540 -1.273 1.00 0.00 87 LEU A C 11
ATOM 12249 O O . LEU A 1 16 ? 3.145 -6.628 -1.884 1.00 0.00 87 LEU A O 11
ATOM 12265 N N . LYS A 1 17 ? 5.379 -6.875 -1.808 1.00 0.00 88 LYS A N 11
ATOM 12266 C CA . LYS A 1 17 ? 5.481 -7.377 -3.174 1.00 0.00 88 LYS A CA 11
ATOM 12267 C C . LYS A 1 17 ? 4.386 -8.399 -3.461 1.00 0.00 88 LYS A C 11
ATOM 12268 O O . LYS A 1 17 ? 4.468 -9.549 -3.031 1.00 0.00 88 LYS A O 11
ATOM 12287 N N . GLY A 1 18 ? 3.361 -7.972 -4.193 1.00 0.00 89 GLY A N 11
ATOM 12288 C CA . GLY A 1 18 ? 2.265 -8.864 -4.526 1.00 0.00 89 GLY A CA 11
ATOM 12289 C C . GLY A 1 18 ? 1.031 -8.605 -3.685 1.00 0.00 89 GLY A C 11
ATOM 12290 O O . GLY A 1 18 ? -0.095 -8.743 -4.162 1.00 0.00 89 GLY A O 11
ATOM 12294 N N . LYS A 1 19 ? 1.242 -8.231 -2.427 1.00 0.00 90 LYS A N 11
ATOM 12295 C CA . LYS A 1 19 ? 0.138 -7.953 -1.516 1.00 0.00 90 LYS A CA 11
ATOM 12296 C C . LYS A 1 19 ? -0.676 -6.756 -1.997 1.00 0.00 90 LYS A C 11
ATOM 12297 O O . LYS A 1 19 ? -0.127 -5.794 -2.534 1.00 0.00 90 LYS A O 11
ATOM 12316 N N . VAL A 1 20 ? -1.989 -6.821 -1.799 1.00 0.00 91 VAL A N 11
ATOM 12317 C CA . VAL A 1 20 ? -2.879 -5.741 -2.210 1.00 0.00 91 VAL A CA 11
ATOM 12318 C C . VAL A 1 20 ? -3.267 -4.867 -1.022 1.00 0.00 91 VAL A C 11
ATOM 12319 O O . VAL A 1 20 ? -3.644 -5.370 0.035 1.00 0.00 91 VAL A O 11
ATOM 12332 N N . GLY A 1 21 ? -3.173 -3.554 -1.205 1.00 0.00 92 GLY A N 11
ATOM 12333 C CA . GLY A 1 21 ? -3.519 -2.630 -0.141 1.00 0.00 92 GLY A CA 11
ATOM 12334 C C . GLY A 1 21 ? -4.537 -1.596 -0.578 1.00 0.00 92 GLY A C 11
ATOM 12335 O O . GLY A 1 21 ? -5.247 -1.792 -1.565 1.00 0.00 92 GLY A O 11
ATOM 12339 N N . LYS A 1 22 ? -4.612 -0.493 0.159 1.00 0.00 93 LYS A N 11
ATOM 12340 C CA . LYS A 1 22 ? -5.552 0.576 -0.157 1.00 0.00 93 LYS A CA 11
ATOM 12341 C C . LYS A 1 22 ? -4.854 1.932 -0.157 1.00 0.00 93 LYS A C 11
ATOM 12342 O O . LYS A 1 22 ? -3.869 2.134 0.553 1.00 0.00 93 LYS A O 11
ATOM 12361 N N . VAL A 1 23 ? -5.371 2.859 -0.957 1.00 0.00 94 VAL A N 11
ATOM 12362 C CA . VAL A 1 23 ? -4.799 4.197 -1.046 1.00 0.00 94 VAL A CA 11
ATOM 12363 C C . VAL A 1 23 ? -5.386 5.119 0.017 1.00 0.00 94 VAL A C 11
ATOM 12364 O O . VAL A 1 23 ? -6.486 5.647 -0.143 1.00 0.00 94 VAL A O 11
ATOM 12377 N N . VAL A 1 24 ? -4.644 5.308 1.104 1.00 0.00 95 VAL A N 11
ATOM 12378 C CA . VAL A 1 24 ? -5.090 6.167 2.194 1.00 0.00 95 VAL A CA 11
ATOM 12379 C C . VAL A 1 24 ? -4.922 7.640 1.837 1.00 0.00 95 VAL A C 11
ATOM 12380 O O . VAL A 1 24 ? -5.537 8.513 2.450 1.00 0.00 95 VAL A O 11
ATOM 12393 N N . LYS A 1 25 ? -4.086 7.910 0.840 1.00 0.00 96 LYS A N 11
ATOM 12394 C CA . LYS A 1 25 ? -3.838 9.277 0.398 1.00 0.00 96 LYS A CA 11
ATOM 12395 C C . LYS A 1 25 ? -2.960 9.294 -0.849 1.00 0.00 96 LYS A C 11
ATOM 12396 O O . LYS A 1 25 ? -2.170 8.378 -1.077 1.00 0.00 96 LYS A O 11
ATOM 12415 N N . ILE A 1 26 ? -3.104 10.342 -1.653 1.00 0.00 97 ILE A N 11
ATOM 12416 C CA . ILE A 1 26 ? -2.322 10.479 -2.876 1.00 0.00 97 ILE A CA 11
ATOM 12417 C C . ILE A 1 26 ? -1.659 11.850 -2.954 1.00 0.00 97 ILE A C 11
ATOM 12418 O O . ILE A 1 26 ? -2.257 12.862 -2.592 1.00 0.00 97 ILE A O 11
ATOM 12434 N N . ALA A 1 27 ? -0.418 11.875 -3.430 1.00 0.00 98 ALA A N 11
ATOM 12435 C CA . ALA A 1 27 ? 0.326 13.121 -3.559 1.00 0.00 98 ALA A CA 11
ATOM 12436 C C . ALA A 1 27 ? 1.437 12.993 -4.595 1.00 0.00 98 ALA A C 11
ATOM 12437 O O . ALA A 1 27 ? 2.217 12.041 -4.567 1.00 0.00 98 ALA A O 11
ATOM 12444 N N . GLU A 1 28 ? 1.503 13.956 -5.509 1.00 0.00 99 GLU A N 11
ATOM 12445 C CA . GLU A 1 28 ? 2.519 13.948 -6.555 1.00 0.00 99 GLU A CA 11
ATOM 12446 C C . GLU A 1 28 ? 3.887 13.592 -5.982 1.00 0.00 99 GLU A C 11
ATOM 12447 O O . GLU A 1 28 ? 4.590 12.732 -6.512 1.00 0.00 99 GLU A O 11
ATOM 12459 N N . ASP A 1 29 ? 4.260 14.261 -4.896 1.00 0.00 100 ASP A N 11
ATOM 12460 C CA . ASP A 1 29 ? 5.543 14.016 -4.249 1.00 0.00 100 ASP A CA 11
ATOM 12461 C C . ASP A 1 29 ? 5.668 12.556 -3.824 1.00 0.00 100 ASP A C 11
ATOM 12462 O O . ASP A 1 29 ? 6.751 11.973 -3.878 1.00 0.00 100 ASP A O 11
ATOM 12471 N N . HIS A 1 30 ? 4.552 11.972 -3.400 1.00 0.00 101 HIS A N 11
ATOM 12472 C CA . HIS A 1 30 ? 4.536 10.579 -2.965 1.00 0.00 101 HIS A CA 11
ATOM 12473 C C . HIS A 1 30 ? 3.113 10.121 -2.662 1.00 0.00 101 HIS A C 11
ATOM 12474 O O . HIS A 1 30 ? 2.245 10.932 -2.338 1.00 0.00 101 HIS A O 11
ATOM 12489 N N . TYR A 1 31 ? 2.880 8.818 -2.771 1.00 0.00 102 TYR A N 11
ATOM 12490 C CA . TYR A 1 31 ? 1.562 8.252 -2.513 1.00 0.00 102 TYR A CA 11
ATOM 12491 C C . TYR A 1 31 ? 1.586 7.357 -1.277 1.00 0.00 102 TYR A C 11
ATOM 12492 O O . TYR A 1 31 ? 2.556 6.637 -1.036 1.00 0.00 102 TYR A O 11
ATOM 12510 N N . LEU A 1 32 ? 0.511 7.406 -0.498 1.00 0.00 103 LEU A N 11
ATOM 12511 C CA . LEU A 1 32 ? 0.406 6.600 0.713 1.00 0.00 103 LEU A CA 11
ATOM 12512 C C . LEU A 1 32 ? -0.495 5.390 0.485 1.00 0.00 103 LEU A C 11
ATOM 12513 O O . LEU A 1 32 ? -1.711 5.525 0.351 1.00 0.00 103 LEU A O 11
ATOM 12529 N N . VAL A 1 33 ? 0.111 4.207 0.445 1.00 0.00 104 VAL A N 11
ATOM 12530 C CA . VAL A 1 33 ? -0.637 2.973 0.237 1.00 0.00 104 VAL A CA 11
ATOM 12531 C C . VAL A 1 33 ? -0.565 2.073 1.465 1.00 0.00 104 VAL A C 11
ATOM 12532 O O . VAL A 1 33 ? 0.508 1.596 1.835 1.00 0.00 104 VAL A O 11
ATOM 12545 N N . GLU A 1 34 ? -1.714 1.845 2.094 1.00 0.00 105 GLU A N 11
ATOM 12546 C CA . GLU A 1 34 ? -1.780 1.002 3.282 1.00 0.00 105 GLU A CA 11
ATOM 12547 C C . GLU A 1 34 ? -1.666 -0.473 2.909 1.00 0.00 105 GLU A C 11
ATOM 12548 O O . GLU A 1 34 ? -2.612 -1.070 2.396 1.00 0.00 105 GLU A O 11
ATOM 12560 N N . VAL A 1 35 ? -0.500 -1.055 3.171 1.00 0.00 106 VAL A N 11
ATOM 12561 C CA . VAL A 1 35 ? -0.261 -2.460 2.864 1.00 0.00 106 VAL A CA 11
ATOM 12562 C C . VAL A 1 35 ? -0.036 -3.270 4.135 1.00 0.00 106 VAL A C 11
ATOM 12563 O O . VAL A 1 35 ? 0.874 -2.984 4.912 1.00 0.00 106 VAL A O 11
ATOM 12576 N N . GLU A 1 36 ? -0.872 -4.283 4.341 1.00 0.00 107 GLU A N 11
ATOM 12577 C CA . GLU A 1 36 ? -0.765 -5.134 5.520 1.00 0.00 107 GLU A CA 11
ATOM 12578 C C . GLU A 1 36 ? -0.884 -4.311 6.799 1.00 0.00 107 GLU A C 11
ATOM 12579 O O . GLU A 1 36 ? -0.285 -4.641 7.821 1.00 0.00 107 GLU A O 11
ATOM 12591 N N . GLY A 1 37 ? -1.662 -3.234 6.732 1.00 0.00 108 GLY A N 11
ATOM 12592 C CA . GLY A 1 37 ? -1.845 -2.379 7.890 1.00 0.00 108 GLY A CA 11
ATOM 12593 C C . GLY A 1 37 ? -0.671 -1.447 8.114 1.00 0.00 108 GLY A C 11
ATOM 12594 O O . GLY A 1 37 ? -0.397 -1.042 9.244 1.00 0.00 108 GLY A O 11
ATOM 12598 N N . ASP A 1 38 ? 0.026 -1.106 7.036 1.00 0.00 109 ASP A N 11
ATOM 12599 C CA . ASP A 1 38 ? 1.177 -0.215 7.119 1.00 0.00 109 ASP A CA 11
ATOM 12600 C C . ASP A 1 38 ? 1.268 0.673 5.882 1.00 0.00 109 ASP A C 11
ATOM 12601 O O . ASP A 1 38 ? 1.468 0.187 4.769 1.00 0.00 109 ASP A O 11
ATOM 12610 N N . LYS A 1 39 ? 1.120 1.978 6.085 1.00 0.00 110 LYS A N 11
ATOM 12611 C CA . LYS A 1 39 ? 1.184 2.936 4.988 1.00 0.00 110 LYS A CA 11
ATOM 12612 C C . LYS A 1 39 ? 2.597 3.014 4.417 1.00 0.00 110 LYS A C 11
ATOM 12613 O O . LYS A 1 39 ? 3.544 3.358 5.124 1.00 0.00 110 LYS A O 11
ATOM 12632 N N . TRP A 1 40 ? 2.730 2.695 3.135 1.00 0.00 111 TRP A N 11
ATOM 12633 C CA . TRP A 1 40 ? 4.027 2.731 2.469 1.00 0.00 111 TRP A CA 11
ATOM 12634 C C . TRP A 1 40 ? 4.150 3.965 1.583 1.00 0.00 111 TRP A C 11
ATOM 12635 O O . TRP A 1 40 ? 3.178 4.692 1.377 1.00 0.00 111 TRP A O 11
ATOM 12656 N N . ILE A 1 41 ? 5.350 4.197 1.062 1.00 0.00 112 ILE A N 11
ATOM 12657 C CA . ILE A 1 41 ? 5.599 5.344 0.197 1.00 0.00 112 ILE A CA 11
ATOM 12658 C C . ILE A 1 41 ? 5.866 4.902 -1.238 1.00 0.00 112 ILE A C 11
ATOM 12659 O O . ILE A 1 41 ? 7.003 4.610 -1.607 1.00 0.00 112 ILE A O 11
ATOM 12675 N N . ALA A 1 42 ? 4.810 4.858 -2.044 1.00 0.00 113 ALA A N 11
ATOM 12676 C CA . ALA A 1 42 ? 4.930 4.457 -3.440 1.00 0.00 113 ALA A CA 11
ATOM 12677 C C . ALA A 1 42 ? 4.537 5.596 -4.375 1.00 0.00 113 ALA A C 11
ATOM 12678 O O . ALA A 1 42 ? 3.947 6.588 -3.946 1.00 0.00 113 ALA A O 11
ATOM 12685 N N . TYR A 1 43 ? 4.869 5.447 -5.652 1.00 0.00 114 TYR A N 11
ATOM 12686 C CA . TYR A 1 43 ? 4.554 6.465 -6.647 1.00 0.00 114 TYR A CA 11
ATOM 12687 C C . TYR A 1 43 ? 3.939 5.837 -7.894 1.00 0.00 114 TYR A C 11
ATOM 12688 O O . TYR A 1 43 ? 4.458 4.857 -8.429 1.00 0.00 114 TYR A O 11
ATOM 12706 N N . SER A 1 44 ? 2.831 6.409 -8.353 1.00 0.00 115 SER A N 11
ATOM 12707 C CA . SER A 1 44 ? 2.143 5.904 -9.535 1.00 0.00 115 SER A CA 11
ATOM 12708 C C . SER A 1 44 ? 1.827 7.038 -10.506 1.00 0.00 115 SER A C 11
ATOM 12709 O O . SER A 1 44 ? 0.949 7.863 -10.250 1.00 0.00 115 SER A O 11
ATOM 12717 N N . ASP A 1 45 ? 2.548 7.072 -11.621 1.00 0.00 116 ASP A N 11
ATOM 12718 C CA . ASP A 1 45 ? 2.346 8.103 -12.632 1.00 0.00 116 ASP A CA 11
ATOM 12719 C C . ASP A 1 45 ? 0.865 8.251 -12.968 1.00 0.00 116 ASP A C 11
ATOM 12720 O O . ASP A 1 45 ? 0.419 9.315 -13.395 1.00 0.00 116 ASP A O 11
ATOM 12729 N N . GLU A 1 46 ? 0.109 7.175 -12.772 1.00 0.00 117 GLU A N 11
ATOM 12730 C CA . GLU A 1 46 ? -1.322 7.186 -13.057 1.00 0.00 117 GLU A CA 11
ATOM 12731 C C . GLU A 1 46 ? -2.109 7.731 -11.869 1.00 0.00 117 GLU A C 11
ATOM 12732 O O . GLU A 1 46 ? -2.146 7.120 -10.800 1.00 0.00 117 GLU A O 11
ATOM 12744 N N . LYS A 1 47 ? -2.737 8.886 -12.063 1.00 0.00 118 LYS A N 11
ATOM 12745 C CA . LYS A 1 47 ? -3.524 9.515 -11.010 1.00 0.00 118 LYS A CA 11
ATOM 12746 C C . LYS A 1 47 ? -4.467 8.508 -10.359 1.00 0.00 118 LYS A C 11
ATOM 12747 O O . LYS A 1 47 ? -5.379 7.990 -11.004 1.00 0.00 118 LYS A O 11
ATOM 12766 N N . LEU A 1 48 ? -4.242 8.236 -9.078 1.00 0.00 119 LEU A N 11
ATOM 12767 C CA . LEU A 1 48 ? -5.073 7.292 -8.339 1.00 0.00 119 LEU A CA 11
ATOM 12768 C C . LEU A 1 48 ? -6.247 8.004 -7.675 1.00 0.00 119 LEU A C 11
ATOM 12769 O O . LEU A 1 48 ? -6.317 9.233 -7.666 1.00 0.00 119 LEU A O 11
ATOM 12785 N N . SER A 1 49 ? -7.167 7.223 -7.117 1.00 0.00 120 SER A N 11
ATOM 12786 C CA . SER A 1 49 ? -8.340 7.778 -6.452 1.00 0.00 120 SER A CA 11
ATOM 12787 C C . SER A 1 49 ? -8.357 7.398 -4.974 1.00 0.00 120 SER A C 11
ATOM 12788 O O . SER A 1 49 ? -8.108 6.247 -4.614 1.00 0.00 120 SER A O 11
ATOM 12796 N N . LEU A 1 50 ? -8.651 8.374 -4.122 1.00 0.00 121 LEU A N 11
ATOM 12797 C CA . LEU A 1 50 ? -8.701 8.143 -2.683 1.00 0.00 121 LEU A CA 11
ATOM 12798 C C . LEU A 1 50 ? -9.685 7.028 -2.344 1.00 0.00 121 LEU A C 11
ATOM 12799 O O . LEU A 1 50 ? -10.849 7.073 -2.738 1.00 0.00 121 LEU A O 11
ATOM 12815 N N . GLY A 1 51 ? -9.209 6.029 -1.607 1.00 0.00 122 GLY A N 11
ATOM 12816 C CA . GLY A 1 51 ? -10.060 4.918 -1.225 1.00 0.00 122 GLY A CA 11
ATOM 12817 C C . GLY A 1 51 ? -9.988 3.767 -2.209 1.00 0.00 122 GLY A C 11
ATOM 12818 O O . GLY A 1 51 ? -10.651 2.746 -2.030 1.00 0.00 122 GLY A O 11
ATOM 12822 N N . ASP A 1 52 ? -9.181 3.932 -3.252 1.00 0.00 123 ASP A N 11
ATOM 12823 C CA . ASP A 1 52 ? -9.025 2.899 -4.269 1.00 0.00 123 ASP A CA 11
ATOM 12824 C C . ASP A 1 52 ? -7.981 1.871 -3.843 1.00 0.00 123 ASP A C 11
ATOM 12825 O O . ASP A 1 52 ? -7.006 2.204 -3.169 1.00 0.00 123 ASP A O 11
ATOM 12834 N N . ARG A 1 53 ? -8.194 0.620 -4.239 1.00 0.00 124 ARG A N 11
ATOM 12835 C CA . ARG A 1 53 ? -7.273 -0.457 -3.896 1.00 0.00 124 ARG A CA 11
ATOM 12836 C C . ARG A 1 53 ? -6.221 -0.640 -4.986 1.00 0.00 124 ARG A C 11
ATOM 12837 O O . ARG A 1 53 ? -6.451 -0.304 -6.148 1.00 0.00 124 ARG A O 11
ATOM 12858 N N . VAL A 1 54 ? -5.066 -1.175 -4.603 1.00 0.00 125 VAL A N 11
ATOM 12859 C CA . VAL A 1 54 ? -3.979 -1.404 -5.547 1.00 0.00 125 VAL A CA 11
ATOM 12860 C C . VAL A 1 54 ? -3.076 -2.540 -5.080 1.00 0.00 125 VAL A C 11
ATOM 12861 O O . VAL A 1 54 ? -3.024 -2.857 -3.892 1.00 0.00 125 VAL A O 11
ATOM 12874 N N . MET A 1 55 ? -2.365 -3.149 -6.023 1.00 0.00 126 MET A N 11
ATOM 12875 C CA . MET A 1 55 ? -1.461 -4.250 -5.708 1.00 0.00 126 MET A CA 11
ATOM 12876 C C . MET A 1 55 ? -0.010 -3.846 -5.944 1.00 0.00 126 MET A C 11
ATOM 12877 O O . MET A 1 55 ? 0.309 -3.189 -6.935 1.00 0.00 126 MET A O 11
ATOM 12891 N N . VAL A 1 56 ? 0.867 -4.243 -5.028 1.00 0.00 127 VAL A N 11
ATOM 12892 C CA . VAL A 1 56 ? 2.286 -3.923 -5.137 1.00 0.00 127 VAL A CA 11
ATOM 12893 C C . VAL A 1 56 ? 2.954 -4.756 -6.225 1.00 0.00 127 VAL A C 11
ATOM 12894 O O . VAL A 1 56 ? 3.204 -5.948 -6.044 1.00 0.00 127 VAL A O 11
ATOM 12907 N N . VAL A 1 57 ? 3.243 -4.120 -7.356 1.00 0.00 128 VAL A N 11
ATOM 12908 C CA . VAL A 1 57 ? 3.885 -4.802 -8.473 1.00 0.00 128 VAL A CA 11
ATOM 12909 C C . VAL A 1 57 ? 5.313 -5.207 -8.123 1.00 0.00 128 VAL A C 11
ATOM 12910 O O . VAL A 1 57 ? 5.756 -6.307 -8.454 1.00 0.00 128 VAL A O 11
ATOM 12923 N N . ASP A 1 58 ? 6.028 -4.312 -7.451 1.00 0.00 129 ASP A N 11
ATOM 12924 C CA . ASP A 1 58 ? 7.406 -4.576 -7.053 1.00 0.00 129 ASP A CA 11
ATOM 12925 C C . ASP A 1 58 ? 7.825 -3.664 -5.905 1.00 0.00 129 ASP A C 11
ATOM 12926 O O . ASP A 1 58 ? 7.347 -2.535 -5.789 1.00 0.00 129 ASP A O 11
ATOM 12935 N N . VAL A 1 59 ? 8.719 -4.161 -5.057 1.00 0.00 130 VAL A N 11
ATOM 12936 C CA . VAL A 1 59 ? 9.203 -3.391 -3.917 1.00 0.00 130 VAL A CA 11
ATOM 12937 C C . VAL A 1 59 ? 10.713 -3.193 -3.989 1.00 0.00 130 VAL A C 11
ATOM 12938 O O . VAL A 1 59 ? 11.479 -4.155 -3.935 1.00 0.00 130 VAL A O 11
ATOM 12951 N N . ASP A 1 60 ? 11.134 -1.939 -4.110 1.00 0.00 131 ASP A N 11
ATOM 12952 C CA . ASP A 1 60 ? 12.553 -1.613 -4.187 1.00 0.00 131 ASP A CA 11
ATOM 12953 C C . ASP A 1 60 ? 13.046 -1.014 -2.873 1.00 0.00 131 ASP A C 11
ATOM 12954 O O . ASP A 1 60 ? 13.756 -0.010 -2.864 1.00 0.00 131 ASP A O 11
ATOM 12963 N N . GLY A 1 61 ? 12.661 -1.638 -1.764 1.00 0.00 132 GLY A N 11
ATOM 12964 C CA . GLY A 1 61 ? 13.072 -1.153 -0.459 1.00 0.00 132 GLY A CA 11
ATOM 12965 C C . GLY A 1 61 ? 11.939 -0.482 0.292 1.00 0.00 132 GLY A C 11
ATOM 12966 O O . GLY A 1 61 ? 10.968 -1.134 0.679 1.00 0.00 132 GLY A O 11
ATOM 12970 N N . LEU A 1 62 ? 12.063 0.824 0.502 1.00 0.00 133 LEU A N 11
ATOM 12971 C CA . LEU A 1 62 ? 11.042 1.585 1.215 1.00 0.00 133 LEU A CA 11
ATOM 12972 C C . LEU A 1 62 ? 9.922 2.010 0.271 1.00 0.00 133 LEU A C 11
ATOM 12973 O O . LEU A 1 62 ? 8.977 2.688 0.676 1.00 0.00 133 LEU A O 11
ATOM 12989 N N . LYS A 1 63 ? 10.032 1.605 -0.990 1.00 0.00 134 LYS A N 11
ATOM 12990 C CA . LYS A 1 63 ? 9.028 1.941 -1.993 1.00 0.00 134 LYS A CA 11
ATOM 12991 C C . LYS A 1 63 ? 8.395 0.680 -2.573 1.00 0.00 134 LYS A C 11
ATOM 12992 O O . LYS A 1 63 ? 8.948 -0.415 -2.454 1.00 0.00 134 LYS A O 11
ATOM 13011 N N . LEU A 1 64 ? 7.236 0.841 -3.201 1.00 0.00 135 LEU A N 11
ATOM 13012 C CA . LEU A 1 64 ? 6.529 -0.285 -3.801 1.00 0.00 135 LEU A CA 11
ATOM 13013 C C . LEU A 1 64 ? 5.527 0.196 -4.847 1.00 0.00 135 LEU A C 11
ATOM 13014 O O . LEU A 1 64 ? 4.489 0.765 -4.511 1.00 0.00 135 LEU A O 11
ATOM 13030 N N . LYS A 1 65 ? 5.846 -0.039 -6.115 1.00 0.00 136 LYS A N 11
ATOM 13031 C CA . LYS A 1 65 ? 4.973 0.367 -7.211 1.00 0.00 136 LYS A CA 11
ATOM 13032 C C . LYS A 1 65 ? 3.594 -0.269 -7.072 1.00 0.00 136 LYS A C 11
ATOM 13033 O O . LYS A 1 65 ? 3.473 -1.481 -6.895 1.00 0.00 136 LYS A O 11
ATOM 13052 N N . VAL A 1 66 ? 2.555 0.557 -7.155 1.00 0.00 137 VAL A N 11
ATOM 13053 C CA . VAL A 1 66 ? 1.184 0.075 -7.041 1.00 0.00 137 VAL A CA 11
ATOM 13054 C C . VAL A 1 66 ? 0.422 0.272 -8.347 1.00 0.00 137 VAL A C 11
ATOM 13055 O O . VAL A 1 66 ? 0.503 1.330 -8.972 1.00 0.00 137 VAL A O 11
ATOM 13068 N N . LYS A 1 67 ? -0.319 -0.753 -8.754 1.00 0.00 138 LYS A N 11
ATOM 13069 C CA . LYS A 1 67 ? -1.098 -0.693 -9.985 1.00 0.00 138 LYS A CA 11
ATOM 13070 C C . LYS A 1 67 ? -2.593 -0.751 -9.686 1.00 0.00 138 LYS A C 11
ATOM 13071 O O . LYS A 1 67 ? -3.047 -1.583 -8.900 1.00 0.00 138 LYS A O 11
ATOM 13090 N N . ARG A 1 68 ? -3.353 0.138 -10.318 1.00 0.00 139 ARG A N 11
ATOM 13091 C CA . ARG A 1 68 ? -4.796 0.187 -10.120 1.00 0.00 139 ARG A CA 11
ATOM 13092 C C . ARG A 1 68 ? -5.452 -1.116 -10.567 1.00 0.00 139 ARG A C 11
ATOM 13093 O O . ARG A 1 68 ? -5.309 -1.531 -11.718 1.00 0.00 139 ARG A O 11
ATOM 13114 N N . ILE A 1 69 ? -6.169 -1.757 -9.650 1.00 0.00 140 ILE A N 11
ATOM 13115 C CA . ILE A 1 69 ? -6.846 -3.012 -9.950 1.00 0.00 140 ILE A CA 11
ATOM 13116 C C . ILE A 1 69 ? -8.341 -2.913 -9.666 1.00 0.00 140 ILE A C 11
ATOM 13117 O O . ILE A 1 69 ? -8.771 -2.329 -8.671 1.00 0.00 140 ILE A O 11
ATOM 13133 N N . PRO A 1 70 ? -9.153 -3.497 -10.559 1.00 0.00 141 PRO A N 11
ATOM 13134 C CA . PRO A 1 70 ? -10.613 -3.490 -10.424 1.00 0.00 141 PRO A CA 11
ATOM 13135 C C . PRO A 1 70 ? -11.093 -4.362 -9.269 1.00 0.00 141 PRO A C 11
ATOM 13136 O O . PRO A 1 70 ? -10.377 -5.236 -8.780 1.00 0.00 141 PRO A O 11
ATOM 13147 N N . PRO A 1 71 ? -12.334 -4.122 -8.822 1.00 0.00 142 PRO A N 11
ATOM 13148 C CA . PRO A 1 71 ? -12.938 -4.877 -7.719 1.00 0.00 142 PRO A CA 11
ATOM 13149 C C . PRO A 1 71 ? -13.251 -6.318 -8.106 1.00 0.00 142 PRO A C 11
ATOM 13150 O O . PRO A 1 71 ? -13.693 -6.588 -9.222 1.00 0.00 142 PRO A O 11
ATOM 13161 N N . GLN A 1 72 ? -13.019 -7.239 -7.176 1.00 0.00 143 GLN A N 11
ATOM 13162 C CA . GLN A 1 72 ? -13.276 -8.653 -7.422 1.00 0.00 143 GLN A CA 11
ATOM 13163 C C . GLN A 1 72 ? -14.692 -9.030 -6.999 1.00 0.00 143 GLN A C 11
ATOM 13164 O O . GLN A 1 72 ? -14.948 -10.164 -6.591 1.00 0.00 143 GLN A O 11
ATOM 13178 N N . LEU A 1 73 ? -15.608 -8.073 -7.097 1.00 0.00 144 LEU A N 11
ATOM 13179 C CA . LEU A 1 73 ? -16.999 -8.305 -6.725 1.00 0.00 144 LEU A CA 11
ATOM 13180 C C . LEU A 1 73 ? -17.583 -9.479 -7.503 1.00 0.00 144 LEU A C 11
ATOM 13181 O O . LEU A 1 73 ? -18.556 -10.098 -7.074 1.00 0.00 144 LEU A O 11
ATOM 13197 N N . GLU A 1 74 ? -16.981 -9.781 -8.650 1.00 0.00 145 GLU A N 11
ATOM 13198 C CA . GLU A 1 74 ? -17.442 -10.882 -9.487 1.00 0.00 145 GLU A CA 11
ATOM 13199 C C . GLU A 1 74 ? -16.870 -12.211 -9.001 1.00 0.00 145 GLU A C 11
ATOM 13200 O O . GLU A 1 74 ? -17.243 -13.275 -9.493 1.00 0.00 145 GLU A O 11
ATOM 13212 N N . ARG A 1 1 ? -0.637 -4.094 22.745 1.00 0.00 72 ARG A N 12
ATOM 13213 C CA . ARG A 1 1 ? -1.201 -4.620 23.982 1.00 0.00 72 ARG A CA 12
ATOM 13214 C C . ARG A 1 1 ? -0.254 -4.385 25.155 1.00 0.00 72 ARG A C 12
ATOM 13215 O O . ARG A 1 1 ? 0.967 -4.425 24.997 1.00 0.00 72 ARG A O 12
ATOM 13236 N N . ARG A 1 2 ? -0.824 -4.141 26.330 1.00 0.00 73 ARG A N 12
ATOM 13237 C CA . ARG A 1 2 ? -0.030 -3.899 27.529 1.00 0.00 73 ARG A CA 12
ATOM 13238 C C . ARG A 1 2 ? 0.779 -5.137 27.905 1.00 0.00 73 ARG A C 12
ATOM 13239 O O . ARG A 1 2 ? 1.972 -5.046 28.192 1.00 0.00 73 ARG A O 12
ATOM 13260 N N . GLU A 1 3 ? 0.120 -6.292 27.901 1.00 0.00 74 GLU A N 12
ATOM 13261 C CA . GLU A 1 3 ? 0.778 -7.547 28.243 1.00 0.00 74 GLU A CA 12
ATOM 13262 C C . GLU A 1 3 ? 2.161 -7.628 27.603 1.00 0.00 74 GLU A C 12
ATOM 13263 O O . GLU A 1 3 ? 2.471 -6.887 26.670 1.00 0.00 74 GLU A O 12
ATOM 13275 N N . THR A 1 4 ? 2.991 -8.533 28.113 1.00 0.00 75 THR A N 12
ATOM 13276 C CA . THR A 1 4 ? 4.341 -8.711 27.594 1.00 0.00 75 THR A CA 12
ATOM 13277 C C . THR A 1 4 ? 4.319 -9.044 26.106 1.00 0.00 75 THR A C 12
ATOM 13278 O O . THR A 1 4 ? 3.869 -10.118 25.706 1.00 0.00 75 THR A O 12
ATOM 13289 N N . THR A 1 5 ? 4.809 -8.116 25.290 1.00 0.00 76 THR A N 12
ATOM 13290 C CA . THR A 1 5 ? 4.845 -8.310 23.846 1.00 0.00 76 THR A CA 12
ATOM 13291 C C . THR A 1 5 ? 5.972 -7.505 23.211 1.00 0.00 76 THR A C 12
ATOM 13292 O O . THR A 1 5 ? 5.921 -6.276 23.165 1.00 0.00 76 THR A O 12
ATOM 13303 N N . ASP A 1 6 ? 6.989 -8.205 22.721 1.00 0.00 77 ASP A N 12
ATOM 13304 C CA . ASP A 1 6 ? 8.130 -7.554 22.085 1.00 0.00 77 ASP A CA 12
ATOM 13305 C C . ASP A 1 6 ? 7.757 -7.035 20.700 1.00 0.00 77 ASP A C 12
ATOM 13306 O O . ASP A 1 6 ? 6.877 -7.585 20.037 1.00 0.00 77 ASP A O 12
ATOM 13315 N N . ILE A 1 7 ? 8.431 -5.974 20.271 1.00 0.00 78 ILE A N 12
ATOM 13316 C CA . ILE A 1 7 ? 8.170 -5.381 18.965 1.00 0.00 78 ILE A CA 12
ATOM 13317 C C . ILE A 1 7 ? 8.284 -6.421 17.856 1.00 0.00 78 ILE A C 12
ATOM 13318 O O . ILE A 1 7 ? 7.554 -6.373 16.867 1.00 0.00 78 ILE A O 12
ATOM 13334 N N . GLY A 1 8 ? 9.206 -7.364 18.029 1.00 0.00 79 GLY A N 12
ATOM 13335 C CA . GLY A 1 8 ? 9.398 -8.405 17.036 1.00 0.00 79 GLY A CA 12
ATOM 13336 C C . GLY A 1 8 ? 10.419 -8.020 15.984 1.00 0.00 79 GLY A C 12
ATOM 13337 O O . GLY A 1 8 ? 11.284 -8.819 15.627 1.00 0.00 79 GLY A O 12
ATOM 13341 N N . GLY A 1 9 ? 10.317 -6.793 15.483 1.00 0.00 80 GLY A N 12
ATOM 13342 C CA . GLY A 1 9 ? 11.245 -6.326 14.469 1.00 0.00 80 GLY A CA 12
ATOM 13343 C C . GLY A 1 9 ? 10.899 -4.940 13.961 1.00 0.00 80 GLY A C 12
ATOM 13344 O O . GLY A 1 9 ? 11.583 -3.968 14.277 1.00 0.00 80 GLY A O 12
ATOM 13348 N N . GLY A 1 10 ? 9.835 -4.850 13.169 1.00 0.00 81 GLY A N 12
ATOM 13349 C CA . GLY A 1 10 ? 9.420 -3.569 12.628 1.00 0.00 81 GLY A CA 12
ATOM 13350 C C . GLY A 1 10 ? 8.282 -3.700 11.635 1.00 0.00 81 GLY A C 12
ATOM 13351 O O . GLY A 1 10 ? 7.658 -4.756 11.530 1.00 0.00 81 GLY A O 12
ATOM 13355 N N . LYS A 1 11 ? 8.010 -2.625 10.904 1.00 0.00 82 LYS A N 12
ATOM 13356 C CA . LYS A 1 11 ? 6.939 -2.623 9.914 1.00 0.00 82 LYS A CA 12
ATOM 13357 C C . LYS A 1 11 ? 7.449 -3.106 8.560 1.00 0.00 82 LYS A C 12
ATOM 13358 O O . LYS A 1 11 ? 6.984 -2.654 7.514 1.00 0.00 82 LYS A O 12
ATOM 13377 N N . TYR A 1 12 ? 8.405 -4.028 8.588 1.00 0.00 83 TYR A N 12
ATOM 13378 C CA . TYR A 1 12 ? 8.978 -4.572 7.363 1.00 0.00 83 TYR A CA 12
ATOM 13379 C C . TYR A 1 12 ? 8.717 -6.072 7.258 1.00 0.00 83 TYR A C 12
ATOM 13380 O O . TYR A 1 12 ? 9.249 -6.863 8.038 1.00 0.00 83 TYR A O 12
ATOM 13398 N N . THR A 1 13 ? 7.894 -6.456 6.288 1.00 0.00 84 THR A N 12
ATOM 13399 C CA . THR A 1 13 ? 7.561 -7.860 6.080 1.00 0.00 84 THR A CA 12
ATOM 13400 C C . THR A 1 13 ? 8.100 -8.361 4.745 1.00 0.00 84 THR A C 12
ATOM 13401 O O . THR A 1 13 ? 8.148 -9.566 4.496 1.00 0.00 84 THR A O 12
ATOM 13412 N N . PHE A 1 14 ? 8.506 -7.429 3.889 1.00 0.00 85 PHE A N 12
ATOM 13413 C CA . PHE A 1 14 ? 9.042 -7.777 2.578 1.00 0.00 85 PHE A CA 12
ATOM 13414 C C . PHE A 1 14 ? 8.108 -8.734 1.844 1.00 0.00 85 PHE A C 12
ATOM 13415 O O . PHE A 1 14 ? 8.555 -9.685 1.205 1.00 0.00 85 PHE A O 12
ATOM 13432 N N . GLU A 1 15 ? 6.808 -8.473 1.943 1.00 0.00 86 GLU A N 12
ATOM 13433 C CA . GLU A 1 15 ? 5.810 -9.312 1.290 1.00 0.00 86 GLU A CA 12
ATOM 13434 C C . GLU A 1 15 ? 4.887 -8.475 0.409 1.00 0.00 86 GLU A C 12
ATOM 13435 O O . GLU A 1 15 ? 4.272 -8.986 -0.528 1.00 0.00 86 GLU A O 12
ATOM 13447 N N . LEU A 1 16 ? 4.796 -7.186 0.716 1.00 0.00 87 LEU A N 12
ATOM 13448 C CA . LEU A 1 16 ? 3.948 -6.275 -0.047 1.00 0.00 87 LEU A CA 12
ATOM 13449 C C . LEU A 1 16 ? 3.863 -6.706 -1.508 1.00 0.00 87 LEU A C 12
ATOM 13450 O O . LEU A 1 16 ? 2.784 -6.722 -2.100 1.00 0.00 87 LEU A O 12
ATOM 13466 N N . LYS A 1 17 ? 5.008 -7.057 -2.083 1.00 0.00 88 LYS A N 12
ATOM 13467 C CA . LYS A 1 17 ? 5.064 -7.492 -3.474 1.00 0.00 88 LYS A CA 12
ATOM 13468 C C . LYS A 1 17 ? 4.176 -8.711 -3.699 1.00 0.00 88 LYS A C 12
ATOM 13469 O O . LYS A 1 17 ? 4.588 -9.845 -3.458 1.00 0.00 88 LYS A O 12
ATOM 13488 N N . GLY A 1 18 ? 2.954 -8.469 -4.164 1.00 0.00 89 GLY A N 12
ATOM 13489 C CA . GLY A 1 18 ? 2.027 -9.557 -4.416 1.00 0.00 89 GLY A CA 12
ATOM 13490 C C . GLY A 1 18 ? 0.677 -9.331 -3.765 1.00 0.00 89 GLY A C 12
ATOM 13491 O O . GLY A 1 18 ? -0.351 -9.774 -4.279 1.00 0.00 89 GLY A O 12
ATOM 13495 N N . LYS A 1 19 ? 0.677 -8.641 -2.630 1.00 0.00 90 LYS A N 12
ATOM 13496 C CA . LYS A 1 19 ? -0.556 -8.356 -1.906 1.00 0.00 90 LYS A CA 12
ATOM 13497 C C . LYS A 1 19 ? -1.166 -7.036 -2.368 1.00 0.00 90 LYS A C 12
ATOM 13498 O O . LYS A 1 19 ? -0.476 -6.185 -2.929 1.00 0.00 90 LYS A O 12
ATOM 13517 N N . VAL A 1 20 ? -2.463 -6.872 -2.126 1.00 0.00 91 VAL A N 12
ATOM 13518 C CA . VAL A 1 20 ? -3.164 -5.654 -2.514 1.00 0.00 91 VAL A CA 12
ATOM 13519 C C . VAL A 1 20 ? -3.571 -4.841 -1.291 1.00 0.00 91 VAL A C 12
ATOM 13520 O O . VAL A 1 20 ? -4.014 -5.393 -0.284 1.00 0.00 91 VAL A O 12
ATOM 13533 N N . GLY A 1 21 ? -3.419 -3.523 -1.385 1.00 0.00 92 GLY A N 12
ATOM 13534 C CA . GLY A 1 21 ? -3.776 -2.654 -0.279 1.00 0.00 92 GLY A CA 12
ATOM 13535 C C . GLY A 1 21 ? -4.733 -1.554 -0.692 1.00 0.00 92 GLY A C 12
ATOM 13536 O O . GLY A 1 21 ? -5.322 -1.605 -1.772 1.00 0.00 92 GLY A O 12
ATOM 13540 N N . LYS A 1 22 ? -4.892 -0.556 0.171 1.00 0.00 93 LYS A N 12
ATOM 13541 C CA . LYS A 1 22 ? -5.786 0.563 -0.109 1.00 0.00 93 LYS A CA 12
ATOM 13542 C C . LYS A 1 22 ? -5.052 1.893 0.028 1.00 0.00 93 LYS A C 12
ATOM 13543 O O . LYS A 1 22 ? -4.297 2.102 0.978 1.00 0.00 93 LYS A O 12
ATOM 13562 N N . VAL A 1 23 ? -5.279 2.790 -0.925 1.00 0.00 94 VAL A N 12
ATOM 13563 C CA . VAL A 1 23 ? -4.642 4.101 -0.909 1.00 0.00 94 VAL A CA 12
ATOM 13564 C C . VAL A 1 23 ? -5.278 5.009 0.137 1.00 0.00 94 VAL A C 12
ATOM 13565 O O . VAL A 1 23 ? -6.466 5.324 0.062 1.00 0.00 94 VAL A O 12
ATOM 13578 N N . VAL A 1 24 ? -4.479 5.428 1.114 1.00 0.00 95 VAL A N 12
ATOM 13579 C CA . VAL A 1 24 ? -4.964 6.302 2.176 1.00 0.00 95 VAL A CA 12
ATOM 13580 C C . VAL A 1 24 ? -4.882 7.767 1.762 1.00 0.00 95 VAL A C 12
ATOM 13581 O O . VAL A 1 24 ? -5.687 8.592 2.194 1.00 0.00 95 VAL A O 12
ATOM 13594 N N . LYS A 1 25 ? -3.903 8.085 0.922 1.00 0.00 96 LYS A N 12
ATOM 13595 C CA . LYS A 1 25 ? -3.714 9.450 0.447 1.00 0.00 96 LYS A CA 12
ATOM 13596 C C . LYS A 1 25 ? -2.797 9.481 -0.771 1.00 0.00 96 LYS A C 12
ATOM 13597 O O . LYS A 1 25 ? -1.956 8.600 -0.949 1.00 0.00 96 LYS A O 12
ATOM 13616 N N . ILE A 1 26 ? -2.965 10.502 -1.606 1.00 0.00 97 ILE A N 12
ATOM 13617 C CA . ILE A 1 26 ? -2.150 10.648 -2.805 1.00 0.00 97 ILE A CA 12
ATOM 13618 C C . ILE A 1 26 ? -1.452 12.003 -2.835 1.00 0.00 97 ILE A C 12
ATOM 13619 O O . ILE A 1 26 ? -2.012 13.010 -2.401 1.00 0.00 97 ILE A O 12
ATOM 13635 N N . ALA A 1 27 ? -0.227 12.021 -3.350 1.00 0.00 98 ALA A N 12
ATOM 13636 C CA . ALA A 1 27 ? 0.546 13.254 -3.439 1.00 0.00 98 ALA A CA 12
ATOM 13637 C C . ALA A 1 27 ? 1.471 13.235 -4.652 1.00 0.00 98 ALA A C 12
ATOM 13638 O O . ALA A 1 27 ? 2.109 12.223 -4.940 1.00 0.00 98 ALA A O 12
ATOM 13645 N N . GLU A 1 28 ? 1.537 14.359 -5.358 1.00 0.00 99 GLU A N 12
ATOM 13646 C CA . GLU A 1 28 ? 2.383 14.470 -6.540 1.00 0.00 99 GLU A CA 12
ATOM 13647 C C . GLU A 1 28 ? 3.784 13.936 -6.258 1.00 0.00 99 GLU A C 12
ATOM 13648 O O . GLU A 1 28 ? 4.305 13.105 -7.002 1.00 0.00 99 GLU A O 12
ATOM 13660 N N . ASP A 1 29 ? 4.389 14.419 -5.178 1.00 0.00 100 ASP A N 12
ATOM 13661 C CA . ASP A 1 29 ? 5.729 13.990 -4.796 1.00 0.00 100 ASP A CA 12
ATOM 13662 C C . ASP A 1 29 ? 5.769 12.485 -4.549 1.00 0.00 100 ASP A C 12
ATOM 13663 O O . ASP A 1 29 ? 6.739 11.813 -4.899 1.00 0.00 100 ASP A O 12
ATOM 13672 N N . HIS A 1 30 ? 4.708 11.962 -3.942 1.00 0.00 101 HIS A N 12
ATOM 13673 C CA . HIS A 1 30 ? 4.621 10.537 -3.648 1.00 0.00 101 HIS A CA 12
ATOM 13674 C C . HIS A 1 30 ? 3.204 10.152 -3.235 1.00 0.00 101 HIS A C 12
ATOM 13675 O O . HIS A 1 30 ? 2.394 11.011 -2.885 1.00 0.00 101 HIS A O 12
ATOM 13690 N N . TYR A 1 31 ? 2.910 8.857 -3.280 1.00 0.00 102 TYR A N 12
ATOM 13691 C CA . TYR A 1 31 ? 1.589 8.360 -2.915 1.00 0.00 102 TYR A CA 12
ATOM 13692 C C . TYR A 1 31 ? 1.641 7.595 -1.595 1.00 0.00 102 TYR A C 12
ATOM 13693 O O . TYR A 1 31 ? 2.640 6.947 -1.278 1.00 0.00 102 TYR A O 12
ATOM 13711 N N . LEU A 1 32 ? 0.558 7.675 -0.830 1.00 0.00 103 LEU A N 12
ATOM 13712 C CA . LEU A 1 32 ? 0.478 6.991 0.456 1.00 0.00 103 LEU A CA 12
ATOM 13713 C C . LEU A 1 32 ? -0.436 5.772 0.367 1.00 0.00 103 LEU A C 12
ATOM 13714 O O . LEU A 1 32 ? -1.656 5.903 0.279 1.00 0.00 103 LEU A O 12
ATOM 13730 N N . VAL A 1 33 ? 0.165 4.586 0.394 1.00 0.00 104 VAL A N 12
ATOM 13731 C CA . VAL A 1 33 ? -0.595 3.343 0.320 1.00 0.00 104 VAL A CA 12
ATOM 13732 C C . VAL A 1 33 ? -0.516 2.573 1.633 1.00 0.00 104 VAL A C 12
ATOM 13733 O O . VAL A 1 33 ?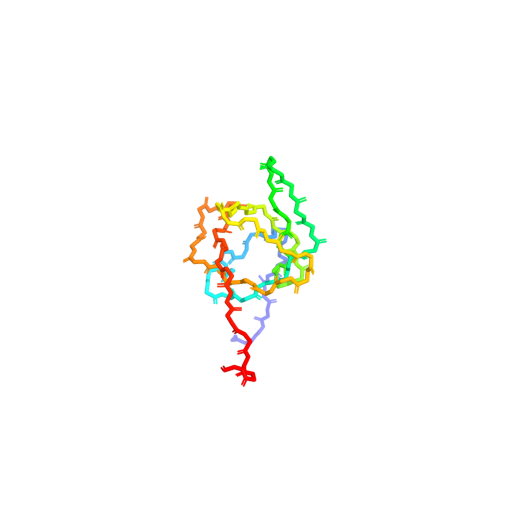 0.519 2.565 2.298 1.00 0.00 104 VAL A O 12
ATOM 13746 N N . GLU A 1 34 ? -1.617 1.925 2.000 1.00 0.00 105 GLU A N 12
ATOM 13747 C CA . GLU A 1 34 ? -1.672 1.151 3.235 1.00 0.00 105 GLU A CA 12
ATOM 13748 C C . GLU A 1 34 ? -1.741 -0.344 2.937 1.00 0.00 105 GLU A C 12
ATOM 13749 O O . GLU A 1 34 ? -2.802 -0.875 2.609 1.00 0.00 105 GLU A O 12
ATOM 13761 N N . VAL A 1 35 ? -0.600 -1.017 3.053 1.00 0.00 106 VAL A N 12
ATOM 13762 C CA . VAL A 1 35 ? -0.530 -2.451 2.797 1.00 0.00 106 VAL A CA 12
ATOM 13763 C C . VAL A 1 35 ? -0.375 -3.234 4.096 1.00 0.00 106 VAL A C 12
ATOM 13764 O O . VAL A 1 35 ? 0.477 -2.917 4.925 1.00 0.00 106 VAL A O 12
ATOM 13777 N N . GLU A 1 36 ? -1.205 -4.259 4.266 1.00 0.00 107 GLU A N 12
ATOM 13778 C CA . GLU A 1 36 ? -1.160 -5.087 5.465 1.00 0.00 107 GLU A CA 12
ATOM 13779 C C . GLU A 1 36 ? -1.076 -4.223 6.720 1.00 0.00 107 GLU A C 12
ATOM 13780 O O . GLU A 1 36 ? -0.290 -4.499 7.625 1.00 0.00 107 GLU A O 12
ATOM 13792 N N . GLY A 1 37 ? -1.892 -3.175 6.766 1.00 0.00 108 GLY A N 12
ATOM 13793 C CA . GLY A 1 37 ? -1.894 -2.286 7.913 1.00 0.00 108 GLY A CA 12
ATOM 13794 C C . GLY A 1 37 ? -0.570 -1.571 8.095 1.00 0.00 108 GLY A C 12
ATOM 13795 O O . GLY A 1 37 ? -0.116 -1.369 9.221 1.00 0.00 108 GLY A O 12
ATOM 13799 N N . ASP A 1 38 ? 0.051 -1.188 6.985 1.00 0.00 109 ASP A N 12
ATOM 13800 C CA . ASP A 1 38 ? 1.332 -0.492 7.026 1.00 0.00 109 ASP A CA 12
ATOM 13801 C C . ASP A 1 38 ? 1.427 0.537 5.904 1.00 0.00 109 ASP A C 12
ATOM 13802 O O . ASP A 1 38 ? 1.184 0.225 4.738 1.00 0.00 109 ASP A O 12
ATOM 13811 N N . LYS A 1 39 ? 1.783 1.766 6.264 1.00 0.00 110 LYS A N 12
ATOM 13812 C CA . LYS A 1 39 ? 1.911 2.842 5.288 1.00 0.00 110 LYS A CA 12
ATOM 13813 C C . LYS A 1 39 ? 3.165 2.660 4.439 1.00 0.00 110 LYS A C 12
ATOM 13814 O O . LYS A 1 39 ? 4.232 2.328 4.954 1.00 0.00 110 LYS A O 12
ATOM 13833 N N . TRP A 1 40 ? 3.028 2.880 3.136 1.00 0.00 111 TRP A N 12
ATOM 13834 C CA . TRP A 1 40 ? 4.151 2.742 2.216 1.00 0.00 111 TRP A CA 12
ATOM 13835 C C . TRP A 1 40 ? 4.226 3.931 1.265 1.00 0.00 111 TRP A C 12
ATOM 13836 O O . TRP A 1 40 ? 3.235 4.630 1.052 1.00 0.00 111 TRP A O 12
ATOM 13857 N N . ILE A 1 41 ? 5.406 4.156 0.697 1.00 0.00 112 ILE A N 12
ATOM 13858 C CA . ILE A 1 41 ? 5.608 5.261 -0.232 1.00 0.00 112 ILE A CA 12
ATOM 13859 C C . ILE A 1 41 ? 5.727 4.758 -1.667 1.00 0.00 112 ILE A C 12
ATOM 13860 O O . ILE A 1 41 ? 6.822 4.453 -2.140 1.00 0.00 112 ILE A O 12
ATOM 13876 N N . ALA A 1 42 ? 4.594 4.675 -2.355 1.00 0.00 113 ALA A N 12
ATOM 13877 C CA . ALA A 1 42 ? 4.571 4.213 -3.738 1.00 0.00 113 ALA A CA 12
ATOM 13878 C C . ALA A 1 42 ? 4.330 5.371 -4.700 1.00 0.00 113 ALA A C 12
ATOM 13879 O O . ALA A 1 42 ? 3.841 6.429 -4.303 1.00 0.00 113 ALA A O 12
ATOM 13886 N N . TYR A 1 43 ? 4.677 5.164 -5.965 1.00 0.00 114 TYR A N 12
ATOM 13887 C CA . TYR A 1 43 ? 4.501 6.193 -6.984 1.00 0.00 114 TYR A CA 12
ATOM 13888 C C . TYR A 1 43 ? 3.846 5.614 -8.235 1.00 0.00 114 TYR A C 12
ATOM 13889 O O . TYR A 1 43 ? 4.368 4.683 -8.848 1.00 0.00 114 TYR A O 12
ATOM 13907 N N . SER A 1 44 ? 2.700 6.174 -8.608 1.00 0.00 115 SER A N 12
ATOM 13908 C CA . SER A 1 44 ? 1.971 5.713 -9.783 1.00 0.00 115 SER A CA 12
ATOM 13909 C C . SER A 1 44 ? 1.625 6.882 -10.701 1.00 0.00 115 SER A C 12
ATOM 13910 O O . SER A 1 44 ? 0.903 7.800 -10.310 1.00 0.00 115 SER A O 12
ATOM 13918 N N . ASP A 1 45 ? 2.146 6.842 -11.922 1.00 0.00 116 ASP A N 12
ATOM 13919 C CA . ASP A 1 45 ? 1.892 7.896 -12.897 1.00 0.00 116 ASP A CA 12
ATOM 13920 C C . ASP A 1 45 ? 0.394 8.127 -13.070 1.00 0.00 116 ASP A C 12
ATOM 13921 O O . ASP A 1 45 ? -0.038 9.228 -13.411 1.00 0.00 116 ASP A O 12
ATOM 13930 N N . GLU A 1 46 ? -0.392 7.082 -12.833 1.00 0.00 117 GLU A N 12
ATOM 13931 C CA . GLU A 1 46 ? -1.842 7.172 -12.965 1.00 0.00 117 GLU A CA 12
ATOM 13932 C C . GLU A 1 46 ? -2.470 7.735 -11.693 1.00 0.00 117 GLU A C 12
ATOM 13933 O O . GLU A 1 46 ? -2.411 7.115 -10.631 1.00 0.00 117 GLU A O 12
ATOM 13945 N N . LYS A 1 47 ? -3.070 8.915 -11.809 1.00 0.00 118 LYS A N 12
ATOM 13946 C CA . LYS A 1 47 ? -3.709 9.563 -10.670 1.00 0.00 118 LYS A CA 12
ATOM 13947 C C . LYS A 1 47 ? -4.685 8.615 -9.981 1.00 0.00 118 LYS A C 12
ATOM 13948 O O . LYS A 1 47 ? -5.635 8.130 -10.598 1.00 0.00 118 LYS A O 12
ATOM 13967 N N . LEU A 1 48 ? -4.446 8.355 -8.701 1.00 0.00 119 LEU A N 12
ATOM 13968 C CA . LEU A 1 48 ? -5.306 7.465 -7.927 1.00 0.00 119 LEU A CA 12
ATOM 13969 C C . LEU A 1 48 ? -6.289 8.262 -7.077 1.00 0.00 119 LEU A C 12
ATOM 13970 O O . LEU A 1 48 ? -6.276 9.493 -7.083 1.00 0.00 119 LEU A O 12
ATOM 13986 N N . SER A 1 49 ? -7.141 7.552 -6.343 1.00 0.00 120 SER A N 12
ATOM 13987 C CA . SER A 1 49 ? -8.132 8.193 -5.488 1.00 0.00 120 SER A CA 12
ATOM 13988 C C . SER A 1 49 ? -8.251 7.464 -4.153 1.00 0.00 120 SER A C 12
ATOM 13989 O O . SER A 1 49 ? -8.345 6.237 -4.109 1.00 0.00 120 SER A O 12
ATOM 13997 N N . LEU A 1 50 ? -8.246 8.228 -3.067 1.00 0.00 121 LEU A N 12
ATOM 13998 C CA . LEU A 1 50 ? -8.353 7.656 -1.729 1.00 0.00 121 LEU A CA 12
ATOM 13999 C C . LEU A 1 50 ? -9.345 6.497 -1.710 1.00 0.00 121 LEU A C 12
ATOM 14000 O O . LEU A 1 50 ? -10.504 6.652 -2.091 1.00 0.00 121 LEU A O 12
ATOM 14016 N N . GLY A 1 51 ? -8.880 5.335 -1.261 1.00 0.00 122 GLY A N 12
ATOM 14017 C CA . GLY A 1 51 ? -9.740 4.167 -1.198 1.00 0.00 122 GLY A CA 12
ATOM 14018 C C . GLY A 1 51 ? -9.578 3.264 -2.404 1.00 0.00 122 GLY A C 12
ATOM 14019 O O . GLY A 1 51 ? -10.157 2.178 -2.457 1.00 0.00 122 GLY A O 12
ATOM 14023 N N . ASP A 1 52 ? -8.792 3.712 -3.377 1.00 0.00 123 ASP A N 12
ATOM 14024 C CA . ASP A 1 52 ? -8.557 2.936 -4.589 1.00 0.00 123 ASP A CA 12
ATOM 14025 C C . ASP A 1 52 ? -7.786 1.657 -4.275 1.00 0.00 123 ASP A C 12
ATOM 14026 O O . ASP A 1 52 ? -6.903 1.648 -3.417 1.00 0.00 123 ASP A O 12
ATOM 14035 N N . ARG A 1 53 ? -8.128 0.580 -4.974 1.00 0.00 124 ARG A N 12
ATOM 14036 C CA . ARG A 1 53 ? -7.470 -0.705 -4.768 1.00 0.00 124 ARG A CA 12
ATOM 14037 C C . ARG A 1 53 ? -6.280 -0.863 -5.710 1.00 0.00 124 ARG A C 12
ATOM 14038 O O . ARG A 1 53 ? -6.395 -0.641 -6.915 1.00 0.00 124 ARG A O 12
ATOM 14059 N N . VAL A 1 54 ? -5.137 -1.248 -5.151 1.00 0.00 125 VAL A N 12
ATOM 14060 C CA . VAL A 1 54 ? -3.926 -1.437 -5.940 1.00 0.00 125 VAL A CA 12
ATOM 14061 C C . VAL A 1 54 ? -3.109 -2.615 -5.421 1.00 0.00 125 VAL A C 12
ATOM 1406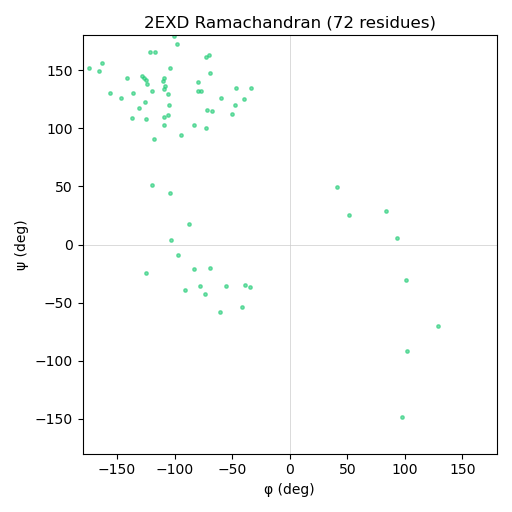2 O O . VAL A 1 54 ? -3.088 -2.888 -4.221 1.00 0.00 125 VAL A O 12
ATOM 14075 N N . MET A 1 55 ? -2.437 -3.310 -6.332 1.00 0.00 126 MET A N 12
ATOM 14076 C CA . MET A 1 55 ? -1.617 -4.459 -5.965 1.00 0.00 126 MET A CA 12
ATOM 14077 C C . MET A 1 55 ? -0.138 -4.170 -6.205 1.00 0.00 126 MET A C 12
ATOM 14078 O O . MET A 1 55 ? 0.268 -3.844 -7.321 1.00 0.00 126 MET A O 12
ATOM 14092 N N . VAL A 1 56 ? 0.663 -4.291 -5.151 1.00 0.00 127 VAL A N 12
ATOM 14093 C CA . VAL A 1 56 ? 2.096 -4.044 -5.248 1.00 0.00 127 VAL A CA 12
ATOM 14094 C C . VAL A 1 56 ? 2.705 -4.792 -6.429 1.00 0.00 127 VAL A C 12
ATOM 14095 O O . VAL A 1 56 ? 2.466 -5.986 -6.610 1.00 0.00 127 VAL A O 12
ATOM 14108 N N . VAL A 1 57 ? 3.494 -4.083 -7.229 1.00 0.00 128 VAL A N 12
ATOM 14109 C CA . VAL A 1 57 ? 4.139 -4.680 -8.393 1.00 0.00 128 VAL A CA 12
ATOM 14110 C C . VAL A 1 57 ? 5.653 -4.715 -8.223 1.00 0.00 128 VAL A C 12
ATOM 14111 O O . VAL A 1 57 ? 6.353 -5.423 -8.949 1.00 0.00 128 VAL A O 12
ATOM 14124 N N . ASP A 1 58 ? 6.154 -3.948 -7.261 1.00 0.00 129 ASP A N 12
ATOM 14125 C CA . ASP A 1 58 ? 7.586 -3.892 -6.995 1.00 0.00 129 ASP A CA 12
ATOM 14126 C C . ASP A 1 58 ? 7.858 -3.348 -5.596 1.00 0.00 129 ASP A C 12
ATOM 14127 O O . ASP A 1 58 ? 7.029 -2.643 -5.021 1.00 0.00 129 ASP A O 12
ATOM 14136 N N . VAL A 1 59 ? 9.025 -3.681 -5.053 1.00 0.00 130 VAL A N 12
ATOM 14137 C CA . VAL A 1 59 ? 9.406 -3.226 -3.721 1.00 0.00 130 VAL A CA 12
ATOM 14138 C C . VAL A 1 59 ? 10.885 -2.859 -3.669 1.00 0.00 130 VAL A C 12
ATOM 14139 O O . VAL A 1 59 ? 11.754 -3.729 -3.716 1.00 0.00 130 VAL A O 12
ATOM 14152 N N . ASP A 1 60 ? 11.163 -1.563 -3.570 1.00 0.00 131 ASP A N 12
ATOM 14153 C CA . ASP A 1 60 ? 12.537 -1.079 -3.509 1.00 0.00 131 ASP A CA 12
ATOM 14154 C C . ASP A 1 60 ? 12.985 -0.896 -2.062 1.00 0.00 131 ASP A C 12
ATOM 14155 O O . ASP A 1 60 ? 13.849 -0.070 -1.769 1.00 0.00 131 ASP A O 12
ATOM 14164 N N . GLY A 1 61 ? 12.390 -1.671 -1.160 1.00 0.00 132 GLY A N 12
ATOM 14165 C CA . GLY A 1 61 ? 12.739 -1.577 0.245 1.00 0.00 132 GLY A CA 12
ATOM 14166 C C . GLY A 1 61 ? 11.796 -0.678 1.019 1.00 0.00 132 GLY A C 12
ATOM 14167 O O . GLY A 1 61 ? 10.827 -1.149 1.616 1.00 0.00 132 GLY A O 12
ATOM 14171 N N . LEU A 1 62 ? 12.079 0.620 1.011 1.00 0.00 133 LEU A N 12
ATOM 14172 C CA . LEU A 1 62 ? 11.249 1.588 1.718 1.00 0.00 133 LEU A CA 12
ATOM 14173 C C . LEU A 1 62 ? 10.092 2.058 0.842 1.00 0.00 133 LEU A C 12
ATOM 14174 O O . LEU A 1 62 ? 9.267 2.868 1.264 1.00 0.00 133 LEU A O 12
ATOM 14190 N N . LYS A 1 63 ? 10.036 1.542 -0.381 1.00 0.00 134 LYS A N 12
ATOM 14191 C CA . LYS A 1 63 ? 8.979 1.904 -1.318 1.00 0.00 134 LYS A CA 12
ATOM 14192 C C . LYS A 1 63 ? 8.513 0.687 -2.111 1.00 0.00 134 LYS A C 12
ATOM 14193 O O . LYS A 1 63 ? 9.126 -0.379 -2.047 1.00 0.00 134 LYS A O 12
ATOM 14212 N N . LEU A 1 64 ? 7.428 0.854 -2.858 1.00 0.00 135 LEU A N 12
ATOM 14213 C CA . LEU A 1 64 ? 6.881 -0.231 -3.665 1.00 0.00 135 LEU A CA 12
ATOM 14214 C C . LEU A 1 64 ? 5.822 0.289 -4.631 1.00 0.00 135 LEU A C 12
ATOM 14215 O O . LEU A 1 64 ? 4.869 0.956 -4.226 1.00 0.00 135 LEU A O 12
ATOM 14231 N N . LYS A 1 65 ? 5.993 -0.021 -5.912 1.00 0.00 136 LYS A N 12
ATOM 14232 C CA . LYS A 1 65 ? 5.051 0.412 -6.937 1.00 0.00 136 LYS A CA 12
ATOM 14233 C C . LYS A 1 65 ? 3.649 -0.116 -6.646 1.00 0.00 136 LYS A C 12
ATOM 14234 O O . LYS A 1 65 ? 3.460 -0.948 -5.760 1.00 0.00 136 LYS A O 12
ATOM 14253 N N . VAL A 1 66 ? 2.670 0.373 -7.400 1.00 0.00 137 VAL A N 12
ATOM 14254 C CA . VAL A 1 66 ? 1.286 -0.051 -7.225 1.00 0.00 137 VAL A CA 12
ATOM 14255 C C . VAL A 1 66 ? 0.509 0.055 -8.532 1.00 0.00 137 VAL A C 12
ATOM 14256 O O . VAL A 1 66 ? 0.613 1.048 -9.251 1.00 0.00 137 VAL A O 12
ATOM 14269 N N . LYS A 1 67 ? -0.272 -0.977 -8.835 1.00 0.00 138 LYS A N 12
ATOM 14270 C CA . LYS A 1 67 ? -1.069 -1.002 -10.055 1.00 0.00 138 LYS A CA 12
ATOM 14271 C C . LYS A 1 67 ? -2.558 -0.927 -9.734 1.00 0.00 138 LYS A C 12
ATOM 14272 O O . LYS A 1 67 ? -3.081 -1.742 -8.975 1.00 0.00 138 LYS A O 12
ATOM 14291 N N . ARG A 1 68 ? -3.236 0.056 -10.318 1.00 0.00 139 ARG A N 12
ATOM 14292 C CA . ARG A 1 68 ? -4.665 0.237 -10.094 1.00 0.00 139 ARG A CA 12
ATOM 14293 C C . ARG A 1 68 ? -5.439 -1.021 -10.478 1.00 0.00 139 ARG A C 12
ATOM 14294 O O . ARG A 1 68 ? -5.398 -1.460 -11.627 1.00 0.00 139 ARG A O 12
ATOM 14315 N N . ILE A 1 69 ? -6.143 -1.595 -9.508 1.00 0.00 140 ILE A N 12
ATOM 14316 C CA . ILE A 1 69 ? -6.926 -2.802 -9.745 1.00 0.00 140 ILE A CA 12
ATOM 14317 C C . ILE A 1 69 ? -8.372 -2.615 -9.299 1.00 0.00 140 ILE A C 12
ATOM 14318 O O . ILE A 1 69 ? -8.656 -2.001 -8.270 1.00 0.00 140 ILE A O 12
ATOM 14334 N N . PRO A 1 70 ? -9.310 -3.157 -10.090 1.00 0.00 141 PRO A N 12
ATOM 14335 C CA . PRO A 1 70 ? -10.743 -3.066 -9.796 1.00 0.00 141 PRO A CA 12
ATOM 14336 C C . PRO A 1 70 ? -11.141 -3.902 -8.584 1.00 0.00 141 PRO A C 12
ATOM 14337 O O . PRO A 1 70 ? -10.608 -4.986 -8.346 1.00 0.00 141 PRO A O 12
ATOM 14348 N N . PRO A 1 71 ? -12.101 -3.389 -7.800 1.00 0.00 142 PRO A N 12
ATOM 14349 C CA . PRO A 1 71 ? -12.592 -4.074 -6.600 1.00 0.00 142 PRO A CA 12
ATOM 14350 C C . PRO A 1 71 ? -13.397 -5.324 -6.935 1.00 0.00 142 PRO A C 12
ATOM 14351 O O . PRO A 1 71 ? -14.109 -5.364 -7.938 1.00 0.00 142 PRO A O 12
ATOM 14362 N N . GLN A 1 72 ? -13.280 -6.343 -6.089 1.00 0.00 143 GLN A N 12
ATOM 14363 C CA . GLN A 1 72 ? -13.998 -7.595 -6.296 1.00 0.00 143 GLN A CA 12
ATOM 14364 C C . GLN A 1 72 ? -15.471 -7.444 -5.933 1.00 0.00 143 GLN A C 12
ATOM 14365 O O . GLN A 1 72 ? -16.286 -8.322 -6.221 1.00 0.00 143 GLN A O 12
ATOM 14379 N N . LEU A 1 73 ? -15.808 -6.327 -5.298 1.00 0.00 144 LEU A N 12
ATOM 14380 C CA . LEU A 1 73 ? -17.184 -6.060 -4.895 1.00 0.00 144 LEU A CA 12
ATOM 14381 C C . LEU A 1 73 ? -17.887 -5.168 -5.913 1.00 0.00 144 LEU A C 12
ATOM 14382 O O . LEU A 1 73 ? -18.889 -4.525 -5.601 1.00 0.00 144 LEU A O 12
ATOM 14398 N N . GLU A 1 74 ? -17.355 -5.135 -7.131 1.00 0.00 145 GLU A N 12
ATOM 14399 C CA . GLU A 1 74 ? -17.933 -4.322 -8.195 1.00 0.00 145 GLU A CA 12
ATOM 14400 C C . GLU A 1 74 ? -18.176 -5.159 -9.448 1.00 0.00 145 GLU A C 12
ATOM 14401 O O . GLU A 1 74 ? -19.264 -5.133 -10.021 1.00 0.00 145 GLU A O 12
ATOM 14413 N N . ARG A 1 1 ? -7.673 -17.078 13.040 1.00 0.00 72 ARG A N 13
ATOM 14414 C CA . ARG A 1 1 ? -6.372 -17.218 12.397 1.00 0.00 72 ARG A CA 13
ATOM 14415 C C . ARG A 1 1 ? -5.314 -17.660 13.404 1.00 0.00 72 ARG A C 13
ATOM 14416 O O . ARG A 1 1 ? -4.898 -16.884 14.264 1.00 0.00 72 ARG A O 13
ATOM 14437 N N . ARG A 1 2 ? -4.883 -18.912 13.290 1.00 0.00 73 ARG A N 13
ATOM 14438 C CA . ARG A 1 2 ? -3.875 -19.459 14.190 1.00 0.00 73 ARG A CA 13
ATOM 14439 C C . ARG A 1 2 ? -2.471 -19.232 13.637 1.00 0.00 73 ARG A C 13
ATOM 14440 O O . ARG A 1 2 ? -1.488 -19.719 14.194 1.00 0.00 73 ARG A O 13
ATOM 14461 N N . GLU A 1 3 ? -2.387 -18.490 12.537 1.00 0.00 74 GLU A N 13
ATOM 14462 C CA . GLU A 1 3 ? -1.104 -18.200 11.908 1.00 0.00 74 GLU A CA 13
ATOM 14463 C C . GLU A 1 3 ? -0.781 -16.711 11.990 1.00 0.00 74 GLU A C 13
ATOM 14464 O O . GLU A 1 3 ? -0.115 -16.158 11.114 1.00 0.00 74 GLU A O 13
ATOM 14476 N N . THR A 1 4 ? -1.260 -16.065 13.049 1.00 0.00 75 THR A N 13
ATOM 14477 C CA . THR A 1 4 ? -1.026 -14.640 13.245 1.00 0.00 75 THR A CA 13
ATOM 14478 C C . THR A 1 4 ? 0.399 -14.377 13.720 1.00 0.00 75 THR A C 13
ATOM 14479 O O . THR A 1 4 ? 0.718 -14.565 14.894 1.00 0.00 75 THR A O 13
ATOM 14490 N N . THR A 1 5 ? 1.254 -13.941 12.800 1.00 0.00 76 THR A N 13
ATOM 14491 C CA . THR A 1 5 ? 2.645 -13.653 13.124 1.00 0.00 76 THR A CA 13
ATOM 14492 C C . THR A 1 5 ? 2.965 -12.178 12.909 1.00 0.00 76 THR A C 13
ATOM 14493 O O . THR A 1 5 ? 3.425 -11.782 11.838 1.00 0.00 76 THR A O 13
ATOM 14504 N N . ASP A 1 6 ? 2.721 -11.369 13.934 1.00 0.00 77 ASP A N 13
ATOM 14505 C CA . ASP A 1 6 ? 2.986 -9.937 13.858 1.00 0.00 77 ASP A CA 13
ATOM 14506 C C . ASP A 1 6 ? 4.463 -9.644 14.106 1.00 0.00 77 ASP A C 13
ATOM 14507 O O . ASP A 1 6 ? 5.114 -10.318 14.904 1.00 0.00 77 ASP A O 13
ATOM 14516 N N . ILE A 1 7 ? 4.984 -8.635 13.417 1.00 0.00 78 ILE A N 13
ATOM 14517 C CA . ILE A 1 7 ? 6.383 -8.253 13.562 1.00 0.00 78 ILE A CA 13
ATOM 14518 C C . ILE A 1 7 ? 6.644 -7.633 14.931 1.00 0.00 78 ILE A C 13
ATOM 14519 O O . ILE A 1 7 ? 7.498 -8.100 15.683 1.00 0.00 78 ILE A O 13
ATOM 14535 N N . GLY A 1 8 ? 5.900 -6.577 15.248 1.00 0.00 79 GLY A N 13
ATOM 14536 C CA . GLY A 1 8 ? 6.065 -5.911 16.527 1.00 0.00 79 GLY A CA 13
ATOM 14537 C C . GLY A 1 8 ? 7.463 -5.357 16.716 1.00 0.00 79 GLY A C 13
ATOM 14538 O O . GLY A 1 8 ? 8.066 -5.524 17.775 1.00 0.00 79 GLY A O 13
ATOM 14542 N N . GLY A 1 9 ? 7.981 -4.697 15.685 1.00 0.00 80 GLY A N 13
ATOM 14543 C CA . GLY A 1 9 ? 9.314 -4.128 15.762 1.00 0.00 80 GLY A CA 13
ATOM 14544 C C . GLY A 1 9 ? 9.824 -3.661 14.413 1.00 0.00 80 GLY A C 13
ATOM 14545 O O . GLY A 1 9 ? 10.640 -4.334 13.784 1.00 0.00 80 GLY A O 13
ATOM 14549 N N . GLY A 1 10 ? 9.341 -2.506 13.966 1.00 0.00 81 GLY A N 13
ATOM 14550 C CA . GLY A 1 10 ? 9.764 -1.971 12.685 1.00 0.00 81 GLY A CA 13
ATOM 14551 C C . GLY A 1 10 ? 8.728 -2.183 11.598 1.00 0.00 81 GLY A C 13
ATOM 14552 O O . GLY A 1 10 ? 8.120 -3.250 11.509 1.00 0.00 81 GLY A O 13
ATOM 14556 N N . LYS A 1 11 ? 8.526 -1.165 10.770 1.00 0.00 82 LYS A N 13
ATOM 14557 C CA . LYS A 1 11 ? 7.556 -1.242 9.683 1.00 0.00 82 LYS A CA 13
ATOM 14558 C C . LYS A 1 11 ? 8.174 -1.891 8.448 1.00 0.00 82 LYS A C 13
ATOM 14559 O O . LYS A 1 11 ? 7.813 -1.563 7.318 1.00 0.00 82 LYS A O 13
ATOM 14578 N N . TYR A 1 12 ? 9.104 -2.812 8.672 1.00 0.00 83 TYR A N 13
ATOM 14579 C CA . TYR A 1 12 ? 9.772 -3.505 7.577 1.00 0.00 83 TYR A CA 13
ATOM 14580 C C . TYR A 1 12 ? 9.467 -5.000 7.612 1.00 0.00 83 TYR A C 13
ATOM 14581 O O . TYR A 1 12 ? 9.716 -5.674 8.613 1.00 0.00 83 TYR A O 13
ATOM 14599 N N . THR A 1 13 ? 8.927 -5.513 6.511 1.00 0.00 84 THR A N 13
ATOM 14600 C CA . THR A 1 13 ? 8.588 -6.927 6.414 1.00 0.00 84 THR A CA 13
ATOM 14601 C C . THR A 1 13 ? 9.083 -7.523 5.101 1.00 0.00 84 THR A C 13
ATOM 14602 O O . THR A 1 13 ? 9.441 -8.699 5.037 1.00 0.00 84 THR A O 13
ATOM 14613 N N . PHE A 1 14 ? 9.102 -6.703 4.055 1.00 0.00 85 PHE A N 13
ATOM 14614 C CA . PHE A 1 14 ? 9.554 -7.150 2.743 1.00 0.00 85 PHE A CA 13
ATOM 14615 C C . PHE A 1 14 ? 8.600 -8.190 2.164 1.00 0.00 85 PHE A C 13
ATOM 14616 O O . PHE A 1 14 ? 9.030 -9.200 1.607 1.00 0.00 85 PHE A O 13
ATOM 14633 N N . GLU A 1 15 ? 7.302 -7.934 2.300 1.00 0.00 86 GLU A N 13
ATOM 14634 C CA . GLU A 1 15 ? 6.287 -8.849 1.791 1.00 0.00 86 GLU A CA 13
ATOM 14635 C C . GLU A 1 15 ? 5.327 -8.128 0.850 1.00 0.00 86 GLU A C 13
ATOM 14636 O O . GLU A 1 15 ? 4.773 -8.730 -0.071 1.00 0.00 86 GLU A O 13
ATOM 14648 N N . LEU A 1 16 ? 5.134 -6.835 1.088 1.00 0.00 87 LEU A N 13
ATOM 14649 C CA . LEU A 1 16 ? 4.241 -6.030 0.262 1.00 0.00 87 LEU A CA 13
ATOM 14650 C C . LEU A 1 16 ? 4.220 -6.540 -1.175 1.00 0.00 87 LEU A C 13
ATOM 14651 O O . LEU A 1 16 ? 3.159 -6.661 -1.788 1.00 0.00 87 LEU A O 13
ATOM 14667 N N . LYS A 1 17 ? 5.399 -6.841 -1.708 1.00 0.00 88 LYS A N 13
ATOM 14668 C CA . LYS A 1 17 ? 5.518 -7.342 -3.072 1.00 0.00 88 LYS A CA 13
ATOM 14669 C C . LYS A 1 17 ? 4.452 -8.394 -3.360 1.00 0.00 88 LYS A C 13
ATOM 14670 O O . LYS A 1 17 ? 4.492 -9.498 -2.817 1.00 0.00 88 LYS A O 13
ATOM 14689 N N . GLY A 1 18 ? 3.499 -8.046 -4.219 1.00 0.00 89 GLY A N 13
ATOM 14690 C CA . GLY A 1 18 ? 2.437 -8.972 -4.565 1.00 0.00 89 GLY A CA 13
ATOM 14691 C C . GLY A 1 18 ? 1.159 -8.702 -3.796 1.00 0.00 89 GLY A C 13
ATOM 14692 O O . GLY A 1 18 ? 0.060 -8.858 -4.328 1.00 0.00 89 GLY A O 13
ATOM 14696 N N . LYS A 1 19 ? 1.301 -8.296 -2.539 1.00 0.00 90 LYS A N 13
ATOM 14697 C CA . LYS A 1 19 ? 0.150 -8.004 -1.693 1.00 0.00 90 LYS A CA 13
ATOM 14698 C C . LYS A 1 19 ? -0.628 -6.806 -2.229 1.00 0.00 90 LYS A C 13
ATOM 14699 O O . LYS A 1 19 ? -0.095 -5.995 -2.986 1.00 0.00 90 LYS A O 13
ATOM 14718 N N . VAL A 1 20 ? -1.892 -6.700 -1.829 1.00 0.00 91 VAL A N 13
ATOM 14719 C CA . VAL A 1 20 ? -2.742 -5.600 -2.267 1.00 0.00 91 VAL A CA 13
ATOM 14720 C C . VAL A 1 20 ? -2.932 -4.576 -1.154 1.00 0.00 91 VAL A C 13
ATOM 14721 O O . VAL A 1 20 ? -3.202 -4.933 -0.007 1.00 0.00 91 VAL A O 13
ATOM 14734 N N . GLY A 1 21 ? -2.791 -3.300 -1.500 1.00 0.00 92 GLY A N 13
ATOM 14735 C CA . GLY A 1 21 ? -2.951 -2.243 -0.519 1.00 0.00 92 GLY A CA 13
ATOM 14736 C C . GLY A 1 21 ? -4.018 -1.242 -0.914 1.00 0.00 92 GLY A C 13
ATOM 14737 O O . GLY A 1 21 ? -4.390 -1.148 -2.084 1.00 0.00 92 GLY A O 13
ATOM 14741 N N . LYS A 1 22 ? -4.515 -0.492 0.064 1.00 0.00 93 LYS A N 13
ATOM 14742 C CA . LYS A 1 22 ? -5.547 0.507 -0.186 1.00 0.00 93 LYS A CA 13
ATOM 14743 C C . LYS A 1 22 ? -4.983 1.918 -0.049 1.00 0.00 93 LYS A C 13
ATOM 14744 O O . LYS A 1 22 ? -4.395 2.265 0.975 1.00 0.00 93 LYS A O 13
ATOM 14763 N N . VAL A 1 23 ? -5.168 2.728 -1.087 1.00 0.00 94 VAL A N 13
ATOM 14764 C CA . VAL A 1 23 ? -4.680 4.102 -1.081 1.00 0.00 94 VAL A CA 13
ATOM 14765 C C . VAL A 1 23 ? -5.420 4.943 -0.048 1.00 0.00 94 VAL A C 13
ATOM 14766 O O . VAL A 1 23 ? -6.641 5.087 -0.107 1.00 0.00 94 VAL A O 13
ATOM 14779 N N . VAL A 1 24 ? -4.672 5.498 0.901 1.00 0.00 95 VAL A N 13
ATOM 14780 C CA . VAL A 1 24 ? -5.256 6.328 1.948 1.00 0.00 95 VAL A CA 13
ATOM 14781 C C . VAL A 1 24 ? -5.107 7.810 1.623 1.00 0.00 95 VAL A C 13
ATOM 14782 O O . VAL A 1 24 ? -5.831 8.650 2.156 1.00 0.00 95 VAL A O 13
ATOM 14795 N N . LYS A 1 25 ? -4.162 8.124 0.743 1.00 0.00 96 LYS A N 13
ATOM 14796 C CA . LYS A 1 25 ? -3.916 9.505 0.344 1.00 0.00 96 LYS A CA 13
ATOM 14797 C C . LYS A 1 25 ? -2.885 9.572 -0.778 1.00 0.00 96 LYS A C 13
ATOM 14798 O O . LYS A 1 25 ? -1.977 8.743 -0.849 1.00 0.00 96 LYS A O 13
ATOM 14817 N N . ILE A 1 26 ? -3.030 10.563 -1.650 1.00 0.00 97 ILE A N 13
ATOM 14818 C CA . ILE A 1 26 ? -2.109 10.739 -2.766 1.00 0.00 97 ILE A CA 13
ATOM 14819 C C . ILE A 1 26 ? -1.367 12.067 -2.663 1.00 0.00 97 ILE A C 13
ATOM 14820 O O . ILE A 1 26 ? -1.909 13.055 -2.170 1.00 0.00 97 ILE A O 13
ATOM 14836 N N . ALA A 1 27 ? -0.124 12.082 -3.133 1.00 0.00 98 ALA A N 13
ATOM 14837 C CA . ALA A 1 27 ? 0.692 13.289 -3.098 1.00 0.00 98 ALA A CA 13
ATOM 14838 C C . ALA A 1 27 ? 1.735 13.280 -4.210 1.00 0.00 98 ALA A C 13
ATOM 14839 O O . ALA A 1 27 ? 2.448 12.295 -4.396 1.00 0.00 98 ALA A O 13
ATOM 14846 N N . GLU A 1 28 ? 1.817 14.384 -4.947 1.00 0.00 99 GLU A N 13
ATOM 14847 C CA . GLU A 1 28 ? 2.772 14.500 -6.042 1.00 0.00 99 GLU A CA 13
ATOM 14848 C C . GLU A 1 28 ? 4.133 13.941 -5.639 1.00 0.00 99 GLU A C 13
ATOM 14849 O O . GLU A 1 28 ? 4.698 13.093 -6.331 1.00 0.00 99 GLU A O 13
ATOM 14861 N N . ASP A 1 29 ? 4.654 14.421 -4.516 1.00 0.00 100 ASP A N 13
ATOM 14862 C CA . ASP A 1 29 ? 5.949 13.969 -4.019 1.00 0.00 100 ASP A CA 13
ATOM 14863 C C . ASP A 1 29 ? 5.959 12.455 -3.827 1.00 0.00 100 ASP A C 13
ATOM 14864 O O . ASP A 1 29 ? 6.960 11.791 -4.098 1.00 0.00 100 ASP A O 13
ATOM 14873 N N . HIS A 1 30 ? 4.838 11.916 -3.357 1.00 0.00 101 HIS A N 13
ATOM 14874 C CA . HIS A 1 30 ? 4.718 10.480 -3.129 1.00 0.00 101 HIS A CA 13
ATOM 14875 C C . HIS A 1 30 ? 3.289 10.109 -2.744 1.00 0.00 101 HIS A C 13
ATOM 14876 O O . HIS A 1 30 ? 2.516 10.957 -2.297 1.00 0.00 101 HIS A O 13
ATOM 14891 N N . TYR A 1 31 ? 2.945 8.839 -2.922 1.00 0.00 102 TYR A N 13
ATOM 14892 C CA . TYR A 1 31 ? 1.608 8.356 -2.596 1.00 0.00 102 TYR A CA 13
ATOM 14893 C C . TYR A 1 31 ? 1.610 7.599 -1.272 1.00 0.00 102 TYR A C 13
ATOM 14894 O O . TYR A 1 31 ? 2.602 6.970 -0.903 1.00 0.00 102 TYR A O 13
ATOM 14912 N N . LEU A 1 32 ? 0.490 7.665 -0.560 1.00 0.00 103 LEU A N 13
ATOM 14913 C CA . LEU A 1 32 ? 0.360 6.986 0.725 1.00 0.00 103 LEU A CA 13
ATOM 14914 C C . LEU A 1 32 ? -0.533 5.755 0.602 1.00 0.00 103 LEU A C 13
ATOM 14915 O O . LEU A 1 32 ? -1.754 5.869 0.495 1.00 0.00 103 LEU A O 13
ATOM 14931 N N . VAL A 1 33 ? 0.084 4.578 0.620 1.00 0.00 104 VAL A N 13
ATOM 14932 C CA . VAL A 1 33 ? -0.654 3.325 0.513 1.00 0.00 104 VAL A CA 13
ATOM 14933 C C . VAL A 1 33 ? -0.575 2.529 1.811 1.00 0.00 104 VAL A C 13
ATOM 14934 O O . VAL A 1 33 ? 0.508 2.317 2.355 1.00 0.00 104 VAL A O 13
ATOM 14947 N N . GLU A 1 34 ? -1.730 2.090 2.301 1.00 0.00 105 GLU A N 13
ATOM 14948 C CA . GLU A 1 34 ? -1.791 1.317 3.536 1.00 0.00 105 GLU A CA 13
ATOM 14949 C C . GLU A 1 34 ? -1.782 -0.180 3.241 1.00 0.00 105 GLU A C 13
ATOM 14950 O O . GLU A 1 34 ? -2.787 -0.746 2.811 1.00 0.00 105 GLU A O 13
ATOM 14962 N N . VAL A 1 35 ? -0.639 -0.817 3.476 1.00 0.00 106 VAL A N 13
ATOM 14963 C CA . VAL A 1 35 ? -0.497 -2.248 3.237 1.00 0.00 106 VAL A CA 13
ATOM 14964 C C . VAL A 1 35 ? -0.472 -3.025 4.548 1.00 0.00 106 VAL A C 13
ATOM 14965 O O . VAL A 1 35 ? 0.272 -2.685 5.467 1.00 0.00 106 VAL A O 13
ATOM 14978 N N . GLU A 1 36 ? -1.290 -4.070 4.627 1.00 0.00 107 GLU A N 13
ATOM 14979 C CA . GLU A 1 36 ? -1.361 -4.895 5.827 1.00 0.00 107 GLU A CA 13
ATOM 14980 C C . GLU A 1 36 ? -1.477 -4.027 7.078 1.00 0.00 107 GLU A C 13
ATOM 14981 O O . GLU A 1 36 ? -0.921 -4.352 8.126 1.00 0.00 107 GLU A O 13
ATOM 14993 N N . GLY A 1 37 ? -2.206 -2.921 6.958 1.00 0.00 108 GLY A N 13
ATOM 14994 C CA . GLY A 1 37 ? -2.382 -2.024 8.084 1.00 0.00 108 GLY A CA 13
ATOM 14995 C C . GLY A 1 37 ? -1.143 -1.199 8.369 1.00 0.00 108 GLY A C 13
ATOM 14996 O O . GLY A 1 37 ? -0.882 -0.832 9.515 1.00 0.00 108 GLY A O 13
ATOM 15000 N N . ASP A 1 38 ? -0.375 -0.909 7.324 1.00 0.00 109 ASP A N 13
ATOM 15001 C CA . ASP A 1 38 ? 0.845 -0.123 7.467 1.00 0.00 109 ASP A CA 13
ATOM 15002 C C . ASP A 1 38 ? 1.072 0.756 6.241 1.00 0.00 109 ASP A C 13
ATOM 15003 O O . ASP A 1 38 ? 1.237 0.257 5.128 1.00 0.00 109 ASP A O 13
ATOM 15012 N N . LYS A 1 39 ? 1.078 2.068 6.452 1.00 0.00 110 LYS A N 13
ATOM 15013 C CA . LYS A 1 39 ? 1.284 3.018 5.365 1.00 0.00 110 LYS A CA 13
ATOM 15014 C C . LYS A 1 39 ? 2.623 2.774 4.677 1.00 0.00 110 LYS A C 13
ATOM 15015 O O . LYS A 1 39 ? 3.583 2.328 5.306 1.00 0.00 110 LYS A O 13
ATOM 15034 N N . TRP A 1 40 ? 2.681 3.072 3.384 1.00 0.00 111 TRP A N 13
ATOM 15035 C CA . TRP A 1 40 ? 3.904 2.887 2.612 1.00 0.00 111 TRP A CA 13
ATOM 15036 C C . TRP A 1 40 ? 4.153 4.077 1.692 1.00 0.00 111 TRP A C 13
ATOM 15037 O O . TRP A 1 40 ? 3.353 5.013 1.643 1.00 0.00 111 TRP A O 13
ATOM 15058 N N . ILE A 1 41 ? 5.265 4.036 0.966 1.00 0.00 112 ILE A N 13
ATOM 15059 C CA . ILE A 1 41 ? 5.617 5.112 0.047 1.00 0.00 112 ILE A CA 13
ATOM 15060 C C . ILE A 1 41 ? 5.774 4.590 -1.377 1.00 0.00 112 ILE A C 13
ATOM 15061 O O . ILE A 1 41 ? 6.814 4.037 -1.735 1.00 0.00 112 ILE A O 13
ATOM 15077 N N . ALA A 1 42 ? 4.735 4.770 -2.186 1.00 0.00 113 ALA A N 13
ATOM 15078 C CA . ALA A 1 42 ? 4.760 4.320 -3.572 1.00 0.00 113 ALA A CA 13
ATOM 15079 C C . ALA A 1 42 ? 4.450 5.468 -4.527 1.00 0.00 113 ALA A C 13
ATOM 15080 O O . ALA A 1 42 ? 3.888 6.487 -4.126 1.00 0.00 113 ALA A O 13
ATOM 15087 N N . TYR A 1 43 ? 4.821 5.296 -5.791 1.00 0.00 114 TYR A N 13
ATOM 15088 C CA . TYR A 1 43 ? 4.585 6.319 -6.803 1.00 0.00 114 TYR A CA 13
ATOM 15089 C C . TYR A 1 43 ? 3.990 5.708 -8.067 1.00 0.00 114 TYR A C 13
ATOM 15090 O O . TYR A 1 43 ? 4.581 4.818 -8.678 1.00 0.00 114 TYR A O 13
ATOM 15108 N N . SER A 1 44 ? 2.815 6.194 -8.455 1.00 0.00 115 SER A N 13
ATOM 15109 C CA . SER A 1 44 ? 2.136 5.695 -9.645 1.00 0.00 115 SER A CA 13
ATOM 15110 C C . SER A 1 44 ? 1.694 6.847 -10.542 1.00 0.00 115 SER A C 13
ATOM 15111 O O . SER A 1 44 ? 1.265 7.895 -10.058 1.00 0.00 115 SER A O 13
ATOM 15119 N N . ASP A 1 45 ? 1.800 6.645 -11.850 1.00 0.00 116 ASP A N 13
ATOM 15120 C CA . ASP A 1 45 ? 1.410 7.665 -12.816 1.00 0.00 116 ASP A CA 13
ATOM 15121 C C . ASP A 1 45 ? -0.097 7.642 -13.052 1.00 0.00 116 ASP A C 13
ATOM 15122 O O . ASP A 1 45 ? -0.671 8.611 -13.549 1.00 0.00 116 ASP A O 13
ATOM 15131 N N . GLU A 1 46 ? -0.730 6.530 -12.693 1.00 0.00 117 GLU A N 13
ATOM 15132 C CA . GLU A 1 46 ? -2.170 6.381 -12.868 1.00 0.00 117 GLU A CA 13
ATOM 15133 C C . GLU A 1 46 ? -2.932 7.172 -11.808 1.00 0.00 117 GLU A C 13
ATOM 15134 O O . GLU A 1 46 ? -2.792 6.921 -10.610 1.00 0.00 117 GLU A O 13
ATOM 15146 N N . LYS A 1 47 ? -3.737 8.128 -12.257 1.00 0.00 118 LYS A N 13
ATOM 15147 C CA . LYS A 1 47 ? -4.522 8.957 -11.349 1.00 0.00 118 LYS A CA 13
ATOM 15148 C C . LYS A 1 47 ? -5.277 8.095 -10.342 1.00 0.00 118 LYS A C 13
ATOM 15149 O O . LYS A 1 47 ? -6.324 7.528 -10.657 1.00 0.00 118 LYS A O 13
ATOM 15168 N N . LEU A 1 48 ? -4.741 8.003 -9.130 1.00 0.00 119 LEU A N 13
ATOM 15169 C CA . LEU A 1 48 ? -5.366 7.212 -8.075 1.00 0.00 119 LEU A CA 13
ATOM 15170 C C . LEU A 1 48 ? -6.396 8.039 -7.311 1.00 0.00 119 LEU A C 13
ATOM 15171 O O . LEU A 1 48 ? -6.416 9.266 -7.408 1.00 0.00 119 LEU A O 13
ATOM 15187 N N . SER A 1 49 ? -7.247 7.359 -6.550 1.00 0.00 120 SER A N 13
ATOM 15188 C CA . SER A 1 49 ? -8.280 8.030 -5.770 1.00 0.00 120 SER A CA 13
ATOM 15189 C C . SER A 1 49 ? -8.427 7.386 -4.395 1.00 0.00 120 SER A C 13
ATOM 15190 O O . SER A 1 49 ? -8.493 6.162 -4.273 1.00 0.00 120 SER A O 13
ATOM 15198 N N . LEU A 1 50 ? -8.478 8.219 -3.361 1.00 0.00 121 LEU A N 13
ATOM 15199 C CA . LEU A 1 50 ? -8.618 7.733 -1.993 1.00 0.00 121 LEU A CA 13
ATOM 15200 C C . LEU A 1 50 ? -9.649 6.611 -1.917 1.00 0.00 121 LEU A C 13
ATOM 15201 O O . LEU A 1 50 ? -10.842 6.836 -2.117 1.00 0.00 121 LEU A O 13
ATOM 15217 N N . GLY A 1 51 ? -9.180 5.402 -1.623 1.00 0.00 122 GLY A N 13
ATOM 15218 C CA . GLY A 1 51 ? -10.075 4.264 -1.523 1.00 0.00 122 GLY A CA 13
ATOM 15219 C C . GLY A 1 51 ? -9.906 3.290 -2.672 1.00 0.00 122 GLY A C 13
ATOM 15220 O O . GLY A 1 51 ? -10.601 2.277 -2.743 1.00 0.00 122 GLY A O 13
ATOM 15224 N N . ASP A 1 52 ? -8.980 3.597 -3.574 1.00 0.00 123 ASP A N 13
ATOM 15225 C CA . ASP A 1 52 ? -8.722 2.742 -4.726 1.00 0.00 123 ASP A CA 13
ATOM 15226 C C . ASP A 1 52 ? -7.837 1.561 -4.338 1.00 0.00 123 ASP A C 13
ATOM 15227 O O . ASP A 1 52 ? -6.930 1.696 -3.517 1.00 0.00 123 ASP A O 13
ATOM 15236 N N . ARG A 1 53 ? -8.108 0.404 -4.933 1.00 0.00 124 ARG A N 13
ATOM 15237 C CA . ARG A 1 53 ? -7.338 -0.801 -4.648 1.00 0.00 124 ARG A CA 13
ATOM 15238 C C . ARG A 1 53 ? -6.165 -0.938 -5.614 1.00 0.00 124 ARG A C 13
ATOM 15239 O O . ARG A 1 53 ? -6.345 -0.928 -6.832 1.00 0.00 124 ARG A O 13
ATOM 15260 N N . VAL A 1 54 ? -4.962 -1.065 -5.062 1.00 0.00 125 VAL A N 13
ATOM 15261 C CA . VAL A 1 54 ? -3.760 -1.204 -5.874 1.00 0.00 125 VAL A CA 13
ATOM 15262 C C . VAL A 1 54 ? -2.862 -2.315 -5.341 1.00 0.00 125 VAL A C 13
ATOM 15263 O O . VAL A 1 54 ? -2.834 -2.581 -4.140 1.00 0.00 125 VAL A O 13
ATOM 15276 N N . MET A 1 55 ? -2.129 -2.960 -6.242 1.00 0.00 126 MET A N 13
ATOM 15277 C CA . MET A 1 55 ? -1.228 -4.042 -5.861 1.00 0.00 126 MET A CA 13
ATOM 15278 C C . MET A 1 55 ? 0.228 -3.630 -6.054 1.00 0.00 126 MET A C 13
ATOM 15279 O O . MET A 1 55 ? 0.544 -2.816 -6.923 1.00 0.00 126 MET A O 13
ATOM 15293 N N . VAL A 1 56 ? 1.112 -4.196 -5.238 1.00 0.00 127 VAL A N 13
ATOM 15294 C CA . VAL A 1 56 ? 2.535 -3.888 -5.320 1.00 0.00 127 VAL A CA 13
ATOM 15295 C C . VAL A 1 56 ? 3.192 -4.629 -6.479 1.00 0.00 127 VAL A C 13
ATOM 15296 O O . VAL A 1 56 ? 3.501 -5.816 -6.376 1.00 0.00 127 VAL A O 13
ATOM 15309 N N . VAL A 1 57 ? 3.403 -3.920 -7.584 1.00 0.00 128 VAL A N 13
ATOM 15310 C CA . VAL A 1 57 ? 4.025 -4.510 -8.763 1.00 0.00 128 VAL A CA 13
ATOM 15311 C C . VAL A 1 57 ? 5.462 -4.930 -8.475 1.00 0.00 128 VAL A C 13
ATOM 15312 O O . VAL A 1 57 ? 5.919 -5.975 -8.938 1.00 0.00 128 VAL A O 13
ATOM 15325 N N . ASP A 1 58 ? 6.169 -4.108 -7.707 1.00 0.00 129 ASP A N 13
ATOM 15326 C CA . ASP A 1 58 ? 7.555 -4.395 -7.354 1.00 0.00 129 ASP A CA 13
ATOM 15327 C C . ASP A 1 58 ? 8.014 -3.516 -6.194 1.00 0.00 129 ASP A C 13
ATOM 15328 O O . ASP A 1 58 ? 7.477 -2.430 -5.974 1.00 0.00 129 ASP A O 13
ATOM 15337 N N . VAL A 1 59 ? 9.009 -3.994 -5.454 1.00 0.00 130 VAL A N 13
ATOM 15338 C CA . VAL A 1 59 ? 9.540 -3.253 -4.316 1.00 0.00 130 VAL A CA 13
ATOM 15339 C C . VAL A 1 59 ? 10.959 -3.699 -3.983 1.00 0.00 130 VAL A C 13
ATOM 15340 O O . VAL A 1 59 ? 11.221 -4.889 -3.805 1.00 0.00 130 VAL A O 13
ATOM 15353 N N . ASP A 1 60 ? 11.871 -2.737 -3.902 1.00 0.00 131 ASP A N 13
ATOM 15354 C CA . ASP A 1 60 ? 13.265 -3.030 -3.588 1.00 0.00 131 ASP A CA 13
ATOM 15355 C C . ASP A 1 60 ? 13.585 -2.666 -2.142 1.00 0.00 131 ASP A C 13
ATOM 15356 O O . ASP A 1 60 ? 14.474 -3.252 -1.526 1.00 0.00 131 ASP A O 13
ATOM 15365 N N . GLY A 1 61 ? 12.853 -1.694 -1.605 1.00 0.00 132 GLY A N 13
ATOM 15366 C CA . GLY A 1 61 ? 13.075 -1.269 -0.235 1.00 0.00 132 GLY A CA 13
ATOM 15367 C C . GLY A 1 61 ? 11.864 -0.578 0.360 1.00 0.00 132 GLY A C 13
ATOM 15368 O O . GLY A 1 61 ? 10.971 -1.231 0.902 1.00 0.00 132 GLY A O 13
ATOM 15372 N N . LEU A 1 62 ? 11.832 0.746 0.262 1.00 0.00 133 LEU A N 13
ATOM 15373 C CA . LEU A 1 62 ? 10.722 1.527 0.797 1.00 0.00 133 LEU A CA 13
ATOM 15374 C C . LEU A 1 62 ? 9.861 2.091 -0.329 1.00 0.00 133 LEU A C 13
ATOM 15375 O O . LEU A 1 62 ? 9.228 3.136 -0.177 1.00 0.00 133 LEU A O 13
ATOM 15391 N N . LYS A 1 63 ? 9.840 1.391 -1.458 1.00 0.00 134 LYS A N 13
ATOM 15392 C CA . LYS A 1 63 ? 9.054 1.820 -2.609 1.00 0.00 134 LYS A CA 13
ATOM 15393 C C . LYS A 1 63 ? 8.400 0.625 -3.296 1.00 0.00 134 LYS A C 13
ATOM 15394 O O . LYS A 1 63 ? 9.063 -0.143 -3.995 1.00 0.00 134 LYS A O 13
ATOM 15413 N N . LEU A 1 64 ? 7.095 0.474 -3.094 1.00 0.00 135 LEU A N 13
ATOM 15414 C CA . LEU A 1 64 ? 6.350 -0.626 -3.696 1.00 0.00 135 LEU A CA 13
ATOM 15415 C C . LEU A 1 64 ? 5.423 -0.119 -4.795 1.00 0.00 135 LEU A C 13
ATOM 15416 O O . LEU A 1 64 ? 4.244 0.142 -4.556 1.00 0.00 135 LEU A O 13
ATOM 15432 N N . LYS A 1 65 ? 5.962 0.015 -6.002 1.00 0.00 136 LYS A N 13
ATOM 15433 C CA . LYS A 1 65 ? 5.183 0.487 -7.141 1.00 0.00 136 LYS A CA 13
ATOM 15434 C C . LYS A 1 65 ? 3.770 -0.086 -7.108 1.00 0.00 136 LYS A C 13
ATOM 15435 O O . LYS A 1 65 ? 3.573 -1.288 -7.284 1.00 0.00 136 LYS A O 13
ATOM 15454 N N . VAL A 1 66 ? 2.789 0.783 -6.884 1.00 0.00 137 VAL A N 13
ATOM 15455 C CA . VAL A 1 66 ? 1.393 0.363 -6.832 1.00 0.00 137 VAL A CA 13
ATOM 15456 C C . VAL A 1 66 ? 0.633 0.827 -8.069 1.00 0.00 137 VAL A C 13
ATOM 15457 O O . VAL A 1 66 ? 0.682 2.000 -8.438 1.00 0.00 137 VAL A O 13
ATOM 15470 N N . LYS A 1 67 ? -0.071 -0.102 -8.707 1.00 0.00 138 LYS A N 13
ATOM 15471 C CA . LYS A 1 67 ? -0.844 0.210 -9.903 1.00 0.00 138 LYS A CA 13
ATOM 15472 C C . LYS A 1 67 ? -2.287 -0.263 -9.756 1.00 0.00 138 LYS A C 13
ATOM 15473 O O . LYS A 1 67 ? -2.564 -1.230 -9.047 1.00 0.00 138 LYS A O 13
ATOM 15492 N N . ARG A 1 68 ? -3.201 0.425 -10.433 1.00 0.00 139 ARG A N 13
ATOM 15493 C CA . ARG A 1 68 ? -4.615 0.075 -10.378 1.00 0.00 139 ARG A CA 13
ATOM 15494 C C . ARG A 1 68 ? -4.833 -1.375 -10.798 1.00 0.00 139 ARG A C 13
ATOM 15495 O O . ARG A 1 68 ? -4.307 -1.822 -11.817 1.00 0.00 139 ARG A O 13
ATOM 15516 N N . ILE A 1 69 ? -5.612 -2.105 -10.005 1.00 0.00 140 ILE A N 13
ATOM 15517 C CA . ILE A 1 69 ? -5.899 -3.504 -10.295 1.00 0.00 140 ILE A CA 13
ATOM 15518 C C . ILE A 1 69 ? -7.402 -3.761 -10.331 1.00 0.00 140 ILE A C 13
ATOM 15519 O O . ILE A 1 69 ? -8.167 -3.232 -9.524 1.00 0.00 140 ILE A O 13
ATOM 15535 N N . PRO A 1 70 ? -7.837 -4.593 -11.289 1.00 0.00 141 PRO A N 13
ATOM 15536 C CA . PRO A 1 70 ? -9.252 -4.941 -11.452 1.00 0.00 141 PRO A CA 13
ATOM 15537 C C . PRO A 1 70 ? -9.768 -5.819 -10.317 1.00 0.00 141 PRO A C 13
ATOM 15538 O O . PRO A 1 70 ? -9.038 -6.632 -9.749 1.00 0.00 141 PRO A O 13
ATOM 15549 N N . PRO A 1 71 ? -11.055 -5.654 -9.978 1.00 0.00 142 PRO A N 13
ATOM 15550 C CA . PRO A 1 71 ? -11.697 -6.424 -8.908 1.00 0.00 142 PRO A CA 13
ATOM 15551 C C . PRO A 1 71 ? -11.882 -7.891 -9.281 1.00 0.00 142 PRO A C 13
ATOM 15552 O O . PRO A 1 71 ? -11.561 -8.302 -10.396 1.00 0.00 142 PRO A O 13
ATOM 15563 N N . GLN A 1 72 ? -12.400 -8.675 -8.341 1.00 0.00 143 GLN A N 13
ATOM 15564 C CA . GLN A 1 72 ? -12.627 -10.096 -8.572 1.00 0.00 143 GLN A CA 13
ATOM 15565 C C . GLN A 1 72 ? -13.952 -10.326 -9.291 1.00 0.00 143 GLN A C 13
ATOM 15566 O O . GLN A 1 72 ? -14.050 -11.173 -10.181 1.00 0.00 143 GLN A O 13
ATOM 15580 N N . LEU A 1 73 ? -14.971 -9.568 -8.900 1.00 0.00 144 LEU A N 13
ATOM 15581 C CA . LEU A 1 73 ? -16.292 -9.689 -9.507 1.00 0.00 144 LEU A CA 13
ATOM 15582 C C . LEU A 1 73 ? -16.183 -9.851 -11.020 1.00 0.00 144 LEU A C 13
ATOM 15583 O O . LEU A 1 73 ? -16.998 -10.533 -11.640 1.00 0.00 144 LEU A O 13
ATOM 15599 N N . GLU A 1 74 ? -15.170 -9.221 -11.606 1.00 0.00 145 GLU A N 13
ATOM 15600 C CA . GLU A 1 74 ? -14.954 -9.298 -13.046 1.00 0.00 145 GLU A CA 13
ATOM 15601 C C . GLU A 1 74 ? -15.347 -10.671 -13.583 1.00 0.00 145 GLU A C 13
ATOM 15602 O O . GLU A 1 74 ? -14.812 -11.129 -14.593 1.00 0.00 145 GLU A O 13
ATOM 15614 N N . ARG A 1 1 ? -1.973 -24.386 6.654 1.00 0.00 72 ARG A N 14
ATOM 15615 C CA . ARG A 1 1 ? -0.970 -23.359 6.401 1.00 0.00 72 ARG A CA 14
ATOM 15616 C C . ARG A 1 1 ? 0.394 -23.986 6.129 1.00 0.00 72 ARG A C 14
ATOM 15617 O O . ARG A 1 1 ? 1.064 -24.460 7.046 1.00 0.00 72 ARG A O 14
ATOM 15638 N N . ARG A 1 2 ? 0.799 -23.985 4.863 1.00 0.00 73 ARG A N 14
ATOM 15639 C CA . ARG A 1 2 ? 2.082 -24.555 4.470 1.00 0.00 73 ARG A CA 14
ATOM 15640 C C . ARG A 1 2 ? 3.143 -24.288 5.533 1.00 0.00 73 ARG A C 14
ATOM 15641 O O . ARG A 1 2 ? 3.844 -25.201 5.967 1.00 0.00 73 ARG A O 14
ATOM 15662 N N . GLU A 1 3 ? 3.256 -23.029 5.947 1.00 0.00 74 GLU A N 14
ATOM 15663 C CA . GLU A 1 3 ? 4.233 -22.643 6.958 1.00 0.00 74 GLU A CA 14
ATOM 15664 C C . GLU A 1 3 ? 3.659 -21.582 7.893 1.00 0.00 74 GLU A C 14
ATOM 15665 O O . GLU A 1 3 ? 2.951 -20.672 7.458 1.00 0.00 74 GLU A O 14
ATOM 15677 N N . THR A 1 4 ? 3.968 -21.706 9.180 1.00 0.00 75 THR A N 14
ATOM 15678 C CA . THR A 1 4 ? 3.482 -20.760 10.177 1.00 0.00 75 THR A CA 14
ATOM 15679 C C . THR A 1 4 ? 3.702 -19.322 9.723 1.00 0.00 75 THR A C 14
ATOM 15680 O O . THR A 1 4 ? 4.832 -18.832 9.703 1.00 0.00 75 THR A O 14
ATOM 15691 N N . THR A 1 5 ? 2.616 -18.647 9.360 1.00 0.00 76 THR A N 14
ATOM 15692 C CA . THR A 1 5 ? 2.691 -17.264 8.907 1.00 0.00 76 THR A CA 14
ATOM 15693 C C . THR A 1 5 ? 2.288 -16.299 10.016 1.00 0.00 76 THR A C 14
ATOM 15694 O O . THR A 1 5 ? 1.492 -15.385 9.798 1.00 0.00 76 THR A O 14
ATOM 15705 N N . ASP A 1 6 ? 2.842 -16.507 11.205 1.00 0.00 77 ASP A N 14
ATOM 15706 C CA . ASP A 1 6 ? 2.542 -15.654 12.349 1.00 0.00 77 ASP A CA 14
ATOM 15707 C C . ASP A 1 6 ? 3.812 -15.012 12.897 1.00 0.00 77 ASP A C 14
ATOM 15708 O O . ASP A 1 6 ? 4.029 -14.978 14.109 1.00 0.00 77 ASP A O 14
ATOM 15717 N N . ILE A 1 7 ? 4.649 -14.506 11.997 1.00 0.00 78 ILE A N 14
ATOM 15718 C CA . ILE A 1 7 ? 5.898 -13.866 12.391 1.00 0.00 78 ILE A CA 14
ATOM 15719 C C . ILE A 1 7 ? 5.641 -12.686 13.322 1.00 0.00 78 ILE A C 14
ATOM 15720 O O . ILE A 1 7 ? 6.199 -12.612 14.416 1.00 0.00 78 ILE A O 14
ATOM 15736 N N . GLY A 1 8 ? 4.791 -11.764 12.880 1.00 0.00 79 GLY A N 14
ATOM 15737 C CA . GLY A 1 8 ? 4.473 -10.600 13.686 1.00 0.00 79 GLY A CA 14
ATOM 15738 C C . GLY A 1 8 ? 5.655 -9.665 13.845 1.00 0.00 79 GLY A C 14
ATOM 15739 O O . GLY A 1 8 ? 6.157 -9.470 14.951 1.00 0.00 79 GLY A O 14
ATOM 15743 N N . GLY A 1 9 ? 6.102 -9.084 12.736 1.00 0.00 80 GLY A N 14
ATOM 15744 C CA . GLY A 1 9 ? 7.230 -8.172 12.779 1.00 0.00 80 GLY A CA 14
ATOM 15745 C C . GLY A 1 9 ? 6.822 -6.733 12.536 1.00 0.00 80 GLY A C 14
ATOM 15746 O O . GLY A 1 9 ? 6.349 -6.053 13.446 1.00 0.00 80 GLY A O 14
ATOM 15750 N N . GLY A 1 10 ? 7.006 -6.266 11.305 1.00 0.00 81 GLY A N 14
ATOM 15751 C CA . GLY A 1 10 ? 6.650 -4.900 10.969 1.00 0.00 81 GLY A CA 14
ATOM 15752 C C . GLY A 1 10 ? 6.303 -4.735 9.502 1.00 0.00 81 GLY A C 14
ATOM 15753 O O . GLY A 1 10 ? 5.489 -5.484 8.961 1.00 0.00 81 GLY A O 14
ATOM 15757 N N . LYS A 1 11 ? 6.921 -3.752 8.856 1.00 0.00 82 LYS A N 14
ATOM 15758 C CA . LYS A 1 11 ? 6.674 -3.490 7.444 1.00 0.00 82 LYS A CA 14
ATOM 15759 C C . LYS A 1 11 ? 7.853 -3.948 6.591 1.00 0.00 82 LYS A C 14
ATOM 15760 O O . LYS A 1 11 ? 7.737 -4.077 5.372 1.00 0.00 82 LYS A O 14
ATOM 15779 N N . TYR A 1 12 ? 8.986 -4.194 7.239 1.00 0.00 83 TYR A N 14
ATOM 15780 C CA . TYR A 1 12 ? 10.186 -4.637 6.540 1.00 0.00 83 TYR A CA 14
ATOM 15781 C C . TYR A 1 12 ? 10.155 -6.144 6.306 1.00 0.00 83 TYR A C 14
ATOM 15782 O O . TYR A 1 12 ? 11.192 -6.773 6.093 1.00 0.00 83 TYR A O 14
ATOM 15800 N N . THR A 1 13 ? 8.957 -6.718 6.346 1.00 0.00 84 THR A N 14
ATOM 15801 C CA . THR A 1 13 ? 8.789 -8.151 6.139 1.00 0.00 84 THR A CA 14
ATOM 15802 C C . THR A 1 13 ? 9.099 -8.538 4.697 1.00 0.00 84 THR A C 14
ATOM 15803 O O . THR A 1 13 ? 9.242 -9.719 4.378 1.00 0.00 84 THR A O 14
ATOM 15814 N N . PHE A 1 14 ? 9.204 -7.537 3.830 1.00 0.00 85 PHE A N 14
ATOM 15815 C CA . PHE A 1 14 ? 9.498 -7.773 2.421 1.00 0.00 85 PHE A CA 14
ATOM 15816 C C . PHE A 1 14 ? 8.459 -8.700 1.797 1.00 0.00 85 PHE A C 14
ATOM 15817 O O . PHE A 1 14 ? 8.797 -9.594 1.021 1.00 0.00 85 PHE A O 14
ATOM 15834 N N . GLU A 1 15 ? 7.195 -8.480 2.142 1.00 0.00 86 GLU A N 14
ATOM 15835 C CA . GLU A 1 15 ? 6.107 -9.296 1.617 1.00 0.00 86 GLU A CA 14
ATOM 15836 C C . GLU A 1 15 ? 5.105 -8.439 0.849 1.00 0.00 86 GLU A C 14
ATOM 15837 O O . GLU A 1 15 ? 4.369 -8.937 -0.004 1.00 0.00 86 GLU A O 14
ATOM 15849 N N . LEU A 1 16 ? 5.082 -7.147 1.158 1.00 0.00 87 LEU A N 14
ATOM 15850 C CA . LEU A 1 16 ? 4.170 -6.219 0.497 1.00 0.00 87 LEU A CA 14
ATOM 15851 C C . LEU A 1 16 ? 4.003 -6.576 -0.976 1.00 0.00 87 LEU A C 14
ATOM 15852 O O . LEU A 1 16 ? 2.910 -6.467 -1.532 1.00 0.00 87 LEU A O 14
ATOM 15868 N N . LYS A 1 17 ? 5.093 -7.005 -1.603 1.00 0.00 88 LYS A N 14
ATOM 15869 C CA . LYS A 1 17 ? 5.067 -7.381 -3.012 1.00 0.00 88 LYS A CA 14
ATOM 15870 C C . LYS A 1 17 ? 4.059 -8.500 -3.257 1.00 0.00 88 LYS A C 14
ATOM 15871 O O . LYS A 1 17 ? 4.069 -9.520 -2.570 1.00 0.00 88 LYS A O 14
ATOM 15890 N N . GLY A 1 18 ? 3.191 -8.302 -4.244 1.00 0.00 89 GLY A N 14
ATOM 15891 C CA . GLY A 1 18 ? 2.190 -9.303 -4.564 1.00 0.00 89 GLY A CA 14
ATOM 15892 C C . GLY A 1 18 ? 0.904 -9.105 -3.787 1.00 0.00 89 GLY A C 14
ATOM 15893 O O . GLY A 1 18 ? -0.177 -9.458 -4.260 1.00 0.00 89 GLY A O 14
ATOM 15897 N N . LYS A 1 19 ? 1.018 -8.541 -2.589 1.00 0.00 90 LYS A N 14
ATOM 15898 C CA . LYS A 1 19 ? -0.144 -8.298 -1.743 1.00 0.00 90 LYS A CA 14
ATOM 15899 C C . LYS A 1 19 ? -0.997 -7.164 -2.304 1.00 0.00 90 LYS A C 14
ATOM 15900 O O . LYS A 1 19 ? -0.572 -6.442 -3.205 1.00 0.00 90 LYS A O 14
ATOM 15919 N N . VAL A 1 20 ? -2.202 -7.014 -1.763 1.00 0.00 91 VAL A N 14
ATOM 15920 C CA . VAL A 1 20 ? -3.114 -5.966 -2.208 1.00 0.00 91 VAL A CA 14
ATOM 15921 C C . VAL A 1 20 ? -3.453 -5.013 -1.068 1.00 0.00 91 VAL A C 14
ATOM 15922 O O . VAL A 1 20 ? -3.922 -5.433 -0.011 1.00 0.00 91 VAL A O 14
ATOM 15935 N N . GLY A 1 21 ? -3.212 -3.724 -1.290 1.00 0.00 92 GLY A N 14
ATOM 15936 C CA . GLY A 1 21 ? -3.498 -2.729 -0.272 1.00 0.00 92 GLY A CA 14
ATOM 15937 C C . GLY A 1 21 ? -4.539 -1.723 -0.722 1.00 0.00 92 GLY A C 14
ATOM 15938 O O . GLY A 1 21 ? -5.176 -1.898 -1.761 1.00 0.00 92 GLY A O 14
ATOM 15942 N N . LYS A 1 22 ? -4.714 -0.665 0.062 1.00 0.00 93 LYS A N 14
ATOM 15943 C CA . LYS A 1 22 ? -5.684 0.375 -0.259 1.00 0.00 93 LYS A CA 14
ATOM 15944 C C . LYS A 1 22 ? -5.082 1.762 -0.061 1.00 0.00 93 LYS A C 14
ATOM 15945 O O . LYS A 1 22 ? -4.521 2.061 0.993 1.00 0.00 93 LYS A O 14
ATOM 15964 N N . VAL A 1 23 ? -5.203 2.606 -1.081 1.00 0.00 94 VAL A N 14
ATOM 15965 C CA . VAL A 1 23 ? -4.672 3.962 -1.018 1.00 0.00 94 VAL A CA 14
ATOM 15966 C C . VAL A 1 23 ? -5.278 4.735 0.148 1.00 0.00 94 VAL A C 14
ATOM 15967 O O . VAL A 1 23 ? -6.498 4.786 0.307 1.00 0.00 94 VAL A O 14
ATOM 15980 N N . VAL A 1 24 ? -4.417 5.338 0.963 1.00 0.00 95 VAL A N 14
ATOM 15981 C CA . VAL A 1 24 ? -4.867 6.111 2.114 1.00 0.00 95 VAL A CA 14
ATOM 15982 C C . VAL A 1 24 ? -4.586 7.597 1.923 1.00 0.00 95 VAL A C 14
ATOM 15983 O O . VAL A 1 24 ? -5.072 8.435 2.682 1.00 0.00 95 VAL A O 14
ATOM 15996 N N . LYS A 1 25 ? -3.798 7.917 0.902 1.00 0.00 96 LYS A N 14
ATOM 15997 C CA . LYS A 1 25 ? -3.452 9.303 0.608 1.00 0.00 96 LYS A CA 14
ATOM 15998 C C . LYS A 1 25 ? -2.669 9.402 -0.698 1.00 0.00 96 LYS A C 14
ATOM 15999 O O . LYS A 1 25 ? -1.955 8.474 -1.077 1.00 0.00 96 LYS A O 14
ATOM 16018 N N . ILE A 1 26 ? -2.808 10.534 -1.380 1.00 0.00 97 ILE A N 14
ATOM 16019 C CA . ILE A 1 26 ? -2.112 10.755 -2.642 1.00 0.00 97 ILE A CA 14
ATOM 16020 C C . ILE A 1 26 ? -1.392 12.099 -2.644 1.00 0.00 97 ILE A C 14
ATOM 16021 O O . ILE A 1 26 ? -1.912 13.094 -2.141 1.00 0.00 97 ILE A O 14
ATOM 16037 N N . ALA A 1 27 ? -0.192 12.121 -3.216 1.00 0.00 98 ALA A N 14
ATOM 16038 C CA . ALA A 1 27 ? 0.598 13.344 -3.288 1.00 0.00 98 ALA A CA 14
ATOM 16039 C C . ALA A 1 27 ? 1.558 13.308 -4.472 1.00 0.00 98 ALA A C 14
ATOM 16040 O O . ALA A 1 27 ? 2.279 12.331 -4.668 1.00 0.00 98 ALA A O 14
ATOM 16047 N N . GLU A 1 28 ? 1.560 14.380 -5.259 1.00 0.00 99 GLU A N 14
ATOM 16048 C CA . GLU A 1 28 ? 2.431 14.469 -6.425 1.00 0.00 99 GLU A CA 14
ATOM 16049 C C . GLU A 1 28 ? 3.834 13.967 -6.096 1.00 0.00 99 GLU A C 14
ATOM 16050 O O . GLU A 1 28 ? 4.387 13.128 -6.807 1.00 0.00 99 GLU A O 14
ATOM 16062 N N . ASP A 1 29 ? 4.403 14.486 -5.014 1.00 0.00 100 ASP A N 14
ATOM 16063 C CA . ASP A 1 29 ? 5.741 14.090 -4.589 1.00 0.00 100 ASP A CA 14
ATOM 16064 C C . ASP A 1 29 ? 5.800 12.593 -4.305 1.00 0.00 100 ASP A C 14
ATOM 16065 O O . ASP A 1 29 ? 6.794 11.932 -4.608 1.00 0.00 100 ASP A O 14
ATOM 16074 N N . HIS A 1 30 ? 4.730 12.063 -3.720 1.00 0.00 101 HIS A N 14
ATOM 16075 C CA . HIS A 1 30 ? 4.660 10.643 -3.395 1.00 0.00 101 HIS A CA 14
ATOM 16076 C C . HIS A 1 30 ? 3.242 10.246 -2.998 1.00 0.00 101 HIS A C 14
ATOM 16077 O O . HIS A 1 30 ? 2.443 11.087 -2.588 1.00 0.00 101 HIS A O 14
ATOM 16092 N N . TYR A 1 31 ? 2.937 8.959 -3.122 1.00 0.00 102 TYR A N 14
ATOM 16093 C CA . TYR A 1 31 ? 1.614 8.450 -2.779 1.00 0.00 102 TYR A CA 14
ATOM 16094 C C . TYR A 1 31 ? 1.663 7.624 -1.497 1.00 0.00 102 TYR A C 14
ATOM 16095 O O . TYR A 1 31 ? 2.655 6.949 -1.218 1.00 0.00 102 TYR A O 14
ATOM 16113 N N . LEU A 1 32 ? 0.586 7.682 -0.722 1.00 0.00 103 LEU A N 14
ATOM 16114 C CA . LEU A 1 32 ? 0.504 6.939 0.530 1.00 0.00 103 LEU A CA 14
ATOM 16115 C C . LEU A 1 32 ? -0.369 5.698 0.371 1.00 0.00 103 LEU A C 14
ATOM 16116 O O . LEU A 1 32 ? -1.596 5.790 0.342 1.00 0.00 103 LEU A O 14
ATOM 16132 N N . VAL A 1 33 ? 0.273 4.539 0.271 1.00 0.00 104 VAL A N 14
ATOM 16133 C CA . VAL A 1 33 ? -0.445 3.279 0.119 1.00 0.00 104 VAL A CA 14
ATOM 16134 C C . VAL A 1 33 ? -0.330 2.425 1.377 1.00 0.00 104 VAL A C 14
ATOM 16135 O O . VAL A 1 33 ? 0.771 2.137 1.844 1.00 0.00 104 VAL A O 14
ATOM 16148 N N . GLU A 1 34 ? -1.475 2.023 1.919 1.00 0.00 105 GLU A N 14
ATOM 16149 C CA . GLU A 1 34 ? -1.503 1.202 3.124 1.00 0.00 105 GLU A CA 14
ATOM 16150 C C . GLU A 1 34 ? -1.513 -0.283 2.770 1.00 0.00 105 GLU A C 14
ATOM 16151 O O . GLU A 1 34 ? -2.531 -0.821 2.334 1.00 0.00 105 GLU A O 14
ATOM 16163 N N . VAL A 1 35 ? -0.373 -0.939 2.961 1.00 0.00 106 VAL A N 14
ATOM 16164 C CA . VAL A 1 35 ? -0.250 -2.361 2.664 1.00 0.00 106 VAL A CA 14
ATOM 16165 C C . VAL A 1 35 ? -0.204 -3.188 3.943 1.00 0.00 106 VAL A C 14
ATOM 16166 O O . VAL A 1 35 ? 0.613 -2.935 4.828 1.00 0.00 106 VAL A O 14
ATOM 16179 N N . GLU A 1 36 ? -1.086 -4.179 4.034 1.00 0.00 107 GLU A N 14
ATOM 16180 C CA . GLU A 1 36 ? -1.146 -5.043 5.206 1.00 0.00 107 GLU A CA 14
ATOM 16181 C C . GLU A 1 36 ? -1.211 -4.218 6.488 1.00 0.00 107 GLU A C 14
ATOM 16182 O O . GLU A 1 36 ? -0.589 -4.560 7.492 1.00 0.00 107 GLU A O 14
ATOM 16194 N N . GLY A 1 37 ? -1.971 -3.127 6.445 1.00 0.00 108 GLY A N 14
ATOM 16195 C CA . GLY A 1 37 ? -2.104 -2.269 7.608 1.00 0.00 108 GLY A CA 14
ATOM 16196 C C . GLY A 1 37 ? -0.836 -1.492 7.903 1.00 0.00 108 GLY A C 14
ATOM 16197 O O . GLY A 1 37 ? -0.510 -1.241 9.063 1.00 0.00 108 GLY A O 14
ATOM 16201 N N . ASP A 1 38 ? -0.119 -1.112 6.851 1.00 0.00 109 ASP A N 14
ATOM 16202 C CA . ASP A 1 38 ? 1.120 -0.359 7.003 1.00 0.00 109 ASP A CA 14
ATOM 16203 C C . ASP A 1 38 ? 1.299 0.631 5.856 1.00 0.00 109 ASP A C 14
ATOM 16204 O O . ASP A 1 38 ? 1.329 0.245 4.687 1.00 0.00 109 ASP A O 14
ATOM 16213 N N . LYS A 1 39 ? 1.415 1.910 6.198 1.00 0.00 110 LYS A N 14
ATOM 16214 C CA . LYS A 1 39 ? 1.590 2.957 5.198 1.00 0.00 110 LYS A CA 14
ATOM 16215 C C . LYS A 1 39 ? 2.906 2.778 4.447 1.00 0.00 110 LYS A C 14
ATOM 16216 O O . LYS A 1 39 ? 3.914 2.380 5.031 1.00 0.00 110 LYS A O 14
ATOM 16235 N N . TRP A 1 40 ? 2.888 3.075 3.153 1.00 0.00 111 TRP A N 14
ATOM 16236 C CA . TRP A 1 40 ? 4.081 2.948 2.324 1.00 0.00 111 TRP A CA 14
ATOM 16237 C C . TRP A 1 40 ? 4.239 4.157 1.408 1.00 0.00 111 TRP A C 14
ATOM 16238 O O . TRP A 1 40 ? 3.307 4.945 1.240 1.00 0.00 111 TRP A O 14
ATOM 16259 N N . ILE A 1 41 ? 5.421 4.297 0.818 1.00 0.00 112 ILE A N 14
ATOM 16260 C CA . ILE A 1 41 ? 5.698 5.409 -0.082 1.00 0.00 112 ILE A CA 14
ATOM 16261 C C . ILE A 1 41 ? 5.853 4.927 -1.521 1.00 0.00 112 ILE A C 14
ATOM 16262 O O . ILE A 1 41 ? 6.955 4.599 -1.961 1.00 0.00 112 ILE A O 14
ATOM 16278 N N . ALA A 1 42 ? 4.742 4.888 -2.249 1.00 0.00 113 ALA A N 14
ATOM 16279 C CA . ALA A 1 42 ? 4.755 4.450 -3.639 1.00 0.00 113 ALA A CA 14
ATOM 16280 C C . ALA A 1 42 ? 4.376 5.591 -4.578 1.00 0.00 113 ALA A C 14
ATOM 16281 O O . ALA A 1 42 ? 3.875 6.627 -4.141 1.00 0.00 113 ALA A O 14
ATOM 16288 N N . TYR A 1 43 ? 4.619 5.393 -5.869 1.00 0.00 114 TYR A N 14
ATOM 16289 C CA . TYR A 1 43 ? 4.305 6.407 -6.869 1.00 0.00 114 TYR A CA 14
ATOM 16290 C C . TYR A 1 43 ? 3.700 5.772 -8.117 1.00 0.00 114 TYR A C 14
ATOM 16291 O O . TYR A 1 43 ? 4.238 4.806 -8.659 1.00 0.00 114 TYR A O 14
ATOM 16309 N N . SER A 1 44 ? 2.578 6.322 -8.569 1.00 0.00 115 SER A N 14
ATOM 16310 C CA . SER A 1 44 ? 1.897 5.809 -9.752 1.00 0.00 115 SER A CA 14
ATOM 16311 C C . SER A 1 44 ? 1.771 6.892 -10.819 1.00 0.00 115 SER A C 14
ATOM 16312 O O . SER A 1 44 ? 1.343 8.011 -10.536 1.00 0.00 115 SER A O 14
ATOM 16320 N N . ASP A 1 45 ? 2.146 6.550 -12.046 1.00 0.00 116 ASP A N 14
ATOM 16321 C CA . ASP A 1 45 ? 2.075 7.492 -13.158 1.00 0.00 116 ASP A CA 14
ATOM 16322 C C . ASP A 1 45 ? 0.632 7.911 -13.423 1.00 0.00 116 ASP A C 14
ATOM 16323 O O . ASP A 1 45 ? 0.375 9.008 -13.917 1.00 0.00 116 ASP A O 14
ATOM 16332 N N . GLU A 1 46 ? -0.306 7.028 -13.092 1.00 0.00 117 GLU A N 14
ATOM 16333 C CA . GLU A 1 46 ? -1.722 7.307 -13.296 1.00 0.00 117 GLU A CA 14
ATOM 16334 C C . GLU A 1 46 ? -2.384 7.749 -11.994 1.00 0.00 117 GLU A C 14
ATOM 16335 O O . GLU A 1 46 ? -2.542 6.957 -11.065 1.00 0.00 117 GLU A O 14
ATOM 16347 N N . LYS A 1 47 ? -2.767 9.020 -11.934 1.00 0.00 118 LYS A N 14
ATOM 16348 C CA . LYS A 1 47 ? -3.411 9.570 -10.747 1.00 0.00 118 LYS A CA 14
ATOM 16349 C C . LYS A 1 47 ? -4.324 8.536 -10.095 1.00 0.00 118 LYS A C 14
ATOM 16350 O O . LYS A 1 47 ? -5.109 7.871 -10.772 1.00 0.00 118 LYS A O 14
ATOM 16369 N N . LEU A 1 48 ? -4.216 8.405 -8.777 1.00 0.00 119 LEU A N 14
ATOM 16370 C CA . LEU A 1 48 ? -5.033 7.453 -8.033 1.00 0.00 119 LEU A CA 14
ATOM 16371 C C . LEU A 1 48 ? -6.126 8.171 -7.247 1.00 0.00 119 LEU A C 14
ATOM 16372 O O . LEU A 1 48 ? -6.113 9.395 -7.124 1.00 0.00 119 LEU A O 14
ATOM 16388 N N . SER A 1 49 ? -7.069 7.399 -6.716 1.00 0.00 120 SER A N 14
ATOM 16389 C CA . SER A 1 49 ? -8.171 7.961 -5.944 1.00 0.00 120 SER A CA 14
ATOM 16390 C C . SER A 1 49 ? -8.227 7.343 -4.550 1.00 0.00 120 SER A C 14
ATOM 16391 O O . SER A 1 49 ? -7.949 6.157 -4.372 1.00 0.00 120 SER A O 14
ATOM 16399 N N . LEU A 1 50 ? -8.590 8.156 -3.564 1.00 0.00 121 LEU A N 14
ATOM 16400 C CA . LEU A 1 50 ? -8.684 7.691 -2.184 1.00 0.00 121 LEU A CA 14
ATOM 16401 C C . LEU A 1 50 ? -9.718 6.577 -2.055 1.00 0.00 121 LEU A C 14
ATOM 16402 O O . LEU A 1 50 ? -10.874 6.740 -2.444 1.00 0.00 121 LEU A O 14
ATOM 16418 N N . GLY A 1 51 ? -9.294 5.444 -1.503 1.00 0.00 122 GLY A N 14
ATOM 16419 C CA . GLY A 1 51 ? -10.196 4.321 -1.329 1.00 0.00 122 GLY A CA 14
ATOM 16420 C C . GLY A 1 51 ? -10.071 3.300 -2.443 1.00 0.00 122 GLY A C 14
ATOM 16421 O O . GLY A 1 51 ? -10.818 2.322 -2.484 1.00 0.00 122 GLY A O 14
ATOM 16425 N N . ASP A 1 52 ? -9.127 3.527 -3.348 1.00 0.00 123 ASP A N 14
ATOM 16426 C CA . ASP A 1 52 ? -8.906 2.619 -4.468 1.00 0.00 123 ASP A CA 14
ATOM 16427 C C . ASP A 1 52 ? -7.946 1.499 -4.079 1.00 0.00 123 ASP A C 14
ATOM 16428 O O . ASP A 1 52 ? -6.884 1.749 -3.510 1.00 0.00 123 ASP A O 14
ATOM 16437 N N . ARG A 1 53 ? -8.328 0.265 -4.390 1.00 0.00 124 ARG A N 14
ATOM 16438 C CA . ARG A 1 53 ? -7.503 -0.893 -4.071 1.00 0.00 124 ARG A CA 14
ATOM 16439 C C . ARG A 1 53 ? -6.391 -1.069 -5.101 1.00 0.00 124 ARG A C 14
ATOM 16440 O O . ARG A 1 53 ? -6.638 -1.046 -6.307 1.00 0.00 124 ARG A O 14
ATOM 16461 N N . VAL A 1 54 ? -5.165 -1.243 -4.617 1.00 0.00 125 VAL A N 14
ATOM 16462 C CA . VAL A 1 54 ? -4.015 -1.423 -5.495 1.00 0.00 125 VAL A CA 14
ATOM 16463 C C . VAL A 1 54 ? -3.141 -2.581 -5.027 1.00 0.00 125 VAL A C 14
ATOM 16464 O O . VAL A 1 54 ? -3.109 -2.907 -3.840 1.00 0.00 125 VAL A O 14
ATOM 16477 N N . MET A 1 55 ? -2.433 -3.198 -5.966 1.00 0.00 126 MET A N 14
ATOM 16478 C CA . MET A 1 55 ? -1.556 -4.320 -5.648 1.00 0.00 126 MET A CA 14
ATOM 16479 C C . MET A 1 55 ? -0.108 -3.994 -5.999 1.00 0.00 126 MET A C 14
ATOM 16480 O O . MET A 1 55 ? 0.196 -3.605 -7.127 1.00 0.00 126 MET A O 14
ATOM 16494 N N . VAL A 1 56 ? 0.783 -4.155 -5.025 1.00 0.00 127 VAL A N 14
ATOM 16495 C CA . VAL A 1 56 ? 2.199 -3.878 -5.232 1.00 0.00 127 VAL A CA 14
ATOM 16496 C C . VAL A 1 56 ? 2.746 -4.665 -6.418 1.00 0.00 127 VAL A C 14
ATOM 16497 O O . VAL A 1 56 ? 2.638 -5.891 -6.466 1.00 0.00 127 VAL A O 14
ATOM 16510 N N . VAL A 1 57 ? 3.334 -3.953 -7.373 1.00 0.00 128 VAL A N 14
ATOM 16511 C CA . VAL A 1 57 ? 3.899 -4.584 -8.560 1.00 0.00 128 VAL A CA 14
ATOM 16512 C C . VAL A 1 57 ? 5.381 -4.886 -8.368 1.00 0.00 128 VAL A C 14
ATOM 16513 O O . VAL A 1 57 ? 5.896 -5.875 -8.889 1.00 0.00 128 VAL A O 14
ATOM 16526 N N . ASP A 1 58 ? 6.062 -4.026 -7.618 1.00 0.00 129 ASP A N 14
ATOM 16527 C CA . ASP A 1 58 ? 7.486 -4.201 -7.355 1.00 0.00 129 ASP A CA 14
ATOM 16528 C C . ASP A 1 58 ? 7.896 -3.475 -6.078 1.00 0.00 129 ASP A C 14
ATOM 16529 O O . ASP A 1 58 ? 7.363 -2.413 -5.756 1.00 0.00 129 ASP A O 14
ATOM 16538 N N . VAL A 1 59 ? 8.845 -4.056 -5.352 1.00 0.00 130 VAL A N 14
ATOM 16539 C CA . VAL A 1 59 ? 9.327 -3.465 -4.109 1.00 0.00 130 VAL A CA 14
ATOM 16540 C C . VAL A 1 59 ? 10.848 -3.355 -4.106 1.00 0.00 130 VAL A C 14
ATOM 16541 O O . VAL A 1 59 ? 11.548 -4.281 -4.517 1.00 0.00 130 VAL A O 14
ATOM 16554 N N . ASP A 1 60 ? 11.353 -2.218 -3.640 1.00 0.00 131 ASP A N 14
ATOM 16555 C CA . ASP A 1 60 ? 12.791 -1.988 -3.581 1.00 0.00 131 ASP A CA 14
ATOM 16556 C C . ASP A 1 60 ? 13.244 -1.745 -2.145 1.00 0.00 131 ASP A C 14
ATOM 16557 O O . ASP A 1 60 ? 14.440 -1.671 -1.865 1.00 0.00 131 ASP A O 14
ATOM 16566 N N . GLY A 1 61 ? 12.280 -1.619 -1.238 1.00 0.00 132 GLY A N 14
ATOM 16567 C CA . GLY A 1 61 ? 12.600 -1.384 0.157 1.00 0.00 132 GLY A CA 14
ATOM 16568 C C . GLY A 1 61 ? 11.574 -0.508 0.848 1.00 0.00 132 GLY A C 14
ATOM 16569 O O . GLY A 1 61 ? 10.503 -0.978 1.233 1.00 0.00 132 GLY A O 14
ATOM 16573 N N . LEU A 1 62 ? 11.901 0.770 1.007 1.00 0.00 133 LEU A N 14
ATOM 16574 C CA . LEU A 1 62 ? 11.000 1.715 1.657 1.00 0.00 133 LEU A CA 14
ATOM 16575 C C . LEU A 1 62 ? 9.905 2.171 0.699 1.00 0.00 133 LEU A C 14
ATOM 16576 O O . LEU A 1 62 ? 9.029 2.954 1.067 1.00 0.00 133 LEU A O 14
ATOM 16592 N N . LYS A 1 63 ? 9.959 1.675 -0.532 1.00 0.00 134 LYS A N 14
ATOM 16593 C CA . LYS A 1 63 ? 8.970 2.028 -1.544 1.00 0.00 134 LYS A CA 14
ATOM 16594 C C . LYS A 1 63 ? 8.430 0.780 -2.236 1.00 0.00 134 LYS A C 14
ATOM 16595 O O . LYS A 1 63 ? 9.027 -0.295 -2.155 1.00 0.00 134 LYS A O 14
ATOM 16614 N N . LEU A 1 64 ? 7.299 0.929 -2.916 1.00 0.00 135 LEU A N 14
ATOM 16615 C CA . LEU A 1 64 ? 6.680 -0.186 -3.625 1.00 0.00 135 LEU A CA 14
ATOM 16616 C C . LEU A 1 64 ? 5.613 0.311 -4.595 1.00 0.00 135 LEU A C 14
ATOM 16617 O O . LEU A 1 64 ? 4.535 0.740 -4.183 1.00 0.00 135 LEU A O 14
ATOM 16633 N N . LYS A 1 65 ? 5.919 0.247 -5.886 1.00 0.00 136 LYS A N 14
ATOM 16634 C CA . LYS A 1 65 ? 4.986 0.687 -6.917 1.00 0.00 136 LYS A CA 14
ATOM 16635 C C . LYS A 1 65 ? 3.640 -0.016 -6.768 1.00 0.00 136 LYS A C 14
ATOM 16636 O O . LYS A 1 65 ? 3.581 -1.204 -6.451 1.00 0.00 136 LYS A O 14
ATOM 16655 N N . VAL A 1 66 ? 2.561 0.725 -7.001 1.00 0.00 137 VAL A N 14
ATOM 16656 C CA . VAL A 1 66 ? 1.216 0.172 -6.896 1.00 0.00 137 VAL A CA 14
ATOM 16657 C C . VAL A 1 66 ? 0.467 0.294 -8.217 1.00 0.00 137 VAL A C 14
ATOM 16658 O O . VAL A 1 66 ? 0.584 1.298 -8.920 1.00 0.00 137 VAL A O 14
ATOM 16671 N N . LYS A 1 67 ? -0.306 -0.735 -8.551 1.00 0.00 138 LYS A N 14
ATOM 16672 C CA . LYS A 1 67 ? -1.077 -0.744 -9.788 1.00 0.00 138 LYS A CA 14
ATOM 16673 C C . LYS A 1 67 ? -2.573 -0.799 -9.495 1.00 0.00 138 LYS A C 14
ATOM 16674 O O . LYS A 1 67 ? -3.044 -1.686 -8.784 1.00 0.00 138 LYS A O 14
ATOM 16693 N N . ARG A 1 68 ? -3.315 0.154 -10.050 1.00 0.00 139 ARG A N 14
ATOM 16694 C CA . ARG A 1 68 ? -4.758 0.214 -9.849 1.00 0.00 139 ARG A CA 14
ATOM 16695 C C . ARG A 1 68 ? -5.428 -1.070 -10.332 1.00 0.00 139 ARG A C 14
ATOM 16696 O O . ARG A 1 68 ? -5.302 -1.446 -11.498 1.00 0.00 139 ARG A O 14
ATOM 16717 N N . ILE A 1 69 ? -6.138 -1.736 -9.429 1.00 0.00 140 ILE A N 14
ATOM 16718 C CA . ILE A 1 69 ? -6.827 -2.977 -9.763 1.00 0.00 140 ILE A CA 14
ATOM 16719 C C . ILE A 1 69 ? -8.312 -2.888 -9.426 1.00 0.00 140 ILE A C 14
ATOM 16720 O O . ILE A 1 69 ? -8.709 -2.340 -8.398 1.00 0.00 140 ILE A O 14
ATOM 16736 N N . PRO A 1 70 ? -9.153 -3.443 -10.311 1.00 0.00 141 PRO A N 14
ATOM 16737 C CA . PRO A 1 70 ? -10.608 -3.442 -10.129 1.00 0.00 141 PRO A CA 14
ATOM 16738 C C . PRO A 1 70 ? -11.049 -4.354 -8.989 1.00 0.00 141 PRO A C 14
ATOM 16739 O O . PRO A 1 70 ? -10.279 -5.167 -8.478 1.00 0.00 141 PRO A O 14
ATOM 16750 N N . PRO A 1 71 ? -12.320 -4.220 -8.581 1.00 0.00 142 PRO A N 14
ATOM 16751 C CA . PRO A 1 71 ? -12.893 -5.024 -7.498 1.00 0.00 142 PRO A CA 14
ATOM 16752 C C . PRO A 1 71 ? -13.072 -6.486 -7.894 1.00 0.00 142 PRO A C 14
ATOM 16753 O O . PRO A 1 71 ? -12.832 -6.861 -9.041 1.00 0.00 142 PRO A O 14
ATOM 16764 N N . GLN A 1 72 ? -13.496 -7.306 -6.937 1.00 0.00 143 GLN A N 14
ATOM 16765 C CA . GLN A 1 72 ? -13.707 -8.727 -7.188 1.00 0.00 143 GLN A CA 14
ATOM 16766 C C . GLN A 1 72 ? -15.174 -9.014 -7.490 1.00 0.00 143 GLN A C 14
ATOM 16767 O O . GLN A 1 72 ? -15.495 -9.938 -8.238 1.00 0.00 143 GLN A O 14
ATOM 16781 N N . LEU A 1 73 ? -16.060 -8.218 -6.903 1.00 0.00 144 LEU A N 14
ATOM 16782 C CA . LEU A 1 73 ? -17.495 -8.387 -7.109 1.00 0.00 144 LEU A CA 14
ATOM 16783 C C . LEU A 1 73 ? -17.809 -8.628 -8.582 1.00 0.00 144 LEU A C 14
ATOM 16784 O O . LEU A 1 73 ? -18.831 -9.225 -8.918 1.00 0.00 144 LEU A O 14
ATOM 16800 N N . GLU A 1 74 ? -16.921 -8.162 -9.455 1.00 0.00 145 GLU A N 14
ATOM 16801 C CA . GLU A 1 74 ? -17.104 -8.330 -10.892 1.00 0.00 145 GLU A CA 14
ATOM 16802 C C . GLU A 1 74 ? -17.126 -9.808 -11.269 1.00 0.00 145 GLU A C 14
ATOM 16803 O O . GLU A 1 74 ? -18.006 -10.258 -12.003 1.00 0.00 145 GLU A O 14
ATOM 16815 N N . ARG A 1 1 ? 9.541 -19.886 5.352 1.00 0.00 72 ARG A N 15
ATOM 16816 C CA . ARG A 1 1 ? 9.303 -21.049 6.199 1.00 0.00 72 ARG A CA 15
ATOM 16817 C C . ARG A 1 1 ? 7.876 -21.044 6.740 1.00 0.00 72 ARG A C 15
ATOM 16818 O O . ARG A 1 1 ? 7.269 -19.986 6.908 1.00 0.00 72 ARG A O 15
ATOM 16839 N N . ARG A 1 2 ? 7.348 -22.233 7.012 1.00 0.00 73 ARG A N 15
ATOM 16840 C CA . ARG A 1 2 ? 5.993 -22.366 7.532 1.00 0.00 73 ARG A CA 15
ATOM 16841 C C . ARG A 1 2 ? 5.741 -21.362 8.654 1.00 0.00 73 ARG A C 15
ATOM 16842 O O . ARG A 1 2 ? 4.677 -20.748 8.722 1.00 0.00 73 ARG A O 15
ATOM 16863 N N . GLU A 1 3 ? 6.727 -21.204 9.532 1.00 0.00 74 GLU A N 15
ATOM 16864 C CA . GLU A 1 3 ? 6.610 -20.276 10.651 1.00 0.00 74 GLU A CA 15
ATOM 16865 C C . GLU A 1 3 ? 7.843 -19.382 10.747 1.00 0.00 74 GLU A C 15
ATOM 16866 O O . GLU A 1 3 ? 8.969 -19.832 10.532 1.00 0.00 74 GLU A O 15
ATOM 16878 N N . THR A 1 4 ? 7.622 -18.112 11.073 1.00 0.00 75 THR A N 15
ATOM 16879 C CA . THR A 1 4 ? 8.713 -17.154 11.196 1.00 0.00 75 THR A CA 15
ATOM 16880 C C . THR A 1 4 ? 9.076 -16.919 12.658 1.00 0.00 75 THR A C 15
ATOM 16881 O O . THR A 1 4 ? 8.222 -16.569 13.473 1.00 0.00 75 THR A O 15
ATOM 16892 N N . THR A 1 5 ? 10.350 -17.114 12.985 1.00 0.00 76 THR A N 15
ATOM 16893 C CA . THR A 1 5 ? 10.826 -16.924 14.349 1.00 0.00 76 THR A CA 15
ATOM 16894 C C . THR A 1 5 ? 11.277 -15.486 14.579 1.00 0.00 76 THR A C 15
ATOM 16895 O O . THR A 1 5 ? 10.945 -14.876 15.595 1.00 0.00 76 THR A O 15
ATOM 16906 N N . ASP A 1 6 ? 12.036 -14.950 13.629 1.00 0.00 77 ASP A N 15
ATOM 16907 C CA . ASP A 1 6 ? 12.531 -13.582 13.727 1.00 0.00 77 ASP A CA 15
ATOM 16908 C C . ASP A 1 6 ? 11.512 -12.684 14.420 1.00 0.00 77 ASP A C 15
ATOM 16909 O O . ASP A 1 6 ? 10.324 -12.712 14.097 1.00 0.00 77 ASP A O 15
ATOM 16918 N N . ILE A 1 7 ? 11.984 -11.889 15.374 1.00 0.00 78 ILE A N 15
ATOM 16919 C CA . ILE A 1 7 ? 11.113 -10.982 16.113 1.00 0.00 78 ILE A CA 15
ATOM 16920 C C . ILE A 1 7 ? 10.455 -9.971 15.181 1.00 0.00 78 ILE A C 15
ATOM 16921 O O . ILE A 1 7 ? 9.232 -9.850 15.143 1.00 0.00 78 ILE A O 15
ATOM 16937 N N . GLY A 1 8 ? 11.277 -9.246 14.428 1.00 0.00 79 GLY A N 15
ATOM 16938 C CA . GLY A 1 8 ? 10.757 -8.255 13.504 1.00 0.00 79 GLY A CA 15
ATOM 16939 C C . GLY A 1 8 ? 11.010 -6.836 13.973 1.00 0.00 79 GLY A C 15
ATOM 16940 O O . GLY A 1 8 ? 10.255 -6.299 14.783 1.00 0.00 79 GLY A O 15
ATOM 16944 N N . GLY A 1 9 ? 12.076 -6.227 13.464 1.00 0.00 80 GLY A N 15
ATOM 16945 C CA . GLY A 1 9 ? 12.408 -4.868 13.849 1.00 0.00 80 GLY A CA 15
ATOM 16946 C C . GLY A 1 9 ? 12.098 -3.863 12.757 1.00 0.00 80 GLY A C 15
ATOM 16947 O O . GLY A 1 9 ? 12.390 -4.099 11.585 1.00 0.00 80 GLY A O 15
ATOM 16951 N N . GLY A 1 10 ? 11.501 -2.739 13.141 1.00 0.00 81 GLY A N 15
ATOM 16952 C CA . GLY A 1 10 ? 11.158 -1.713 12.174 1.00 0.00 81 GLY A CA 15
ATOM 16953 C C . GLY A 1 10 ? 9.935 -2.074 11.354 1.00 0.00 81 GLY A C 15
ATOM 16954 O O . GLY A 1 10 ? 9.543 -3.239 11.290 1.00 0.00 81 GLY A O 15
ATOM 16958 N N . LYS A 1 11 ? 9.329 -1.072 10.726 1.00 0.00 82 LYS A N 15
ATOM 16959 C CA . LYS A 1 11 ? 8.142 -1.289 9.907 1.00 0.00 82 LYS A CA 15
ATOM 16960 C C . LYS A 1 11 ? 8.527 -1.717 8.494 1.00 0.00 82 LYS A C 15
ATOM 16961 O O . LYS A 1 11 ? 7.806 -1.445 7.534 1.00 0.00 82 LYS A O 15
ATOM 16980 N N . TYR A 1 12 ? 9.667 -2.389 8.374 1.00 0.00 83 TYR A N 15
ATOM 16981 C CA . TYR A 1 12 ? 10.148 -2.854 7.079 1.00 0.00 83 TYR A CA 15
ATOM 16982 C C . TYR A 1 12 ? 10.137 -4.378 7.009 1.00 0.00 83 TYR A C 15
ATOM 16983 O O . TYR A 1 12 ? 11.063 -5.040 7.481 1.00 0.00 83 TYR A O 15
ATOM 17001 N N . THR A 1 13 ? 9.083 -4.929 6.416 1.00 0.00 84 THR A N 15
ATOM 17002 C CA . THR A 1 13 ? 8.950 -6.374 6.283 1.00 0.00 84 THR A CA 15
ATOM 17003 C C . THR A 1 13 ? 9.344 -6.837 4.885 1.00 0.00 84 THR A C 15
ATOM 17004 O O . THR A 1 13 ? 9.467 -8.035 4.628 1.00 0.00 84 THR A O 15
ATOM 17015 N N . PHE A 1 14 ? 9.543 -5.880 3.984 1.00 0.00 85 PHE A N 15
ATOM 17016 C CA . PHE A 1 14 ? 9.923 -6.190 2.611 1.00 0.00 85 PHE A CA 15
ATOM 17017 C C . PHE A 1 14 ? 9.120 -7.372 2.078 1.00 0.00 85 PHE A C 15
ATOM 17018 O O . PHE A 1 14 ? 9.670 -8.278 1.452 1.00 0.00 85 PHE A O 15
ATOM 17035 N N . GLU A 1 15 ? 7.815 -7.355 2.330 1.00 0.00 86 GLU A N 15
ATOM 17036 C CA . GLU A 1 15 ? 6.935 -8.426 1.877 1.00 0.00 86 GLU A CA 15
ATOM 17037 C C . GLU A 1 15 ? 5.772 -7.867 1.062 1.00 0.00 86 GLU A C 15
ATOM 17038 O O . GLU A 1 15 ? 5.049 -8.611 0.398 1.00 0.00 86 GLU A O 15
ATOM 17050 N N . LEU A 1 16 ? 5.598 -6.551 1.118 1.00 0.00 87 LEU A N 15
ATOM 17051 C CA . LEU A 1 16 ? 4.523 -5.890 0.386 1.00 0.00 87 LEU A CA 15
ATOM 17052 C C . LEU A 1 16 ? 4.403 -6.449 -1.028 1.00 0.00 87 LEU A C 15
ATOM 17053 O O . LEU A 1 16 ? 3.301 -6.597 -1.559 1.00 0.00 87 LEU A O 15
ATOM 17069 N N . LYS A 1 17 ? 5.544 -6.762 -1.634 1.00 0.00 88 LYS A N 15
ATOM 17070 C CA . LYS A 1 17 ? 5.568 -7.308 -2.986 1.00 0.00 88 LYS A CA 15
ATOM 17071 C C . LYS A 1 17 ? 4.531 -8.415 -3.144 1.00 0.00 88 LYS A C 15
ATOM 17072 O O . LYS A 1 17 ? 4.641 -9.475 -2.529 1.00 0.00 88 LYS A O 15
ATOM 17091 N N . GLY A 1 18 ? 3.524 -8.162 -3.975 1.00 0.00 89 GLY A N 15
ATOM 17092 C CA . GLY A 1 18 ? 2.483 -9.148 -4.200 1.00 0.00 89 GLY A CA 15
ATOM 17093 C C . GLY A 1 18 ? 1.207 -8.826 -3.446 1.00 0.00 89 GLY A C 15
ATOM 17094 O O . GLY A 1 18 ? 0.107 -9.088 -3.932 1.00 0.00 89 GLY A O 15
ATOM 17098 N N . LYS A 1 19 ? 1.354 -8.258 -2.254 1.00 0.00 90 LYS A N 15
ATOM 17099 C CA . LYS A 1 19 ? 0.205 -7.900 -1.431 1.00 0.00 90 LYS A CA 15
ATOM 17100 C C . LYS A 1 19 ? -0.486 -6.653 -1.972 1.00 0.00 90 LYS A C 15
ATOM 17101 O O . LYS A 1 19 ? 0.131 -5.838 -2.659 1.00 0.00 90 LYS A O 15
ATOM 17120 N N . VAL A 1 20 ? -1.769 -6.508 -1.657 1.00 0.00 91 VAL A N 15
ATOM 17121 C CA . VAL A 1 20 ? -2.542 -5.358 -2.110 1.00 0.00 91 VAL A CA 15
ATOM 17122 C C . VAL A 1 20 ? -3.001 -4.506 -0.931 1.00 0.00 91 VAL A C 15
ATOM 17123 O O . VAL A 1 20 ? -3.436 -5.028 0.094 1.00 0.00 91 VAL A O 15
ATOM 17136 N N . GLY A 1 21 ? -2.901 -3.189 -1.086 1.00 0.00 92 GLY A N 15
ATOM 17137 C CA . GLY A 1 21 ? -3.309 -2.285 -0.027 1.00 0.00 92 GLY A CA 15
ATOM 17138 C C . GLY A 1 21 ? -4.414 -1.343 -0.463 1.00 0.00 92 GLY A C 15
ATOM 17139 O O . GLY A 1 21 ? -5.045 -1.551 -1.500 1.00 0.00 92 GLY A O 15
ATOM 17143 N N . LYS A 1 22 ? -4.651 -0.304 0.330 1.00 0.00 93 LYS A N 15
ATOM 17144 C CA . LYS A 1 22 ? -5.688 0.674 0.022 1.00 0.00 93 LYS A CA 15
ATOM 17145 C C . LYS A 1 22 ? -5.125 2.091 0.049 1.00 0.00 93 LYS A C 15
ATOM 17146 O O . LYS A 1 22 ? -4.538 2.518 1.044 1.00 0.00 93 LYS A O 15
ATOM 17165 N N . VAL A 1 23 ? -5.308 2.817 -1.049 1.00 0.00 94 VAL A N 15
ATOM 17166 C CA . VAL A 1 23 ? -4.820 4.187 -1.150 1.00 0.00 94 VAL A CA 15
ATOM 17167 C C . VAL A 1 23 ? -5.498 5.089 -0.125 1.00 0.00 94 VAL A C 15
ATOM 17168 O O . VAL A 1 23 ? -6.631 5.528 -0.322 1.00 0.00 94 VAL A O 15
ATOM 17181 N N . VAL A 1 24 ? -4.797 5.362 0.971 1.00 0.00 95 VAL A N 15
ATOM 17182 C CA . VAL A 1 24 ? -5.331 6.213 2.028 1.00 0.00 95 VAL A CA 15
ATOM 17183 C C . VAL A 1 24 ? -5.207 7.687 1.662 1.00 0.00 95 VAL A C 15
ATOM 17184 O O . VAL A 1 24 ? -5.984 8.522 2.125 1.00 0.00 95 VAL A O 15
ATOM 17197 N N . LYS A 1 25 ? -4.223 8.002 0.826 1.00 0.00 96 LYS A N 15
ATOM 17198 C CA . LYS A 1 25 ? -3.996 9.377 0.394 1.00 0.00 96 LYS A CA 15
ATOM 17199 C C . LYS A 1 25 ? -3.024 9.424 -0.780 1.00 0.00 96 LYS A C 15
ATOM 17200 O O . LYS A 1 25 ? -2.196 8.528 -0.950 1.00 0.00 96 LYS A O 15
ATOM 17219 N N . ILE A 1 26 ? -3.128 10.475 -1.586 1.00 0.00 97 ILE A N 15
ATOM 17220 C CA . ILE A 1 26 ? -2.256 10.640 -2.743 1.00 0.00 97 ILE A CA 15
ATOM 17221 C C . ILE A 1 26 ? -1.538 11.985 -2.703 1.00 0.00 97 ILE A C 15
ATOM 17222 O O . ILE A 1 26 ? -2.137 13.010 -2.379 1.00 0.00 97 ILE A O 15
ATOM 17238 N N . ALA A 1 27 ? -0.251 11.972 -3.035 1.00 0.00 98 ALA A N 15
ATOM 17239 C CA . ALA A 1 27 ? 0.548 13.191 -3.041 1.00 0.00 98 ALA A CA 15
ATOM 17240 C C . ALA A 1 27 ? 1.577 13.167 -4.166 1.00 0.00 98 ALA A C 15
ATOM 17241 O O . ALA A 1 27 ? 2.300 12.187 -4.337 1.00 0.00 98 ALA A O 15
ATOM 17248 N N . GLU A 1 28 ? 1.636 14.253 -4.931 1.00 0.00 99 GLU A N 15
ATOM 17249 C CA . GLU A 1 28 ? 2.577 14.355 -6.041 1.00 0.00 99 GLU A CA 15
ATOM 17250 C C . GLU A 1 28 ? 3.955 13.840 -5.635 1.00 0.00 99 GLU A C 15
ATOM 17251 O O . GLU A 1 28 ? 4.534 12.988 -6.308 1.00 0.00 99 GLU A O 15
ATOM 17263 N N . ASP A 1 29 ? 4.474 14.365 -4.530 1.00 0.00 100 ASP A N 15
ATOM 17264 C CA . ASP A 1 29 ? 5.783 13.959 -4.033 1.00 0.00 100 ASP A CA 15
ATOM 17265 C C . ASP A 1 29 ? 5.824 12.456 -3.772 1.00 0.00 100 ASP A C 15
ATOM 17266 O O . ASP A 1 29 ? 6.827 11.795 -4.041 1.00 0.00 100 ASP A O 15
ATOM 17275 N N . HIS A 1 30 ? 4.726 11.923 -3.244 1.00 0.00 101 HIS A N 15
ATOM 17276 C CA . HIS A 1 30 ? 4.636 10.498 -2.946 1.00 0.00 101 HIS A CA 15
ATOM 17277 C C . HIS A 1 30 ? 3.203 10.105 -2.598 1.00 0.00 101 HIS A C 15
ATOM 17278 O O . HIS A 1 30 ? 2.425 10.926 -2.112 1.00 0.00 101 HIS A O 15
ATOM 17293 N N . TYR A 1 31 ? 2.862 8.847 -2.850 1.00 0.00 102 TYR A N 15
ATOM 17294 C CA . TYR A 1 31 ? 1.522 8.346 -2.566 1.00 0.00 102 TYR A CA 15
ATOM 17295 C C . TYR A 1 31 ? 1.498 7.570 -1.253 1.00 0.00 102 TYR A C 15
ATOM 17296 O O . TYR A 1 31 ? 2.466 6.897 -0.897 1.00 0.00 102 TYR A O 15
ATOM 17314 N N . LEU A 1 32 ? 0.383 7.668 -0.536 1.00 0.00 103 LEU A N 15
ATOM 17315 C CA . LEU A 1 32 ? 0.230 6.975 0.738 1.00 0.00 103 LEU A CA 15
ATOM 17316 C C . LEU A 1 32 ? -0.641 5.733 0.581 1.00 0.00 103 LEU A C 15
ATOM 17317 O O . LEU A 1 32 ? -1.864 5.827 0.482 1.00 0.00 103 LEU A O 15
ATOM 17333 N N . VAL A 1 33 ? -0.001 4.567 0.561 1.00 0.00 104 VAL A N 15
ATOM 17334 C CA . VAL A 1 33 ? -0.717 3.305 0.419 1.00 0.00 104 VAL A CA 15
ATOM 17335 C C . VAL A 1 33 ? -0.642 2.484 1.701 1.00 0.00 104 VAL A C 15
ATOM 17336 O O . VAL A 1 33 ? 0.441 2.240 2.231 1.00 0.00 104 VAL A O 15
ATOM 17349 N N . GLU A 1 34 ? -1.801 2.059 2.194 1.00 0.00 105 GLU A N 15
ATOM 17350 C CA . GLU A 1 34 ? -1.867 1.265 3.416 1.00 0.00 105 GLU A CA 15
ATOM 17351 C C . GLU A 1 34 ? -1.784 -0.226 3.100 1.00 0.00 105 GLU A C 15
ATOM 17352 O O . GLU A 1 34 ? -2.741 -0.821 2.604 1.00 0.00 105 GLU A O 15
ATOM 17364 N N . VAL A 1 35 ? -0.633 -0.823 3.392 1.00 0.00 106 VAL A N 15
ATOM 17365 C CA . VAL A 1 35 ? -0.424 -2.244 3.140 1.00 0.00 106 VAL A CA 15
ATOM 17366 C C . VAL A 1 35 ? -0.409 -3.037 4.443 1.00 0.00 106 VAL A C 15
ATOM 17367 O O . VAL A 1 35 ? 0.481 -2.864 5.274 1.00 0.00 106 VAL A O 15
ATOM 17380 N N . GLU A 1 36 ? -1.401 -3.906 4.612 1.00 0.00 107 GLU A N 15
ATOM 17381 C CA . GLU A 1 36 ? -1.500 -4.725 5.814 1.00 0.00 107 GLU A CA 15
ATOM 17382 C C . GLU A 1 36 ? -1.672 -3.852 7.054 1.00 0.00 107 GLU A C 15
ATOM 17383 O O . GLU A 1 36 ? -1.217 -4.203 8.142 1.00 0.00 107 GLU A O 15
ATOM 17395 N N . GLY A 1 37 ? -2.332 -2.711 6.881 1.00 0.00 108 GLY A N 15
ATOM 17396 C CA . GLY A 1 37 ? -2.552 -1.805 7.993 1.00 0.00 108 GLY A CA 15
ATOM 17397 C C . GLY A 1 37 ? -1.312 -1.007 8.345 1.00 0.00 108 GLY A C 15
ATOM 17398 O O . GLY A 1 37 ? -1.084 -0.684 9.510 1.00 0.00 108 GLY A O 15
ATOM 17402 N N . ASP A 1 38 ? -0.509 -0.689 7.335 1.00 0.00 109 ASP A N 15
ATOM 17403 C CA . ASP A 1 38 ? 0.714 0.076 7.543 1.00 0.00 109 ASP A CA 15
ATOM 17404 C C . ASP A 1 38 ? 0.990 0.994 6.356 1.00 0.00 109 ASP A C 15
ATOM 17405 O O . ASP A 1 38 ? 1.220 0.530 5.239 1.00 0.00 109 ASP A O 15
ATOM 17414 N N . LYS A 1 39 ? 0.965 2.299 6.606 1.00 0.00 110 LYS A N 15
ATOM 17415 C CA . LYS A 1 39 ? 1.211 3.283 5.559 1.00 0.00 110 LYS A CA 15
ATOM 17416 C C . LYS A 1 39 ? 2.585 3.075 4.929 1.00 0.00 110 LYS A C 15
ATOM 17417 O O . LYS A 1 39 ? 3.556 2.771 5.622 1.00 0.00 110 LYS A O 15
ATOM 17436 N N . TRP A 1 40 ? 2.660 3.243 3.614 1.00 0.00 111 TRP A N 15
ATOM 17437 C CA . TRP A 1 40 ? 3.916 3.075 2.892 1.00 0.00 111 TRP A CA 15
ATOM 17438 C C . TRP A 1 40 ? 4.181 4.265 1.976 1.00 0.00 111 TRP A C 15
ATOM 17439 O O . TRP A 1 40 ? 3.378 5.196 1.905 1.00 0.00 111 TRP A O 15
ATOM 17460 N N . ILE A 1 41 ? 5.310 4.228 1.277 1.00 0.00 112 ILE A N 15
ATOM 17461 C CA . ILE A 1 41 ? 5.679 5.304 0.365 1.00 0.00 112 ILE A CA 15
ATOM 17462 C C . ILE A 1 41 ? 5.881 4.778 -1.052 1.00 0.00 112 ILE A C 15
ATOM 17463 O O . ILE A 1 41 ? 6.942 4.250 -1.384 1.00 0.00 112 ILE A O 15
ATOM 17479 N N . ALA A 1 42 ? 4.856 4.928 -1.884 1.00 0.00 113 ALA A N 15
ATOM 17480 C CA . ALA A 1 42 ? 4.922 4.471 -3.267 1.00 0.00 113 ALA A CA 15
ATOM 17481 C C . ALA A 1 42 ? 4.468 5.565 -4.228 1.00 0.00 113 ALA A C 15
ATOM 17482 O O . ALA A 1 42 ? 3.906 6.578 -3.811 1.00 0.00 113 ALA A O 15
ATOM 17489 N N . TYR A 1 43 ? 4.717 5.355 -5.516 1.00 0.00 114 TYR A N 15
ATOM 17490 C CA . TYR A 1 43 ? 4.338 6.325 -6.536 1.00 0.00 114 TYR A CA 15
ATOM 17491 C C . TYR A 1 43 ? 3.598 5.646 -7.685 1.00 0.00 114 TYR A C 15
ATOM 17492 O O . TYR A 1 43 ? 3.942 4.535 -8.089 1.00 0.00 114 TYR A O 15
ATOM 17510 N N . SER A 1 44 ? 2.581 6.323 -8.208 1.00 0.00 115 SER A N 15
ATOM 17511 C CA . SER A 1 44 ? 1.790 5.786 -9.309 1.00 0.00 115 SER A CA 15
ATOM 17512 C C . SER A 1 44 ? 1.837 6.716 -10.517 1.00 0.00 115 SER A C 15
ATOM 17513 O O . SER A 1 44 ? 1.733 7.935 -10.379 1.00 0.00 115 SER A O 15
ATOM 17521 N N . ASP A 1 45 ? 1.995 6.132 -11.699 1.00 0.00 116 ASP A N 15
ATOM 17522 C CA . ASP A 1 45 ? 2.055 6.908 -12.933 1.00 0.00 116 ASP A CA 15
ATOM 17523 C C . ASP A 1 45 ? 0.676 7.446 -13.304 1.00 0.00 116 ASP A C 15
ATOM 17524 O O . ASP A 1 45 ? 0.559 8.405 -14.065 1.00 0.00 116 ASP A O 15
ATOM 17533 N N . GLU A 1 46 ? -0.363 6.819 -12.762 1.00 0.00 117 GLU A N 15
ATOM 17534 C CA . GLU A 1 46 ? -1.734 7.234 -13.039 1.00 0.00 117 GLU A CA 15
ATOM 17535 C C . GLU A 1 46 ? -2.423 7.717 -11.766 1.00 0.00 117 GLU A C 15
ATOM 17536 O O . GLU A 1 46 ? -2.700 6.932 -10.859 1.00 0.00 117 GLU A O 15
ATOM 17548 N N . LYS A 1 47 ? -2.696 9.016 -11.705 1.00 0.00 118 LYS A N 15
ATOM 17549 C CA . LYS A 1 47 ? -3.353 9.607 -10.545 1.00 0.00 118 LYS A CA 15
ATOM 17550 C C . LYS A 1 47 ? -4.442 8.684 -10.008 1.00 0.00 118 LYS A C 15
ATOM 17551 O O . LYS A 1 47 ? -5.542 8.617 -10.560 1.00 0.00 118 LYS A O 15
ATOM 17570 N N . LEU A 1 48 ? -4.131 7.974 -8.929 1.00 0.00 119 LEU A N 15
ATOM 17571 C CA . LEU A 1 48 ? -5.084 7.056 -8.316 1.00 0.00 119 LEU A CA 15
ATOM 17572 C C . LEU A 1 48 ? -6.238 7.818 -7.672 1.00 0.00 119 LEU A C 15
ATOM 17573 O O . LEU A 1 48 ? -6.294 9.046 -7.732 1.00 0.00 119 LEU A O 15
ATOM 17589 N N . SER A 1 49 ? -7.155 7.081 -7.054 1.00 0.00 120 SER A N 15
ATOM 17590 C CA . SER A 1 49 ? -8.309 7.688 -6.399 1.00 0.00 120 SER A CA 15
ATOM 17591 C C . SER A 1 49 ? -8.483 7.139 -4.986 1.00 0.00 120 SER A C 15
ATOM 17592 O O . SER A 1 49 ? -8.391 5.931 -4.762 1.00 0.00 120 SER A O 15
ATOM 17600 N N . LEU A 1 50 ? -8.734 8.034 -4.038 1.00 0.00 121 LEU A N 15
ATOM 17601 C CA . LEU A 1 50 ? -8.922 7.640 -2.645 1.00 0.00 121 LEU A CA 15
ATOM 17602 C C . LEU A 1 50 ? -9.900 6.476 -2.535 1.00 0.00 121 LEU A C 15
ATOM 17603 O O . LEU A 1 50 ? -11.047 6.573 -2.970 1.00 0.00 121 LEU A O 15
ATOM 17619 N N . GLY A 1 51 ? -9.440 5.375 -1.949 1.00 0.00 122 GLY A N 15
ATOM 17620 C CA . GLY A 1 51 ? -10.288 4.208 -1.791 1.00 0.00 122 GLY A CA 15
ATOM 17621 C C . GLY A 1 51 ? -10.095 3.196 -2.902 1.00 0.00 122 GLY A C 15
ATOM 17622 O O . GLY A 1 51 ? -10.802 2.190 -2.964 1.00 0.00 122 GLY A O 15
ATOM 17626 N N . ASP A 1 52 ? -9.136 3.461 -3.782 1.00 0.00 123 ASP A N 15
ATOM 17627 C CA . ASP A 1 52 ? -8.852 2.565 -4.897 1.00 0.00 123 ASP A CA 15
ATOM 17628 C C . ASP A 1 52 ? -7.852 1.488 -4.487 1.00 0.00 123 ASP A C 15
ATOM 17629 O O . ASP A 1 52 ? -6.796 1.788 -3.929 1.00 0.00 123 ASP A O 15
ATOM 17638 N N . ARG A 1 53 ? -8.192 0.235 -4.768 1.00 0.00 124 ARG A N 15
ATOM 17639 C CA . ARG A 1 53 ? -7.324 -0.887 -4.427 1.00 0.00 124 ARG A CA 15
ATOM 17640 C C . ARG A 1 53 ? -6.153 -0.984 -5.400 1.00 0.00 124 ARG A C 15
ATOM 17641 O O . ARG A 1 53 ? -6.318 -0.803 -6.607 1.00 0.00 124 ARG A O 15
ATOM 17662 N N . VAL A 1 54 ? -4.969 -1.269 -4.867 1.00 0.00 125 VAL A N 15
ATOM 17663 C CA . VAL A 1 54 ? -3.770 -1.390 -5.687 1.00 0.00 125 VAL A CA 15
ATOM 17664 C C . VAL A 1 54 ? -2.844 -2.476 -5.150 1.00 0.00 125 VAL A C 15
ATOM 17665 O O . VAL A 1 54 ? -2.777 -2.706 -3.943 1.00 0.00 125 VAL A O 15
ATOM 17678 N N . MET A 1 55 ? -2.132 -3.139 -6.055 1.00 0.00 126 MET A N 15
ATOM 17679 C CA . MET A 1 55 ? -1.207 -4.200 -5.671 1.00 0.00 126 MET A CA 15
ATOM 17680 C C . MET A 1 55 ? 0.236 -3.785 -5.936 1.00 0.00 126 MET A C 15
ATOM 17681 O O . MET A 1 55 ? 0.524 -3.089 -6.910 1.00 0.00 126 MET A O 15
ATOM 17695 N N . VAL A 1 56 ? 1.141 -4.216 -5.062 1.00 0.00 127 VAL A N 15
ATOM 17696 C CA . VAL A 1 56 ? 2.555 -3.890 -5.202 1.00 0.00 127 VAL A CA 15
ATOM 17697 C C . VAL A 1 56 ? 3.152 -4.550 -6.440 1.00 0.00 127 VAL A C 15
ATOM 17698 O O . VAL A 1 56 ? 3.553 -5.714 -6.404 1.00 0.00 127 VAL A O 15
ATOM 17711 N N . VAL A 1 57 ? 3.207 -3.800 -7.536 1.00 0.00 128 VAL A N 15
ATOM 17712 C CA . VAL A 1 57 ? 3.757 -4.312 -8.786 1.00 0.00 128 VAL A CA 15
ATOM 17713 C C . VAL A 1 57 ? 5.206 -4.751 -8.610 1.00 0.00 128 VAL A C 15
ATOM 17714 O O . VAL A 1 57 ? 5.639 -5.747 -9.191 1.00 0.00 128 VAL A O 15
ATOM 17727 N N . ASP A 1 58 ? 5.952 -4.002 -7.806 1.00 0.00 129 ASP A N 15
ATOM 17728 C CA . ASP A 1 58 ? 7.353 -4.315 -7.551 1.00 0.00 129 ASP A CA 15
ATOM 17729 C C . ASP A 1 58 ? 7.907 -3.449 -6.423 1.00 0.00 129 ASP A C 15
ATOM 17730 O O . ASP A 1 58 ? 7.270 -2.486 -5.996 1.00 0.00 129 ASP A O 15
ATOM 17739 N N . VAL A 1 59 ? 9.097 -3.800 -5.945 1.00 0.00 130 VAL A N 15
ATOM 17740 C CA . VAL A 1 59 ? 9.737 -3.055 -4.867 1.00 0.00 130 VAL A CA 15
ATOM 17741 C C . VAL A 1 59 ? 11.200 -3.454 -4.717 1.00 0.00 130 VAL A C 15
ATOM 17742 O O . VAL A 1 59 ? 11.514 -4.613 -4.446 1.00 0.00 130 VAL A O 15
ATOM 17755 N N . ASP A 1 60 ? 12.092 -2.486 -4.896 1.00 0.00 131 ASP A N 15
ATOM 17756 C CA . ASP A 1 60 ? 13.525 -2.734 -4.779 1.00 0.00 131 ASP A CA 15
ATOM 17757 C C . ASP A 1 60 ? 13.994 -2.541 -3.341 1.00 0.00 131 ASP A C 15
ATOM 17758 O O . ASP A 1 60 ? 15.022 -3.082 -2.935 1.00 0.00 131 ASP A O 15
ATOM 17767 N N . GLY A 1 61 ? 13.234 -1.764 -2.575 1.00 0.00 132 GLY A N 15
ATOM 17768 C CA . GLY A 1 61 ? 13.589 -1.513 -1.190 1.00 0.00 132 GLY A CA 15
ATOM 17769 C C . GLY A 1 61 ? 12.395 -1.103 -0.351 1.00 0.00 132 GLY A C 15
ATOM 17770 O O . GLY A 1 61 ? 11.623 -1.951 0.099 1.00 0.00 132 GLY A O 15
ATOM 17774 N N . LEU A 1 62 ? 12.243 0.199 -0.137 1.00 0.00 133 LEU A N 15
ATOM 17775 C CA . LEU A 1 62 ? 11.135 0.720 0.656 1.00 0.00 133 LEU A CA 15
ATOM 17776 C C . LEU A 1 62 ? 10.037 1.278 -0.243 1.00 0.00 133 LEU A C 15
ATOM 17777 O O . LEU A 1 62 ? 9.005 1.747 0.237 1.00 0.00 133 LEU A O 15
ATOM 17793 N N . LYS A 1 63 ? 10.265 1.221 -1.551 1.00 0.00 134 LYS A N 15
ATOM 17794 C CA . LYS A 1 63 ? 9.294 1.717 -2.519 1.00 0.00 134 LYS A CA 15
ATOM 17795 C C . LYS A 1 63 ? 8.488 0.570 -3.118 1.00 0.00 134 LYS A C 15
ATOM 17796 O O . LYS A 1 63 ? 9.043 -0.327 -3.755 1.00 0.00 134 LYS A O 15
ATOM 17815 N N . LEU A 1 64 ? 7.176 0.603 -2.913 1.00 0.00 135 LEU A N 15
ATOM 17816 C CA . LEU A 1 64 ? 6.292 -0.434 -3.434 1.00 0.00 135 LEU A CA 15
ATOM 17817 C C . LEU A 1 64 ? 5.375 0.126 -4.517 1.00 0.00 135 LEU A C 15
ATOM 17818 O O . LEU A 1 64 ? 4.301 0.652 -4.224 1.00 0.00 135 LEU A O 15
ATOM 17834 N N . LYS A 1 65 ? 5.805 0.008 -5.768 1.00 0.00 136 LYS A N 15
ATOM 17835 C CA . LYS A 1 65 ? 5.022 0.499 -6.896 1.00 0.00 136 LYS A CA 15
ATOM 17836 C C . LYS A 1 65 ? 3.607 -0.070 -6.865 1.00 0.00 136 LYS A C 15
ATOM 17837 O O . LYS A 1 65 ? 3.414 -1.284 -6.928 1.00 0.00 136 LYS A O 15
ATOM 17856 N N . VAL A 1 66 ? 2.620 0.815 -6.768 1.00 0.00 137 VAL A N 15
ATOM 17857 C CA . VAL A 1 66 ? 1.222 0.401 -6.731 1.00 0.00 137 VAL A CA 15
ATOM 17858 C C . VAL A 1 66 ? 0.535 0.665 -8.067 1.00 0.00 137 VAL A C 15
ATOM 17859 O O . VAL A 1 66 ? 0.701 1.729 -8.664 1.00 0.00 137 VAL A O 15
ATOM 17872 N N . LYS A 1 67 ? -0.238 -0.311 -8.531 1.00 0.00 138 LYS A N 15
ATOM 17873 C CA . LYS A 1 67 ? -0.953 -0.185 -9.795 1.00 0.00 138 LYS A CA 15
ATOM 17874 C C . LYS A 1 67 ? -2.406 -0.624 -9.645 1.00 0.00 138 LYS A C 15
ATOM 17875 O O . LYS A 1 67 ? -2.697 -1.623 -8.986 1.00 0.00 138 LYS A O 15
ATOM 17894 N N . ARG A 1 68 ? -3.313 0.127 -10.261 1.00 0.00 139 ARG A N 15
ATOM 17895 C CA . ARG A 1 68 ? -4.736 -0.186 -10.195 1.00 0.00 139 ARG A CA 15
ATOM 17896 C C . ARG A 1 68 ? -4.989 -1.646 -10.557 1.00 0.00 139 ARG A C 15
ATOM 17897 O O . ARG A 1 68 ? -4.530 -2.127 -11.594 1.00 0.00 139 ARG A O 15
ATOM 17918 N N . ILE A 1 69 ? -5.720 -2.346 -9.696 1.00 0.00 140 ILE A N 15
ATOM 17919 C CA . ILE A 1 69 ? -6.034 -3.750 -9.925 1.00 0.00 140 ILE A CA 15
ATOM 17920 C C . ILE A 1 69 ? -7.535 -4.000 -9.833 1.00 0.00 140 ILE A C 15
ATOM 17921 O O . ILE A 1 69 ? -8.224 -3.481 -8.954 1.00 0.00 140 ILE A O 15
ATOM 17937 N N . PRO A 1 70 ? -8.057 -4.816 -10.761 1.00 0.00 141 PRO A N 15
ATOM 17938 C CA . PRO A 1 70 ? -9.483 -5.156 -10.805 1.00 0.00 141 PRO A CA 15
ATOM 17939 C C . PRO A 1 70 ? -9.902 -6.049 -9.642 1.00 0.00 141 PRO A C 15
ATOM 17940 O O . PRO A 1 70 ? -9.134 -6.882 -9.160 1.00 0.00 141 PRO A O 15
ATOM 17951 N N . PRO A 1 71 ? -11.149 -5.875 -9.181 1.00 0.00 142 PRO A N 15
ATOM 17952 C CA . PRO A 1 71 ? -11.698 -6.657 -8.070 1.00 0.00 142 PRO A CA 15
ATOM 17953 C C . PRO A 1 71 ? -11.938 -8.115 -8.449 1.00 0.00 142 PRO A C 15
ATOM 17954 O O . PRO A 1 71 ? -11.583 -8.545 -9.546 1.00 0.00 142 PRO A O 15
ATOM 17965 N N . GLN A 1 72 ? -12.541 -8.868 -7.535 1.00 0.00 143 GLN A N 15
ATOM 17966 C CA . GLN A 1 72 ? -12.827 -10.277 -7.776 1.00 0.00 143 GLN A CA 15
ATOM 17967 C C . GLN A 1 72 ? -14.315 -10.567 -7.608 1.00 0.00 143 GLN A C 15
ATOM 17968 O O . GLN A 1 72 ? -14.701 -11.648 -7.161 1.00 0.00 143 GLN A O 15
ATOM 17982 N N . LEU A 1 73 ? -15.146 -9.596 -7.970 1.00 0.00 144 LEU A N 15
ATOM 17983 C CA . LEU A 1 73 ? -16.593 -9.747 -7.859 1.00 0.00 144 LEU A CA 15
ATOM 17984 C C . LEU A 1 73 ? -17.054 -11.053 -8.497 1.00 0.00 144 LEU A C 15
ATOM 17985 O O . LEU A 1 73 ? -18.076 -11.617 -8.108 1.00 0.00 144 LEU A O 15
ATOM 18001 N N . GLU A 1 74 ? -16.292 -11.529 -9.477 1.00 0.00 145 GLU A N 15
ATOM 18002 C CA . GLU A 1 74 ? -16.624 -12.770 -10.167 1.00 0.00 145 GLU A CA 15
ATOM 18003 C C . GLU A 1 74 ? -16.320 -13.980 -9.287 1.00 0.00 145 GLU A C 15
ATOM 18004 O O . GLU A 1 74 ? -15.172 -14.410 -9.182 1.00 0.00 145 GLU A O 15
ATOM 18016 N N . ARG A 1 1 ? 19.911 -19.071 11.499 1.00 0.00 72 ARG A N 16
ATOM 18017 C CA . ARG A 1 1 ? 19.742 -18.813 12.924 1.00 0.00 72 ARG A CA 16
ATOM 18018 C C . ARG A 1 1 ? 19.164 -20.034 13.633 1.00 0.00 72 ARG A C 16
ATOM 18019 O O . ARG A 1 1 ? 18.232 -20.668 13.138 1.00 0.00 72 ARG A O 16
ATOM 18040 N N . ARG A 1 2 ? 19.724 -20.358 14.794 1.00 0.00 73 ARG A N 16
ATOM 18041 C CA . ARG A 1 2 ? 19.266 -21.504 15.570 1.00 0.00 73 ARG A CA 16
ATOM 18042 C C . ARG A 1 2 ? 18.182 -21.091 16.561 1.00 0.00 73 ARG A C 16
ATOM 18043 O O . ARG A 1 2 ? 17.126 -21.718 16.636 1.00 0.00 73 ARG A O 16
ATOM 18064 N N . GLU A 1 3 ? 18.452 -20.033 17.319 1.00 0.00 74 GLU A N 16
ATOM 18065 C CA . GLU A 1 3 ? 17.500 -19.538 18.306 1.00 0.00 74 GLU A CA 16
ATOM 18066 C C . GLU A 1 3 ? 17.324 -18.027 18.183 1.00 0.00 74 GLU A C 16
ATOM 18067 O O . GLU A 1 3 ? 18.042 -17.366 17.432 1.00 0.00 74 GLU A O 16
ATOM 18079 N N . THR A 1 4 ? 16.364 -17.487 18.926 1.00 0.00 75 THR A N 16
ATOM 18080 C CA . THR A 1 4 ? 16.092 -16.055 18.900 1.00 0.00 75 THR A CA 16
ATOM 18081 C C . THR A 1 4 ? 15.123 -15.659 20.009 1.00 0.00 75 THR A C 16
ATOM 18082 O O . THR A 1 4 ? 14.058 -16.259 20.161 1.00 0.00 75 THR A O 16
ATOM 18093 N N . THR A 1 5 ? 15.498 -14.644 20.781 1.00 0.00 76 THR A N 16
ATOM 18094 C CA . THR A 1 5 ? 14.662 -14.168 21.876 1.00 0.00 76 THR A CA 16
ATOM 18095 C C . THR A 1 5 ? 14.246 -12.718 21.660 1.00 0.00 76 THR A C 16
ATOM 18096 O O . THR A 1 5 ? 13.253 -12.257 22.223 1.00 0.00 76 THR A O 16
ATOM 18107 N N . ASP A 1 6 ? 15.010 -12.004 20.841 1.00 0.00 77 ASP A N 16
ATOM 18108 C CA . ASP A 1 6 ? 14.719 -10.605 20.548 1.00 0.00 77 ASP A CA 16
ATOM 18109 C C . ASP A 1 6 ? 13.901 -10.477 19.266 1.00 0.00 77 ASP A C 16
ATOM 18110 O O . ASP A 1 6 ? 14.258 -11.043 18.232 1.00 0.00 77 ASP A O 16
ATOM 18119 N N . ILE A 1 7 ? 12.804 -9.731 19.342 1.00 0.00 78 ILE A N 16
ATOM 18120 C CA . ILE A 1 7 ? 11.937 -9.530 18.188 1.00 0.00 78 ILE A CA 16
ATOM 18121 C C . ILE A 1 7 ? 12.449 -8.395 17.308 1.00 0.00 78 ILE A C 16
ATOM 18122 O O . ILE A 1 7 ? 12.752 -8.596 16.132 1.00 0.00 78 ILE A O 16
ATOM 18138 N N . GLY A 1 8 ? 12.544 -7.201 17.886 1.00 0.00 79 GLY A N 16
ATOM 18139 C CA . GLY A 1 8 ? 13.021 -6.052 17.139 1.00 0.00 79 GLY A CA 16
ATOM 18140 C C . GLY A 1 8 ? 12.575 -6.075 15.691 1.00 0.00 79 GLY A C 16
ATOM 18141 O O . GLY A 1 8 ? 13.400 -6.116 14.780 1.00 0.00 79 GLY A O 16
ATOM 18145 N N . GLY A 1 9 ? 11.263 -6.049 15.477 1.00 0.00 80 GLY A N 16
ATOM 18146 C CA . GLY A 1 9 ? 10.730 -6.070 14.127 1.00 0.00 80 GLY A CA 16
ATOM 18147 C C . GLY A 1 9 ? 10.163 -4.728 13.707 1.00 0.00 80 GLY A C 16
ATOM 18148 O O . GLY A 1 9 ? 9.093 -4.329 14.164 1.00 0.00 80 GLY A O 16
ATOM 18152 N N . GLY A 1 10 ? 10.883 -4.029 12.835 1.00 0.00 81 GLY A N 16
ATOM 18153 C CA . GLY A 1 10 ? 10.430 -2.732 12.370 1.00 0.00 81 GLY A CA 16
ATOM 18154 C C . GLY A 1 10 ? 9.319 -2.839 11.344 1.00 0.00 81 GLY A C 16
ATOM 18155 O O . GLY A 1 10 ? 8.704 -3.894 11.192 1.00 0.00 81 GLY A O 16
ATOM 18159 N N . LYS A 1 11 ? 9.059 -1.743 10.639 1.00 0.00 82 LYS A N 16
ATOM 18160 C CA . LYS A 1 11 ? 8.015 -1.717 9.623 1.00 0.00 82 LYS A CA 16
ATOM 18161 C C . LYS A 1 11 ? 8.539 -2.243 8.290 1.00 0.00 82 LYS A C 16
ATOM 18162 O O . LYS A 1 11 ? 8.029 -1.887 7.228 1.00 0.00 82 LYS A O 16
ATOM 18181 N N . TYR A 1 12 ? 9.558 -3.092 8.354 1.00 0.00 83 TYR A N 16
ATOM 18182 C CA . TYR A 1 12 ? 10.151 -3.667 7.153 1.00 0.00 83 TYR A CA 16
ATOM 18183 C C . TYR A 1 12 ? 10.024 -5.187 7.156 1.00 0.00 83 TYR A C 16
ATOM 18184 O O . TYR A 1 12 ? 10.643 -5.873 7.970 1.00 0.00 83 TYR A O 16
ATOM 18202 N N . THR A 1 13 ? 9.216 -5.709 6.238 1.00 0.00 84 THR A N 16
ATOM 18203 C CA . THR A 1 13 ? 9.006 -7.147 6.133 1.00 0.00 84 THR A CA 16
ATOM 18204 C C . THR A 1 13 ? 9.341 -7.651 4.734 1.00 0.00 84 THR A C 16
ATOM 18205 O O . THR A 1 13 ? 9.622 -8.834 4.540 1.00 0.00 84 THR A O 16
ATOM 18216 N N . PHE A 1 14 ? 9.312 -6.747 3.761 1.00 0.00 85 PHE A N 16
ATOM 18217 C CA . PHE A 1 14 ? 9.613 -7.100 2.379 1.00 0.00 85 PHE A CA 16
ATOM 18218 C C . PHE A 1 14 ? 8.663 -8.183 1.875 1.00 0.00 85 PHE A C 16
ATOM 18219 O O . PHE A 1 14 ? 9.080 -9.125 1.202 1.00 0.00 85 PHE A O 16
ATOM 18236 N N . GLU A 1 15 ? 7.384 -8.041 2.208 1.00 0.00 86 GLU A N 16
ATOM 18237 C CA . GLU A 1 15 ? 6.375 -9.008 1.790 1.00 0.00 86 GLU A CA 16
ATOM 18238 C C . GLU A 1 15 ? 5.238 -8.318 1.041 1.00 0.00 86 GLU A C 16
ATOM 18239 O O . GLU A 1 15 ? 4.543 -8.940 0.236 1.00 0.00 86 GLU A O 16
ATOM 18251 N N . LEU A 1 16 ? 5.054 -7.031 1.312 1.00 0.00 87 LEU A N 16
ATOM 18252 C CA . LEU A 1 16 ? 4.001 -6.256 0.664 1.00 0.00 87 LEU A CA 16
ATOM 18253 C C . LEU A 1 16 ? 3.788 -6.721 -0.772 1.00 0.00 87 LEU A C 16
ATOM 18254 O O . LEU A 1 16 ? 2.653 -6.843 -1.235 1.00 0.00 87 LEU A O 16
ATOM 18270 N N . LYS A 1 17 ? 4.886 -6.982 -1.474 1.00 0.00 88 LYS A N 16
ATOM 18271 C CA . LYS A 1 17 ? 4.821 -7.437 -2.857 1.00 0.00 88 LYS A CA 16
ATOM 18272 C C . LYS A 1 17 ? 3.778 -8.538 -3.019 1.00 0.00 88 LYS A C 16
ATOM 18273 O O . LYS A 1 17 ? 3.711 -9.466 -2.214 1.00 0.00 88 LYS A O 16
ATOM 18292 N N . GLY A 1 18 ? 2.966 -8.430 -4.067 1.00 0.00 89 GLY A N 16
ATOM 18293 C CA . GLY A 1 18 ? 1.939 -9.424 -4.315 1.00 0.00 89 GLY A CA 16
ATOM 18294 C C . GLY A 1 18 ? 0.642 -9.110 -3.596 1.00 0.00 89 GLY A C 16
ATOM 18295 O O . GLY A 1 18 ? -0.442 -9.246 -4.164 1.00 0.00 89 GLY A O 16
ATOM 18299 N N . LYS A 1 19 ? 0.751 -8.690 -2.340 1.00 0.00 90 LYS A N 16
ATOM 18300 C CA . LYS A 1 19 ? -0.422 -8.356 -1.540 1.00 0.00 90 LYS A CA 16
ATOM 18301 C C . LYS A 1 19 ? -1.145 -7.142 -2.114 1.00 0.00 90 LYS A C 16
ATOM 18302 O O . LYS A 1 19 ? -0.641 -6.479 -3.021 1.00 0.00 90 LYS A O 16
ATOM 18321 N N . VAL A 1 20 ? -2.327 -6.855 -1.579 1.00 0.00 91 VAL A N 16
ATOM 18322 C CA . VAL A 1 20 ? -3.117 -5.718 -2.036 1.00 0.00 91 VAL A CA 16
ATOM 18323 C C . VAL A 1 20 ? -3.320 -4.704 -0.916 1.00 0.00 91 VAL A C 16
ATOM 18324 O O . VAL A 1 20 ? -3.606 -5.069 0.223 1.00 0.00 91 VAL A O 16
ATOM 18337 N N . GLY A 1 21 ? -3.171 -3.425 -1.250 1.00 0.00 92 GLY A N 16
ATOM 18338 C CA . GLY A 1 21 ? -3.342 -2.376 -0.261 1.00 0.00 92 GLY A CA 16
ATOM 18339 C C . GLY A 1 21 ? -4.389 -1.359 -0.670 1.00 0.00 92 GLY A C 16
ATOM 18340 O O . GLY A 1 21 ? -4.967 -1.453 -1.753 1.00 0.00 92 GLY A O 16
ATOM 18344 N N . LYS A 1 22 ? -4.635 -0.384 0.198 1.00 0.00 93 LYS A N 16
ATOM 18345 C CA . LYS A 1 22 ? -5.620 0.656 -0.077 1.00 0.00 93 LYS A CA 16
ATOM 18346 C C . LYS A 1 22 ? -4.973 2.037 -0.058 1.00 0.00 93 LYS A C 16
ATOM 18347 O O . LYS A 1 22 ? -4.229 2.372 0.864 1.00 0.00 93 LYS A O 16
ATOM 18366 N N . VAL A 1 23 ? -5.262 2.835 -1.081 1.00 0.00 94 VAL A N 16
ATOM 18367 C CA . VAL A 1 23 ? -4.710 4.181 -1.180 1.00 0.00 94 VAL A CA 16
ATOM 18368 C C . VAL A 1 23 ? -5.349 5.113 -0.157 1.00 0.00 94 VAL A C 16
ATOM 18369 O O . VAL A 1 23 ? -6.419 5.674 -0.394 1.00 0.00 94 VAL A O 16
ATOM 18382 N N . VAL A 1 24 ? -4.685 5.275 0.984 1.00 0.00 95 VAL A N 16
ATOM 18383 C CA . VAL A 1 24 ? -5.187 6.142 2.044 1.00 0.00 95 VAL A CA 16
ATOM 18384 C C . VAL A 1 24 ? -5.056 7.611 1.661 1.00 0.00 95 VAL A C 16
ATOM 18385 O O . VAL A 1 24 ? -5.815 8.458 2.133 1.00 0.00 95 VAL A O 16
ATOM 18398 N N . LYS A 1 25 ? -4.088 7.909 0.801 1.00 0.00 96 LYS A N 16
ATOM 18399 C CA . LYS A 1 25 ? -3.857 9.277 0.352 1.00 0.00 96 LYS A CA 16
ATOM 18400 C C . LYS A 1 25 ? -2.987 9.298 -0.901 1.00 0.00 96 LYS A C 16
ATOM 18401 O O . LYS A 1 25 ? -2.310 8.318 -1.215 1.00 0.00 96 LYS A O 16
ATOM 18420 N N . ILE A 1 26 ? -3.008 10.421 -1.612 1.00 0.00 97 ILE A N 16
ATOM 18421 C CA . ILE A 1 26 ? -2.219 10.569 -2.828 1.00 0.00 97 ILE A CA 16
ATOM 18422 C C . ILE A 1 26 ? -1.553 11.939 -2.888 1.00 0.00 97 ILE A C 16
ATOM 18423 O O . ILE A 1 26 ? -2.190 12.962 -2.638 1.00 0.00 97 ILE A O 16
ATOM 18439 N N . ALA A 1 27 ? -0.267 11.952 -3.221 1.00 0.00 98 ALA A N 16
ATOM 18440 C CA . ALA A 1 27 ? 0.486 13.196 -3.317 1.00 0.00 98 ALA A CA 16
ATOM 18441 C C . ALA A 1 27 ? 1.462 13.159 -4.488 1.00 0.00 98 ALA A C 16
ATOM 18442 O O . ALA A 1 27 ? 2.110 12.142 -4.735 1.00 0.00 98 ALA A O 16
ATOM 18449 N N . GLU A 1 28 ? 1.562 14.273 -5.206 1.00 0.00 99 GLU A N 16
ATOM 18450 C CA . GLU A 1 28 ? 2.459 14.365 -6.352 1.00 0.00 99 GLU A CA 16
ATOM 18451 C C . GLU A 1 28 ? 3.856 13.868 -5.991 1.00 0.00 99 GLU A C 16
ATOM 18452 O O . GLU A 1 28 ? 4.428 13.032 -6.690 1.00 0.00 99 GLU A O 16
ATOM 18464 N N . ASP A 1 29 ? 4.398 14.389 -4.896 1.00 0.00 100 ASP A N 16
ATOM 18465 C CA . ASP A 1 29 ? 5.727 13.999 -4.440 1.00 0.00 100 ASP A CA 16
ATOM 18466 C C . ASP A 1 29 ? 5.783 12.503 -4.149 1.00 0.00 100 ASP A C 16
ATOM 18467 O O . ASP A 1 29 ? 6.785 11.842 -4.427 1.00 0.00 100 ASP A O 16
ATOM 18476 N N . HIS A 1 30 ? 4.702 11.973 -3.585 1.00 0.00 101 HIS A N 16
ATOM 18477 C CA . HIS A 1 30 ? 4.629 10.555 -3.254 1.00 0.00 101 HIS A CA 16
ATOM 18478 C C . HIS A 1 30 ? 3.197 10.148 -2.920 1.00 0.00 101 HIS A C 16
ATOM 18479 O O . HIS A 1 30 ? 2.348 10.997 -2.646 1.00 0.00 101 HIS A O 16
ATOM 18494 N N . TYR A 1 31 ? 2.936 8.846 -2.945 1.00 0.00 102 TYR A N 16
ATOM 18495 C CA . TYR A 1 31 ? 1.606 8.327 -2.647 1.00 0.00 102 TYR A CA 16
ATOM 18496 C C . TYR A 1 31 ? 1.615 7.512 -1.358 1.00 0.00 102 TYR A C 16
ATOM 18497 O O . TYR A 1 31 ? 2.597 6.839 -1.041 1.00 0.00 102 TYR A O 16
ATOM 18515 N N . LEU A 1 32 ? 0.514 7.578 -0.617 1.00 0.00 103 LEU A N 16
ATOM 18516 C CA . LEU A 1 32 ? 0.393 6.845 0.639 1.00 0.00 103 LEU A CA 16
ATOM 18517 C C . LEU A 1 32 ? -0.472 5.601 0.463 1.00 0.00 103 LEU A C 16
ATOM 18518 O O . LEU A 1 32 ? -1.693 5.694 0.332 1.00 0.00 103 LEU A O 16
ATOM 18534 N N . VAL A 1 33 ? 0.169 4.437 0.463 1.00 0.00 104 VAL A N 16
ATOM 18535 C CA . VAL A 1 33 ? -0.542 3.173 0.306 1.00 0.00 104 VAL A CA 16
ATOM 18536 C C . VAL A 1 33 ? -0.435 2.323 1.567 1.00 0.00 104 VAL A C 16
ATOM 18537 O O . VAL A 1 33 ? 0.663 1.982 2.005 1.00 0.00 104 VAL A O 16
ATOM 18550 N N . GLU A 1 34 ? -1.583 1.982 2.144 1.00 0.00 105 GLU A N 16
ATOM 18551 C CA . GLU A 1 34 ? -1.617 1.170 3.355 1.00 0.00 105 GLU A CA 16
ATOM 18552 C C . GLU A 1 34 ? -1.624 -0.317 3.013 1.00 0.00 105 GLU A C 16
ATOM 18553 O O . GLU A 1 34 ? -2.610 -0.843 2.498 1.00 0.00 105 GLU A O 16
ATOM 18565 N N . VAL A 1 35 ? -0.514 -0.989 3.303 1.00 0.00 106 VAL A N 16
ATOM 18566 C CA . VAL A 1 35 ? -0.391 -2.416 3.028 1.00 0.00 106 VAL A CA 16
ATOM 18567 C C . VAL A 1 35 ? -0.250 -3.215 4.319 1.00 0.00 106 VAL A C 16
ATOM 18568 O O . VAL A 1 35 ? 0.495 -2.830 5.219 1.00 0.00 106 VAL A O 16
ATOM 18581 N N . GLU A 1 36 ? -0.970 -4.329 4.400 1.00 0.00 107 GLU A N 16
ATOM 18582 C CA . GLU A 1 36 ? -0.925 -5.182 5.582 1.00 0.00 107 GLU A CA 16
ATOM 18583 C C . GLU A 1 36 ? -1.001 -4.349 6.858 1.00 0.00 107 GLU A C 16
ATOM 18584 O O . GLU A 1 36 ? -0.360 -4.665 7.859 1.00 0.00 107 GLU A O 16
ATOM 18596 N N . GLY A 1 37 ? -1.791 -3.280 6.813 1.00 0.00 108 GLY A N 16
ATOM 18597 C CA . GLY A 1 37 ? -1.938 -2.416 7.971 1.00 0.00 108 GLY A CA 16
ATOM 18598 C C . GLY A 1 37 ? -0.692 -1.598 8.245 1.00 0.00 108 GLY A C 16
ATOM 18599 O O . GLY A 1 37 ? -0.361 -1.326 9.399 1.00 0.00 108 GLY A O 16
ATOM 18603 N N . ASP A 1 38 ? 0.002 -1.206 7.182 1.00 0.00 109 ASP A N 16
ATOM 18604 C CA . ASP A 1 38 ? 1.220 -0.414 7.314 1.00 0.00 109 ASP A CA 16
ATOM 18605 C C . ASP A 1 38 ? 1.356 0.570 6.156 1.00 0.00 109 ASP A C 16
ATOM 18606 O O . ASP A 1 38 ? 1.362 0.176 4.989 1.00 0.00 109 ASP A O 16
ATOM 18615 N N . LYS A 1 39 ? 1.464 1.852 6.485 1.00 0.00 110 LYS A N 16
ATOM 18616 C CA . LYS A 1 39 ? 1.600 2.894 5.474 1.00 0.00 110 LYS A CA 16
ATOM 18617 C C . LYS A 1 39 ? 2.883 2.708 4.670 1.00 0.00 110 LYS A C 16
ATOM 18618 O O . LYS A 1 39 ? 3.923 2.345 5.219 1.00 0.00 110 LYS A O 16
ATOM 18637 N N . TRP A 1 40 ? 2.801 2.959 3.369 1.00 0.00 111 TRP A N 16
ATOM 18638 C CA . TRP A 1 40 ? 3.957 2.820 2.490 1.00 0.00 111 TRP A CA 16
ATOM 18639 C C . TRP A 1 40 ? 4.070 4.013 1.547 1.00 0.00 111 TRP A C 16
ATOM 18640 O O . TRP A 1 40 ? 3.078 4.682 1.256 1.00 0.00 111 TRP A O 16
ATOM 18661 N N . ILE A 1 41 ? 5.284 4.274 1.074 1.00 0.00 112 ILE A N 16
ATOM 18662 C CA . ILE A 1 41 ? 5.525 5.386 0.163 1.00 0.00 112 ILE A CA 16
ATOM 18663 C C . ILE A 1 41 ? 5.735 4.893 -1.265 1.00 0.00 112 ILE A C 16
ATOM 18664 O O . ILE A 1 41 ? 6.851 4.556 -1.658 1.00 0.00 112 ILE A O 16
ATOM 18680 N N . ALA A 1 42 ? 4.653 4.854 -2.036 1.00 0.00 113 ALA A N 16
ATOM 18681 C CA . ALA A 1 42 ? 4.718 4.405 -3.421 1.00 0.00 113 ALA A CA 16
ATOM 18682 C C . ALA A 1 42 ? 4.489 5.564 -4.385 1.00 0.00 113 ALA A C 16
ATOM 18683 O O . ALA A 1 42 ? 4.076 6.650 -3.978 1.00 0.00 113 ALA A O 16
ATOM 18690 N N . TYR A 1 43 ? 4.760 5.327 -5.664 1.00 0.00 114 TYR A N 16
ATOM 18691 C CA . TYR A 1 43 ? 4.585 6.352 -6.685 1.00 0.00 114 TYR A CA 16
ATOM 18692 C C . TYR A 1 43 ? 3.817 5.803 -7.883 1.00 0.00 114 TYR A C 16
ATOM 18693 O O . TYR A 1 43 ? 4.140 4.737 -8.407 1.00 0.00 114 TYR A O 16
ATOM 18711 N N . SER A 1 44 ? 2.797 6.540 -8.312 1.00 0.00 115 SER A N 16
ATOM 18712 C CA . SER A 1 44 ? 1.979 6.127 -9.447 1.00 0.00 115 SER A CA 16
ATOM 18713 C C . SER A 1 44 ? 2.002 7.184 -10.547 1.00 0.00 115 SER A C 16
ATOM 18714 O O . SER A 1 44 ? 1.909 8.381 -10.275 1.00 0.00 115 SER A O 16
ATOM 18722 N N . ASP A 1 45 ? 2.128 6.732 -11.790 1.00 0.00 116 ASP A N 16
ATOM 18723 C CA . ASP A 1 45 ? 2.162 7.638 -12.932 1.00 0.00 116 ASP A CA 16
ATOM 18724 C C . ASP A 1 45 ? 0.757 8.107 -13.296 1.00 0.00 116 ASP A C 16
ATOM 18725 O O . ASP A 1 45 ? 0.588 9.072 -14.040 1.00 0.00 116 ASP A O 16
ATOM 18734 N N . GLU A 1 46 ? -0.248 7.415 -12.767 1.00 0.00 117 GLU A N 16
ATOM 18735 C CA . GLU A 1 46 ? -1.638 7.761 -13.039 1.00 0.00 117 GLU A CA 16
ATOM 18736 C C . GLU A 1 46 ? -2.353 8.186 -11.759 1.00 0.00 117 GLU A C 16
ATOM 18737 O O . GLU A 1 46 ? -2.594 7.371 -10.868 1.00 0.00 117 GLU A O 16
ATOM 18749 N N . LYS A 1 47 ? -2.690 9.469 -11.675 1.00 0.00 118 LYS A N 16
ATOM 18750 C CA . LYS A 1 47 ? -3.377 10.005 -10.506 1.00 0.00 118 LYS A CA 16
ATOM 18751 C C . LYS A 1 47 ? -4.441 9.032 -10.007 1.00 0.00 118 LYS A C 16
ATOM 18752 O O . LYS A 1 47 ? -5.500 8.887 -10.619 1.00 0.00 118 LYS A O 16
ATOM 18771 N N . LEU A 1 48 ? -4.154 8.370 -8.892 1.00 0.00 119 LEU A N 16
ATOM 18772 C CA . LEU A 1 48 ? -5.087 7.412 -8.310 1.00 0.00 119 LEU A CA 16
ATOM 18773 C C . LEU A 1 48 ? -6.248 8.128 -7.627 1.00 0.00 119 LEU A C 16
ATOM 18774 O O . LEU A 1 48 ? -6.342 9.355 -7.666 1.00 0.00 119 LEU A O 16
ATOM 18790 N N . SER A 1 49 ? -7.130 7.354 -7.002 1.00 0.00 120 SER A N 16
ATOM 18791 C CA . SER A 1 49 ? -8.286 7.915 -6.312 1.00 0.00 120 SER A CA 16
ATOM 18792 C C . SER A 1 49 ? -8.364 7.402 -4.878 1.00 0.00 120 SER A C 16
ATOM 18793 O O . SER A 1 49 ? -8.105 6.227 -4.611 1.00 0.00 120 SER A O 16
ATOM 18801 N N . LEU A 1 50 ? -8.722 8.290 -3.957 1.00 0.00 121 LEU A N 16
ATOM 18802 C CA . LEU A 1 50 ? -8.836 7.928 -2.548 1.00 0.00 121 LEU A CA 16
ATOM 18803 C C . LEU A 1 50 ? -9.802 6.763 -2.361 1.00 0.00 121 LEU A C 16
ATOM 18804 O O . LEU A 1 50 ? -10.981 6.861 -2.696 1.00 0.00 121 LEU A O 16
ATOM 18820 N N . GLY A 1 51 ? -9.292 5.659 -1.822 1.00 0.00 122 GLY A N 16
ATOM 18821 C CA . GLY A 1 51 ? -10.124 4.491 -1.597 1.00 0.00 122 GLY A CA 16
ATOM 18822 C C . GLY A 1 51 ? -9.991 3.464 -2.703 1.00 0.00 122 GLY A C 16
ATOM 18823 O O . GLY A 1 51 ? -10.711 2.465 -2.722 1.00 0.00 122 GLY A O 16
ATOM 18827 N N . ASP A 1 52 ? -9.071 3.709 -3.629 1.00 0.00 123 ASP A N 16
ATOM 18828 C CA . ASP A 1 52 ? -8.847 2.797 -4.745 1.00 0.00 123 ASP A CA 16
ATOM 18829 C C . ASP A 1 52 ? -7.992 1.610 -4.313 1.00 0.00 123 ASP A C 16
ATOM 18830 O O . ASP A 1 52 ? -7.048 1.761 -3.537 1.00 0.00 123 ASP A O 16
ATOM 18839 N N . ARG A 1 53 ? -8.330 0.428 -4.819 1.00 0.00 124 ARG A N 16
ATOM 18840 C CA . ARG A 1 53 ? -7.595 -0.785 -4.484 1.00 0.00 124 ARG A CA 16
ATOM 18841 C C . ARG A 1 53 ? -6.448 -1.014 -5.463 1.00 0.00 124 ARG A C 16
ATOM 18842 O O . ARG A 1 53 ? -6.633 -0.952 -6.679 1.00 0.00 124 ARG A O 16
ATOM 18863 N N . VAL A 1 54 ? -5.261 -1.278 -4.925 1.00 0.00 125 VAL A N 16
ATOM 18864 C CA . VAL A 1 54 ? -4.083 -1.517 -5.751 1.00 0.00 125 VAL A CA 16
ATOM 18865 C C . VAL A 1 54 ? -3.233 -2.647 -5.181 1.00 0.00 125 VAL A C 16
ATOM 18866 O O . VAL A 1 54 ? -3.208 -2.869 -3.971 1.00 0.00 125 VAL A O 16
ATOM 18879 N N . MET A 1 55 ? -2.536 -3.357 -6.062 1.00 0.00 126 MET A N 16
ATOM 18880 C CA . MET A 1 55 ? -1.682 -4.464 -5.646 1.00 0.00 126 MET A CA 16
ATOM 18881 C C . MET A 1 55 ? -0.211 -4.134 -5.883 1.00 0.00 126 MET A C 16
ATOM 18882 O O . MET A 1 55 ? 0.153 -3.585 -6.923 1.00 0.00 126 MET A O 16
ATOM 18896 N N . VAL A 1 56 ? 0.630 -4.472 -4.911 1.00 0.00 127 VAL A N 16
ATOM 18897 C CA . VAL A 1 56 ? 2.061 -4.212 -5.014 1.00 0.00 127 VAL A CA 16
ATOM 18898 C C . VAL A 1 56 ? 2.670 -4.951 -6.200 1.00 0.00 127 VAL A C 16
ATOM 18899 O O . VAL A 1 56 ? 2.613 -6.178 -6.277 1.00 0.00 127 VAL A O 16
ATOM 18912 N N . VAL A 1 57 ? 3.253 -4.195 -7.126 1.00 0.00 128 VAL A N 16
ATOM 18913 C CA . VAL A 1 57 ? 3.874 -4.778 -8.309 1.00 0.00 128 VAL A CA 16
ATOM 18914 C C . VAL A 1 57 ? 5.330 -5.144 -8.041 1.00 0.00 128 VAL A C 16
ATOM 18915 O O . VAL A 1 57 ? 5.833 -6.144 -8.554 1.00 0.00 128 VAL A O 16
ATOM 18928 N N . ASP A 1 58 ? 6.000 -4.330 -7.234 1.00 0.00 129 ASP A N 16
ATOM 18929 C CA . ASP A 1 58 ? 7.398 -4.569 -6.895 1.00 0.00 129 ASP A CA 16
ATOM 18930 C C . ASP A 1 58 ? 7.890 -3.556 -5.866 1.00 0.00 129 ASP A C 16
ATOM 18931 O O . ASP A 1 58 ? 7.467 -2.400 -5.868 1.00 0.00 129 ASP A O 16
ATOM 18940 N N . VAL A 1 59 ? 8.784 -3.998 -4.988 1.00 0.00 130 VAL A N 16
ATOM 18941 C CA . VAL A 1 59 ? 9.333 -3.130 -3.953 1.00 0.00 130 VAL A CA 16
ATOM 18942 C C . VAL A 1 59 ? 10.841 -2.972 -4.111 1.00 0.00 130 VAL A C 16
ATOM 18943 O O . VAL A 1 59 ? 11.565 -3.954 -4.272 1.00 0.00 130 VAL A O 16
ATOM 18956 N N . ASP A 1 60 ? 11.308 -1.729 -4.064 1.00 0.00 131 ASP A N 16
ATOM 18957 C CA . ASP A 1 60 ? 12.731 -1.441 -4.201 1.00 0.00 131 ASP A CA 16
ATOM 18958 C C . ASP A 1 60 ? 13.354 -1.129 -2.844 1.00 0.00 131 ASP A C 16
ATOM 18959 O O . ASP A 1 60 ? 14.336 -0.392 -2.755 1.00 0.00 131 ASP A O 16
ATOM 18968 N N . GLY A 1 61 ? 12.776 -1.694 -1.788 1.00 0.00 132 GLY A N 16
ATOM 18969 C CA . GLY A 1 61 ? 13.288 -1.463 -0.450 1.00 0.00 132 GLY A CA 16
ATOM 18970 C C . GLY A 1 61 ? 12.292 -0.742 0.436 1.00 0.00 132 GLY A C 16
ATOM 18971 O O . GLY A 1 61 ? 11.598 -1.367 1.239 1.00 0.00 132 GLY A O 16
ATOM 18975 N N . LEU A 1 62 ? 12.220 0.577 0.292 1.00 0.00 133 LEU A N 16
ATOM 18976 C CA . LEU A 1 62 ? 11.301 1.385 1.086 1.00 0.00 133 LEU A CA 16
ATOM 18977 C C . LEU A 1 62 ? 10.317 2.130 0.191 1.00 0.00 133 LEU A C 16
ATOM 18978 O O . LEU A 1 62 ? 9.672 3.086 0.620 1.00 0.00 133 LEU A O 16
ATOM 18994 N N . LYS A 1 63 ? 10.204 1.683 -1.056 1.00 0.00 134 LYS A N 16
ATOM 18995 C CA . LYS A 1 63 ? 9.296 2.304 -2.013 1.00 0.00 134 LYS A CA 16
ATOM 18996 C C . LYS A 1 63 ? 8.873 1.307 -3.087 1.00 0.00 134 LYS A C 16
ATOM 18997 O O . LYS A 1 63 ? 9.648 0.983 -3.988 1.00 0.00 134 LYS A O 16
ATOM 19016 N N . LEU A 1 64 ? 7.639 0.825 -2.987 1.00 0.00 135 LEU A N 16
ATOM 19017 C CA . LEU A 1 64 ? 7.111 -0.134 -3.951 1.00 0.00 135 LEU A CA 16
ATOM 19018 C C . LEU A 1 64 ? 6.146 0.543 -4.919 1.00 0.00 135 LEU A C 16
ATOM 19019 O O . LEU A 1 64 ? 5.709 1.671 -4.691 1.00 0.00 135 LEU A O 16
ATOM 19035 N N . LYS A 1 65 ? 5.815 -0.155 -6.001 1.00 0.00 136 LYS A N 16
ATOM 19036 C CA . LYS A 1 65 ? 4.899 0.375 -7.003 1.00 0.00 136 LYS A CA 16
ATOM 19037 C C . LYS A 1 65 ? 3.524 -0.274 -6.882 1.00 0.00 136 LYS A C 16
ATOM 19038 O O . LYS A 1 65 ? 3.413 -1.474 -6.632 1.00 0.00 136 LYS A O 16
ATOM 19057 N N . VAL A 1 66 ? 2.478 0.527 -7.062 1.00 0.00 137 VAL A N 16
ATOM 19058 C CA . VAL A 1 66 ? 1.111 0.029 -6.975 1.00 0.00 137 VAL A CA 16
ATOM 19059 C C . VAL A 1 66 ? 0.406 0.120 -8.324 1.00 0.00 137 VAL A C 16
ATOM 19060 O O . VAL A 1 66 ? 0.551 1.105 -9.047 1.00 0.00 137 VAL A O 16
ATOM 19073 N N . LYS A 1 67 ? -0.358 -0.915 -8.656 1.00 0.00 138 LYS A N 16
ATOM 19074 C CA . LYS A 1 67 ? -1.088 -0.953 -9.918 1.00 0.00 138 LYS A CA 16
ATOM 19075 C C . LYS A 1 67 ? -2.590 -1.061 -9.675 1.00 0.00 138 LYS A C 16
ATOM 19076 O O . LYS A 1 67 ? -3.044 -1.907 -8.905 1.00 0.00 138 LYS A O 16
ATOM 19095 N N . ARG A 1 68 ? -3.356 -0.200 -10.337 1.00 0.00 139 ARG A N 16
ATOM 19096 C CA . ARG A 1 68 ? -4.806 -0.200 -10.192 1.00 0.00 139 ARG A CA 16
ATOM 19097 C C . ARG A 1 68 ? -5.390 -1.559 -10.566 1.00 0.00 139 ARG A C 16
ATOM 19098 O O . ARG A 1 68 ? -5.182 -2.051 -11.676 1.00 0.00 139 ARG A O 16
ATOM 19119 N N . ILE A 1 69 ? -6.121 -2.160 -9.633 1.00 0.00 140 ILE A N 16
ATOM 19120 C CA . ILE A 1 69 ? -6.735 -3.461 -9.865 1.00 0.00 140 ILE A CA 16
ATOM 19121 C C . ILE A 1 69 ? -8.242 -3.407 -9.635 1.00 0.00 140 ILE A C 16
ATOM 19122 O O . ILE A 1 69 ? -8.730 -2.767 -8.703 1.00 0.00 140 ILE A O 16
ATOM 19138 N N . PRO A 1 70 ? -8.998 -4.096 -10.502 1.00 0.00 141 PRO A N 16
ATOM 19139 C CA . PRO A 1 70 ? -10.460 -4.145 -10.413 1.00 0.00 141 PRO A CA 16
ATOM 19140 C C . PRO A 1 70 ? -10.941 -4.944 -9.207 1.00 0.00 141 PRO A C 16
ATOM 19141 O O . PRO A 1 70 ? -10.297 -5.896 -8.766 1.00 0.00 141 PRO A O 16
ATOM 19152 N N . PRO A 1 71 ? -12.102 -4.552 -8.661 1.00 0.00 142 PRO A N 16
ATOM 19153 C CA . PRO A 1 71 ? -12.696 -5.220 -7.499 1.00 0.00 142 PRO A CA 16
ATOM 19154 C C . PRO A 1 71 ? -13.212 -6.616 -7.834 1.00 0.00 142 PRO A C 16
ATOM 19155 O O . PRO A 1 71 ? -13.202 -7.029 -8.993 1.00 0.00 142 PRO A O 16
ATOM 19166 N N . GLN A 1 72 ? -13.662 -7.336 -6.812 1.00 0.00 143 GLN A N 16
ATOM 19167 C CA . GLN A 1 72 ? -14.182 -8.685 -6.999 1.00 0.00 143 GLN A CA 16
ATOM 19168 C C . GLN A 1 72 ? -15.545 -8.841 -6.331 1.00 0.00 143 GLN A C 16
ATOM 19169 O O . GLN A 1 72 ? -15.649 -9.375 -5.226 1.00 0.00 143 GLN A O 16
ATOM 19183 N N . LEU A 1 73 ? -16.587 -8.372 -7.009 1.00 0.00 144 LEU A N 16
ATOM 19184 C CA . LEU A 1 73 ? -17.944 -8.459 -6.481 1.00 0.00 144 LEU A CA 16
ATOM 19185 C C . LEU A 1 73 ? -17.978 -8.092 -5.001 1.00 0.00 144 LEU A C 16
ATOM 19186 O O . LEU A 1 73 ? -18.843 -8.553 -4.258 1.00 0.00 144 LEU A O 16
ATOM 19202 N N . GLU A 1 74 ? -17.032 -7.258 -4.582 1.00 0.00 145 GLU A N 16
ATOM 19203 C CA . GLU A 1 74 ? -16.955 -6.828 -3.191 1.00 0.00 145 GLU A CA 16
ATOM 19204 C C . GLU A 1 74 ? -18.043 -5.805 -2.877 1.00 0.00 145 GLU A C 16
ATOM 19205 O O . GLU A 1 74 ? -17.873 -4.610 -3.118 1.00 0.00 145 GLU A O 16
ATOM 19217 N N . ARG A 1 1 ? 9.873 -25.597 11.850 1.00 0.00 72 ARG A N 17
ATOM 19218 C CA . ARG A 1 1 ? 8.715 -26.273 12.422 1.00 0.00 72 ARG A CA 17
ATOM 19219 C C . ARG A 1 1 ? 8.205 -25.530 13.653 1.00 0.00 72 ARG A C 17
ATOM 19220 O O . ARG A 1 1 ? 7.097 -24.992 13.651 1.00 0.00 72 ARG A O 17
ATOM 19241 N N . ARG A 1 2 ? 9.019 -25.506 14.703 1.00 0.00 73 ARG A N 17
ATOM 19242 C CA . ARG A 1 2 ? 8.649 -24.830 15.941 1.00 0.00 73 ARG A CA 17
ATOM 19243 C C . ARG A 1 2 ? 9.079 -23.367 15.912 1.00 0.00 73 ARG A C 17
ATOM 19244 O O . ARG A 1 2 ? 8.333 -22.483 16.332 1.00 0.00 73 ARG A O 17
ATOM 19265 N N . GLU A 1 3 ? 10.286 -23.119 15.412 1.00 0.00 74 GLU A N 17
ATOM 19266 C CA . GLU A 1 3 ? 10.814 -21.763 15.329 1.00 0.00 74 GLU A CA 17
ATOM 19267 C C . GLU A 1 3 ? 10.388 -21.091 14.027 1.00 0.00 74 GLU A C 17
ATOM 19268 O O . GLU A 1 3 ? 9.741 -21.708 13.179 1.00 0.00 74 GLU A O 17
ATOM 19280 N N . THR A 1 4 ? 10.755 -19.823 13.875 1.00 0.00 75 THR A N 17
ATOM 19281 C CA . THR A 1 4 ? 10.410 -19.066 12.678 1.00 0.00 75 THR A CA 17
ATOM 19282 C C . THR A 1 4 ? 8.970 -19.330 12.256 1.00 0.00 75 THR A C 17
ATOM 19283 O O . THR A 1 4 ? 8.675 -19.473 11.069 1.00 0.00 75 THR A O 17
ATOM 19294 N N . THR A 1 5 ? 8.073 -19.395 13.236 1.00 0.00 76 THR A N 17
ATOM 19295 C CA . THR A 1 5 ? 6.663 -19.642 12.967 1.00 0.00 76 THR A CA 17
ATOM 19296 C C . THR A 1 5 ? 5.881 -18.336 12.884 1.00 0.00 76 THR A C 17
ATOM 19297 O O . THR A 1 5 ? 5.154 -18.096 11.920 1.00 0.00 76 THR A O 17
ATOM 19308 N N . ASP A 1 6 ? 6.036 -17.494 13.900 1.00 0.00 77 ASP A N 17
ATOM 19309 C CA . ASP A 1 6 ? 5.346 -16.210 13.942 1.00 0.00 77 ASP A CA 17
ATOM 19310 C C . ASP A 1 6 ? 5.843 -15.290 12.831 1.00 0.00 77 ASP A C 17
ATOM 19311 O O . ASP A 1 6 ? 7.045 -15.058 12.695 1.00 0.00 77 ASP A O 17
ATOM 19320 N N . ILE A 1 7 ? 4.911 -14.770 12.039 1.00 0.00 78 ILE A N 17
ATOM 19321 C CA . ILE A 1 7 ? 5.255 -13.876 10.941 1.00 0.00 78 ILE A CA 17
ATOM 19322 C C . ILE A 1 7 ? 5.084 -12.416 11.346 1.00 0.00 78 ILE A C 17
ATOM 19323 O O . ILE A 1 7 ? 5.957 -11.586 11.097 1.00 0.00 78 ILE A O 17
ATOM 19339 N N . GLY A 1 8 ? 3.953 -12.110 11.975 1.00 0.00 79 GLY A N 17
ATOM 19340 C CA . GLY A 1 8 ? 3.689 -10.750 12.407 1.00 0.00 79 GLY A CA 17
ATOM 19341 C C . GLY A 1 8 ? 4.862 -10.139 13.147 1.00 0.00 79 GLY A C 17
ATOM 19342 O O . GLY A 1 8 ? 5.081 -10.426 14.323 1.00 0.00 79 GLY A O 17
ATOM 19346 N N . GLY A 1 9 ? 5.621 -9.294 12.456 1.00 0.00 80 GLY A N 17
ATOM 19347 C CA . GLY A 1 9 ? 6.770 -8.655 13.071 1.00 0.00 80 GLY A CA 17
ATOM 19348 C C . GLY A 1 9 ? 7.205 -7.407 12.329 1.00 0.00 80 GLY A C 17
ATOM 19349 O O . GLY A 1 9 ? 7.614 -7.475 11.171 1.00 0.00 80 GLY A O 17
ATOM 19353 N N . GLY A 1 10 ? 7.116 -6.261 12.998 1.00 0.00 81 GLY A N 17
ATOM 19354 C CA . GLY A 1 10 ? 7.505 -5.008 12.378 1.00 0.00 81 GLY A CA 17
ATOM 19355 C C . GLY A 1 10 ? 6.686 -4.692 11.143 1.00 0.00 81 GLY A C 17
ATOM 19356 O O . GLY A 1 10 ? 5.797 -5.456 10.766 1.00 0.00 81 GLY A O 17
ATOM 19360 N N . LYS A 1 11 ? 6.983 -3.563 10.510 1.00 0.00 82 LYS A N 17
ATOM 19361 C CA . LYS A 1 11 ? 6.267 -3.146 9.310 1.00 0.00 82 LYS A CA 17
ATOM 19362 C C . LYS A 1 11 ? 7.080 -3.456 8.057 1.00 0.00 82 LYS A C 17
ATOM 19363 O O . LYS A 1 11 ? 6.527 -3.587 6.964 1.00 0.00 82 LYS A O 17
ATOM 19382 N N . TYR A 1 12 ? 8.392 -3.573 8.222 1.00 0.00 83 TYR A N 17
ATOM 19383 C CA . TYR A 1 12 ? 9.281 -3.867 7.104 1.00 0.00 83 TYR A CA 17
ATOM 19384 C C . TYR A 1 12 ? 9.610 -5.356 7.046 1.00 0.00 83 TYR A C 17
ATOM 19385 O O . TYR A 1 12 ? 10.541 -5.824 7.701 1.00 0.00 83 TYR A O 17
ATOM 19403 N N . THR A 1 13 ? 8.838 -6.096 6.256 1.00 0.00 84 THR A N 17
ATOM 19404 C CA . THR A 1 13 ? 9.046 -7.531 6.111 1.00 0.00 84 THR A CA 17
ATOM 19405 C C . THR A 1 13 ? 9.400 -7.893 4.674 1.00 0.00 84 THR A C 17
ATOM 19406 O O . THR A 1 13 ? 9.660 -9.056 4.362 1.00 0.00 84 THR A O 17
ATOM 19417 N N . PHE A 1 14 ? 9.409 -6.891 3.801 1.00 0.00 85 PHE A N 17
ATOM 19418 C CA . PHE A 1 14 ? 9.732 -7.105 2.395 1.00 0.00 85 PHE A CA 17
ATOM 19419 C C . PHE A 1 14 ? 8.841 -8.186 1.791 1.00 0.00 85 PHE A C 17
ATOM 19420 O O . PHE A 1 14 ? 9.312 -9.052 1.054 1.00 0.00 85 PHE A O 17
ATOM 19437 N N . GLU A 1 15 ? 7.552 -8.129 2.110 1.00 0.00 86 GLU A N 17
ATOM 19438 C CA . GLU A 1 15 ? 6.595 -9.104 1.599 1.00 0.00 86 GLU A CA 17
ATOM 19439 C C . GLU A 1 15 ? 5.467 -8.413 0.839 1.00 0.00 86 GLU A C 17
ATOM 19440 O O . GLU A 1 15 ? 4.755 -9.043 0.055 1.00 0.00 86 GLU A O 17
ATOM 19452 N N . LEU A 1 16 ? 5.309 -7.116 1.076 1.00 0.00 87 LEU A N 17
ATOM 19453 C CA . LEU A 1 16 ? 4.268 -6.338 0.415 1.00 0.00 87 LEU A CA 17
ATOM 19454 C C . LEU A 1 16 ? 4.106 -6.770 -1.039 1.00 0.00 87 LEU A C 17
ATOM 19455 O O . LEU A 1 16 ? 2.997 -6.782 -1.575 1.00 0.00 87 LEU A O 17
ATOM 19471 N N . LYS A 1 17 ? 5.218 -7.127 -1.672 1.00 0.00 88 LYS A N 17
ATOM 19472 C CA . LYS A 1 17 ? 5.201 -7.564 -3.063 1.00 0.00 88 LYS A CA 17
ATOM 19473 C C . LYS A 1 17 ? 4.089 -8.581 -3.300 1.00 0.00 88 LYS A C 17
ATOM 19474 O O . LYS A 1 17 ? 3.962 -9.559 -2.565 1.00 0.00 88 LYS A O 17
ATOM 19493 N N . GLY A 1 18 ? 3.286 -8.344 -4.334 1.00 0.00 89 GLY A N 17
ATOM 19494 C CA . GLY A 1 18 ? 2.197 -9.249 -4.650 1.00 0.00 89 GLY A CA 17
ATOM 19495 C C . GLY A 1 18 ? 0.945 -8.952 -3.848 1.00 0.00 89 GLY A C 17
ATOM 19496 O O . GLY A 1 18 ? -0.170 -9.077 -4.355 1.00 0.00 89 GLY A O 17
ATOM 19500 N N . LYS A 1 19 ? 1.128 -8.559 -2.592 1.00 0.00 90 LYS A N 17
ATOM 19501 C CA . LYS A 1 19 ? 0.005 -8.243 -1.717 1.00 0.00 90 LYS A CA 17
ATOM 19502 C C . LYS A 1 19 ? -0.735 -7.003 -2.208 1.00 0.00 90 LYS A C 17
ATOM 19503 O O . LYS A 1 19 ? -0.172 -6.174 -2.922 1.00 0.00 90 LYS A O 17
ATOM 19522 N N . VAL A 1 20 ? -2.000 -6.882 -1.819 1.00 0.00 91 VAL A N 17
ATOM 19523 C CA . VAL A 1 20 ? -2.817 -5.742 -2.217 1.00 0.00 91 VAL A CA 17
ATOM 19524 C C . VAL A 1 20 ? -3.180 -4.879 -1.014 1.00 0.00 91 VAL A C 17
ATOM 19525 O O . VAL A 1 20 ? -3.503 -5.392 0.057 1.00 0.00 91 VAL A O 17
ATOM 19538 N N . GLY A 1 21 ? -3.125 -3.563 -1.197 1.00 0.00 92 GLY A N 17
ATOM 19539 C CA . GLY A 1 21 ? -3.451 -2.649 -0.118 1.00 0.00 92 GLY A CA 17
ATOM 19540 C C . GLY A 1 21 ? -4.501 -1.631 -0.518 1.00 0.00 92 GLY A C 17
ATOM 19541 O O . GLY A 1 21 ? -5.150 -1.772 -1.554 1.00 0.00 92 GLY A O 17
ATOM 19545 N N . LYS A 1 22 ? -4.670 -0.604 0.307 1.00 0.00 93 LYS A N 17
ATOM 19546 C CA . LYS A 1 22 ? -5.649 0.442 0.036 1.00 0.00 93 LYS A CA 17
ATOM 19547 C C . LYS A 1 22 ? -5.010 1.824 0.130 1.00 0.00 93 LYS A C 17
ATOM 19548 O O . LYS A 1 22 ? -4.376 2.158 1.131 1.00 0.00 93 LYS A O 17
ATOM 19567 N N . VAL A 1 23 ? -5.182 2.623 -0.918 1.00 0.00 94 VAL A N 17
ATOM 19568 C CA . VAL A 1 23 ? -4.624 3.970 -0.951 1.00 0.00 94 VAL A CA 17
ATOM 19569 C C . VAL A 1 23 ? -5.281 4.864 0.094 1.00 0.00 94 VAL A C 17
ATOM 19570 O O . VAL A 1 23 ? -6.503 5.013 0.119 1.00 0.00 94 VAL A O 17
ATOM 19583 N N . VAL A 1 24 ? -4.462 5.457 0.956 1.00 0.00 95 VAL A N 17
ATOM 19584 C CA . VAL A 1 24 ? -4.963 6.339 2.004 1.00 0.00 95 VAL A CA 17
ATOM 19585 C C . VAL A 1 24 ? -4.883 7.800 1.578 1.00 0.00 95 VAL A C 17
ATOM 19586 O O . VAL A 1 24 ? -5.698 8.625 1.991 1.00 0.00 95 VAL A O 17
ATOM 19599 N N . LYS A 1 25 ? -3.895 8.115 0.747 1.00 0.00 96 LYS A N 17
ATOM 19600 C CA . LYS A 1 25 ? -3.707 9.477 0.262 1.00 0.00 96 LYS A CA 17
ATOM 19601 C C . LYS A 1 25 ? -2.800 9.498 -0.964 1.00 0.00 96 LYS A C 17
ATOM 19602 O O . LYS A 1 25 ? -2.023 8.569 -1.188 1.00 0.00 96 LYS A O 17
ATOM 19621 N N . ILE A 1 26 ? -2.903 10.563 -1.752 1.00 0.00 97 ILE A N 17
ATOM 19622 C CA . ILE A 1 26 ? -2.089 10.704 -2.953 1.00 0.00 97 ILE A CA 17
ATOM 19623 C C . ILE A 1 26 ? -1.364 12.046 -2.971 1.00 0.00 97 ILE A C 17
ATOM 19624 O O . ILE A 1 26 ? -1.935 13.076 -2.614 1.00 0.00 97 ILE A O 17
ATOM 19640 N N . ALA A 1 27 ? -0.103 12.025 -3.391 1.00 0.00 98 ALA A N 17
ATOM 19641 C CA . ALA A 1 27 ? 0.699 13.240 -3.459 1.00 0.00 98 ALA A CA 17
ATOM 19642 C C . ALA A 1 27 ? 1.736 13.151 -4.574 1.00 0.00 98 ALA A C 17
ATOM 19643 O O . ALA A 1 27 ? 2.468 12.167 -4.675 1.00 0.00 98 ALA A O 17
ATOM 19650 N N . GLU A 1 28 ? 1.792 14.185 -5.408 1.00 0.00 99 GLU A N 17
ATOM 19651 C CA . GLU A 1 28 ? 2.739 14.221 -6.516 1.00 0.00 99 GLU A CA 17
ATOM 19652 C C . GLU A 1 28 ? 4.107 13.705 -6.079 1.00 0.00 99 GLU A C 17
ATOM 19653 O O . GLU A 1 28 ? 4.678 12.815 -6.711 1.00 0.00 99 GLU A O 17
ATOM 19665 N N . ASP A 1 29 ? 4.628 14.269 -4.995 1.00 0.00 100 ASP A N 17
ATOM 19666 C CA . ASP A 1 29 ? 5.928 13.867 -4.472 1.00 0.00 100 ASP A CA 17
ATOM 19667 C C . ASP A 1 29 ? 5.959 12.368 -4.188 1.00 0.00 100 ASP A C 17
ATOM 19668 O O . ASP A 1 29 ? 6.966 11.701 -4.428 1.00 0.00 100 ASP A O 17
ATOM 19677 N N . HIS A 1 30 ? 4.850 11.846 -3.673 1.00 0.00 101 HIS A N 17
ATOM 19678 C CA . HIS A 1 30 ? 4.751 10.426 -3.355 1.00 0.00 101 HIS A CA 17
ATOM 19679 C C . HIS A 1 30 ? 3.321 10.053 -2.975 1.00 0.00 101 HIS A C 17
ATOM 19680 O O . HIS A 1 30 ? 2.525 10.912 -2.594 1.00 0.00 101 HIS A O 17
ATOM 19695 N N . TYR A 1 31 ? 3.001 8.768 -3.083 1.00 0.00 102 TYR A N 17
ATOM 19696 C CA . TYR A 1 31 ? 1.666 8.283 -2.753 1.00 0.00 102 TYR A CA 17
ATOM 19697 C C . TYR A 1 31 ? 1.691 7.440 -1.482 1.00 0.00 102 TYR A C 17
ATOM 19698 O O . TYR A 1 31 ? 2.687 6.781 -1.179 1.00 0.00 102 TYR A O 17
ATOM 19716 N N . LEU A 1 32 ? 0.588 7.465 -0.742 1.00 0.00 103 LEU A N 17
ATOM 19717 C CA . LEU A 1 32 ? 0.481 6.703 0.498 1.00 0.00 103 LEU A CA 17
ATOM 19718 C C . LEU A 1 32 ? -0.450 5.508 0.323 1.00 0.00 103 LEU A C 17
ATOM 19719 O O . LEU A 1 32 ? -1.661 5.668 0.171 1.00 0.00 103 LEU A O 17
ATOM 19735 N N . VAL A 1 33 ? 0.124 4.309 0.349 1.00 0.00 104 VAL A N 17
ATOM 19736 C CA . VAL A 1 33 ? -0.655 3.086 0.197 1.00 0.00 104 VAL A CA 17
ATOM 19737 C C . VAL A 1 33 ? -0.564 2.217 1.446 1.00 0.00 104 VAL A C 17
ATOM 19738 O O . VAL A 1 33 ? 0.528 1.930 1.936 1.00 0.00 104 VAL A O 17
ATOM 19751 N N . GLU A 1 34 ? -1.719 1.802 1.958 1.00 0.00 105 GLU A N 17
ATOM 19752 C CA . GLU A 1 34 ? -1.768 0.966 3.151 1.00 0.00 105 GLU A CA 17
ATOM 19753 C C . GLU A 1 34 ? -1.685 -0.512 2.784 1.00 0.00 105 GLU A C 17
ATOM 19754 O O . GLU A 1 34 ? -2.604 -1.067 2.181 1.00 0.00 105 GLU A O 17
ATOM 19766 N N . VAL A 1 35 ? -0.575 -1.146 3.151 1.00 0.00 106 VAL A N 17
ATOM 19767 C CA . VAL A 1 35 ? -0.370 -2.560 2.862 1.00 0.00 106 VAL A CA 17
ATOM 19768 C C . VAL A 1 35 ? -0.268 -3.375 4.146 1.00 0.00 106 VAL A C 17
ATOM 19769 O O . VAL A 1 35 ? 0.667 -3.204 4.928 1.00 0.00 106 VAL A O 17
ATOM 19782 N N . GLU A 1 36 ? -1.236 -4.261 4.356 1.00 0.00 107 GLU A N 17
ATOM 19783 C CA . GLU A 1 36 ? -1.255 -5.103 5.547 1.00 0.00 107 GLU A CA 17
ATOM 19784 C C . GLU A 1 36 ? -1.404 -4.257 6.809 1.00 0.00 107 GLU A C 17
ATOM 19785 O O . GLU A 1 36 ? -0.976 -4.657 7.891 1.00 0.00 107 GLU A O 17
ATOM 19797 N N . GLY A 1 37 ? -2.015 -3.086 6.660 1.00 0.00 108 GLY A N 17
ATOM 19798 C CA . GLY A 1 37 ? -2.210 -2.202 7.794 1.00 0.00 108 GLY A CA 17
ATOM 19799 C C . GLY A 1 37 ? -1.012 -1.306 8.044 1.00 0.00 108 GLY A C 17
ATOM 19800 O O . GLY A 1 37 ? -0.770 -0.883 9.174 1.00 0.00 108 GLY A O 17
ATOM 19804 N N . ASP A 1 38 ? -0.261 -1.018 6.987 1.00 0.00 109 ASP A N 17
ATOM 19805 C CA . ASP A 1 38 ? 0.919 -0.167 7.097 1.00 0.00 109 ASP A CA 17
ATOM 19806 C C . ASP A 1 38 ? 1.101 0.674 5.837 1.00 0.00 109 ASP A C 17
ATOM 19807 O O . ASP A 1 38 ? 1.292 0.141 4.744 1.00 0.00 109 ASP A O 17
ATOM 19816 N N . LYS A 1 39 ? 1.039 1.991 5.998 1.00 0.00 110 LYS A N 17
ATOM 19817 C CA . LYS A 1 39 ? 1.197 2.908 4.875 1.00 0.00 110 LYS A CA 17
ATOM 19818 C C . LYS A 1 39 ? 2.599 2.805 4.282 1.00 0.00 110 LYS A C 17
ATOM 19819 O O . LYS A 1 39 ? 3.580 2.648 5.009 1.00 0.00 110 LYS A O 17
ATOM 19838 N N . TRP A 1 40 ? 2.685 2.897 2.960 1.00 0.00 111 TRP A N 17
ATOM 19839 C CA . TRP A 1 40 ? 3.967 2.816 2.270 1.00 0.00 111 TRP A CA 17
ATOM 19840 C C . TRP A 1 40 ? 4.159 4.006 1.337 1.00 0.00 111 TRP A C 17
ATOM 19841 O O . TRP A 1 40 ? 3.282 4.862 1.220 1.00 0.00 111 TRP A O 17
ATOM 19862 N N . ILE A 1 41 ? 5.310 4.053 0.674 1.00 0.00 112 ILE A N 17
ATOM 19863 C CA . ILE A 1 41 ? 5.615 5.138 -0.250 1.00 0.00 112 ILE A CA 17
ATOM 19864 C C . ILE A 1 41 ? 5.711 4.628 -1.684 1.00 0.00 112 ILE A C 17
ATOM 19865 O O . ILE A 1 41 ? 6.753 4.130 -2.108 1.00 0.00 112 ILE A O 17
ATOM 19881 N N . ALA A 1 42 ? 4.617 4.759 -2.427 1.00 0.00 113 ALA A N 17
ATOM 19882 C CA . ALA A 1 42 ? 4.578 4.315 -3.814 1.00 0.00 113 ALA A CA 17
ATOM 19883 C C . ALA A 1 42 ? 4.364 5.492 -4.761 1.00 0.00 113 ALA A C 17
ATOM 19884 O O . ALA A 1 42 ? 3.860 6.541 -4.359 1.00 0.00 113 ALA A O 17
ATOM 19891 N N . TYR A 1 43 ? 4.751 5.311 -6.019 1.00 0.00 114 TYR A N 17
ATOM 19892 C CA . TYR A 1 43 ? 4.605 6.358 -7.022 1.00 0.00 114 TYR A CA 17
ATOM 19893 C C . TYR A 1 43 ? 3.932 5.818 -8.280 1.00 0.00 114 TYR A C 17
ATOM 19894 O O . TYR A 1 43 ? 4.425 4.881 -8.908 1.00 0.00 114 TYR A O 17
ATOM 19912 N N . SER A 1 44 ? 2.802 6.418 -8.642 1.00 0.00 115 SER A N 17
ATOM 19913 C CA . SER A 1 44 ? 2.058 5.996 -9.823 1.00 0.00 115 SER A CA 17
ATOM 19914 C C . SER A 1 44 ? 1.707 7.194 -10.701 1.00 0.00 115 SER A C 17
ATOM 19915 O O . SER A 1 44 ? 1.115 8.167 -10.234 1.00 0.00 115 SER A O 17
ATOM 19923 N N . ASP A 1 45 ? 2.077 7.114 -11.974 1.00 0.00 116 ASP A N 17
ATOM 19924 C CA . ASP A 1 45 ? 1.801 8.190 -12.919 1.00 0.00 116 ASP A CA 17
ATOM 19925 C C . ASP A 1 45 ? 0.299 8.397 -13.084 1.00 0.00 116 ASP A C 17
ATOM 19926 O O . ASP A 1 45 ? -0.152 9.487 -13.435 1.00 0.00 116 ASP A O 17
ATOM 19935 N N . GLU A 1 46 ? -0.470 7.343 -12.829 1.00 0.00 117 GLU A N 17
ATOM 19936 C CA . GLU A 1 46 ? -1.921 7.409 -12.952 1.00 0.00 117 GLU A CA 17
ATOM 19937 C C . GLU A 1 46 ? -2.548 7.993 -11.689 1.00 0.00 117 GLU A C 17
ATOM 19938 O O . GLU A 1 46 ? -2.452 7.411 -10.608 1.00 0.00 117 GLU A O 17
ATOM 19950 N N . LYS A 1 47 ? -3.189 9.148 -11.833 1.00 0.00 118 LYS A N 17
ATOM 19951 C CA . LYS A 1 47 ? -3.832 9.813 -10.706 1.00 0.00 118 LYS A CA 17
ATOM 19952 C C . LYS A 1 47 ? -4.816 8.877 -10.011 1.00 0.00 118 LYS A C 17
ATOM 19953 O O . LYS A 1 47 ? -5.932 8.668 -10.488 1.00 0.00 118 LYS A O 17
ATOM 19972 N N . LEU A 1 48 ? -4.396 8.316 -8.883 1.00 0.00 119 LEU A N 17
ATOM 19973 C CA . LEU A 1 48 ? -5.241 7.403 -8.121 1.00 0.00 119 LEU A CA 17
ATOM 19974 C C . LEU A 1 48 ? -6.308 8.168 -7.345 1.00 0.00 119 LEU A C 17
ATOM 19975 O O . LEU A 1 48 ? -6.414 9.390 -7.455 1.00 0.00 119 LEU A O 17
ATOM 19991 N N . SER A 1 49 ? -7.095 7.442 -6.558 1.00 0.00 120 SER A N 17
ATOM 19992 C CA . SER A 1 49 ? -8.155 8.052 -5.764 1.00 0.00 120 SER A CA 17
ATOM 19993 C C . SER A 1 49 ? -8.269 7.378 -4.400 1.00 0.00 120 SER A C 17
ATOM 19994 O O . SER A 1 49 ? -8.267 6.150 -4.299 1.00 0.00 120 SER A O 17
ATOM 20002 N N . LEU A 1 50 ? -8.367 8.189 -3.352 1.00 0.00 121 LEU A N 17
ATOM 20003 C CA . LEU A 1 50 ? -8.482 7.673 -1.993 1.00 0.00 121 LEU A CA 17
ATOM 20004 C C . LEU A 1 50 ? -9.532 6.570 -1.916 1.00 0.00 121 LEU A C 17
ATOM 20005 O O . LEU A 1 50 ? -10.704 6.793 -2.216 1.00 0.00 121 LEU A O 17
ATOM 20021 N N . GLY A 1 51 ? -9.104 5.379 -1.510 1.00 0.00 122 GLY A N 17
ATOM 20022 C CA . GLY A 1 51 ? -10.020 4.259 -1.398 1.00 0.00 122 GLY A CA 17
ATOM 20023 C C . GLY A 1 51 ? -9.896 3.290 -2.558 1.00 0.00 122 GLY A C 17
ATOM 20024 O O . GLY A 1 51 ? -10.628 2.303 -2.632 1.00 0.00 122 GLY A O 17
ATOM 20028 N N . ASP A 1 52 ? -8.968 3.573 -3.465 1.00 0.00 123 ASP A N 17
ATOM 20029 C CA . ASP A 1 52 ? -8.750 2.720 -4.628 1.00 0.00 123 ASP A CA 17
ATOM 20030 C C . ASP A 1 52 ? -7.825 1.557 -4.283 1.00 0.00 123 ASP A C 17
ATOM 20031 O O . ASP A 1 52 ? -6.724 1.759 -3.770 1.00 0.00 123 ASP A O 17
ATOM 20040 N N . ARG A 1 53 ? -8.280 0.341 -4.566 1.00 0.00 124 ARG A N 17
ATOM 20041 C CA . ARG A 1 53 ? -7.493 -0.854 -4.283 1.00 0.00 124 ARG A CA 17
ATOM 20042 C C . ARG A 1 53 ? -6.366 -1.015 -5.299 1.00 0.00 124 ARG A C 17
ATOM 20043 O O . ARG A 1 53 ? -6.605 -1.057 -6.506 1.00 0.00 124 ARG A O 17
ATOM 20064 N N . VAL A 1 54 ? -5.136 -1.105 -4.801 1.00 0.00 125 VAL A N 17
ATOM 20065 C CA . VAL A 1 54 ? -3.972 -1.262 -5.664 1.00 0.00 125 VAL A CA 17
ATOM 20066 C C . VAL A 1 54 ? -3.069 -2.386 -5.170 1.00 0.00 125 VAL A C 17
ATOM 20067 O O . VAL A 1 54 ? -2.910 -2.584 -3.965 1.00 0.00 125 VAL A O 17
ATOM 20080 N N . MET A 1 55 ? -2.479 -3.120 -6.107 1.00 0.00 126 MET A N 17
ATOM 20081 C CA . MET A 1 55 ? -1.590 -4.225 -5.766 1.00 0.00 126 MET A CA 17
ATOM 20082 C C . MET A 1 55 ? -0.130 -3.822 -5.947 1.00 0.00 126 MET A C 17
ATOM 20083 O O . MET A 1 55 ? 0.225 -3.155 -6.919 1.00 0.00 126 MET A O 17
ATOM 20097 N N . VAL A 1 56 ? 0.713 -4.232 -5.004 1.00 0.00 127 VAL A N 17
ATOM 20098 C CA . VAL A 1 56 ? 2.135 -3.915 -5.060 1.00 0.00 127 VAL A CA 17
ATOM 20099 C C . VAL A 1 56 ? 2.803 -4.591 -6.252 1.00 0.00 127 VAL A C 17
ATOM 20100 O O . VAL A 1 56 ? 2.868 -5.818 -6.327 1.00 0.00 127 VAL A O 17
ATOM 20113 N N . VAL A 1 57 ? 3.299 -3.782 -7.183 1.00 0.00 128 VAL A N 17
ATOM 20114 C CA . VAL A 1 57 ? 3.964 -4.302 -8.372 1.00 0.00 128 VAL A CA 17
ATOM 20115 C C . VAL A 1 57 ? 5.369 -4.793 -8.045 1.00 0.00 128 VAL A C 17
ATOM 20116 O O . VAL A 1 57 ? 5.787 -5.859 -8.499 1.00 0.00 128 VAL A O 17
ATOM 20129 N N . ASP A 1 58 ? 6.095 -4.011 -7.254 1.00 0.00 129 ASP A N 17
ATOM 20130 C CA . ASP A 1 58 ? 7.454 -4.367 -6.864 1.00 0.00 129 ASP A CA 17
ATOM 20131 C C . ASP A 1 58 ? 7.905 -3.549 -5.658 1.00 0.00 129 ASP A C 17
ATOM 20132 O O . ASP A 1 58 ? 7.314 -2.519 -5.336 1.00 0.00 129 ASP A O 17
ATOM 20141 N N . VAL A 1 59 ? 8.957 -4.017 -4.992 1.00 0.00 130 VAL A N 17
ATOM 20142 C CA . VAL A 1 59 ? 9.487 -3.330 -3.821 1.00 0.00 130 VAL A CA 17
ATOM 20143 C C . VAL A 1 59 ? 10.976 -3.041 -3.980 1.00 0.00 130 VAL A C 17
ATOM 20144 O O . VAL A 1 59 ? 11.783 -3.957 -4.139 1.00 0.00 130 VAL A O 17
ATOM 20157 N N . ASP A 1 60 ? 11.333 -1.762 -3.936 1.00 0.00 131 ASP A N 17
ATOM 20158 C CA . ASP A 1 60 ? 12.725 -1.352 -4.074 1.00 0.00 131 ASP A CA 17
ATOM 20159 C C . ASP A 1 60 ? 13.298 -0.912 -2.730 1.00 0.00 131 ASP A C 17
ATOM 20160 O O . ASP A 1 60 ? 14.205 -0.083 -2.672 1.00 0.00 131 ASP A O 17
ATOM 20169 N N . GLY A 1 61 ? 12.760 -1.472 -1.651 1.00 0.00 132 GLY A N 17
ATOM 20170 C CA . GLY A 1 61 ? 13.229 -1.124 -0.323 1.00 0.00 132 GLY A CA 17
ATOM 20171 C C . GLY A 1 61 ? 12.118 -0.596 0.564 1.00 0.00 132 GLY A C 17
ATOM 20172 O O . GLY A 1 61 ? 11.202 -1.333 0.930 1.00 0.00 132 GLY A O 17
ATOM 20176 N N . LEU A 1 62 ? 12.200 0.684 0.912 1.00 0.00 133 LEU A N 17
ATOM 20177 C CA . LEU A 1 62 ? 11.194 1.311 1.763 1.00 0.00 133 LEU A CA 17
ATOM 20178 C C . LEU A 1 62 ? 9.981 1.743 0.945 1.00 0.00 133 LEU A C 17
ATOM 20179 O O . LEU A 1 62 ? 9.005 2.260 1.488 1.00 0.00 133 LEU A O 17
ATOM 20195 N N . LYS A 1 63 ? 10.049 1.525 -0.364 1.00 0.00 134 LYS A N 17
ATOM 20196 C CA . LYS A 1 63 ? 8.955 1.888 -1.258 1.00 0.00 134 LYS A CA 17
ATOM 20197 C C . LYS A 1 63 ? 8.451 0.669 -2.024 1.00 0.00 134 LYS A C 17
ATOM 20198 O O . LYS A 1 63 ? 8.976 -0.435 -1.869 1.00 0.00 134 LYS A O 17
ATOM 20217 N N . LEU A 1 64 ? 7.432 0.875 -2.851 1.00 0.00 135 LEU A N 17
ATOM 20218 C CA . LEU A 1 64 ? 6.858 -0.207 -3.643 1.00 0.00 135 LEU A CA 17
ATOM 20219 C C . LEU A 1 64 ? 5.813 0.326 -4.617 1.00 0.00 135 LEU A C 17
ATOM 20220 O O . LEU A 1 64 ? 4.889 1.040 -4.224 1.00 0.00 135 LEU A O 17
ATOM 20236 N N . LYS A 1 65 ? 5.962 -0.026 -5.889 1.00 0.00 136 LYS A N 17
ATOM 20237 C CA . LYS A 1 65 ? 5.030 0.413 -6.920 1.00 0.00 136 LYS A CA 17
ATOM 20238 C C . LYS A 1 65 ? 3.636 -0.152 -6.670 1.00 0.00 136 LYS A C 17
ATOM 20239 O O . LYS A 1 65 ? 3.473 -1.128 -5.937 1.00 0.00 136 LYS A O 17
ATOM 20258 N N . VAL A 1 66 ? 2.632 0.467 -7.284 1.00 0.00 137 VAL A N 17
ATOM 20259 C CA . VAL A 1 66 ? 1.252 0.024 -7.129 1.00 0.00 137 VAL A CA 17
ATOM 20260 C C . VAL A 1 66 ? 0.467 0.208 -8.423 1.00 0.00 137 VAL A C 17
ATOM 20261 O O . VAL A 1 66 ? 0.608 1.221 -9.109 1.00 0.00 137 VAL A O 17
ATOM 20274 N N . LYS A 1 67 ? -0.360 -0.778 -8.752 1.00 0.00 138 LYS A N 17
ATOM 20275 C CA . LYS A 1 67 ? -1.170 -0.726 -9.964 1.00 0.00 138 LYS A CA 17
ATOM 20276 C C . LYS A 1 67 ? -2.646 -0.934 -9.641 1.00 0.00 138 LYS A C 17
ATOM 20277 O O . LYS A 1 67 ? -3.021 -1.930 -9.023 1.00 0.00 138 LYS A O 17
ATOM 20296 N N . ARG A 1 68 ? -3.479 0.012 -10.065 1.00 0.00 139 ARG A N 17
ATOM 20297 C CA . ARG A 1 68 ? -4.914 -0.069 -9.821 1.00 0.00 139 ARG A CA 17
ATOM 20298 C C . ARG A 1 68 ? -5.471 -1.408 -10.294 1.00 0.00 139 ARG A C 17
ATOM 20299 O O . ARG A 1 68 ? -5.173 -1.860 -11.400 1.00 0.00 139 ARG A O 17
ATOM 20320 N N . ILE A 1 69 ? -6.281 -2.038 -9.450 1.00 0.00 140 ILE A N 17
ATOM 20321 C CA . ILE A 1 69 ? -6.880 -3.325 -9.782 1.00 0.00 140 ILE A CA 17
ATOM 20322 C C . ILE A 1 69 ? -8.395 -3.286 -9.613 1.00 0.00 140 ILE A C 17
ATOM 20323 O O . ILE A 1 69 ? -8.927 -2.653 -8.700 1.00 0.00 140 ILE A O 17
ATOM 20339 N N . PRO A 1 70 ? -9.109 -3.981 -10.511 1.00 0.00 141 PRO A N 17
ATOM 20340 C CA . PRO A 1 70 ? -10.573 -4.044 -10.481 1.00 0.00 141 PRO A CA 17
ATOM 20341 C C . PRO A 1 70 ? -11.094 -4.851 -9.297 1.00 0.00 141 PRO A C 17
ATOM 20342 O O . PRO A 1 70 ? -10.474 -5.816 -8.852 1.00 0.00 141 PRO A O 17
ATOM 20353 N N . PRO A 1 71 ? -12.262 -4.448 -8.774 1.00 0.00 142 PRO A N 17
ATOM 20354 C CA . PRO A 1 71 ? -12.893 -5.122 -7.635 1.00 0.00 142 PRO A CA 17
ATOM 20355 C C . PRO A 1 71 ? -13.421 -6.505 -7.999 1.00 0.00 142 PRO A C 17
ATOM 20356 O O . PRO A 1 71 ? -13.344 -6.924 -9.154 1.00 0.00 142 PRO A O 17
ATOM 20367 N N . GLN A 1 72 ? -13.956 -7.209 -7.007 1.00 0.00 143 GLN A N 17
ATOM 20368 C CA . GLN A 1 72 ? -14.496 -8.546 -7.225 1.00 0.00 143 GLN A CA 17
ATOM 20369 C C . GLN A 1 72 ? -15.980 -8.597 -6.879 1.00 0.00 143 GLN A C 17
ATOM 20370 O O . GLN A 1 72 ? -16.366 -9.101 -5.823 1.00 0.00 143 GLN A O 17
ATOM 20384 N N . LEU A 1 73 ? -16.809 -8.071 -7.774 1.00 0.00 144 LEU A N 17
ATOM 20385 C CA . LEU A 1 73 ? -18.253 -8.056 -7.563 1.00 0.00 144 LEU A CA 17
ATOM 20386 C C . LEU A 1 73 ? -18.591 -7.619 -6.141 1.00 0.00 144 LEU A C 17
ATOM 20387 O O . LEU A 1 73 ? -19.647 -7.964 -5.611 1.00 0.00 144 LEU A O 17
ATOM 20403 N N . GLU A 1 74 ? -17.689 -6.857 -5.531 1.00 0.00 145 GLU A N 17
ATOM 20404 C CA . GLU A 1 74 ? -17.894 -6.372 -4.172 1.00 0.00 145 GLU A CA 17
ATOM 20405 C C . GLU A 1 74 ? -19.209 -5.606 -4.059 1.00 0.00 145 GLU A C 17
ATOM 20406 O O . GLU A 1 74 ? -19.544 -4.798 -4.925 1.00 0.00 145 GLU A O 17
ATOM 20418 N N . ARG A 1 1 ? 17.264 -22.357 15.476 1.00 0.00 72 ARG A N 18
ATOM 20419 C CA . ARG A 1 1 ? 17.705 -21.077 16.016 1.00 0.00 72 ARG A CA 18
ATOM 20420 C C . ARG A 1 1 ? 17.986 -21.186 17.512 1.00 0.00 72 ARG A C 18
ATOM 20421 O O . ARG A 1 1 ? 17.150 -20.821 18.339 1.00 0.00 72 ARG A O 18
ATOM 20442 N N . ARG A 1 2 ? 19.167 -21.691 17.851 1.00 0.00 73 ARG A N 18
ATOM 20443 C CA . ARG A 1 2 ? 19.558 -21.849 19.247 1.00 0.00 73 ARG A CA 18
ATOM 20444 C C . ARG A 1 2 ? 20.117 -20.544 19.807 1.00 0.00 73 ARG A C 18
ATOM 20445 O O . ARG A 1 2 ? 20.588 -20.497 20.943 1.00 0.00 73 ARG A O 18
ATOM 20466 N N . GLU A 1 3 ? 20.062 -19.489 19.000 1.00 0.00 74 GLU A N 18
ATOM 20467 C CA . GLU A 1 3 ? 20.565 -18.184 19.415 1.00 0.00 74 GLU A CA 18
ATOM 20468 C C . GLU A 1 3 ? 19.434 -17.312 19.953 1.00 0.00 74 GLU A C 18
ATOM 20469 O O . GLU A 1 3 ? 18.278 -17.456 19.552 1.00 0.00 74 GLU A O 18
ATOM 20481 N N . THR A 1 4 ? 19.775 -16.405 20.863 1.00 0.00 75 THR A N 18
ATOM 20482 C CA . THR A 1 4 ? 18.790 -15.510 21.457 1.00 0.00 75 THR A CA 18
ATOM 20483 C C . THR A 1 4 ? 19.214 -14.052 21.312 1.00 0.00 75 THR A C 18
ATOM 20484 O O . THR A 1 4 ? 20.329 -13.680 21.679 1.00 0.00 75 THR A O 18
ATOM 20495 N N . THR A 1 5 ? 18.317 -13.230 20.776 1.00 0.00 76 THR A N 18
ATOM 20496 C CA . THR A 1 5 ? 18.598 -11.813 20.583 1.00 0.00 76 THR A CA 18
ATOM 20497 C C . THR A 1 5 ? 17.343 -11.056 20.167 1.00 0.00 76 THR A C 18
ATOM 20498 O O . THR A 1 5 ? 16.756 -11.335 19.121 1.00 0.00 76 THR A O 18
ATOM 20509 N N . ASP A 1 6 ? 16.937 -10.095 20.990 1.00 0.00 77 ASP A N 18
ATOM 20510 C CA . ASP A 1 6 ? 15.751 -9.295 20.706 1.00 0.00 77 ASP A CA 18
ATOM 20511 C C . ASP A 1 6 ? 16.017 -8.317 19.566 1.00 0.00 77 ASP A C 18
ATOM 20512 O O . ASP A 1 6 ? 17.121 -7.788 19.433 1.00 0.00 77 ASP A O 18
ATOM 20521 N N . ILE A 1 7 ? 14.998 -8.082 18.746 1.00 0.00 78 ILE A N 18
ATOM 20522 C CA . ILE A 1 7 ? 15.122 -7.167 17.618 1.00 0.00 78 ILE A CA 18
ATOM 20523 C C . ILE A 1 7 ? 14.619 -5.774 17.981 1.00 0.00 78 ILE A C 18
ATOM 20524 O O . ILE A 1 7 ? 15.238 -4.769 17.634 1.00 0.00 78 ILE A O 18
ATOM 20540 N N . GLY A 1 8 ? 13.492 -5.723 18.685 1.00 0.00 79 GLY A N 18
ATOM 20541 C CA . GLY A 1 8 ? 12.926 -4.448 19.086 1.00 0.00 79 GLY A CA 18
ATOM 20542 C C . GLY A 1 8 ? 11.743 -4.044 18.229 1.00 0.00 79 GLY A C 18
ATOM 20543 O O . GLY A 1 8 ? 10.593 -4.168 18.647 1.00 0.00 79 GLY A O 18
ATOM 20547 N N . GLY A 1 9 ? 12.026 -3.557 17.024 1.00 0.00 80 GLY A N 18
ATOM 20548 C CA . GLY A 1 9 ? 10.966 -3.138 16.126 1.00 0.00 80 GLY A CA 18
ATOM 20549 C C . GLY A 1 9 ? 11.453 -2.948 14.703 1.00 0.00 80 GLY A C 18
ATOM 20550 O O . GLY A 1 9 ? 12.613 -2.606 14.477 1.00 0.00 80 GLY A O 18
ATOM 20554 N N . GLY A 1 10 ? 10.565 -3.172 13.739 1.00 0.00 81 GLY A N 18
ATOM 20555 C CA . GLY A 1 10 ? 10.930 -3.020 12.343 1.00 0.00 81 GLY A CA 18
ATOM 20556 C C . GLY A 1 10 ? 9.779 -3.328 11.406 1.00 0.00 81 GLY A C 18
ATOM 20557 O O . GLY A 1 10 ? 9.143 -4.376 11.515 1.00 0.00 81 GLY A O 18
ATOM 20561 N N . LYS A 1 11 ? 9.509 -2.412 10.482 1.00 0.00 82 LYS A N 18
ATOM 20562 C CA . LYS A 1 11 ? 8.427 -2.589 9.522 1.00 0.00 82 LYS A CA 18
ATOM 20563 C C . LYS A 1 11 ? 8.967 -3.058 8.174 1.00 0.00 82 LYS A C 18
ATOM 20564 O O . LYS A 1 11 ? 8.282 -2.967 7.155 1.00 0.00 82 LYS A O 18
ATOM 20583 N N . TYR A 1 12 ? 10.197 -3.559 8.177 1.00 0.00 83 TYR A N 18
ATOM 20584 C CA . TYR A 1 12 ? 10.828 -4.042 6.955 1.00 0.00 83 TYR A CA 18
ATOM 20585 C C . TYR A 1 12 ? 10.645 -5.549 6.805 1.00 0.00 83 TYR A C 18
ATOM 20586 O O . TYR A 1 12 ? 11.258 -6.336 7.526 1.00 0.00 83 TYR A O 18
ATOM 20604 N N . THR A 1 13 ? 9.795 -5.944 5.862 1.00 0.00 84 THR A N 18
ATOM 20605 C CA . THR A 1 13 ? 9.529 -7.356 5.616 1.00 0.00 84 THR A CA 18
ATOM 20606 C C . THR A 1 13 ? 9.675 -7.693 4.136 1.00 0.00 84 THR A C 18
ATOM 20607 O O . THR A 1 13 ? 9.615 -8.859 3.746 1.00 0.00 84 THR A O 18
ATOM 20618 N N . PHE A 1 14 ? 9.868 -6.666 3.316 1.00 0.00 85 PHE A N 18
ATOM 20619 C CA . PHE A 1 14 ? 10.023 -6.854 1.878 1.00 0.00 85 PHE A CA 18
ATOM 20620 C C . PHE A 1 14 ? 9.017 -7.873 1.351 1.00 0.00 85 PHE A C 18
ATOM 20621 O O . PHE A 1 14 ? 9.373 -8.779 0.599 1.00 0.00 85 PHE A O 18
ATOM 20638 N N . GLU A 1 15 ? 7.760 -7.716 1.753 1.00 0.00 86 GLU A N 18
ATOM 20639 C CA . GLU A 1 15 ? 6.703 -8.624 1.323 1.00 0.00 86 GLU A CA 18
ATOM 20640 C C . GLU A 1 15 ? 5.590 -7.863 0.608 1.00 0.00 86 GLU A C 18
ATOM 20641 O O . GLU A 1 15 ? 4.907 -8.408 -0.260 1.00 0.00 86 GLU A O 18
ATOM 20653 N N . LEU A 1 16 ? 5.412 -6.600 0.980 1.00 0.00 87 LEU A N 18
ATOM 20654 C CA . LEU A 1 16 ? 4.381 -5.762 0.376 1.00 0.00 87 LEU A CA 18
ATOM 20655 C C . LEU A 1 16 ? 4.159 -6.141 -1.084 1.00 0.00 87 LEU A C 18
ATOM 20656 O O . LEU A 1 16 ? 3.035 -6.099 -1.584 1.00 0.00 87 LEU A O 18
ATOM 20672 N N . LYS A 1 17 ? 5.238 -6.512 -1.765 1.00 0.00 88 LYS A N 18
ATOM 20673 C CA . LYS A 1 17 ? 5.163 -6.902 -3.168 1.00 0.00 88 LYS A CA 18
ATOM 20674 C C . LYS A 1 17 ? 4.293 -8.143 -3.341 1.00 0.00 88 LYS A C 18
ATOM 20675 O O . LYS A 1 17 ? 4.459 -9.133 -2.631 1.00 0.00 88 LYS A O 18
ATOM 20694 N N . GLY A 1 18 ? 3.367 -8.083 -4.293 1.00 0.00 89 GLY A N 18
ATOM 20695 C CA . GLY A 1 18 ? 2.487 -9.209 -4.544 1.00 0.00 89 GLY A CA 18
ATOM 20696 C C . GLY A 1 18 ? 1.164 -9.085 -3.814 1.00 0.00 89 GLY A C 18
ATOM 20697 O O . GLY A 1 18 ? 0.151 -9.631 -4.250 1.00 0.00 89 GLY A O 18
ATOM 20701 N N . LYS A 1 19 ? 1.172 -8.366 -2.696 1.00 0.00 90 LYS A N 18
ATOM 20702 C CA . LYS A 1 19 ? -0.035 -8.172 -1.902 1.00 0.00 90 LYS A CA 18
ATOM 20703 C C . LYS A 1 19 ? -0.835 -6.977 -2.410 1.00 0.00 90 LYS A C 18
ATOM 20704 O O . LYS A 1 19 ? -0.361 -6.213 -3.252 1.00 0.00 90 LYS A O 18
ATOM 20723 N N . VAL A 1 20 ? -2.049 -6.820 -1.894 1.00 0.00 91 VAL A N 18
ATOM 20724 C CA . VAL A 1 20 ? -2.914 -5.716 -2.294 1.00 0.00 91 VAL A CA 18
ATOM 20725 C C . VAL A 1 20 ? -3.237 -4.814 -1.108 1.00 0.00 91 VAL A C 18
ATOM 20726 O O . VAL A 1 20 ? -3.664 -5.284 -0.055 1.00 0.00 91 VAL A O 18
ATOM 20739 N N . GLY A 1 21 ? -3.029 -3.513 -1.288 1.00 0.00 92 GLY A N 18
ATOM 20740 C CA . GLY A 1 21 ? -3.304 -2.564 -0.225 1.00 0.00 92 GLY A CA 18
ATOM 20741 C C . GLY A 1 21 ? -4.401 -1.584 -0.591 1.00 0.00 92 GLY A C 18
ATOM 20742 O O . GLY A 1 21 ? -5.054 -1.729 -1.625 1.00 0.00 92 GLY A O 18
ATOM 20746 N N . LYS A 1 22 ? -4.606 -0.583 0.258 1.00 0.00 93 LYS A N 18
ATOM 20747 C CA . LYS A 1 22 ? -5.633 0.425 0.020 1.00 0.00 93 LYS A CA 18
ATOM 20748 C C . LYS A 1 22 ? -5.042 1.829 0.092 1.00 0.00 93 LYS A C 18
ATOM 20749 O O . LYS A 1 22 ? -4.394 2.192 1.073 1.00 0.00 93 LYS A O 18
ATOM 20768 N N . VAL A 1 23 ? -5.273 2.617 -0.954 1.00 0.00 94 VAL A N 18
ATOM 20769 C CA . VAL A 1 23 ? -4.766 3.983 -1.008 1.00 0.00 94 VAL A CA 18
ATOM 20770 C C . VAL A 1 23 ? -5.468 4.871 0.014 1.00 0.00 94 VAL A C 18
ATOM 20771 O O . VAL A 1 23 ? -6.677 5.089 -0.064 1.00 0.00 94 VAL A O 18
ATOM 20784 N N . VAL A 1 24 ? -4.701 5.381 0.973 1.00 0.00 95 VAL A N 18
ATOM 20785 C CA . VAL A 1 24 ? -5.249 6.247 2.010 1.00 0.00 95 VAL A CA 18
ATOM 20786 C C . VAL A 1 24 ? -5.138 7.715 1.615 1.00 0.00 95 VAL A C 18
ATOM 20787 O O . VAL A 1 24 ? -5.969 8.538 2.001 1.00 0.00 95 VAL A O 18
ATOM 20800 N N . LYS A 1 25 ? -4.107 8.038 0.843 1.00 0.00 96 LYS A N 18
ATOM 20801 C CA . LYS A 1 25 ? -3.886 9.408 0.393 1.00 0.00 96 LYS A CA 18
ATOM 20802 C C . LYS A 1 25 ? -3.099 9.431 -0.913 1.00 0.00 96 LYS A C 18
ATOM 20803 O O . LYS A 1 25 ? -2.636 8.394 -1.388 1.00 0.00 96 LYS A O 18
ATOM 20822 N N . ILE A 1 26 ? -2.951 10.620 -1.488 1.00 0.00 97 ILE A N 18
ATOM 20823 C CA . ILE A 1 26 ? -2.217 10.778 -2.738 1.00 0.00 97 ILE A CA 18
ATOM 20824 C C . ILE A 1 26 ? -1.475 12.110 -2.775 1.00 0.00 97 ILE A C 18
ATOM 20825 O O . ILE A 1 26 ? -2.044 13.157 -2.471 1.00 0.00 97 ILE A O 18
ATOM 20841 N N . ALA A 1 27 ? -0.202 12.061 -3.153 1.00 0.00 98 ALA A N 18
ATOM 20842 C CA . ALA A 1 27 ? 0.617 13.264 -3.235 1.00 0.00 98 ALA A CA 18
ATOM 20843 C C . ALA A 1 27 ? 1.578 13.194 -4.416 1.00 0.00 98 ALA A C 18
ATOM 20844 O O . ALA A 1 27 ? 2.244 12.181 -4.627 1.00 0.00 98 ALA A O 18
ATOM 20851 N N . GLU A 1 28 ? 1.645 14.277 -5.184 1.00 0.00 99 GLU A N 18
ATOM 20852 C CA . GLU A 1 28 ? 2.525 14.337 -6.345 1.00 0.00 99 GLU A CA 18
ATOM 20853 C C . GLU A 1 28 ? 3.916 13.812 -6.002 1.00 0.00 99 GLU A C 18
ATOM 20854 O O . GLU A 1 28 ? 4.458 12.956 -6.700 1.00 0.00 99 GLU A O 18
ATOM 20866 N N . ASP A 1 29 ? 4.488 14.333 -4.921 1.00 0.00 100 ASP A N 18
ATOM 20867 C CA . ASP A 1 29 ? 5.815 13.918 -4.484 1.00 0.00 100 ASP A CA 18
ATOM 20868 C C . ASP A 1 29 ? 5.837 12.430 -4.149 1.00 0.00 100 ASP A C 18
ATOM 20869 O O . ASP A 1 29 ? 6.824 11.740 -4.403 1.00 0.00 100 ASP A O 18
ATOM 20878 N N . HIS A 1 30 ? 4.741 11.941 -3.577 1.00 0.00 101 HIS A N 18
ATOM 20879 C CA . HIS A 1 30 ? 4.634 10.534 -3.208 1.00 0.00 101 HIS A CA 18
ATOM 20880 C C . HIS A 1 30 ? 3.197 10.177 -2.838 1.00 0.00 101 HIS A C 18
ATOM 20881 O O . HIS A 1 30 ? 2.430 11.031 -2.391 1.00 0.00 101 HIS A O 18
ATOM 20896 N N . TYR A 1 31 ? 2.839 8.913 -3.029 1.00 0.00 102 TYR A N 18
ATOM 20897 C CA . TYR A 1 31 ? 1.494 8.444 -2.719 1.00 0.00 102 TYR A CA 18
ATOM 20898 C C . TYR A 1 31 ? 1.482 7.640 -1.422 1.00 0.00 102 TYR A C 18
ATOM 20899 O O . TYR A 1 31 ? 2.475 7.008 -1.061 1.00 0.00 102 TYR A O 18
ATOM 20917 N N . LEU A 1 32 ? 0.351 7.669 -0.726 1.00 0.00 103 LEU A N 18
ATOM 20918 C CA . LEU A 1 32 ? 0.207 6.943 0.531 1.00 0.00 103 LEU A CA 18
ATOM 20919 C C . LEU A 1 32 ? -0.629 5.682 0.339 1.00 0.00 103 LEU A C 18
ATOM 20920 O O . LEU A 1 32 ? -1.842 5.753 0.139 1.00 0.00 103 LEU A O 18
ATOM 20936 N N . VAL A 1 33 ? 0.027 4.528 0.402 1.00 0.00 104 VAL A N 18
ATOM 20937 C CA . VAL A 1 33 ? -0.656 3.250 0.238 1.00 0.00 104 VAL A CA 18
ATOM 20938 C C . VAL A 1 33 ? -0.527 2.393 1.493 1.00 0.00 104 VAL A C 18
ATOM 20939 O O . VAL A 1 33 ? 0.575 2.170 1.993 1.00 0.00 104 VAL A O 18
ATOM 20952 N N . GLU A 1 34 ? -1.661 1.916 1.996 1.00 0.00 105 GLU A N 18
ATOM 20953 C CA . GLU A 1 34 ? -1.673 1.083 3.193 1.00 0.00 105 GLU A CA 18
ATOM 20954 C C . GLU A 1 34 ? -1.555 -0.394 2.830 1.00 0.00 105 GLU A C 18
ATOM 20955 O O . GLU A 1 34 ? -2.438 -0.959 2.185 1.00 0.00 105 GLU A O 18
ATOM 20967 N N . VAL A 1 35 ? -0.456 -1.014 3.248 1.00 0.00 106 VAL A N 18
ATOM 20968 C CA . VAL A 1 35 ? -0.221 -2.426 2.968 1.00 0.00 106 VAL A CA 18
ATOM 20969 C C . VAL A 1 35 ? -0.054 -3.222 4.257 1.00 0.00 106 VAL A C 18
ATOM 20970 O O . VAL A 1 35 ? 0.752 -2.867 5.117 1.00 0.00 106 VAL A O 18
ATOM 20983 N N . GLU A 1 36 ? -0.822 -4.300 4.384 1.00 0.00 107 GLU A N 18
ATOM 20984 C CA . GLU A 1 36 ? -0.759 -5.146 5.570 1.00 0.00 107 GLU A CA 18
ATOM 20985 C C . GLU A 1 36 ? -1.006 -4.329 6.835 1.00 0.00 107 GLU A C 18
ATOM 20986 O O . GLU A 1 36 ? -0.496 -4.655 7.907 1.00 0.00 107 GLU A O 18
ATOM 20998 N N . GLY A 1 37 ? -1.791 -3.265 6.702 1.00 0.00 108 GLY A N 18
ATOM 20999 C CA . GLY A 1 37 ? -2.091 -2.417 7.841 1.00 0.00 108 GLY A CA 18
ATOM 21000 C C . GLY A 1 37 ? -0.958 -1.466 8.171 1.00 0.00 108 GLY A C 18
ATOM 21001 O O . GLY A 1 37 ? -0.793 -1.061 9.322 1.00 0.00 108 GLY A O 18
ATOM 21005 N N . ASP A 1 38 ? -0.173 -1.111 7.160 1.00 0.00 109 ASP A N 18
ATOM 21006 C CA . ASP A 1 38 ? 0.952 -0.202 7.348 1.00 0.00 109 ASP A CA 18
ATOM 21007 C C . ASP A 1 38 ? 1.149 0.681 6.119 1.00 0.00 109 ASP A C 18
ATOM 21008 O O . ASP A 1 38 ? 1.385 0.186 5.017 1.00 0.00 109 ASP A O 18
ATOM 21017 N N . LYS A 1 39 ? 1.049 1.991 6.316 1.00 0.00 110 LYS A N 18
ATOM 21018 C CA . LYS A 1 39 ? 1.216 2.944 5.225 1.00 0.00 110 LYS A CA 18
ATOM 21019 C C . LYS A 1 39 ? 2.598 2.812 4.594 1.00 0.00 110 LYS A C 18
ATOM 21020 O O . LYS A 1 39 ? 3.581 2.536 5.281 1.00 0.00 110 LYS A O 18
ATOM 21039 N N . TRP A 1 40 ? 2.665 3.012 3.282 1.00 0.00 111 TRP A N 18
ATOM 21040 C CA . TRP A 1 40 ? 3.928 2.916 2.559 1.00 0.00 111 TRP A CA 18
ATOM 21041 C C . TRP A 1 40 ? 4.109 4.104 1.620 1.00 0.00 111 TRP A C 18
ATOM 21042 O O . TRP A 1 40 ? 3.223 4.950 1.497 1.00 0.00 111 TRP A O 18
ATOM 21063 N N . ILE A 1 41 ? 5.261 4.161 0.961 1.00 0.00 112 ILE A N 18
ATOM 21064 C CA . ILE A 1 41 ? 5.556 5.246 0.033 1.00 0.00 112 ILE A CA 18
ATOM 21065 C C . ILE A 1 41 ? 5.722 4.722 -1.390 1.00 0.00 112 ILE A C 18
ATOM 21066 O O . ILE A 1 41 ? 6.765 4.172 -1.742 1.00 0.00 112 ILE A O 18
ATOM 21082 N N . ALA A 1 42 ? 4.687 4.898 -2.204 1.00 0.00 113 ALA A N 18
ATOM 21083 C CA . ALA A 1 42 ? 4.719 4.447 -3.589 1.00 0.00 113 ALA A CA 18
ATOM 21084 C C . ALA A 1 42 ? 4.329 5.572 -4.542 1.00 0.00 113 ALA A C 18
ATOM 21085 O O . ALA A 1 42 ? 3.751 6.577 -4.128 1.00 0.00 113 ALA A O 18
ATOM 21092 N N . TYR A 1 43 ? 4.649 5.397 -5.819 1.00 0.00 114 TYR A N 18
ATOM 21093 C CA . TYR A 1 43 ? 4.335 6.399 -6.830 1.00 0.00 114 TYR A CA 18
ATOM 21094 C C . TYR A 1 43 ? 3.718 5.751 -8.066 1.00 0.00 114 TYR A C 18
ATOM 21095 O O . TYR A 1 43 ? 4.222 4.749 -8.573 1.00 0.00 114 TYR A O 18
ATOM 21113 N N . SER A 1 44 ? 2.623 6.332 -8.546 1.00 0.00 115 SER A N 18
ATOM 21114 C CA . SER A 1 44 ? 1.933 5.811 -9.720 1.00 0.00 115 SER A CA 18
ATOM 21115 C C . SER A 1 44 ? 1.821 6.880 -10.803 1.00 0.00 115 SER A C 18
ATOM 21116 O O . SER A 1 44 ? 1.514 8.037 -10.519 1.00 0.00 115 SER A O 18
ATOM 21124 N N . ASP A 1 45 ? 2.073 6.482 -12.045 1.00 0.00 116 ASP A N 18
ATOM 21125 C CA . ASP A 1 45 ? 2.000 7.404 -13.173 1.00 0.00 116 ASP A CA 18
ATOM 21126 C C . ASP A 1 45 ? 0.562 7.854 -13.415 1.00 0.00 116 ASP A C 18
ATOM 21127 O O . ASP A 1 45 ? 0.323 8.912 -13.995 1.00 0.00 116 ASP A O 18
ATOM 21136 N N . GLU A 1 46 ? -0.390 7.041 -12.967 1.00 0.00 117 GLU A N 18
ATOM 21137 C CA . GLU A 1 46 ? -1.804 7.356 -13.137 1.00 0.00 117 GLU A CA 18
ATOM 21138 C C . GLU A 1 46 ? -2.414 7.845 -11.827 1.00 0.00 117 GLU A C 18
ATOM 21139 O O . GLU A 1 46 ? -2.517 7.092 -10.858 1.00 0.00 117 GLU A O 18
ATOM 21151 N N . LYS A 1 47 ? -2.817 9.111 -11.805 1.00 0.00 118 LYS A N 18
ATOM 21152 C CA . LYS A 1 47 ? -3.417 9.702 -10.615 1.00 0.00 118 LYS A CA 18
ATOM 21153 C C . LYS A 1 47 ? -4.502 8.794 -10.044 1.00 0.00 118 LYS A C 18
ATOM 21154 O O . LYS A 1 47 ? -5.588 8.673 -10.614 1.00 0.00 118 LYS A O 18
ATOM 21173 N N . LEU A 1 48 ? -4.203 8.159 -8.917 1.00 0.00 119 LEU A N 18
ATOM 21174 C CA . LEU A 1 48 ? -5.154 7.263 -8.267 1.00 0.00 119 LEU A CA 18
ATOM 21175 C C . LEU A 1 48 ? -6.204 8.053 -7.493 1.00 0.00 119 LEU A C 18
ATOM 21176 O O . LEU A 1 48 ? -6.220 9.283 -7.527 1.00 0.00 119 LEU A O 18
ATOM 21192 N N . SER A 1 49 ? -7.078 7.337 -6.793 1.00 0.00 120 SER A N 18
ATOM 21193 C CA . SER A 1 49 ? -8.133 7.970 -6.011 1.00 0.00 120 SER A CA 18
ATOM 21194 C C . SER A 1 49 ? -8.231 7.343 -4.623 1.00 0.00 120 SER A C 18
ATOM 21195 O O . SER A 1 49 ? -8.225 6.120 -4.480 1.00 0.00 120 SER A O 18
ATOM 21203 N N . LEU A 1 50 ? -8.323 8.190 -3.604 1.00 0.00 121 LEU A N 18
ATOM 21204 C CA . LEU A 1 50 ? -8.423 7.721 -2.226 1.00 0.00 121 LEU A CA 18
ATOM 21205 C C . LEU A 1 50 ? -9.529 6.681 -2.084 1.00 0.00 121 LEU A C 18
ATOM 21206 O O . LEU A 1 50 ? -10.676 6.925 -2.458 1.00 0.00 121 LEU A O 18
ATOM 21222 N N . GLY A 1 51 ? -9.178 5.521 -1.538 1.00 0.00 122 GLY A N 18
ATOM 21223 C CA . GLY A 1 51 ? -10.153 4.462 -1.353 1.00 0.00 122 GLY A CA 18
ATOM 21224 C C . GLY A 1 51 ? -10.057 3.392 -2.423 1.00 0.00 122 GLY A C 18
ATOM 21225 O O . GLY A 1 51 ? -10.793 2.407 -2.392 1.00 0.00 122 GLY A O 18
ATOM 21229 N N . ASP A 1 52 ? -9.147 3.587 -3.372 1.00 0.00 123 ASP A N 18
ATOM 21230 C CA . ASP A 1 52 ? -8.957 2.631 -4.456 1.00 0.00 123 ASP A CA 18
ATOM 21231 C C . ASP A 1 52 ? -7.947 1.558 -4.064 1.00 0.00 123 ASP A C 18
ATOM 21232 O O . ASP A 1 52 ? -6.928 1.850 -3.438 1.00 0.00 123 ASP A O 18
ATOM 21241 N N . ARG A 1 53 ? -8.237 0.315 -4.435 1.00 0.00 124 ARG A N 18
ATOM 21242 C CA . ARG A 1 53 ? -7.355 -0.802 -4.119 1.00 0.00 124 ARG A CA 18
ATOM 21243 C C . ARG A 1 53 ? -6.243 -0.926 -5.156 1.00 0.00 124 ARG A C 18
ATOM 21244 O O . ARG A 1 53 ? -6.473 -0.752 -6.353 1.00 0.00 124 ARG A O 18
ATOM 21265 N N . VAL A 1 54 ? -5.036 -1.228 -4.689 1.00 0.00 125 VAL A N 18
ATOM 21266 C CA . VAL A 1 54 ? -3.887 -1.376 -5.575 1.00 0.00 125 VAL A CA 18
ATOM 21267 C C . VAL A 1 54 ? -2.952 -2.475 -5.084 1.00 0.00 125 VAL A C 18
ATOM 21268 O O . VAL A 1 54 ? -2.869 -2.744 -3.886 1.00 0.00 125 VAL A O 18
ATOM 21281 N N . MET A 1 55 ? -2.248 -3.107 -6.018 1.00 0.00 126 MET A N 18
ATOM 21282 C CA . MET A 1 55 ? -1.316 -4.176 -5.679 1.00 0.00 126 MET A CA 18
ATOM 21283 C C . MET A 1 55 ? 0.124 -3.744 -5.937 1.00 0.00 126 MET A C 18
ATOM 21284 O O . MET A 1 55 ? 0.431 -3.161 -6.976 1.00 0.00 126 MET A O 18
ATOM 21298 N N . VAL A 1 56 ? 1.003 -4.033 -4.983 1.00 0.00 127 VAL A N 18
ATOM 21299 C CA . VAL A 1 56 ? 2.411 -3.675 -5.107 1.00 0.00 127 VAL A CA 18
ATOM 21300 C C . VAL A 1 56 ? 3.069 -4.425 -6.260 1.00 0.00 127 VAL A C 18
ATOM 21301 O O . VAL A 1 56 ? 3.390 -5.608 -6.143 1.00 0.00 127 VAL A O 18
ATOM 21314 N N . VAL A 1 57 ? 3.269 -3.729 -7.374 1.00 0.00 128 VAL A N 18
ATOM 21315 C CA . VAL A 1 57 ? 3.890 -4.328 -8.549 1.00 0.00 128 VAL A CA 18
ATOM 21316 C C . VAL A 1 57 ? 5.303 -4.810 -8.238 1.00 0.00 128 VAL A C 18
ATOM 21317 O O . VAL A 1 57 ? 5.742 -5.843 -8.743 1.00 0.00 128 VAL A O 18
ATOM 21330 N N . ASP A 1 58 ? 6.009 -4.056 -7.403 1.00 0.00 129 ASP A N 18
ATOM 21331 C CA . ASP A 1 58 ? 7.372 -4.407 -7.022 1.00 0.00 129 ASP A CA 18
ATOM 21332 C C . ASP A 1 58 ? 7.872 -3.504 -5.899 1.00 0.00 129 ASP A C 18
ATOM 21333 O O . ASP A 1 58 ? 7.404 -2.377 -5.739 1.00 0.00 129 ASP A O 18
ATOM 21342 N N . VAL A 1 59 ? 8.826 -4.008 -5.122 1.00 0.00 130 VAL A N 18
ATOM 21343 C CA . VAL A 1 59 ? 9.389 -3.247 -4.013 1.00 0.00 130 VAL A CA 18
ATOM 21344 C C . VAL A 1 59 ? 10.785 -3.747 -3.657 1.00 0.00 130 VAL A C 18
ATOM 21345 O O . VAL A 1 59 ? 10.988 -4.939 -3.427 1.00 0.00 130 VAL A O 18
ATOM 21358 N N . ASP A 1 60 ? 11.743 -2.828 -3.612 1.00 0.00 131 ASP A N 18
ATOM 21359 C CA . ASP A 1 60 ? 13.120 -3.175 -3.281 1.00 0.00 131 ASP A CA 18
ATOM 21360 C C . ASP A 1 60 ? 13.500 -2.639 -1.904 1.00 0.00 131 ASP A C 18
ATOM 21361 O O . ASP A 1 60 ? 14.504 -3.049 -1.323 1.00 0.00 131 ASP A O 18
ATOM 21370 N N . GLY A 1 61 ? 12.691 -1.718 -1.389 1.00 0.00 132 GLY A N 18
ATOM 21371 C CA . GLY A 1 61 ? 12.960 -1.140 -0.086 1.00 0.00 132 GLY A CA 18
ATOM 21372 C C . GLY A 1 61 ? 11.781 -0.356 0.455 1.00 0.00 132 GLY A C 18
ATOM 21373 O O . GLY A 1 61 ? 10.894 -0.918 1.099 1.00 0.00 132 GLY A O 18
ATOM 21377 N N . LEU A 1 62 ? 11.770 0.947 0.195 1.00 0.00 133 LEU A N 18
ATOM 21378 C CA . LEU A 1 62 ? 10.692 1.812 0.662 1.00 0.00 133 LEU A CA 18
ATOM 21379 C C . LEU A 1 62 ? 9.846 2.306 -0.507 1.00 0.00 133 LEU A C 18
ATOM 21380 O O . LEU A 1 62 ? 9.110 3.286 -0.385 1.00 0.00 133 LEU A O 18
ATOM 21396 N N . LYS A 1 63 ? 9.953 1.620 -1.640 1.00 0.00 134 LYS A N 18
ATOM 21397 C CA . LYS A 1 63 ? 9.197 1.986 -2.832 1.00 0.00 134 LYS A CA 18
ATOM 21398 C C . LYS A 1 63 ? 8.454 0.780 -3.396 1.00 0.00 134 LYS A C 18
ATOM 21399 O O . LYS A 1 63 ? 9.017 -0.010 -4.155 1.00 0.00 134 LYS A O 18
ATOM 21418 N N . LEU A 1 64 ? 7.186 0.644 -3.023 1.00 0.00 135 LEU A N 18
ATOM 21419 C CA . LEU A 1 64 ? 6.364 -0.466 -3.494 1.00 0.00 135 LEU A CA 18
ATOM 21420 C C . LEU A 1 64 ? 5.398 -0.005 -4.580 1.00 0.00 135 LEU A C 18
ATOM 21421 O O . LEU A 1 64 ? 4.223 0.248 -4.315 1.00 0.00 135 LEU A O 18
ATOM 21437 N N . LYS A 1 65 ? 5.900 0.100 -5.806 1.00 0.00 136 LYS A N 18
ATOM 21438 C CA . LYS A 1 65 ? 5.082 0.526 -6.935 1.00 0.00 136 LYS A CA 18
ATOM 21439 C C . LYS A 1 65 ? 3.668 -0.034 -6.824 1.00 0.00 136 LYS A C 18
ATOM 21440 O O . LYS A 1 65 ? 3.477 -1.242 -6.678 1.00 0.00 136 LYS A O 18
ATOM 21459 N N . VAL A 1 66 ? 2.678 0.850 -6.896 1.00 0.00 137 VAL A N 18
ATOM 21460 C CA . VAL A 1 66 ? 1.281 0.443 -6.807 1.00 0.00 137 VAL A CA 18
ATOM 21461 C C . VAL A 1 66 ? 0.551 0.692 -8.122 1.00 0.00 137 VAL A C 18
ATOM 21462 O O . VAL A 1 66 ? 0.608 1.788 -8.679 1.00 0.00 137 VAL A O 18
ATOM 21475 N N . LYS A 1 67 ? -0.137 -0.333 -8.613 1.00 0.00 138 LYS A N 18
ATOM 21476 C CA . LYS A 1 67 ? -0.881 -0.227 -9.863 1.00 0.00 138 LYS A CA 18
ATOM 21477 C C . LYS A 1 67 ? -2.357 -0.547 -9.646 1.00 0.00 138 LYS A C 18
ATOM 21478 O O . LYS A 1 67 ? -2.699 -1.478 -8.916 1.00 0.00 138 LYS A O 18
ATOM 21497 N N . ARG A 1 68 ? -3.226 0.229 -10.285 1.00 0.00 139 ARG A N 18
ATOM 21498 C CA . ARG A 1 68 ? -4.665 0.027 -10.162 1.00 0.00 139 ARG A CA 18
ATOM 21499 C C . ARG A 1 68 ? -5.060 -1.370 -10.632 1.00 0.00 139 ARG A C 18
ATOM 21500 O O . ARG A 1 68 ? -4.646 -1.815 -11.703 1.00 0.00 139 ARG A O 18
ATOM 21521 N N . ILE A 1 69 ? -5.862 -2.055 -9.825 1.00 0.00 140 ILE A N 18
ATOM 21522 C CA . ILE A 1 69 ? -6.313 -3.400 -10.159 1.00 0.00 140 ILE A CA 18
ATOM 21523 C C . ILE A 1 69 ? -7.834 -3.500 -10.105 1.00 0.00 140 ILE A C 18
ATOM 21524 O O . ILE A 1 69 ? -8.498 -2.817 -9.325 1.00 0.00 140 ILE A O 18
ATOM 21540 N N . PRO A 1 70 ? -8.400 -4.371 -10.953 1.00 0.00 141 PRO A N 18
ATOM 21541 C CA . PRO A 1 70 ? -9.849 -4.582 -11.020 1.00 0.00 141 PRO A CA 18
ATOM 21542 C C . PRO A 1 70 ? -10.391 -5.286 -9.781 1.00 0.00 141 PRO A C 18
ATOM 21543 O O . PRO A 1 70 ? -9.639 -5.785 -8.943 1.00 0.00 141 PRO A O 18
ATOM 21554 N N . PRO A 1 71 ? -11.726 -5.328 -9.659 1.00 0.00 142 PRO A N 18
ATOM 21555 C CA . PRO A 1 71 ? -12.397 -5.970 -8.524 1.00 0.00 142 PRO A CA 18
ATOM 21556 C C . PRO A 1 71 ? -12.253 -7.488 -8.548 1.00 0.00 142 PRO A C 18
ATOM 21557 O O . PRO A 1 71 ? -11.674 -8.050 -9.477 1.00 0.00 142 PRO A O 18
ATOM 21568 N N . GLN A 1 72 ? -12.784 -8.144 -7.521 1.00 0.00 143 GLN A N 18
ATOM 21569 C CA . GLN A 1 72 ? -12.714 -9.597 -7.426 1.00 0.00 143 GLN A CA 18
ATOM 21570 C C . GLN A 1 72 ? -13.872 -10.249 -8.174 1.00 0.00 143 GLN A C 18
ATOM 21571 O O . GLN A 1 72 ? -13.673 -11.169 -8.967 1.00 0.00 143 GLN A O 18
ATOM 21585 N N . LEU A 1 73 ? -15.082 -9.766 -7.916 1.00 0.00 144 LEU A N 18
ATOM 21586 C CA . LEU A 1 73 ? -16.274 -10.301 -8.565 1.00 0.00 144 LEU A CA 18
ATOM 21587 C C . LEU A 1 73 ? -15.974 -10.708 -10.004 1.00 0.00 144 LEU A C 18
ATOM 21588 O O . LEU A 1 73 ? -16.572 -11.645 -10.531 1.00 0.00 144 LEU A O 18
ATOM 21604 N N . GLU A 1 74 ? -15.041 -9.999 -10.632 1.00 0.00 145 GLU A N 18
ATOM 21605 C CA . GLU A 1 74 ? -14.661 -10.288 -12.010 1.00 0.00 145 GLU A CA 18
ATOM 21606 C C . GLU A 1 74 ? -14.587 -11.794 -12.249 1.00 0.00 145 GLU A C 18
ATOM 21607 O O . GLU A 1 74 ? -14.738 -12.261 -13.377 1.00 0.00 145 GLU A O 18
ATOM 21619 N N . ARG A 1 1 ? 4.552 -20.302 12.323 1.00 0.00 72 ARG A N 19
ATOM 21620 C CA . ARG A 1 1 ? 3.567 -19.719 13.226 1.00 0.00 72 ARG A CA 19
ATOM 21621 C C . ARG A 1 1 ? 3.048 -18.392 12.681 1.00 0.00 72 ARG A C 19
ATOM 21622 O O . ARG A 1 1 ? 3.622 -17.335 12.943 1.00 0.00 72 ARG A O 19
ATOM 21643 N N . ARG A 1 2 ? 1.958 -18.455 11.923 1.00 0.00 73 ARG A N 19
ATOM 21644 C CA . ARG A 1 2 ? 1.363 -17.258 11.340 1.00 0.00 73 ARG A CA 19
ATOM 21645 C C . ARG A 1 2 ? 1.264 -16.141 12.374 1.00 0.00 73 ARG A C 19
ATOM 21646 O O . ARG A 1 2 ? 1.675 -15.009 12.120 1.00 0.00 73 ARG A O 19
ATOM 21667 N N . GLU A 1 3 ? 0.716 -16.468 13.540 1.00 0.00 74 GLU A N 19
ATOM 21668 C CA . GLU A 1 3 ? 0.562 -15.491 14.611 1.00 0.00 74 GLU A CA 19
ATOM 21669 C C . GLU A 1 3 ? 1.732 -14.511 14.627 1.00 0.00 74 GLU A C 19
ATOM 21670 O O . GLU A 1 3 ? 2.895 -14.914 14.588 1.00 0.00 74 GLU A O 19
ATOM 21682 N N . THR A 1 4 ? 1.416 -13.221 14.683 1.00 0.00 75 THR A N 19
ATOM 21683 C CA . THR A 1 4 ? 2.440 -12.184 14.701 1.00 0.00 75 THR A CA 19
ATOM 21684 C C . THR A 1 4 ? 2.901 -11.892 16.124 1.00 0.00 75 THR A C 19
ATOM 21685 O O . THR A 1 4 ? 3.047 -10.734 16.517 1.00 0.00 75 THR A O 19
ATOM 21696 N N . THR A 1 5 ? 3.132 -12.951 16.895 1.00 0.00 76 THR A N 19
ATOM 21697 C CA . THR A 1 5 ? 3.577 -12.808 18.276 1.00 0.00 76 THR A CA 19
ATOM 21698 C C . THR A 1 5 ? 5.098 -12.766 18.361 1.00 0.00 76 THR A C 19
ATOM 21699 O O . THR A 1 5 ? 5.706 -13.492 19.149 1.00 0.00 76 THR A O 19
ATOM 21710 N N . ASP A 1 6 ? 5.708 -11.912 17.547 1.00 0.00 77 ASP A N 19
ATOM 21711 C CA . ASP A 1 6 ? 7.160 -11.774 17.532 1.00 0.00 77 ASP A CA 19
ATOM 21712 C C . ASP A 1 6 ? 7.578 -10.379 17.986 1.00 0.00 77 ASP A C 19
ATOM 21713 O O . ASP A 1 6 ? 6.769 -9.451 17.995 1.00 0.00 77 ASP A O 19
ATOM 21722 N N . ILE A 1 7 ? 8.845 -10.239 18.361 1.00 0.00 78 ILE A N 19
ATOM 21723 C CA . ILE A 1 7 ? 9.369 -8.957 18.815 1.00 0.00 78 ILE A CA 19
ATOM 21724 C C . ILE A 1 7 ? 10.370 -8.387 17.816 1.00 0.00 78 ILE A C 19
ATOM 21725 O O . ILE A 1 7 ? 11.364 -7.771 18.200 1.00 0.00 78 ILE A O 19
ATOM 21741 N N . GLY A 1 8 ? 10.100 -8.596 16.531 1.00 0.00 79 GLY A N 19
ATOM 21742 C CA . GLY A 1 8 ? 10.986 -8.095 15.496 1.00 0.00 79 GLY A CA 19
ATOM 21743 C C . GLY A 1 8 ? 10.923 -6.587 15.359 1.00 0.00 79 GLY A C 19
ATOM 21744 O O . GLY A 1 8 ? 9.850 -6.018 15.164 1.00 0.00 79 GLY A O 19
ATOM 21748 N N . GLY A 1 9 ? 12.078 -5.936 15.463 1.00 0.00 80 GLY A N 19
ATOM 21749 C CA . GLY A 1 9 ? 12.128 -4.490 15.349 1.00 0.00 80 GLY A CA 19
ATOM 21750 C C . GLY A 1 9 ? 12.174 -4.024 13.907 1.00 0.00 80 GLY A C 19
ATOM 21751 O O . GLY A 1 9 ? 13.055 -4.422 13.146 1.00 0.00 80 GLY A O 19
ATOM 21755 N N . GLY A 1 10 ? 11.221 -3.177 13.530 1.00 0.00 81 GLY A N 19
ATOM 21756 C CA . GLY A 1 10 ? 11.174 -2.671 12.171 1.00 0.00 81 GLY A CA 19
ATOM 21757 C C . GLY A 1 10 ? 9.900 -3.066 11.449 1.00 0.00 81 GLY A C 19
ATOM 21758 O O . GLY A 1 10 ? 9.449 -4.207 11.550 1.00 0.00 81 GLY A O 19
ATOM 21762 N N . LYS A 1 11 ? 9.318 -2.120 10.720 1.00 0.00 82 LYS A N 19
ATOM 21763 C CA . LYS A 1 11 ? 8.088 -2.373 9.979 1.00 0.00 82 LYS A CA 19
ATOM 21764 C C . LYS A 1 11 ? 8.394 -2.794 8.545 1.00 0.00 82 LYS A C 19
ATOM 21765 O O . LYS A 1 11 ? 7.730 -2.357 7.604 1.00 0.00 82 LYS A O 19
ATOM 21784 N N . TYR A 1 12 ? 9.401 -3.645 8.385 1.00 0.00 83 TYR A N 19
ATOM 21785 C CA . TYR A 1 12 ? 9.795 -4.124 7.065 1.00 0.00 83 TYR A CA 19
ATOM 21786 C C . TYR A 1 12 ? 9.625 -5.637 6.962 1.00 0.00 83 TYR A C 19
ATOM 21787 O O . TYR A 1 12 ? 10.481 -6.402 7.407 1.00 0.00 83 TYR A O 19
ATOM 21805 N N . THR A 1 13 ? 8.514 -6.062 6.369 1.00 0.00 84 THR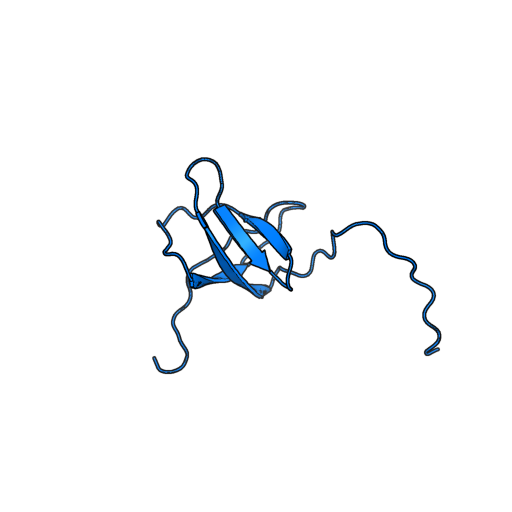 A N 19
ATOM 21806 C CA . THR A 1 13 ? 8.229 -7.482 6.206 1.00 0.00 84 THR A CA 19
ATOM 21807 C C . THR A 1 13 ? 8.810 -8.013 4.900 1.00 0.00 84 THR A C 19
ATOM 21808 O O . THR A 1 13 ? 9.149 -9.191 4.793 1.00 0.00 84 THR A O 19
ATOM 21819 N N . PHE A 1 14 ? 8.922 -7.135 3.908 1.00 0.00 85 PHE A N 19
ATOM 21820 C CA . PHE A 1 14 ? 9.462 -7.516 2.608 1.00 0.00 85 PHE A CA 19
ATOM 21821 C C . PHE A 1 14 ? 8.562 -8.540 1.924 1.00 0.00 85 PHE A C 19
ATOM 21822 O O . PHE A 1 14 ? 9.041 -9.519 1.352 1.00 0.00 85 PHE A O 19
ATOM 21839 N N . GLU A 1 15 ? 7.255 -8.307 1.988 1.00 0.00 86 GLU A N 19
ATOM 21840 C CA . GLU A 1 15 ? 6.287 -9.210 1.376 1.00 0.00 86 GLU A CA 19
ATOM 21841 C C . GLU A 1 15 ? 5.333 -8.447 0.462 1.00 0.00 86 GLU A C 19
ATOM 21842 O O . GLU A 1 15 ? 4.828 -8.991 -0.521 1.00 0.00 86 GLU A O 19
ATOM 21854 N N . LEU A 1 16 ? 5.090 -7.183 0.794 1.00 0.00 87 LEU A N 19
ATOM 21855 C CA . LEU A 1 16 ? 4.196 -6.344 0.004 1.00 0.00 87 LEU A CA 19
ATOM 21856 C C . LEU A 1 16 ? 4.225 -6.750 -1.466 1.00 0.00 87 LEU A C 19
ATOM 21857 O O . LEU A 1 16 ? 3.191 -6.777 -2.135 1.00 0.00 87 LEU A O 19
ATOM 21873 N N . LYS A 1 17 ? 5.416 -7.066 -1.964 1.00 0.00 88 LYS A N 19
ATOM 21874 C CA . LYS A 1 17 ? 5.581 -7.474 -3.354 1.00 0.00 88 LYS A CA 19
ATOM 21875 C C . LYS A 1 17 ? 4.545 -8.525 -3.739 1.00 0.00 88 LYS A C 19
ATOM 21876 O O . LYS A 1 17 ? 4.719 -9.712 -3.465 1.00 0.00 88 LYS A O 19
ATOM 21895 N N . GLY A 1 18 ? 3.467 -8.081 -4.379 1.00 0.00 89 GLY A N 19
ATOM 21896 C CA . GLY A 1 18 ? 2.420 -8.996 -4.793 1.00 0.00 89 GLY A CA 19
ATOM 21897 C C . GLY A 1 18 ? 1.148 -8.826 -3.986 1.00 0.00 89 GLY A C 19
ATOM 21898 O O . GLY A 1 18 ? 0.048 -9.054 -4.490 1.00 0.00 89 GLY A O 19
ATOM 21902 N N . LYS A 1 19 ? 1.297 -8.425 -2.728 1.00 0.00 90 LYS A N 19
ATOM 21903 C CA . LYS A 1 19 ? 0.152 -8.224 -1.848 1.00 0.00 90 LYS A CA 19
ATOM 21904 C C . LYS A 1 19 ? -0.695 -7.045 -2.317 1.00 0.00 90 LYS A C 19
ATOM 21905 O O . LYS A 1 19 ? -0.229 -6.198 -3.079 1.00 0.00 90 LYS A O 19
ATOM 21924 N N . VAL A 1 20 ? -1.940 -6.996 -1.855 1.00 0.00 91 VAL A N 19
ATOM 21925 C CA . VAL A 1 20 ? -2.851 -5.919 -2.225 1.00 0.00 91 VAL A CA 19
ATOM 21926 C C . VAL A 1 20 ? -3.111 -4.990 -1.045 1.00 0.00 91 VAL A C 19
ATOM 21927 O O . VAL A 1 20 ? -3.431 -5.440 0.054 1.00 0.00 91 VAL A O 19
ATOM 21940 N N . GLY A 1 21 ? -2.972 -3.688 -1.281 1.00 0.00 92 GLY A N 19
ATOM 21941 C CA . GLY A 1 21 ? -3.197 -2.715 -0.229 1.00 0.00 92 GLY A CA 19
ATOM 21942 C C . GLY A 1 21 ? -4.382 -1.815 -0.515 1.00 0.00 92 GLY A C 19
ATOM 21943 O O . GLY A 1 21 ? -5.243 -2.148 -1.330 1.00 0.00 92 GLY A O 19
ATOM 21947 N N . LYS A 1 22 ? -4.429 -0.670 0.158 1.00 0.00 93 LYS A N 19
ATOM 21948 C CA . LYS A 1 22 ? -5.518 0.282 -0.026 1.00 0.00 93 LYS A CA 19
ATOM 21949 C C . LYS A 1 22 ? -4.980 1.702 -0.169 1.00 0.00 93 LYS A C 19
ATOM 21950 O O . LYS A 1 22 ? -3.946 2.046 0.404 1.00 0.00 93 LYS A O 19
ATOM 21969 N N . VAL A 1 23 ? -5.689 2.524 -0.936 1.00 0.00 94 VAL A N 19
ATOM 21970 C CA . VAL A 1 23 ? -5.285 3.908 -1.152 1.00 0.00 94 VAL A CA 19
ATOM 21971 C C . VAL A 1 23 ? -5.863 4.824 -0.079 1.00 0.00 94 VAL A C 19
ATOM 21972 O O . VAL A 1 23 ? -7.074 5.032 -0.012 1.00 0.00 94 VAL A O 19
ATOM 21985 N N . VAL A 1 24 ? -4.987 5.370 0.759 1.00 0.00 95 VAL A N 19
ATOM 21986 C CA . VAL A 1 24 ? -5.410 6.265 1.830 1.00 0.00 95 VAL A CA 19
ATOM 21987 C C . VAL A 1 24 ? -5.234 7.725 1.426 1.00 0.00 95 VAL A C 19
ATOM 21988 O O . VAL A 1 24 ? -6.066 8.574 1.747 1.00 0.00 95 VAL A O 19
ATOM 22001 N N . LYS A 1 25 ? -4.145 8.011 0.721 1.00 0.00 96 LYS A N 19
ATOM 22002 C CA . LYS A 1 25 ? -3.859 9.368 0.271 1.00 0.00 96 LYS A CA 19
ATOM 22003 C C . LYS A 1 25 ? -2.971 9.354 -0.969 1.00 0.00 96 LYS A C 19
ATOM 22004 O O . LYS A 1 25 ? -2.218 8.406 -1.194 1.00 0.00 96 LYS A O 19
ATOM 22023 N N . ILE A 1 26 ? -3.062 10.411 -1.769 1.00 0.00 97 ILE A N 19
ATOM 22024 C CA . ILE A 1 26 ? -2.265 10.520 -2.984 1.00 0.00 97 ILE A CA 19
ATOM 22025 C C . ILE A 1 26 ? -1.556 11.868 -3.057 1.00 0.00 97 ILE A C 19
ATOM 22026 O O . ILE A 1 26 ? -2.114 12.896 -2.675 1.00 0.00 97 ILE A O 19
ATOM 22042 N N . ALA A 1 27 ? -0.322 11.856 -3.551 1.00 0.00 98 ALA A N 19
ATOM 22043 C CA . ALA A 1 27 ? 0.462 13.078 -3.678 1.00 0.00 98 ALA A CA 19
ATOM 22044 C C . ALA A 1 27 ? 1.493 12.955 -4.795 1.00 0.00 98 ALA A C 19
ATOM 22045 O O . ALA A 1 27 ? 2.202 11.954 -4.890 1.00 0.00 98 ALA A O 19
ATOM 22052 N N . GLU A 1 28 ? 1.570 13.980 -5.639 1.00 0.00 99 GLU A N 19
ATOM 22053 C CA . GLU A 1 28 ? 2.513 13.984 -6.750 1.00 0.00 99 GLU A CA 19
ATOM 22054 C C . GLU A 1 28 ? 3.908 13.581 -6.282 1.00 0.00 99 GLU A C 19
ATOM 22055 O O . GLU A 1 28 ? 4.575 12.762 -6.915 1.00 0.00 99 GLU A O 19
ATOM 22067 N N . ASP A 1 29 ? 4.342 14.161 -5.168 1.00 0.00 100 ASP A N 19
ATOM 22068 C CA . ASP A 1 29 ? 5.657 13.862 -4.613 1.00 0.00 100 ASP A CA 19
ATOM 22069 C C . ASP A 1 29 ? 5.750 12.398 -4.194 1.00 0.00 100 ASP A C 19
ATOM 22070 O O . ASP A 1 29 ? 6.807 11.775 -4.307 1.00 0.00 100 ASP A O 19
ATOM 22079 N N . HIS A 1 30 ? 4.639 11.856 -3.708 1.00 0.00 101 HIS A N 19
ATOM 22080 C CA . HIS A 1 30 ? 4.595 10.465 -3.271 1.00 0.00 101 HIS A CA 19
ATOM 22081 C C . HIS A 1 30 ? 3.169 10.051 -2.917 1.00 0.00 101 HIS A C 19
ATOM 22082 O O . HIS A 1 30 ? 2.352 10.881 -2.519 1.00 0.00 101 HIS A O 19
ATOM 22097 N N . TYR A 1 31 ? 2.878 8.764 -3.066 1.00 0.00 102 TYR A N 19
ATOM 22098 C CA . TYR A 1 31 ? 1.551 8.240 -2.766 1.00 0.00 102 TYR A CA 19
ATOM 22099 C C . TYR A 1 31 ? 1.559 7.449 -1.462 1.00 0.00 102 TYR A C 19
ATOM 22100 O O . TYR A 1 31 ? 2.529 6.758 -1.147 1.00 0.00 102 TYR A O 19
ATOM 22118 N N . LEU A 1 32 ? 0.472 7.555 -0.706 1.00 0.00 103 LEU A N 19
ATOM 22119 C CA . LEU A 1 32 ? 0.351 6.849 0.565 1.00 0.00 103 LEU A CA 19
ATOM 22120 C C . LEU A 1 32 ? -0.526 5.610 0.419 1.00 0.00 103 LEU A C 19
ATOM 22121 O O . LEU A 1 32 ? -1.752 5.708 0.356 1.00 0.00 103 LEU A O 19
ATOM 22137 N N . VAL A 1 33 ? 0.109 4.443 0.367 1.00 0.00 104 VAL A N 19
ATOM 22138 C CA . VAL A 1 33 ? -0.614 3.184 0.232 1.00 0.00 104 VAL A CA 19
ATOM 22139 C C . VAL A 1 33 ? -0.526 2.360 1.511 1.00 0.00 104 VAL A C 19
ATOM 22140 O O . VAL A 1 33 ? 0.563 1.992 1.950 1.00 0.00 104 VAL A O 19
ATOM 22153 N N . GLU A 1 34 ? -1.681 2.074 2.105 1.00 0.00 105 GLU A N 19
ATOM 22154 C CA . GLU A 1 34 ? -1.734 1.293 3.335 1.00 0.00 105 GLU A CA 19
ATOM 22155 C C . GLU A 1 34 ? -1.729 -0.203 3.031 1.00 0.00 105 GLU A C 19
ATOM 22156 O O . GLU A 1 34 ? -2.749 -0.772 2.644 1.00 0.00 105 GLU A O 19
ATOM 22168 N N . VAL A 1 35 ? -0.572 -0.833 3.208 1.00 0.00 106 VAL A N 19
ATOM 22169 C CA . VAL A 1 35 ? -0.432 -2.261 2.953 1.00 0.00 106 VAL A CA 19
ATOM 22170 C C . VAL A 1 35 ? -0.397 -3.051 4.257 1.00 0.00 106 VAL A C 19
ATOM 22171 O O . VAL A 1 35 ? 0.512 -2.885 5.069 1.00 0.00 106 VAL A O 19
ATOM 22184 N N . GLU A 1 36 ? -1.392 -3.911 4.449 1.00 0.00 107 GLU A N 19
ATOM 22185 C CA . GLU A 1 36 ? -1.475 -4.726 5.655 1.00 0.00 107 GLU A CA 19
ATOM 22186 C C . GLU A 1 36 ? -1.513 -3.849 6.903 1.00 0.00 107 GLU A C 19
ATOM 22187 O O . GLU A 1 36 ? -0.937 -4.193 7.935 1.00 0.00 107 GLU A O 19
ATOM 22199 N N . GLY A 1 37 ? -2.196 -2.713 6.801 1.00 0.00 108 GLY A N 19
ATOM 22200 C CA . GLY A 1 37 ? -2.297 -1.804 7.927 1.00 0.00 108 GLY A CA 19
ATOM 22201 C C . GLY A 1 37 ? -1.020 -1.020 8.156 1.00 0.00 108 GLY A C 19
ATOM 22202 O O . GLY A 1 37 ? -0.690 -0.675 9.290 1.00 0.00 108 GLY A O 19
ATOM 22206 N N . ASP A 1 38 ? -0.299 -0.739 7.076 1.00 0.00 109 ASP A N 19
ATOM 22207 C CA . ASP A 1 38 ? 0.950 0.009 7.164 1.00 0.00 109 ASP A CA 19
ATOM 22208 C C . ASP A 1 38 ? 1.140 0.894 5.936 1.00 0.00 109 ASP A C 19
ATOM 22209 O O . ASP A 1 38 ? 1.334 0.401 4.825 1.00 0.00 109 ASP A O 19
ATOM 22218 N N . LYS A 1 39 ? 1.083 2.205 6.145 1.00 0.00 110 LYS A N 19
ATOM 22219 C CA . LYS A 1 39 ? 1.248 3.162 5.057 1.00 0.00 110 LYS A CA 19
ATOM 22220 C C . LYS A 1 39 ? 2.617 3.009 4.402 1.00 0.00 110 LYS A C 19
ATOM 22221 O O . LYS A 1 39 ? 3.627 2.840 5.086 1.00 0.00 110 LYS A O 19
ATOM 22240 N N . TRP A 1 40 ? 2.644 3.071 3.076 1.00 0.00 111 TRP A N 19
ATOM 22241 C CA . TRP A 1 40 ? 3.890 2.941 2.329 1.00 0.00 111 TRP A CA 19
ATOM 22242 C C . TRP A 1 40 ? 4.100 4.137 1.408 1.00 0.00 111 TRP A C 19
ATOM 22243 O O . TRP A 1 40 ? 3.207 4.969 1.243 1.00 0.00 111 TRP A O 19
ATOM 22264 N N . ILE A 1 41 ? 5.284 4.217 0.810 1.00 0.00 112 ILE A N 19
ATOM 22265 C CA . ILE A 1 41 ? 5.609 5.312 -0.096 1.00 0.00 112 ILE A CA 19
ATOM 22266 C C . ILE A 1 41 ? 5.785 4.809 -1.525 1.00 0.00 112 ILE A C 19
ATOM 22267 O O . ILE A 1 41 ? 6.894 4.479 -1.945 1.00 0.00 112 ILE A O 19
ATOM 22283 N N . ALA A 1 42 ? 4.685 4.755 -2.267 1.00 0.00 113 ALA A N 19
ATOM 22284 C CA . ALA A 1 42 ? 4.718 4.297 -3.651 1.00 0.00 113 ALA A CA 19
ATOM 22285 C C . ALA A 1 42 ? 4.491 5.453 -4.618 1.00 0.00 113 ALA A C 19
ATOM 22286 O O . ALA A 1 42 ? 3.908 6.475 -4.254 1.00 0.00 113 ALA A O 19
ATOM 22293 N N . TYR A 1 43 ? 4.956 5.287 -5.851 1.00 0.00 114 TYR A N 19
ATOM 22294 C CA . TYR A 1 43 ? 4.807 6.319 -6.870 1.00 0.00 114 TYR A CA 19
ATOM 22295 C C . TYR A 1 43 ? 4.165 5.750 -8.132 1.00 0.00 114 TYR A C 19
ATOM 22296 O O . TYR A 1 43 ? 4.687 4.816 -8.741 1.00 0.00 114 TYR A O 19
ATOM 22314 N N . SER A 1 44 ? 3.028 6.321 -8.519 1.00 0.00 115 SER A N 19
ATOM 22315 C CA . SER A 1 44 ? 2.311 5.869 -9.705 1.00 0.00 115 SER A CA 19
ATOM 22316 C C . SER A 1 44 ? 1.838 7.057 -10.538 1.00 0.00 115 SER A C 19
ATOM 22317 O O . SER A 1 44 ? 0.908 7.767 -10.155 1.00 0.00 115 SER A O 19
ATOM 22325 N N . ASP A 1 45 ? 2.485 7.266 -11.680 1.00 0.00 116 ASP A N 19
ATOM 22326 C CA . ASP A 1 45 ? 2.131 8.366 -12.569 1.00 0.00 116 ASP A CA 19
ATOM 22327 C C . ASP A 1 45 ? 0.621 8.583 -12.591 1.00 0.00 116 ASP A C 19
ATOM 22328 O O . ASP A 1 45 ? 0.149 9.711 -12.726 1.00 0.00 116 ASP A O 19
ATOM 22337 N N . GLU A 1 46 ? -0.130 7.494 -12.459 1.00 0.00 117 GLU A N 19
ATOM 22338 C CA . GLU A 1 46 ? -1.586 7.565 -12.466 1.00 0.00 117 GLU A CA 19
ATOM 22339 C C . GLU A 1 46 ? -2.113 8.059 -11.121 1.00 0.00 117 GLU A C 19
ATOM 22340 O O . GLU A 1 46 ? -1.962 7.389 -10.099 1.00 0.00 117 GLU A O 19
ATOM 22352 N N . LYS A 1 47 ? -2.731 9.235 -11.130 1.00 0.00 118 LYS A N 19
ATOM 22353 C CA . LYS A 1 47 ? -3.281 9.820 -9.913 1.00 0.00 118 LYS A CA 19
ATOM 22354 C C . LYS A 1 47 ? -4.431 8.974 -9.375 1.00 0.00 118 LYS A C 19
ATOM 22355 O O . LYS A 1 47 ? -5.561 9.067 -9.855 1.00 0.00 118 LYS A O 19
ATOM 22374 N N . LEU A 1 48 ? -4.136 8.152 -8.374 1.00 0.00 119 LEU A N 19
ATOM 22375 C CA . LEU A 1 48 ? -5.146 7.291 -7.769 1.00 0.00 119 LEU A CA 19
ATOM 22376 C C . LEU A 1 48 ? -6.164 8.113 -6.984 1.00 0.00 119 LEU A C 19
ATOM 22377 O O . LEU A 1 48 ? -6.001 9.321 -6.814 1.00 0.00 119 LEU A O 19
ATOM 22393 N N . SER A 1 49 ? -7.212 7.450 -6.507 1.00 0.00 120 SER A N 19
ATOM 22394 C CA . SER A 1 49 ? -8.257 8.119 -5.742 1.00 0.00 120 SER A CA 19
ATOM 22395 C C . SER A 1 49 ? -8.418 7.479 -4.367 1.00 0.00 120 SER A C 19
ATOM 22396 O O . SER A 1 49 ? -7.966 6.357 -4.134 1.00 0.00 120 SER A O 19
ATOM 22404 N N . LEU A 1 50 ? -9.066 8.199 -3.458 1.00 0.00 121 LEU A N 19
ATOM 22405 C CA . LEU A 1 50 ? -9.289 7.702 -2.105 1.00 0.00 121 LEU A CA 19
ATOM 22406 C C . LEU A 1 50 ? -10.140 6.437 -2.122 1.00 0.00 121 LEU A C 19
ATOM 22407 O O . LEU A 1 50 ? -11.235 6.421 -2.681 1.00 0.00 121 LEU A O 19
ATOM 22423 N N . GLY A 1 51 ? -9.628 5.377 -1.503 1.00 0.00 122 GLY A N 19
ATOM 22424 C CA . GLY A 1 51 ? -10.355 4.122 -1.457 1.00 0.00 122 GLY A CA 19
ATOM 22425 C C . GLY A 1 51 ? -10.038 3.225 -2.637 1.00 0.00 122 GLY A C 19
ATOM 22426 O O . GLY A 1 51 ? -10.619 2.149 -2.782 1.00 0.00 122 GLY A O 19
ATOM 22430 N N . ASP A 1 52 ? -9.116 3.668 -3.485 1.00 0.00 123 ASP A N 19
ATOM 22431 C CA . ASP A 1 52 ? -8.723 2.898 -4.659 1.00 0.00 123 ASP A CA 19
ATOM 22432 C C . ASP A 1 52 ? -7.621 1.901 -4.311 1.00 0.00 123 ASP A C 19
ATOM 22433 O O . ASP A 1 52 ? -6.448 2.264 -4.221 1.00 0.00 123 ASP A O 19
ATOM 22442 N N . ARG A 1 53 ? -8.007 0.645 -4.116 1.00 0.00 124 ARG A N 19
ATOM 22443 C CA . ARG A 1 53 ? -7.053 -0.404 -3.776 1.00 0.00 124 ARG A CA 19
ATOM 22444 C C . ARG A 1 53 ? -6.002 -0.559 -4.872 1.00 0.00 124 ARG A C 19
ATOM 22445 O O . ARG A 1 53 ? -6.212 -0.142 -6.011 1.00 0.00 124 ARG A O 19
ATOM 22466 N N . VAL A 1 54 ? -4.871 -1.161 -4.519 1.00 0.00 125 VAL A N 19
ATOM 22467 C CA . VAL A 1 54 ? -3.788 -1.373 -5.472 1.00 0.00 125 VAL A CA 19
ATOM 22468 C C . VAL A 1 54 ? -2.884 -2.519 -5.031 1.00 0.00 125 VAL A C 19
ATOM 22469 O O . VAL A 1 54 ? -2.662 -2.724 -3.838 1.00 0.00 125 VAL A O 19
ATOM 22482 N N . MET A 1 55 ? -2.365 -3.262 -6.003 1.00 0.00 126 MET A N 19
ATOM 22483 C CA . MET A 1 55 ? -1.483 -4.387 -5.715 1.00 0.00 126 MET A CA 19
ATOM 22484 C C . MET A 1 55 ? -0.040 -4.054 -6.080 1.00 0.00 126 MET A C 19
ATOM 22485 O O . MET A 1 55 ? 0.242 -3.605 -7.191 1.00 0.00 126 MET A O 19
ATOM 22499 N N . VAL A 1 56 ? 0.871 -4.276 -5.137 1.00 0.00 127 VAL A N 19
ATOM 22500 C CA . VAL A 1 56 ? 2.285 -4.000 -5.360 1.00 0.00 127 VAL A CA 19
ATOM 22501 C C . VAL A 1 56 ? 2.825 -4.809 -6.534 1.00 0.00 127 VAL A C 19
ATOM 22502 O O . VAL A 1 56 ? 2.722 -6.036 -6.556 1.00 0.00 127 VAL A O 19
ATOM 22515 N N . VAL A 1 57 ? 3.401 -4.114 -7.509 1.00 0.00 128 VAL A N 19
ATOM 22516 C CA . VAL A 1 57 ? 3.959 -4.767 -8.687 1.00 0.00 128 VAL A CA 19
ATOM 22517 C C . VAL A 1 57 ? 5.462 -4.976 -8.540 1.00 0.00 128 VAL A C 19
ATOM 22518 O O . VAL A 1 57 ? 6.017 -5.951 -9.047 1.00 0.00 128 VAL A O 19
ATOM 22531 N N . ASP A 1 58 ? 6.116 -4.054 -7.841 1.00 0.00 129 ASP A N 19
ATOM 22532 C CA . ASP A 1 58 ? 7.556 -4.137 -7.625 1.00 0.00 129 ASP A CA 19
ATOM 22533 C C . ASP A 1 58 ? 7.940 -3.517 -6.285 1.00 0.00 129 ASP A C 19
ATOM 22534 O O . ASP A 1 58 ? 7.361 -2.516 -5.863 1.00 0.00 129 ASP A O 19
ATOM 22543 N N . VAL A 1 59 ? 8.921 -4.119 -5.619 1.00 0.00 130 VAL A N 19
ATOM 22544 C CA . VAL A 1 59 ? 9.383 -3.626 -4.328 1.00 0.00 130 VAL A CA 19
ATOM 22545 C C . VAL A 1 59 ? 10.897 -3.446 -4.318 1.00 0.00 130 VAL A C 19
ATOM 22546 O O . VAL A 1 59 ? 11.646 -4.391 -4.566 1.00 0.00 130 VAL A O 19
ATOM 22559 N N . ASP A 1 60 ? 11.341 -2.228 -4.029 1.00 0.00 131 ASP A N 19
ATOM 22560 C CA . ASP A 1 60 ? 12.766 -1.924 -3.984 1.00 0.00 131 ASP A CA 19
ATOM 22561 C C . ASP A 1 60 ? 13.193 -1.527 -2.575 1.00 0.00 131 ASP A C 19
ATOM 22562 O O . ASP A 1 60 ? 14.195 -0.837 -2.390 1.00 0.00 131 ASP A O 19
ATOM 22571 N N . GLY A 1 61 ? 12.425 -1.967 -1.583 1.00 0.00 132 GLY A N 19
ATOM 22572 C CA . GLY A 1 61 ? 12.740 -1.647 -0.203 1.00 0.00 132 GLY A CA 19
ATOM 22573 C C . GLY A 1 61 ? 11.706 -0.737 0.432 1.00 0.00 132 GLY A C 19
ATOM 22574 O O . GLY A 1 61 ? 10.568 -1.147 0.666 1.00 0.00 132 GLY A O 19
ATOM 22578 N N . LEU A 1 62 ? 12.101 0.499 0.713 1.00 0.00 133 LEU A N 19
ATOM 22579 C CA . LEU A 1 62 ? 11.201 1.470 1.326 1.00 0.00 133 LEU A CA 19
ATOM 22580 C C . LEU A 1 62 ? 10.312 2.127 0.275 1.00 0.00 133 LEU A C 19
ATOM 22581 O O . LEU A 1 62 ? 9.745 3.195 0.506 1.00 0.00 133 LEU A O 19
ATOM 22597 N N . LYS A 1 63 ? 10.193 1.482 -0.880 1.00 0.00 134 LYS A N 19
ATOM 22598 C CA . LYS A 1 63 ? 9.371 2.001 -1.966 1.00 0.00 134 LYS A CA 19
ATOM 22599 C C . LYS A 1 63 ? 8.875 0.870 -2.862 1.00 0.00 134 LYS A C 19
ATOM 22600 O O . LYS A 1 63 ? 9.667 0.189 -3.515 1.00 0.00 134 LYS A O 19
ATOM 22619 N N . LEU A 1 64 ? 7.561 0.676 -2.890 1.00 0.00 135 LEU A N 19
ATOM 22620 C CA . LEU A 1 64 ? 6.959 -0.372 -3.707 1.00 0.00 135 LEU A CA 19
ATOM 22621 C C . LEU A 1 64 ? 5.938 0.214 -4.677 1.00 0.00 135 LEU A C 19
ATOM 22622 O O . LEU A 1 64 ? 5.010 0.915 -4.271 1.00 0.00 135 LEU A O 19
ATOM 22638 N N . LYS A 1 65 ? 6.112 -0.081 -5.961 1.00 0.00 136 LYS A N 19
ATOM 22639 C CA . LYS A 1 65 ? 5.205 0.413 -6.990 1.00 0.00 136 LYS A CA 19
ATOM 22640 C C . LYS A 1 65 ? 3.861 -0.307 -6.921 1.00 0.00 136 LYS A C 19
ATOM 22641 O O . LYS A 1 65 ? 3.806 -1.524 -6.748 1.00 0.00 136 LYS A O 19
ATOM 22660 N N . VAL A 1 66 ? 2.780 0.454 -7.059 1.00 0.00 137 VAL A N 19
ATOM 22661 C CA . VAL A 1 66 ? 1.437 -0.112 -7.016 1.00 0.00 137 VAL A CA 19
ATOM 22662 C C . VAL A 1 66 ? 0.673 0.186 -8.301 1.00 0.00 137 VAL A C 19
ATOM 22663 O O . VAL A 1 66 ? 0.892 1.214 -8.942 1.00 0.00 137 VAL A O 19
ATOM 22676 N N . LYS A 1 67 ? -0.226 -0.719 -8.672 1.00 0.00 138 LYS A N 19
ATOM 22677 C CA . LYS A 1 67 ? -1.026 -0.554 -9.880 1.00 0.00 138 LYS A CA 19
ATOM 22678 C C . LYS A 1 67 ? -2.499 -0.832 -9.599 1.00 0.00 138 LYS A C 19
ATOM 22679 O O . LYS A 1 67 ? -2.845 -1.850 -8.999 1.00 0.00 138 LYS A O 19
ATOM 22698 N N . ARG A 1 68 ? -3.363 0.077 -10.040 1.00 0.00 139 ARG A N 19
ATOM 22699 C CA . ARG A 1 68 ? -4.799 -0.072 -9.836 1.00 0.00 139 ARG A CA 19
ATOM 22700 C C . ARG A 1 68 ? -5.265 -1.465 -10.249 1.00 0.00 139 ARG A C 19
ATOM 22701 O O . ARG A 1 68 ? -4.900 -1.962 -11.314 1.00 0.00 139 ARG A O 19
ATOM 22722 N N . ILE A 1 69 ? -6.072 -2.089 -9.398 1.00 0.00 140 ILE A N 19
ATOM 22723 C CA . ILE A 1 69 ? -6.588 -3.424 -9.674 1.00 0.00 140 ILE A CA 19
ATOM 22724 C C . ILE A 1 69 ? -8.110 -3.456 -9.578 1.00 0.00 140 ILE A C 19
ATOM 22725 O O . ILE A 1 69 ? -8.717 -2.798 -8.733 1.00 0.00 140 ILE A O 19
ATOM 22741 N N . PRO A 1 70 ? -8.742 -4.240 -10.464 1.00 0.00 141 PRO A N 19
ATOM 22742 C CA . PRO A 1 70 ? -10.201 -4.379 -10.498 1.00 0.00 141 PRO A CA 19
ATOM 22743 C C . PRO A 1 70 ? -10.739 -5.140 -9.292 1.00 0.00 141 PRO A C 19
ATOM 22744 O O . PRO A 1 70 ? -9.989 -5.727 -8.512 1.00 0.00 141 PRO A O 19
ATOM 22755 N N . PRO A 1 71 ? -12.071 -5.132 -9.132 1.00 0.00 142 PRO A N 19
ATOM 22756 C CA . PRO A 1 71 ? -12.740 -5.818 -8.023 1.00 0.00 142 PRO A CA 19
ATOM 22757 C C . PRO A 1 7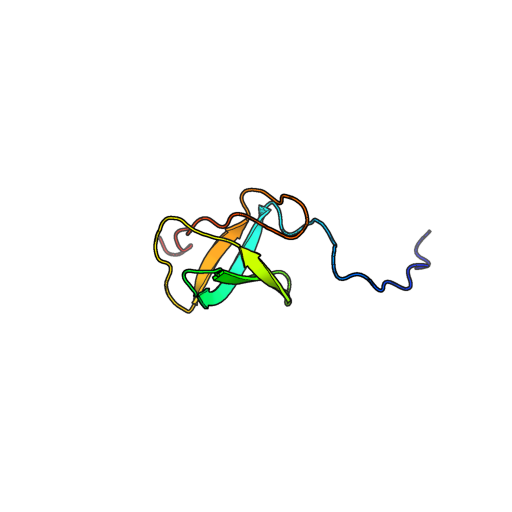1 ? -12.666 -7.336 -8.151 1.00 0.00 142 PRO A C 19
ATOM 22758 O O . PRO A 1 71 ? -12.229 -7.860 -9.175 1.00 0.00 142 PRO A O 19
ATOM 22769 N N . GLN A 1 72 ? -13.096 -8.035 -7.106 1.00 0.00 143 GLN A N 19
ATOM 22770 C CA . GLN A 1 72 ? -13.078 -9.493 -7.103 1.00 0.00 143 GLN A CA 19
ATOM 22771 C C . GLN A 1 72 ? -14.428 -10.054 -6.668 1.00 0.00 143 GLN A C 19
ATOM 22772 O O . GLN A 1 72 ? -14.614 -10.425 -5.508 1.00 0.00 143 GLN A O 19
ATOM 22786 N N . LEU A 1 73 ? -15.369 -10.112 -7.604 1.00 0.00 144 LEU A N 19
ATOM 22787 C CA . LEU A 1 73 ? -16.703 -10.627 -7.318 1.00 0.00 144 LEU A CA 19
ATOM 22788 C C . LEU A 1 73 ? -17.211 -10.108 -5.977 1.00 0.00 144 LEU A C 19
ATOM 22789 O O . LEU A 1 73 ? -18.044 -10.742 -5.330 1.00 0.00 144 LEU A O 19
ATOM 22805 N N . GLU A 1 74 ? -16.704 -8.949 -5.567 1.00 0.00 145 GLU A N 19
ATOM 22806 C CA . GLU A 1 74 ? -17.109 -8.344 -4.303 1.00 0.00 145 GLU A CA 19
ATOM 22807 C C . GLU A 1 74 ? -18.041 -7.159 -4.541 1.00 0.00 145 GLU A C 19
ATOM 22808 O O . GLU A 1 74 ? -19.191 -7.165 -4.105 1.00 0.00 145 GLU A O 19
ATOM 22820 N N . ARG A 1 1 ? 25.491 -10.466 11.681 1.00 0.00 72 ARG A N 20
ATOM 22821 C CA . ARG A 1 1 ? 25.453 -9.137 12.279 1.00 0.00 72 ARG A CA 20
ATOM 22822 C C . ARG A 1 1 ? 25.933 -9.178 13.727 1.00 0.00 72 ARG A C 20
ATOM 22823 O O . ARG A 1 1 ? 25.127 -9.236 14.657 1.00 0.00 72 ARG A O 20
ATOM 22844 N N . ARG A 1 2 ? 27.249 -9.148 13.910 1.00 0.00 73 ARG A N 20
ATOM 22845 C CA . ARG A 1 2 ? 27.835 -9.183 15.244 1.00 0.00 73 ARG A CA 20
ATOM 22846 C C . ARG A 1 2 ? 26.992 -8.381 16.230 1.00 0.00 73 ARG A C 20
ATOM 22847 O O . ARG A 1 2 ? 26.912 -8.718 17.411 1.00 0.00 73 ARG A O 20
ATOM 22868 N N . GLU A 1 3 ? 26.366 -7.317 15.737 1.00 0.00 74 GLU A N 20
ATOM 22869 C CA . GLU A 1 3 ? 25.530 -6.466 16.576 1.00 0.00 74 GLU A CA 20
ATOM 22870 C C . GLU A 1 3 ? 24.347 -7.250 17.138 1.00 0.00 74 GLU A C 20
ATOM 22871 O O . GLU A 1 3 ? 24.089 -8.384 16.733 1.00 0.00 74 GLU A O 20
ATOM 22883 N N . THR A 1 4 ? 23.631 -6.637 18.075 1.00 0.00 75 THR A N 20
ATOM 22884 C CA . THR A 1 4 ? 22.477 -7.276 18.695 1.00 0.00 75 THR A CA 20
ATOM 22885 C C . THR A 1 4 ? 21.232 -6.405 18.569 1.00 0.00 75 THR A C 20
ATOM 22886 O O . THR A 1 4 ? 21.181 -5.296 19.102 1.00 0.00 75 THR A O 20
ATOM 22897 N N . THR A 1 5 ? 20.229 -6.913 17.861 1.00 0.00 76 THR A N 20
ATOM 22898 C CA . THR A 1 5 ? 18.984 -6.181 17.665 1.00 0.00 76 THR A CA 20
ATOM 22899 C C . THR A 1 5 ? 17.951 -7.038 16.942 1.00 0.00 76 THR A C 20
ATOM 22900 O O . THR A 1 5 ? 18.140 -7.409 15.783 1.00 0.00 76 THR A O 20
ATOM 22911 N N . ASP A 1 6 ? 16.858 -7.347 17.631 1.00 0.00 77 ASP A N 20
ATOM 22912 C CA . ASP A 1 6 ? 15.793 -8.158 17.053 1.00 0.00 77 ASP A CA 20
ATOM 22913 C C . ASP A 1 6 ? 14.503 -7.353 16.928 1.00 0.00 77 ASP A C 20
ATOM 22914 O O . ASP A 1 6 ? 13.865 -7.027 17.929 1.00 0.00 77 ASP A O 20
ATOM 22923 N N . ILE A 1 7 ? 14.128 -7.035 15.693 1.00 0.00 78 ILE A N 20
ATOM 22924 C CA . ILE A 1 7 ? 12.915 -6.268 15.438 1.00 0.00 78 ILE A CA 20
ATOM 22925 C C . ILE A 1 7 ? 12.886 -4.991 16.272 1.00 0.00 78 ILE A C 20
ATOM 22926 O O . ILE A 1 7 ? 11.833 -4.574 16.751 1.00 0.00 78 ILE A O 20
ATOM 22942 N N . GLY A 1 8 ? 14.052 -4.374 16.441 1.00 0.00 79 GLY A N 20
ATOM 22943 C CA . GLY A 1 8 ? 14.138 -3.150 17.215 1.00 0.00 79 GLY A CA 20
ATOM 22944 C C . GLY A 1 8 ? 12.910 -2.276 17.056 1.00 0.00 79 GLY A C 20
ATOM 22945 O O . GLY A 1 8 ? 12.014 -2.293 17.899 1.00 0.00 79 GLY A O 20
ATOM 22949 N N . GLY A 1 9 ? 12.870 -1.507 15.972 1.00 0.00 80 GLY A N 20
ATOM 22950 C CA . GLY A 1 9 ? 11.739 -0.631 15.726 1.00 0.00 80 GLY A CA 20
ATOM 22951 C C . GLY A 1 9 ? 11.667 -0.168 14.285 1.00 0.00 80 GLY A C 20
ATOM 22952 O O . GLY A 1 9 ? 11.866 1.010 13.993 1.00 0.00 80 GLY A O 20
ATOM 22956 N N . GLY A 1 10 ? 11.382 -1.099 13.379 1.00 0.00 81 GLY A N 20
ATOM 22957 C CA . GLY A 1 10 ? 11.291 -0.761 11.971 1.00 0.00 81 GLY A CA 20
ATOM 22958 C C . GLY A 1 10 ? 10.032 -1.304 11.324 1.00 0.00 81 GLY A C 20
ATOM 22959 O O . GLY A 1 10 ? 9.559 -2.384 11.679 1.00 0.00 81 GLY A O 20
ATOM 22963 N N . LYS A 1 11 ? 9.486 -0.553 10.374 1.00 0.00 82 LYS A N 20
ATOM 22964 C CA . LYS A 1 11 ? 8.274 -0.964 9.676 1.00 0.00 82 LYS A CA 20
ATOM 22965 C C . LYS A 1 11 ? 8.609 -1.601 8.331 1.00 0.00 82 LYS A C 20
ATOM 22966 O O . LYS A 1 11 ? 7.918 -1.377 7.337 1.00 0.00 82 LYS A O 20
ATOM 22985 N N . TYR A 1 12 ? 9.671 -2.398 8.308 1.00 0.00 83 TYR A N 20
ATOM 22986 C CA . TYR A 1 12 ? 10.098 -3.067 7.085 1.00 0.00 83 TYR A CA 20
ATOM 22987 C C . TYR A 1 12 ? 9.866 -4.572 7.178 1.00 0.00 83 TYR A C 20
ATOM 22988 O O . TYR A 1 12 ? 10.406 -5.243 8.058 1.00 0.00 83 TYR A O 20
ATOM 23006 N N . THR A 1 13 ? 9.058 -5.097 6.262 1.00 0.00 84 THR A N 20
ATOM 23007 C CA . THR A 1 13 ? 8.752 -6.522 6.239 1.00 0.00 84 THR A CA 20
ATOM 23008 C C . THR A 1 13 ? 9.090 -7.135 4.885 1.00 0.00 84 THR A C 20
ATOM 23009 O O . THR A 1 13 ? 9.124 -8.357 4.736 1.00 0.00 84 THR A O 20
ATOM 23020 N N . PHE A 1 14 ? 9.339 -6.279 3.899 1.00 0.00 85 PHE A N 20
ATOM 23021 C CA . PHE A 1 14 ? 9.674 -6.738 2.556 1.00 0.00 85 PHE A CA 20
ATOM 23022 C C . PHE A 1 14 ? 8.737 -7.857 2.113 1.00 0.00 85 PHE A C 20
ATOM 23023 O O . PHE A 1 14 ? 9.172 -8.851 1.533 1.00 0.00 85 PHE A O 20
ATOM 23040 N N . GLU A 1 15 ? 7.448 -7.687 2.392 1.00 0.00 86 GLU A N 20
ATOM 23041 C CA . GLU A 1 15 ? 6.449 -8.684 2.024 1.00 0.00 86 GLU A CA 20
ATOM 23042 C C . GLU A 1 15 ? 5.383 -8.076 1.118 1.00 0.00 86 GLU A C 20
ATOM 23043 O O . GLU A 1 15 ? 4.737 -8.781 0.341 1.00 0.00 86 GLU A O 20
ATOM 23055 N N . LEU A 1 16 ? 5.203 -6.764 1.224 1.00 0.00 87 LEU A N 20
ATOM 23056 C CA . LEU A 1 16 ? 4.214 -6.060 0.414 1.00 0.00 87 LEU A CA 20
ATOM 23057 C C . LEU A 1 16 ? 4.192 -6.601 -1.012 1.00 0.00 87 LEU A C 20
ATOM 23058 O O . LEU A 1 16 ? 3.140 -6.667 -1.647 1.00 0.00 87 LEU A O 20
ATOM 23074 N N . LYS A 1 17 ? 5.362 -6.989 -1.509 1.00 0.00 88 LYS A N 20
ATOM 23075 C CA . LYS A 1 17 ? 5.478 -7.527 -2.859 1.00 0.00 88 LYS A CA 20
ATOM 23076 C C . LYS A 1 17 ? 4.327 -8.480 -3.166 1.00 0.00 88 LYS A C 20
ATOM 23077 O O . LYS A 1 17 ? 4.285 -9.602 -2.663 1.00 0.00 88 LYS A O 20
ATOM 23096 N N . GLY A 1 18 ? 3.394 -8.024 -3.997 1.00 0.00 89 GLY A N 20
ATOM 23097 C CA . GLY A 1 18 ? 2.255 -8.849 -4.358 1.00 0.00 89 GLY A CA 20
ATOM 23098 C C . GLY A 1 18 ? 1.022 -8.526 -3.538 1.00 0.00 89 GLY A C 20
ATOM 23099 O O . GLY A 1 18 ? -0.098 -8.563 -4.047 1.00 0.00 89 GLY A O 20
ATOM 23103 N N . LYS A 1 19 ? 1.226 -8.209 -2.264 1.00 0.00 90 LYS A N 20
ATOM 23104 C CA . LYS A 1 19 ? 0.123 -7.878 -1.371 1.00 0.00 90 LYS A CA 20
ATOM 23105 C C . LYS A 1 19 ? -0.680 -6.699 -1.912 1.00 0.00 90 LYS A C 20
ATOM 23106 O O . LYS A 1 19 ? -0.172 -5.895 -2.692 1.00 0.00 90 LYS A O 20
ATOM 23125 N N . VAL A 1 20 ? -1.937 -6.602 -1.490 1.00 0.00 91 VAL A N 20
ATOM 23126 C CA . VAL A 1 20 ? -2.810 -5.520 -1.930 1.00 0.00 91 VAL A CA 20
ATOM 23127 C C . VAL A 1 20 ? -3.002 -4.486 -0.826 1.00 0.00 91 VAL A C 20
ATOM 23128 O O . VAL A 1 20 ? -3.234 -4.834 0.331 1.00 0.00 91 VAL A O 20
ATOM 23141 N N . GLY A 1 21 ? -2.905 -3.212 -1.193 1.00 0.00 92 GLY A N 20
ATOM 23142 C CA . GLY A 1 21 ? -3.072 -2.146 -0.222 1.00 0.00 92 GLY A CA 20
ATOM 23143 C C . GLY A 1 21 ? -4.130 -1.143 -0.638 1.00 0.00 92 GLY A C 20
ATOM 23144 O O . GLY A 1 21 ? -4.697 -1.242 -1.727 1.00 0.00 92 GLY A O 20
ATOM 23148 N N . LYS A 1 22 ? -4.399 -0.175 0.231 1.00 0.00 93 LYS A N 20
ATOM 23149 C CA . LYS A 1 22 ? -5.397 0.851 -0.050 1.00 0.00 93 LYS A CA 20
ATOM 23150 C C . LYS A 1 22 ? -4.767 2.239 -0.045 1.00 0.00 93 LYS A C 20
ATOM 23151 O O . LYS A 1 22 ? -3.935 2.552 0.807 1.00 0.00 93 LYS A O 20
ATOM 23170 N N . VAL A 1 23 ? -5.169 3.070 -1.002 1.00 0.00 94 VAL A N 20
ATOM 23171 C CA . VAL A 1 23 ? -4.645 4.427 -1.106 1.00 0.00 94 VAL A CA 20
ATOM 23172 C C . VAL A 1 23 ? -5.284 5.344 -0.070 1.00 0.00 94 VAL A C 20
ATOM 23173 O O . VAL A 1 23 ? -6.258 6.039 -0.357 1.00 0.00 94 VAL A O 20
ATOM 23186 N N . VAL A 1 24 ? -4.728 5.341 1.138 1.00 0.00 95 VAL A N 20
ATOM 23187 C CA . VAL A 1 24 ? -5.242 6.174 2.218 1.00 0.00 95 VAL A CA 20
ATOM 23188 C C . VAL A 1 24 ? -5.092 7.655 1.889 1.00 0.00 95 VAL A C 20
ATOM 23189 O O . VAL A 1 24 ? -5.752 8.506 2.487 1.00 0.00 95 VAL A O 20
ATOM 23202 N N . LYS A 1 25 ? -4.220 7.958 0.933 1.00 0.00 96 LYS A N 20
ATOM 23203 C CA . LYS A 1 25 ? -3.983 9.337 0.522 1.00 0.00 96 LYS A CA 20
ATOM 23204 C C . LYS A 1 25 ? -3.069 9.391 -0.698 1.00 0.00 96 LYS A C 20
ATOM 23205 O O . LYS A 1 25 ? -2.247 8.499 -0.909 1.00 0.00 96 LYS A O 20
ATOM 23224 N N . ILE A 1 26 ? -3.217 10.442 -1.497 1.00 0.00 97 ILE A N 20
ATOM 23225 C CA . ILE A 1 26 ? -2.403 10.613 -2.693 1.00 0.00 97 ILE A CA 20
ATOM 23226 C C . ILE A 1 26 ? -1.685 11.958 -2.683 1.00 0.00 97 ILE A C 20
ATOM 23227 O O . ILE A 1 26 ? -2.253 12.973 -2.280 1.00 0.00 97 ILE A O 20
ATOM 23243 N N . ALA A 1 27 ? -0.433 11.959 -3.129 1.00 0.00 98 ALA A N 20
ATOM 23244 C CA . ALA A 1 27 ? 0.361 13.180 -3.175 1.00 0.00 98 ALA A CA 20
ATOM 23245 C C . ALA A 1 27 ? 1.371 13.135 -4.316 1.00 0.00 98 ALA A C 20
ATOM 23246 O O . ALA A 1 27 ? 2.078 12.144 -4.493 1.00 0.00 98 ALA A O 20
ATOM 23253 N N . GLU A 1 28 ? 1.432 14.215 -5.089 1.00 0.00 99 GLU A N 20
ATOM 23254 C CA . GLU A 1 28 ? 2.354 14.297 -6.215 1.00 0.00 99 GLU A CA 20
ATOM 23255 C C . GLU A 1 28 ? 3.745 13.814 -5.815 1.00 0.00 99 GLU A C 20
ATOM 23256 O O . GLU A 1 28 ? 4.344 12.980 -6.495 1.00 0.00 99 GLU A O 20
ATOM 23268 N N . ASP A 1 29 ? 4.253 14.343 -4.707 1.00 0.00 100 ASP A N 20
ATOM 23269 C CA . ASP A 1 29 ? 5.573 13.966 -4.215 1.00 0.00 100 ASP A CA 20
ATOM 23270 C C . ASP A 1 29 ? 5.636 12.471 -3.919 1.00 0.00 100 ASP A C 20
ATOM 23271 O O . ASP A 1 29 ? 6.661 11.826 -4.142 1.00 0.00 100 ASP A O 20
ATOM 23280 N N . HIS A 1 30 ? 4.533 11.926 -3.415 1.00 0.00 101 HIS A N 20
ATOM 23281 C CA . HIS A 1 30 ? 4.463 10.506 -3.088 1.00 0.00 101 HIS A CA 20
ATOM 23282 C C . HIS A 1 30 ? 3.032 10.095 -2.756 1.00 0.00 101 HIS A C 20
ATOM 23283 O O . HIS A 1 30 ? 2.201 10.933 -2.404 1.00 0.00 101 HIS A O 20
ATOM 23298 N N . TYR A 1 31 ? 2.751 8.802 -2.871 1.00 0.00 102 TYR A N 20
ATOM 23299 C CA . TYR A 1 31 ? 1.420 8.280 -2.586 1.00 0.00 102 TYR A CA 20
ATOM 23300 C C . TYR A 1 31 ? 1.411 7.493 -1.279 1.00 0.00 102 TYR A C 20
ATOM 23301 O O . TYR A 1 31 ? 2.423 6.916 -0.882 1.00 0.00 102 TYR A O 20
ATOM 23319 N N . LEU A 1 32 ? 0.260 7.475 -0.616 1.00 0.00 103 LEU A N 20
ATOM 23320 C CA . LEU A 1 32 ? 0.117 6.758 0.647 1.00 0.00 103 LEU A CA 20
ATOM 23321 C C . LEU A 1 32 ? -0.753 5.517 0.473 1.00 0.00 103 LEU A C 20
ATOM 23322 O O . LEU A 1 32 ? -1.960 5.618 0.253 1.00 0.00 103 LEU A O 20
ATOM 23338 N N . VAL A 1 33 ? -0.133 4.346 0.575 1.00 0.00 104 VAL A N 20
ATOM 23339 C CA . VAL A 1 33 ? -0.851 3.085 0.433 1.00 0.00 104 VAL A CA 20
ATOM 23340 C C . VAL A 1 33 ? -0.680 2.212 1.671 1.00 0.00 104 VAL A C 20
ATOM 23341 O O . VAL A 1 33 ? 0.432 1.808 2.008 1.00 0.00 104 VAL A O 20
ATOM 23354 N N . GLU A 1 34 ? -1.790 1.926 2.344 1.00 0.00 105 GLU A N 20
ATOM 23355 C CA . GLU A 1 34 ? -1.763 1.101 3.546 1.00 0.00 105 GLU A CA 20
ATOM 23356 C C . GLU A 1 34 ? -1.686 -0.380 3.187 1.00 0.00 105 GLU A C 20
ATOM 23357 O O . GLU A 1 34 ? -2.685 -0.992 2.811 1.00 0.00 105 GLU A O 20
ATOM 23369 N N . VAL A 1 35 ? -0.491 -0.950 3.306 1.00 0.00 106 VAL A N 20
ATOM 23370 C CA . VAL A 1 35 ? -0.282 -2.359 2.995 1.00 0.00 106 VAL A CA 20
ATOM 23371 C C . VAL A 1 35 ? -0.051 -3.173 4.263 1.00 0.00 106 VAL A C 20
ATOM 23372 O O . VAL A 1 35 ? 0.683 -2.753 5.157 1.00 0.00 106 VAL A O 20
ATOM 23385 N N . GLU A 1 36 ? -0.682 -4.341 4.334 1.00 0.00 107 GLU A N 20
ATOM 23386 C CA . GLU A 1 36 ? -0.545 -5.214 5.494 1.00 0.00 107 GLU A CA 20
ATOM 23387 C C . GLU A 1 36 ? -0.801 -4.445 6.787 1.00 0.00 107 GLU A C 20
ATOM 23388 O O . GLU A 1 36 ? -0.267 -4.787 7.841 1.00 0.00 107 GLU A O 20
ATOM 23400 N N . GLY A 1 37 ? -1.621 -3.403 6.696 1.00 0.00 108 GLY A N 20
ATOM 23401 C CA . GLY A 1 37 ? -1.934 -2.601 7.865 1.00 0.00 108 GLY A CA 20
ATOM 23402 C C . GLY A 1 37 ? -0.837 -1.608 8.196 1.00 0.00 108 GLY A C 20
ATOM 23403 O O . GLY A 1 37 ? -0.641 -1.255 9.359 1.00 0.00 108 GLY A O 20
ATOM 23407 N N . ASP A 1 38 ? -0.120 -1.157 7.172 1.00 0.00 109 ASP A N 20
ATOM 23408 C CA . ASP A 1 38 ? 0.963 -0.199 7.360 1.00 0.00 109 ASP A CA 20
ATOM 23409 C C . ASP A 1 38 ? 1.063 0.748 6.169 1.00 0.00 109 ASP A C 20
ATOM 23410 O O . ASP A 1 38 ? 1.119 0.313 5.019 1.00 0.00 109 ASP A O 20
ATOM 23419 N N . LYS A 1 39 ? 1.086 2.046 6.452 1.00 0.00 110 LYS A N 20
ATOM 23420 C CA . LYS A 1 39 ? 1.179 3.056 5.404 1.00 0.00 110 LYS A CA 20
ATOM 23421 C C . LYS A 1 39 ? 2.550 3.021 4.736 1.00 0.00 110 LYS A C 20
ATOM 23422 O O . LYS A 1 39 ? 3.575 3.207 5.391 1.00 0.00 110 LYS A O 20
ATOM 23441 N N . TRP A 1 40 ? 2.560 2.784 3.429 1.00 0.00 111 TRP A N 20
ATOM 23442 C CA . TRP A 1 40 ? 3.805 2.727 2.672 1.00 0.00 111 TRP A CA 20
ATOM 23443 C C . TRP A 1 40 ? 3.924 3.920 1.730 1.00 0.00 111 TRP A C 20
ATOM 23444 O O . TRP A 1 40 ? 2.994 4.716 1.601 1.00 0.00 111 TRP A O 20
ATOM 23465 N N . ILE A 1 41 ? 5.074 4.037 1.073 1.00 0.00 112 ILE A N 20
ATOM 23466 C CA . ILE A 1 41 ? 5.313 5.132 0.142 1.00 0.00 112 ILE A CA 20
ATOM 23467 C C . ILE A 1 41 ? 5.479 4.615 -1.283 1.00 0.00 112 ILE A C 20
ATOM 23468 O O . ILE A 1 41 ? 6.569 4.206 -1.683 1.00 0.00 112 ILE A O 20
ATOM 23484 N N . ALA A 1 42 ? 4.391 4.639 -2.046 1.00 0.00 113 ALA A N 20
ATOM 23485 C CA . ALA A 1 42 ? 4.418 4.177 -3.429 1.00 0.00 113 ALA A CA 20
ATOM 23486 C C . ALA A 1 42 ? 4.234 5.338 -4.399 1.00 0.00 113 ALA A C 20
ATOM 23487 O O . ALA A 1 42 ? 3.785 6.418 -4.014 1.00 0.00 113 ALA A O 20
ATOM 23494 N N . TYR A 1 43 ? 4.585 5.110 -5.660 1.00 0.00 114 TYR A N 20
ATOM 23495 C CA . TYR A 1 43 ? 4.463 6.139 -6.686 1.00 0.00 114 TYR A CA 20
ATOM 23496 C C . TYR A 1 43 ? 3.893 5.557 -7.976 1.00 0.00 114 TYR A C 20
ATOM 23497 O O . TYR A 1 43 ? 4.457 4.627 -8.553 1.00 0.00 114 TYR A O 20
ATOM 23515 N N . SER A 1 44 ? 2.772 6.113 -8.424 1.00 0.00 115 SER A N 20
ATOM 23516 C CA . SER A 1 44 ? 2.123 5.648 -9.644 1.00 0.00 115 SER A CA 20
ATOM 23517 C C . SER A 1 44 ? 1.962 6.790 -10.643 1.00 0.00 115 SER A C 20
ATOM 23518 O O . SER A 1 44 ? 1.421 7.846 -10.314 1.00 0.00 115 SER A O 20
ATOM 23526 N N . ASP A 1 45 ? 2.436 6.571 -11.865 1.00 0.00 116 ASP A N 20
ATOM 23527 C CA . ASP A 1 45 ? 2.345 7.580 -12.913 1.00 0.00 116 ASP A CA 20
ATOM 23528 C C . ASP A 1 45 ? 0.888 7.884 -13.248 1.00 0.00 116 ASP A C 20
ATOM 23529 O O . ASP A 1 45 ? 0.570 8.960 -13.754 1.00 0.00 116 ASP A O 20
ATOM 23538 N N . GLU A 1 46 ? 0.008 6.929 -12.964 1.00 0.00 117 GLU A N 20
ATOM 23539 C CA . GLU A 1 46 ? -1.414 7.095 -13.238 1.00 0.00 117 GLU A CA 20
ATOM 23540 C C . GLU A 1 46 ? -2.141 7.654 -12.018 1.00 0.00 117 GLU A C 20
ATOM 23541 O O . GLU A 1 46 ? -2.234 6.997 -10.981 1.00 0.00 117 GLU A O 20
ATOM 23553 N N . LYS A 1 47 ? -2.655 8.872 -12.149 1.00 0.00 118 LYS A N 20
ATOM 23554 C CA . LYS A 1 47 ? -3.375 9.521 -11.060 1.00 0.00 118 LYS A CA 20
ATOM 23555 C C . LYS A 1 47 ? -4.276 8.527 -10.335 1.00 0.00 118 LYS A C 20
ATOM 23556 O O . LYS A 1 47 ? -5.147 7.904 -10.944 1.00 0.00 118 LYS A O 20
ATOM 23575 N N . LEU A 1 48 ? -4.063 8.384 -9.031 1.00 0.00 119 LEU A N 20
ATOM 23576 C CA . LEU A 1 48 ? -4.858 7.467 -8.222 1.00 0.00 119 LEU A CA 20
ATOM 23577 C C . LEU A 1 48 ? -5.985 8.206 -7.508 1.00 0.00 119 LEU A C 20
ATOM 23578 O O . LEU A 1 48 ? -5.935 9.425 -7.346 1.00 0.00 119 LEU A O 20
ATOM 23594 N N . SER A 1 49 ? -6.999 7.460 -7.083 1.00 0.00 120 SER A N 20
ATOM 23595 C CA . SER A 1 49 ? -8.140 8.045 -6.387 1.00 0.00 120 SER A CA 20
ATOM 23596 C C . SER A 1 49 ? -8.283 7.456 -4.987 1.00 0.00 120 SER A C 20
ATOM 23597 O O . SER A 1 49 ? -8.202 6.241 -4.801 1.00 0.00 120 SER A O 20
ATOM 23605 N N . LEU A 1 50 ? -8.497 8.325 -4.006 1.00 0.00 121 LEU A N 20
ATOM 23606 C CA . LEU A 1 50 ? -8.653 7.892 -2.621 1.00 0.00 121 LEU A CA 20
ATOM 23607 C C . LEU A 1 50 ? -9.648 6.741 -2.519 1.00 0.00 121 LEU A C 20
ATOM 23608 O O . LEU A 1 50 ? -10.774 6.836 -3.006 1.00 0.00 121 LEU A O 20
ATOM 23624 N N . GLY A 1 51 ? -9.226 5.654 -1.880 1.00 0.00 122 GLY A N 20
ATOM 23625 C CA . GLY A 1 51 ? -10.093 4.502 -1.723 1.00 0.00 122 GLY A CA 20
ATOM 23626 C C . GLY A 1 51 ? -9.907 3.481 -2.828 1.00 0.00 122 GLY A C 20
ATOM 23627 O O . GLY A 1 51 ? -10.606 2.469 -2.872 1.00 0.00 122 GLY A O 20
ATOM 23631 N N . ASP A 1 52 ? -8.963 3.748 -3.724 1.00 0.00 123 ASP A N 20
ATOM 23632 C CA . ASP A 1 52 ? -8.687 2.845 -4.836 1.00 0.00 123 ASP A CA 20
ATOM 23633 C C . ASP A 1 52 ? -7.769 1.709 -4.397 1.00 0.00 123 ASP A C 20
ATOM 23634 O O . ASP A 1 52 ? -6.664 1.944 -3.908 1.00 0.00 123 ASP A O 20
ATOM 23643 N N . ARG A 1 53 ? -8.235 0.477 -4.576 1.00 0.00 124 ARG A N 20
ATOM 23644 C CA . ARG A 1 53 ? -7.457 -0.697 -4.196 1.00 0.00 124 ARG A CA 20
ATOM 23645 C C . ARG A 1 53 ? -6.346 -0.963 -5.208 1.00 0.00 124 ARG A C 20
ATOM 23646 O O . ARG A 1 53 ? -6.608 -1.179 -6.391 1.00 0.00 124 ARG A O 20
ATOM 23667 N N . VAL A 1 54 ? -5.104 -0.944 -4.735 1.00 0.00 125 VAL A N 20
ATOM 23668 C CA . VAL A 1 54 ? -3.953 -1.184 -5.597 1.00 0.00 125 VAL A CA 20
ATOM 23669 C C . VAL A 1 54 ? -3.079 -2.306 -5.048 1.00 0.00 125 VAL A C 20
ATOM 23670 O O . VAL A 1 54 ? -3.019 -2.524 -3.838 1.00 0.00 125 VAL A O 20
ATOM 23683 N N . MET A 1 55 ? -2.402 -3.015 -5.946 1.00 0.00 126 MET A N 20
ATOM 23684 C CA . MET A 1 55 ? -1.529 -4.114 -5.550 1.00 0.00 126 MET A CA 20
ATOM 23685 C C . MET A 1 55 ? -0.066 -3.764 -5.804 1.00 0.00 126 MET A C 20
ATOM 23686 O O . MET A 1 55 ? 0.264 -3.108 -6.792 1.00 0.00 126 MET A O 20
ATOM 23700 N N . VAL A 1 56 ? 0.808 -4.205 -4.904 1.00 0.00 127 VAL A N 20
ATOM 23701 C CA . VAL A 1 56 ? 2.236 -3.939 -5.031 1.00 0.00 127 VAL A CA 20
ATOM 23702 C C . VAL A 1 56 ? 2.823 -4.657 -6.241 1.00 0.00 127 VAL A C 20
ATOM 23703 O O . VAL A 1 56 ? 2.959 -5.881 -6.244 1.00 0.00 127 VAL A O 20
ATOM 23716 N N . VAL A 1 57 ? 3.172 -3.888 -7.267 1.00 0.00 128 VAL A N 20
ATOM 23717 C CA . VAL A 1 57 ? 3.747 -4.451 -8.483 1.00 0.00 128 VAL A CA 20
ATOM 23718 C C . VAL A 1 57 ? 5.181 -4.914 -8.250 1.00 0.00 128 VAL A C 20
ATOM 23719 O O . VAL A 1 57 ? 5.597 -5.956 -8.756 1.00 0.00 128 VAL A O 20
ATOM 23732 N N . ASP A 1 58 ? 5.931 -4.133 -7.480 1.00 0.00 129 ASP A N 20
ATOM 23733 C CA . ASP A 1 58 ? 7.318 -4.464 -7.177 1.00 0.00 129 ASP A CA 20
ATOM 23734 C C . ASP A 1 58 ? 7.914 -3.460 -6.195 1.00 0.00 129 ASP A C 20
ATOM 23735 O O . ASP A 1 58 ? 7.635 -2.263 -6.268 1.00 0.00 129 ASP A O 20
ATOM 23744 N N . VAL A 1 59 ? 8.736 -3.955 -5.276 1.00 0.00 130 VAL A N 20
ATOM 23745 C CA . VAL A 1 59 ? 9.372 -3.102 -4.279 1.00 0.00 130 VAL A CA 20
ATOM 23746 C C . VAL A 1 59 ? 10.891 -3.153 -4.400 1.00 0.00 130 VAL A C 20
ATOM 23747 O O . VAL A 1 59 ? 11.479 -4.228 -4.511 1.00 0.00 130 VAL A O 20
ATOM 23760 N N . ASP A 1 60 ? 11.519 -1.983 -4.378 1.00 0.00 131 ASP A N 20
ATOM 23761 C CA . ASP A 1 60 ? 12.971 -1.893 -4.484 1.00 0.00 131 ASP A CA 20
ATOM 23762 C C . ASP A 1 60 ? 13.603 -1.674 -3.113 1.00 0.00 131 ASP A C 20
ATOM 23763 O O . ASP A 1 60 ? 14.817 -1.507 -2.997 1.00 0.00 131 ASP A O 20
ATOM 23772 N N . GLY A 1 61 ? 12.771 -1.674 -2.076 1.00 0.00 132 GLY A N 20
ATOM 23773 C CA . GLY A 1 61 ? 13.267 -1.474 -0.727 1.00 0.00 132 GLY A CA 20
ATOM 23774 C C . GLY A 1 61 ? 12.250 -0.794 0.169 1.00 0.00 132 GLY A C 20
ATOM 23775 O O . GLY A 1 61 ? 11.621 -1.440 1.009 1.00 0.00 132 GLY A O 20
ATOM 23779 N N . LEU A 1 62 ? 12.089 0.513 -0.007 1.00 0.00 133 LEU A N 20
ATOM 23780 C CA . LEU A 1 62 ? 11.142 1.281 0.794 1.00 0.00 133 LEU A CA 20
ATOM 23781 C C . LEU A 1 62 ? 10.047 1.879 -0.083 1.00 0.00 133 LEU A C 20
ATOM 23782 O O . LEU A 1 62 ? 9.117 2.515 0.413 1.00 0.00 133 LEU A O 20
ATOM 23798 N N . LYS A 1 63 ? 10.162 1.669 -1.390 1.00 0.00 134 LYS A N 20
ATOM 23799 C CA . LYS A 1 63 ? 9.180 2.183 -2.338 1.00 0.00 134 LYS A CA 20
ATOM 23800 C C . LYS A 1 63 ? 8.535 1.047 -3.124 1.00 0.00 134 LYS A C 20
ATOM 23801 O O . LYS A 1 63 ? 9.094 0.566 -4.111 1.00 0.00 134 LYS A O 20
ATOM 23820 N N . LEU A 1 64 ? 7.357 0.622 -2.683 1.00 0.00 135 LEU A N 20
ATOM 23821 C CA . LEU A 1 64 ? 6.635 -0.458 -3.347 1.00 0.00 135 LEU A CA 20
ATOM 23822 C C . LEU A 1 64 ? 5.665 0.095 -4.388 1.00 0.00 135 LEU A C 20
ATOM 23823 O O . LEU A 1 64 ? 4.745 0.844 -4.059 1.00 0.00 135 LEU A O 20
ATOM 23839 N N . LYS A 1 65 ? 5.877 -0.281 -5.644 1.00 0.00 136 LYS A N 20
ATOM 23840 C CA . LYS A 1 65 ? 5.021 0.173 -6.734 1.00 0.00 136 LYS A CA 20
ATOM 23841 C C . LYS A 1 65 ? 3.558 -0.154 -6.449 1.00 0.00 136 LYS A C 20
ATOM 23842 O O . LYS A 1 65 ? 3.247 -0.889 -5.512 1.00 0.00 136 LYS A O 20
ATOM 23861 N N . VAL A 1 66 ? 2.664 0.395 -7.265 1.00 0.00 137 VAL A N 20
ATOM 23862 C CA . VAL A 1 66 ? 1.235 0.159 -7.103 1.00 0.00 137 VAL A CA 20
ATOM 23863 C C . VAL A 1 66 ? 0.508 0.243 -8.440 1.00 0.00 137 VAL A C 20
ATOM 23864 O O . VAL A 1 66 ? 0.716 1.177 -9.215 1.00 0.00 137 VAL A O 20
ATOM 23877 N N . LYS A 1 67 ? -0.346 -0.739 -8.706 1.00 0.00 138 LYS A N 20
ATOM 23878 C CA . LYS A 1 67 ? -1.106 -0.778 -9.950 1.00 0.00 138 LYS A CA 20
ATOM 23879 C C . LYS A 1 67 ? -2.606 -0.784 -9.671 1.00 0.00 138 LYS A C 20
ATOM 23880 O O . LYS A 1 67 ? -3.097 -1.592 -8.883 1.00 0.00 138 LYS A O 20
ATOM 23899 N N . ARG A 1 68 ? -3.328 0.121 -10.324 1.00 0.00 139 ARG A N 20
ATOM 23900 C CA . ARG A 1 68 ? -4.772 0.219 -10.146 1.00 0.00 139 ARG A CA 20
ATOM 23901 C C . ARG A 1 68 ? -5.461 -1.074 -10.572 1.00 0.00 139 ARG A C 20
ATOM 23902 O O . ARG A 1 68 ? -5.420 -1.454 -11.742 1.00 0.00 139 ARG A O 20
ATOM 23923 N N . ILE A 1 69 ? -6.093 -1.744 -9.614 1.00 0.00 140 ILE A N 20
ATOM 23924 C CA . ILE A 1 69 ? -6.791 -2.993 -9.891 1.00 0.00 140 ILE A CA 20
ATOM 23925 C C . ILE A 1 69 ? -8.282 -2.867 -9.595 1.00 0.00 140 ILE A C 20
ATOM 23926 O O . ILE A 1 69 ? -8.694 -2.290 -8.589 1.00 0.00 140 ILE A O 20
ATOM 23942 N N . PRO A 1 70 ? -9.112 -3.422 -10.491 1.00 0.00 141 PRO A N 20
ATOM 23943 C CA . PRO A 1 70 ? -10.570 -3.386 -10.347 1.00 0.00 141 PRO A CA 20
ATOM 23944 C C . PRO A 1 70 ? -11.061 -4.266 -9.202 1.00 0.00 141 PRO A C 20
ATOM 23945 O O . PRO A 1 70 ? -10.473 -5.301 -8.886 1.00 0.00 141 PRO A O 20
ATOM 23956 N N . PRO A 1 71 ? -12.164 -3.848 -8.564 1.00 0.00 142 PRO A N 20
ATOM 23957 C CA . PRO A 1 71 ? -12.759 -4.584 -7.444 1.00 0.00 142 PRO A CA 20
ATOM 23958 C C . PRO A 1 71 ? -13.394 -5.898 -7.887 1.00 0.00 142 PRO A C 20
ATOM 23959 O O . PRO A 1 71 ? -13.461 -6.194 -9.079 1.00 0.00 142 PRO A O 20
ATOM 23970 N N . GLN A 1 72 ? -13.859 -6.680 -6.918 1.00 0.00 143 GLN A N 20
ATOM 23971 C CA . GLN A 1 72 ? -14.489 -7.963 -7.210 1.00 0.00 143 GLN A CA 20
ATOM 23972 C C . GLN A 1 72 ? -15.956 -7.777 -7.581 1.00 0.00 143 GLN A C 20
ATOM 23973 O O . GLN A 1 72 ? -16.434 -8.337 -8.569 1.00 0.00 143 GLN A O 20
ATOM 23987 N N . LEU A 1 73 ? -16.668 -6.988 -6.783 1.00 0.00 144 LEU A N 20
ATOM 23988 C CA . LEU A 1 73 ? -18.082 -6.728 -7.027 1.00 0.00 144 LEU A CA 20
ATOM 23989 C C . LEU A 1 73 ? -18.263 -5.702 -8.141 1.00 0.00 144 LEU A C 20
ATOM 23990 O O . LEU A 1 73 ? -19.055 -4.769 -8.016 1.00 0.00 144 LEU A O 20
ATOM 24006 N N . GLU A 1 74 ? -17.524 -5.884 -9.231 1.00 0.00 145 GLU A N 20
ATOM 24007 C CA . GLU A 1 74 ? -17.604 -4.974 -10.368 1.00 0.00 145 GLU A CA 20
ATOM 24008 C C . GLU A 1 74 ? -18.646 -5.452 -11.375 1.00 0.00 145 GLU A C 20
ATOM 24009 O O . GLU A 1 74 ? -18.390 -6.363 -12.162 1.00 0.00 145 GLU A O 20
#